Protein AF-A0A8X8W1M3-F1 (afdb_monomer_lite)

Radius of gyration: 36.14 Å; chains: 1; bounding box: 108×89×106 Å

Sequence (841 aa):
MSRHEAVANAAARGVAAVLMYTEGGFREGVERGTVMRGVGDPLSPGWAGGERLRVDDPRVAGRFPAIPSMPVSEAAAEGILATLDTERMPHDWRESFQSGDRRFWGVGPGPTMLNFTYQGEQVMSTIHNVFAVIKGSEEADRYVLLGNHRDAWTYGAVDPNSGTAALLDIARRFALLMRSGWRPRRTIVLCSWDAEEFGMIGSTEWVEQNLLNLGSKAVAYFNVDCAVQGPGLFVSATPQLDDLLVEITKQVKDPDSENAYVYEQWAAANGGVNKIQRLSRVDSDFAPFLQHAGIASIDLYFGIDFPVYHTAFDSYDWMVNFGDPLFHRHVTVTGIWGLVALRLADDPILPFNYLSYAAELQEYKNALNALVGESISLDPLTAAVEDFTTAAYEADGEIKKVRADESTNGQTLLRRRMLNDRLMLTERGFLDPEGLLGREWFKHLIYGPRGDSERENEFFPGVTDGKRKGGDEQAKIRHEIWRVSRAIERAASALRAMSEARTNAPSAGGSQCTQGRSQYRRSSFRPCDRPRRSWSDREELILISALKELVATGWKSDNGFRGGYAQKIEEWLKNEFPTTDLKATPHIQSKITTWKRNYYSLSKILDRSGVGFNVHNDFKIDCSDDQWDQIVRQDPNARTMRHKAWPLWDDWKMIFGNDRATGGTAEGIGEAVANNTTDEAFTSIGESADYYPSFEDFLGSDQVQPGYTNEVVDDNSAQSGQNVAANTNAPPAPAPKKMTRKRKSCDDDSALLNLLSNLHAETNARLDKLTARIGYEIDLGQARKEIFRHLGNIPELTESQRYDLCDIIGKENSRLEIFTGLPDASKPGYVRRIIEKEGLN

Secondary structure (DSSP, 8-state):
--HHHHHHHHHHTT-S-EEE--SSS-TT---------SSS-TTSTT--SS----TTSHHHHTTS-SS-EEE--HHHHHHHHTT--SSBPPHHHHHH-S---GGG-B----SPPP---------------EEEEE--SSEEEEEEEEEEE---SS--TTTTHHHHHHHHHHHHHHHHHHHTT---SEEEEEEEE-S-TTTSHHHHHHHHHHHHHHHHHEEEEEE-SSSBSSSSEEEEE-GGGHHHHHHHHTTSBPTT-TT-BHHHHHHHHTTSS---B-S---SSTHHIIIIIT---EEEEEE-S--TTTTSTT-SHHHIIIII-TT-HHHHHHHHHHHHHHHHHHH-SS----HHHHHHHHHHHHHHHHHHH-TTS--HHHHHHHHHHHHHHHHHHHHHHHHHH----SHHHHHHHHHHHHHHHHTGGGGB-TT-BTTBTT--BSSS---S-TT----S-HHHHHHTTSTTSHHHHHHHHHHHHHHHHHHHHHHHS---S--------------------PPPP-----PPPPPPPHHHHHHHHHHHHHHHHTT-EETTEEPTTHHHHHHHHHHHH-TT----IIIIIHHHHHHHHHHHHHHHHHHTSTT-EE-TTSS--EE--HHHHHHHHHH-GGGGGTTTS--TTHHHHHHHH-------TT---HHHHHHTTS-------PPP-------HHHHT-----PPP-----------------------------------------HHHHHHHHHHHHHHHHHHHHHHHHHHTTTTTHHHHHHHHHHHHHT-TT--HHHHHHHHHHHHH-HHHHHHHHHS-TTTHHHHHHHHHHHHT--

Structure (mmCIF, N/CA/C/O backbone):
data_AF-A0A8X8W1M3-F1
#
_entry.id   AF-A0A8X8W1M3-F1
#
loop_
_atom_site.group_PDB
_atom_site.id
_atom_site.type_symbol
_atom_site.label_atom_id
_atom_site.label_alt_id
_atom_site.label_comp_id
_atom_site.label_asym_id
_atom_site.label_entity_id
_atom_site.label_seq_id
_atom_site.pdbx_PDB_ins_code
_atom_site.Cartn_x
_atom_site.Cartn_y
_atom_site.Cartn_z
_atom_site.occupancy
_atom_site.B_iso_or_equiv
_atom_site.auth_seq_id
_atom_site.auth_comp_id
_atom_site.auth_asym_id
_atom_site.auth_atom_id
_atom_site.pdbx_PDB_model_num
ATOM 1 N N . MET A 1 1 ? 12.207 6.141 -14.988 1.00 69.56 1 MET A N 1
ATOM 2 C CA . MET A 1 1 ? 11.402 5.558 -16.085 1.00 69.56 1 MET A CA 1
ATOM 3 C C . MET A 1 1 ? 11.162 4.091 -15.783 1.00 69.56 1 MET A C 1
ATOM 5 O O . MET A 1 1 ? 12.096 3.433 -15.351 1.00 69.56 1 MET A O 1
ATOM 9 N N . SER A 1 2 ? 9.941 3.590 -15.971 1.00 83.62 2 SER A N 1
ATOM 10 C CA . SER A 1 2 ? 9.633 2.158 -15.816 1.00 83.62 2 SER A CA 1
ATOM 11 C C . SER A 1 2 ? 10.180 1.320 -16.982 1.00 83.62 2 SER A C 1
ATOM 13 O O . SER A 1 2 ? 10.398 1.840 -18.081 1.00 83.62 2 SER A O 1
ATOM 15 N N . ARG A 1 3 ? 10.342 0.002 -16.781 1.00 89.62 3 ARG A N 1
ATOM 16 C CA . ARG A 1 3 ? 10.747 -0.934 -17.850 1.00 89.62 3 ARG A CA 1
ATOM 17 C C . ARG A 1 3 ? 9.790 -0.877 -19.045 1.00 89.62 3 ARG A C 1
ATOM 19 O O . ARG A 1 3 ? 10.232 -0.799 -20.188 1.00 89.62 3 ARG A O 1
ATOM 26 N N . HIS A 1 4 ? 8.480 -0.844 -18.783 1.00 91.06 4 HIS A N 1
ATOM 27 C CA . HIS A 1 4 ? 7.466 -0.691 -19.828 1.00 91.06 4 HIS A CA 1
ATOM 28 C C . HIS A 1 4 ? 7.680 0.587 -20.648 1.00 91.06 4 HIS A C 1
ATOM 30 O O . HIS A 1 4 ? 7.717 0.531 -21.876 1.00 91.06 4 HIS A O 1
ATOM 36 N N . GLU A 1 5 ? 7.832 1.739 -19.986 1.00 88.88 5 GLU A N 1
ATOM 37 C CA . GLU A 1 5 ? 8.029 3.026 -20.663 1.00 88.88 5 GLU A CA 1
ATOM 38 C C . GLU A 1 5 ? 9.304 3.038 -21.507 1.00 88.88 5 GLU A C 1
ATOM 40 O O . GLU A 1 5 ? 9.275 3.556 -22.621 1.00 88.88 5 GLU A O 1
ATOM 45 N N . ALA A 1 6 ? 10.397 2.436 -21.028 1.00 91.19 6 ALA A N 1
ATOM 46 C CA . ALA A 1 6 ? 11.639 2.336 -21.792 1.00 91.19 6 ALA A CA 1
ATOM 47 C C . ALA A 1 6 ? 11.421 1.600 -23.124 1.00 91.19 6 ALA A C 1
ATOM 49 O O . ALA A 1 6 ? 11.784 2.108 -24.190 1.00 91.19 6 ALA A O 1
ATOM 50 N N . VAL A 1 7 ? 10.751 0.444 -23.085 1.00 94.69 7 VAL A N 1
ATOM 51 C CA . VAL A 1 7 ? 10.473 -0.354 -24.288 1.00 94.69 7 VAL A CA 1
ATOM 52 C C . VAL A 1 7 ? 9.428 0.322 -25.183 1.00 94.69 7 VAL A C 1
ATOM 54 O O . VAL A 1 7 ? 9.599 0.376 -26.401 1.00 94.69 7 VAL A O 1
ATOM 57 N N . ALA A 1 8 ? 8.373 0.902 -24.606 1.00 92.00 8 ALA A N 1
ATOM 58 C CA . ALA A 1 8 ? 7.334 1.609 -25.352 1.00 92.00 8 ALA A CA 1
ATOM 59 C C . ALA A 1 8 ? 7.879 2.861 -26.068 1.00 92.00 8 ALA A C 1
ATOM 61 O O . ALA A 1 8 ? 7.560 3.098 -27.236 1.00 92.00 8 ALA A O 1
ATOM 62 N N . ASN A 1 9 ? 8.750 3.631 -25.408 1.00 92.31 9 ASN A N 1
ATOM 63 C CA . ASN A 1 9 ? 9.407 4.801 -25.993 1.00 92.31 9 ASN A CA 1
ATOM 64 C C . ASN A 1 9 ? 10.356 4.412 -27.135 1.00 92.31 9 ASN A C 1
ATOM 66 O O . ASN A 1 9 ? 10.417 5.114 -28.147 1.00 92.31 9 ASN A O 1
ATOM 70 N N . ALA A 1 10 ? 11.073 3.292 -27.002 1.00 94.19 10 ALA A N 1
ATOM 71 C CA . ALA A 1 10 ? 11.910 2.752 -28.070 1.00 94.19 10 ALA A CA 1
ATOM 72 C C . ALA A 1 10 ? 11.067 2.296 -29.276 1.00 94.19 10 ALA A C 1
ATOM 74 O O . ALA A 1 10 ? 11.370 2.661 -30.415 1.00 94.19 10 ALA A O 1
ATOM 75 N N . ALA A 1 11 ? 9.963 1.583 -29.032 1.00 94.06 11 ALA A N 1
ATOM 76 C CA . ALA A 1 11 ? 9.031 1.151 -30.075 1.00 94.06 11 ALA A CA 1
ATOM 77 C C . ALA A 1 11 ? 8.466 2.336 -30.870 1.00 94.06 11 ALA A C 1
ATOM 79 O O . ALA A 1 11 ? 8.456 2.314 -32.101 1.00 94.06 11 ALA A O 1
ATOM 80 N N . ALA A 1 12 ? 8.076 3.415 -30.183 1.00 93.44 12 ALA A N 1
ATOM 81 C CA . ALA A 1 12 ? 7.576 4.637 -30.814 1.00 93.44 12 ALA A CA 1
ATOM 82 C C . ALA A 1 12 ? 8.606 5.322 -31.737 1.00 93.44 12 ALA A C 1
ATOM 84 O O . ALA A 1 12 ? 8.226 6.092 -32.619 1.00 93.44 12 ALA A O 1
ATOM 85 N N . ARG A 1 13 ? 9.904 5.037 -31.560 1.00 94.88 13 ARG A N 1
ATOM 86 C CA . ARG A 1 13 ? 11.011 5.549 -32.387 1.00 94.88 13 ARG A CA 1
ATOM 87 C C . ARG A 1 13 ? 11.445 4.580 -33.495 1.00 94.88 13 ARG A C 1
ATOM 89 O O . ARG A 1 13 ? 12.430 4.851 -34.175 1.00 94.88 13 ARG A O 1
ATOM 96 N N . GLY A 1 14 ? 10.726 3.473 -33.693 1.00 94.69 14 GLY A N 1
ATOM 97 C CA . GLY A 1 14 ? 11.023 2.488 -34.737 1.00 94.69 14 GLY A CA 1
ATOM 98 C C . GLY A 1 14 ? 12.178 1.538 -34.404 1.00 94.69 14 GLY A C 1
ATOM 99 O O . GLY A 1 14 ? 12.757 0.947 -35.315 1.00 94.69 14 GLY A O 1
ATOM 100 N N . VAL A 1 15 ? 12.531 1.391 -33.122 1.00 93.94 15 VAL A N 1
ATOM 101 C CA . VAL A 1 15 ? 13.513 0.395 -32.664 1.00 93.94 15 VAL A CA 1
ATOM 102 C C . VAL A 1 15 ? 12.940 -1.016 -32.835 1.00 93.94 15 VAL A C 1
ATOM 104 O O . VAL A 1 15 ? 11.762 -1.239 -32.575 1.00 93.94 15 VAL A O 1
ATOM 107 N N . ALA A 1 16 ? 13.770 -1.972 -33.261 1.00 92.31 16 ALA A N 1
ATOM 108 C CA . ALA A 1 16 ? 13.337 -3.349 -33.519 1.00 92.31 16 ALA A CA 1
ATOM 109 C C . ALA A 1 16 ? 13.281 -4.237 -32.259 1.00 92.31 16 ALA A C 1
ATOM 111 O O . ALA A 1 16 ? 12.421 -5.108 -32.165 1.00 92.31 16 ALA A O 1
ATOM 112 N N . ALA A 1 17 ? 14.200 -4.038 -31.312 1.00 93.62 17 ALA A N 1
ATOM 113 C CA . ALA A 1 17 ? 14.279 -4.764 -30.045 1.00 93.62 17 ALA A CA 1
ATOM 114 C C . ALA A 1 17 ? 15.058 -3.936 -29.013 1.00 93.62 17 ALA A C 1
ATOM 116 O O . ALA A 1 17 ? 15.888 -3.106 -29.392 1.00 93.62 17 ALA A O 1
ATOM 117 N N . VAL A 1 18 ? 14.820 -4.178 -27.724 1.00 94.62 18 VAL A N 1
ATOM 118 C CA . VAL A 1 18 ? 15.500 -3.473 -26.623 1.00 94.62 18 VAL A CA 1
ATOM 119 C C . VAL A 1 18 ? 16.300 -4.452 -25.768 1.00 94.62 18 VAL A C 1
ATOM 121 O O . VAL A 1 18 ? 15.773 -5.468 -25.324 1.00 94.62 18 VAL A O 1
ATOM 124 N N . LEU A 1 19 ? 17.564 -4.126 -25.502 1.00 94.44 19 LEU A N 1
ATOM 125 C CA . LEU A 1 19 ? 18.366 -4.789 -24.475 1.00 94.44 19 LEU A CA 1
ATOM 126 C C . LEU A 1 19 ? 18.451 -3.875 -23.254 1.00 94.44 19 LEU A C 1
ATOM 128 O O . LEU A 1 19 ? 18.695 -2.680 -23.406 1.00 94.44 19 LEU A O 1
ATOM 132 N N . MET A 1 20 ? 18.228 -4.431 -22.067 1.00 93.94 20 MET A N 1
ATOM 133 C CA . MET A 1 20 ? 18.304 -3.707 -20.794 1.00 93.94 20 MET A CA 1
ATOM 134 C C . MET A 1 20 ? 19.403 -4.325 -19.934 1.00 93.94 20 MET A C 1
ATOM 136 O O . MET A 1 20 ? 19.537 -5.543 -19.908 1.00 93.94 20 MET A O 1
ATOM 140 N N . TYR A 1 21 ? 20.190 -3.506 -19.251 1.00 92.75 21 TYR A N 1
ATOM 141 C CA . TYR A 1 21 ? 21.205 -3.959 -18.303 1.00 92.75 21 TYR A CA 1
ATOM 142 C C . TYR A 1 21 ? 21.296 -2.959 -17.150 1.00 92.75 21 TYR A C 1
ATOM 144 O O . TYR A 1 21 ? 20.850 -1.817 -17.288 1.00 92.75 21 TYR A O 1
ATOM 152 N N . THR A 1 22 ? 21.885 -3.398 -16.044 1.00 89.44 22 THR A N 1
ATOM 153 C CA . THR A 1 22 ? 22.030 -2.608 -14.817 1.00 89.44 22 THR A CA 1
ATOM 154 C C . THR A 1 22 ? 23.514 -2.343 -14.570 1.00 89.44 22 THR A C 1
ATOM 156 O O . THR A 1 22 ? 24.322 -3.269 -14.626 1.00 89.44 22 THR A O 1
ATOM 159 N N . GLU A 1 23 ? 23.879 -1.080 -14.342 1.00 83.75 23 GLU A N 1
ATOM 160 C CA . GLU A 1 23 ? 25.265 -0.644 -14.108 1.00 83.75 23 GLU A CA 1
ATOM 161 C C . GLU A 1 23 ? 25.675 -0.759 -12.640 1.00 83.75 23 GLU A C 1
ATOM 163 O O . GLU A 1 23 ? 24.882 -0.458 -11.744 1.00 83.75 23 GLU A O 1
ATOM 168 N N . GLY A 1 24 ? 26.934 -1.141 -12.402 1.00 70.38 24 GLY A N 1
ATOM 169 C CA . GLY A 1 24 ? 27.560 -1.112 -11.071 1.00 70.38 24 GLY A CA 1
ATOM 170 C C . GLY A 1 24 ? 27.035 -2.141 -10.074 1.00 70.38 24 GLY A C 1
ATOM 171 O O . GLY A 1 24 ? 27.363 -2.071 -8.888 1.00 70.38 24 GLY A O 1
ATOM 172 N N . GLY A 1 25 ? 26.229 -3.092 -10.545 1.00 68.00 25 GLY A N 1
ATOM 173 C CA . GLY A 1 25 ? 25.746 -4.224 -9.766 1.00 68.00 25 GLY A CA 1
ATOM 174 C C . GLY A 1 25 ? 26.674 -5.436 -9.844 1.00 68.00 25 GLY A C 1
ATOM 175 O O . GLY A 1 25 ? 27.881 -5.354 -10.083 1.00 68.00 25 GLY A O 1
ATOM 176 N N . PHE A 1 26 ? 26.087 -6.615 -9.648 1.00 77.94 26 PHE A N 1
ATOM 177 C CA . PHE A 1 26 ? 26.767 -7.870 -9.948 1.00 77.94 26 PHE A CA 1
ATOM 178 C C . PHE A 1 26 ? 26.938 -8.007 -11.463 1.00 77.94 26 PHE A C 1
ATOM 180 O O . PHE A 1 26 ? 25.970 -8.251 -12.172 1.00 77.94 26 PHE A O 1
ATOM 187 N N . ARG A 1 27 ? 28.181 -7.906 -11.948 1.00 85.75 27 ARG A N 1
ATOM 188 C CA . ARG A 1 27 ? 28.528 -7.855 -13.382 1.00 85.75 27 ARG A CA 1
ATOM 189 C C . ARG A 1 27 ? 27.954 -8.992 -14.245 1.00 85.75 27 ARG A C 1
ATOM 191 O O . ARG A 1 27 ? 27.684 -8.810 -15.429 1.00 85.75 27 ARG A O 1
ATOM 198 N N . GLU A 1 28 ? 27.773 -10.172 -13.656 1.00 90.75 28 GLU A N 1
ATOM 199 C CA . GLU A 1 28 ? 27.185 -11.359 -14.305 1.00 90.75 28 GLU A CA 1
ATOM 200 C C . GLU A 1 28 ? 25.672 -11.508 -14.042 1.00 90.75 28 GLU A C 1
ATOM 202 O O . GLU A 1 28 ? 25.017 -12.397 -14.584 1.00 90.75 28 GLU A O 1
ATOM 207 N N . GLY A 1 29 ? 25.108 -10.662 -13.182 1.00 92.06 29 GLY A N 1
ATOM 208 C CA . GLY A 1 29 ? 23.701 -10.650 -12.812 1.00 92.06 29 GLY A CA 1
ATOM 209 C C . GLY A 1 29 ? 22.824 -10.141 -13.948 1.00 92.06 29 GLY A C 1
ATOM 210 O O . GLY A 1 29 ? 23.198 -9.234 -14.684 1.00 92.06 29 GLY A O 1
ATOM 211 N N . VAL A 1 30 ? 21.644 -10.743 -14.084 1.00 95.25 30 VAL A N 1
ATOM 212 C CA . VAL A 1 30 ? 20.621 -10.336 -15.051 1.00 95.25 30 VAL A CA 1
ATOM 213 C C . VAL A 1 30 ? 19.352 -10.028 -14.278 1.00 95.25 30 VAL A C 1
ATOM 215 O O . VAL A 1 30 ? 18.734 -10.947 -13.734 1.00 95.25 30 VAL A O 1
ATOM 218 N N . GLU A 1 31 ? 18.998 -8.749 -14.223 1.00 94.62 31 GLU A N 1
ATOM 219 C CA . GLU A 1 31 ? 17.814 -8.245 -13.530 1.00 94.62 31 GLU A CA 1
ATOM 220 C C . GLU A 1 31 ? 16.553 -8.587 -14.336 1.00 94.62 31 GLU A C 1
ATOM 222 O O . GLU A 1 31 ? 16.350 -8.107 -15.455 1.00 94.62 31 GLU A O 1
ATOM 227 N N . ARG A 1 32 ? 15.707 -9.462 -13.786 1.00 95.25 32 ARG A N 1
ATOM 228 C CA . ARG A 1 32 ? 14.395 -9.790 -14.362 1.00 95.25 32 ARG A CA 1
ATOM 229 C C . ARG A 1 32 ? 13.363 -8.721 -13.999 1.00 95.25 32 ARG A C 1
ATOM 231 O O . ARG A 1 32 ? 13.641 -7.777 -13.264 1.00 95.25 32 ARG A O 1
ATOM 238 N N . GLY A 1 33 ? 12.179 -8.823 -14.583 1.00 93.56 33 GLY A N 1
ATOM 239 C CA . GLY A 1 33 ? 11.074 -7.922 -14.284 1.00 93.56 33 GLY A CA 1
ATOM 240 C C . GLY A 1 33 ? 10.071 -7.853 -15.421 1.00 93.56 33 GLY A C 1
ATOM 241 O O . GLY A 1 33 ? 10.423 -7.982 -16.600 1.00 93.56 33 GLY A O 1
ATOM 242 N N . THR A 1 34 ? 8.813 -7.626 -15.064 1.00 92.94 34 THR A N 1
ATOM 243 C CA . THR A 1 34 ? 7.740 -7.465 -16.039 1.00 92.94 34 THR A CA 1
ATOM 244 C C . THR A 1 34 ? 7.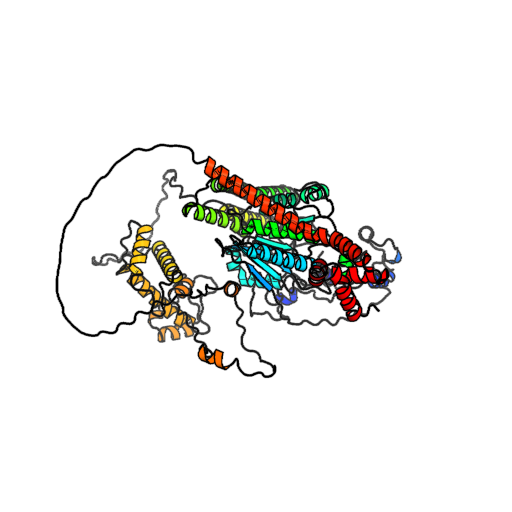881 -6.155 -16.827 1.00 92.94 34 THR A C 1
ATOM 246 O O . THR A 1 34 ? 8.338 -5.124 -16.328 1.00 92.94 34 THR A O 1
ATOM 249 N N . VAL A 1 35 ? 7.477 -6.194 -18.099 1.00 93.25 35 VAL A N 1
ATOM 250 C CA . VAL A 1 35 ? 7.310 -5.009 -18.964 1.00 93.25 35 VAL A CA 1
ATOM 251 C C . VAL A 1 35 ? 5.832 -4.695 -19.205 1.00 93.25 35 VAL A C 1
ATOM 253 O O . VAL A 1 35 ? 5.496 -3.895 -20.082 1.00 93.25 35 VAL A O 1
ATOM 256 N N . MET A 1 36 ? 4.935 -5.338 -18.455 1.00 92.50 36 MET A N 1
ATOM 257 C CA . MET A 1 36 ? 3.509 -5.047 -18.488 1.00 92.50 36 MET A CA 1
ATOM 258 C C . MET A 1 36 ? 3.235 -3.658 -17.898 1.00 92.50 36 MET A C 1
ATOM 260 O O . MET A 1 36 ? 3.844 -3.242 -16.917 1.00 92.50 36 MET A O 1
ATOM 264 N N . ARG A 1 37 ? 2.286 -2.933 -18.492 1.00 90.19 37 ARG A N 1
ATOM 265 C CA . ARG A 1 37 ? 1.733 -1.699 -17.931 1.00 90.19 37 ARG A CA 1
ATOM 266 C C . ARG A 1 37 ? 0.534 -1.994 -17.034 1.00 90.19 37 ARG A C 1
ATOM 268 O O . ARG A 1 37 ? -0.385 -2.705 -17.447 1.00 90.19 37 ARG A O 1
ATOM 275 N N . GLY A 1 38 ? 0.481 -1.336 -15.878 1.00 88.88 38 GLY A N 1
ATOM 276 C CA . GLY A 1 38 ? -0.611 -1.460 -14.904 1.00 88.88 38 GLY A CA 1
ATOM 277 C C . GLY A 1 38 ? -0.443 -2.671 -13.983 1.00 88.88 38 GLY A C 1
ATOM 278 O O . GLY A 1 38 ? 0.610 -3.294 -13.993 1.00 88.88 38 GLY A O 1
ATOM 279 N N . VAL A 1 39 ? -1.498 -3.014 -13.243 1.00 93.25 39 VAL A N 1
ATOM 280 C CA . VAL A 1 39 ? -1.520 -4.087 -12.227 1.00 93.25 39 VAL A CA 1
ATOM 281 C C . VAL A 1 39 ? -2.629 -5.114 -12.492 1.00 93.25 39 VAL A C 1
ATOM 283 O O . VAL A 1 39 ? -3.461 -4.885 -13.377 1.00 93.25 39 VAL A O 1
ATOM 286 N N . GLY A 1 40 ? -2.640 -6.231 -11.769 1.00 94.75 40 GLY A N 1
ATOM 287 C CA . GLY A 1 40 ? -3.653 -7.283 -11.892 1.00 94.75 40 GLY A CA 1
ATOM 288 C C . GLY A 1 40 ? -3.502 -8.159 -13.131 1.00 94.75 40 GLY A C 1
ATOM 289 O O . GLY A 1 40 ? -2.647 -7.900 -13.988 1.00 94.75 40 GLY A O 1
ATOM 290 N N . ASP A 1 41 ? -4.357 -9.182 -13.241 1.00 94.94 41 ASP A N 1
ATOM 291 C CA . ASP A 1 41 ? -4.351 -10.086 -14.391 1.00 94.94 41 ASP A CA 1
ATOM 292 C C . ASP A 1 41 ? -4.603 -9.268 -15.678 1.00 94.94 41 ASP A C 1
ATOM 294 O O . ASP A 1 41 ? -5.570 -8.497 -15.776 1.00 94.94 41 ASP A O 1
ATOM 298 N N . PRO A 1 42 ? -3.731 -9.372 -16.700 1.00 93.50 42 PRO A N 1
ATOM 299 C CA . PRO A 1 42 ? -3.946 -8.702 -17.976 1.00 93.50 42 PRO A CA 1
ATOM 300 C C . PRO A 1 42 ? -5.283 -9.060 -18.631 1.00 93.50 42 PRO A C 1
ATOM 302 O O . PRO A 1 42 ? -5.802 -8.233 -19.380 1.00 93.50 42 PRO A O 1
ATOM 305 N N . LEU A 1 43 ? -5.834 -10.247 -18.366 1.00 93.81 43 LEU A N 1
ATOM 306 C CA . LEU A 1 43 ? -7.060 -10.755 -18.975 1.00 93.81 43 LEU A CA 1
ATOM 307 C C . LEU A 1 43 ? -8.337 -10.380 -18.219 1.00 93.81 43 LEU A C 1
ATOM 309 O O . LEU A 1 43 ? -9.414 -10.521 -18.797 1.00 93.81 43 LEU A O 1
ATOM 313 N N . SER A 1 44 ? -8.259 -9.863 -16.998 1.00 92.94 44 SER A N 1
ATOM 314 C CA . SER A 1 44 ? -9.429 -9.419 -16.227 1.00 92.94 44 SER A CA 1
ATOM 315 C C . SER A 1 44 ? -9.225 -8.015 -15.636 1.00 92.94 44 SER A C 1
ATOM 317 O O . SER A 1 44 ? -9.260 -7.811 -14.432 1.00 92.94 44 SER A O 1
ATOM 319 N N . PRO A 1 45 ? -8.997 -6.988 -16.480 1.00 89.56 45 PRO A N 1
ATOM 320 C CA . PRO A 1 45 ? -8.629 -5.661 -15.999 1.00 89.56 45 PRO A CA 1
ATOM 321 C C . PRO A 1 45 ? -9.789 -4.957 -15.272 1.00 89.56 45 PRO A C 1
ATOM 323 O O . PRO A 1 45 ? -10.635 -4.324 -15.914 1.00 89.56 45 PRO A O 1
ATOM 326 N N . GLY A 1 46 ? -9.774 -4.972 -13.937 1.00 86.56 46 GLY A N 1
ATOM 327 C CA . GLY A 1 46 ? -10.741 -4.267 -13.093 1.00 86.56 46 GLY A CA 1
ATOM 328 C C . GLY A 1 46 ? -11.886 -5.131 -12.566 1.00 86.56 46 GLY A C 1
ATOM 329 O O . GLY A 1 46 ? -12.862 -4.571 -12.058 1.00 86.56 46 GLY A O 1
ATOM 330 N N . TRP A 1 47 ? -11.819 -6.452 -12.719 1.00 88.69 47 TRP A N 1
ATOM 331 C CA . TRP A 1 47 ? -12.761 -7.384 -12.112 1.00 88.69 47 TRP A CA 1
ATOM 332 C C . TRP A 1 47 ? -12.077 -8.718 -11.848 1.00 88.69 47 TRP A C 1
ATOM 334 O O . TRP A 1 47 ? -11.300 -9.193 -12.660 1.00 88.69 47 TRP A O 1
ATOM 344 N N . ALA A 1 48 ? -12.485 -9.387 -10.777 1.00 83.12 48 ALA A N 1
ATOM 345 C CA . ALA A 1 48 ? -12.033 -10.739 -10.501 1.00 83.12 48 ALA A CA 1
ATOM 346 C C . ALA A 1 48 ? -13.088 -11.779 -10.887 1.00 83.12 48 ALA A C 1
ATOM 348 O O . ALA A 1 48 ? -14.296 -11.527 -10.842 1.00 83.12 48 ALA A O 1
ATOM 349 N N . GLY A 1 49 ? -12.615 -12.994 -11.157 1.00 64.06 49 GLY A N 1
ATOM 350 C CA . GLY A 1 49 ? -13.445 -14.190 -11.262 1.00 64.06 49 GLY A CA 1
ATOM 351 C C . GLY A 1 49 ? -13.889 -14.526 -12.684 1.00 64.06 49 GLY A C 1
ATOM 352 O O . GLY A 1 49 ? -14.690 -13.819 -13.281 1.00 64.06 49 GLY A O 1
ATOM 353 N N . GLY A 1 50 ? -13.423 -15.683 -13.168 1.00 69.06 50 GLY A N 1
ATOM 354 C CA . GLY A 1 50 ? -13.956 -16.472 -14.289 1.00 69.06 50 GLY A CA 1
ATOM 355 C C . GLY A 1 50 ? -13.936 -15.837 -15.685 1.00 69.06 50 GLY A C 1
ATOM 356 O O . GLY A 1 50 ? -13.415 -16.439 -16.625 1.00 69.06 50 GLY A O 1
ATOM 357 N N . GLU A 1 51 ? -14.528 -14.655 -15.850 1.00 84.00 51 GLU A N 1
ATOM 358 C CA . GLU A 1 51 ? -14.595 -13.943 -17.120 1.00 84.00 51 GLU A CA 1
ATOM 359 C C . GLU A 1 51 ? -13.226 -13.365 -17.478 1.00 84.00 51 GLU A C 1
ATOM 361 O O . GLU A 1 51 ? -12.657 -12.554 -16.751 1.00 84.00 51 GLU A O 1
ATOM 366 N N . ARG A 1 52 ? -12.713 -13.780 -18.637 1.00 90.44 52 ARG A N 1
ATOM 367 C CA . ARG A 1 52 ? -11.413 -13.365 -19.155 1.00 90.44 52 ARG A CA 1
ATOM 368 C C . ARG A 1 52 ? -11.556 -12.823 -20.562 1.00 90.44 52 ARG A C 1
ATOM 370 O O . ARG A 1 52 ? -12.240 -13.398 -21.412 1.00 90.44 52 ARG A O 1
ATOM 377 N N . LEU A 1 53 ? -10.853 -11.734 -20.818 1.00 92.69 53 LEU A N 1
ATOM 378 C CA . LEU A 1 53 ? -10.627 -11.224 -22.154 1.00 92.69 53 LEU A CA 1
ATOM 379 C C . LEU A 1 53 ? -9.721 -12.169 -22.933 1.00 92.69 53 LEU A C 1
ATOM 381 O O . LEU A 1 53 ? -8.957 -12.966 -22.387 1.00 92.69 53 LEU A O 1
ATOM 385 N N . ARG A 1 54 ? -9.799 -12.057 -24.255 1.00 91.19 54 ARG A N 1
ATOM 386 C CA . ARG A 1 54 ? -8.859 -12.739 -25.134 1.00 91.19 54 ARG A CA 1
ATOM 387 C C . ARG A 1 54 ? -7.543 -11.971 -25.166 1.00 91.19 54 ARG A C 1
ATOM 389 O O . ARG A 1 54 ? -7.539 -10.747 -25.087 1.00 91.19 54 ARG A O 1
ATOM 396 N N . VAL A 1 55 ? -6.445 -12.687 -25.383 1.00 87.38 55 VAL A N 1
ATOM 397 C CA . VAL A 1 55 ? -5.098 -12.106 -25.517 1.00 87.38 55 VAL A CA 1
ATOM 398 C C . VAL A 1 55 ? -5.032 -11.030 -26.614 1.00 87.38 55 VAL A C 1
ATOM 400 O O . VAL A 1 55 ? -4.301 -10.054 -26.480 1.00 87.38 55 VAL A O 1
ATOM 403 N N . ASP A 1 56 ? -5.817 -11.183 -27.686 1.00 89.38 56 ASP A N 1
ATOM 404 C CA . ASP A 1 56 ? -5.893 -10.245 -28.809 1.00 89.38 56 ASP A CA 1
ATOM 405 C C . ASP A 1 56 ? -6.849 -9.057 -28.585 1.00 89.38 56 ASP A C 1
ATOM 407 O O . ASP A 1 56 ? -6.944 -8.181 -29.448 1.00 89.38 56 ASP A O 1
ATOM 411 N N . ASP A 1 57 ? -7.540 -8.981 -27.440 1.00 94.12 57 ASP A N 1
ATOM 412 C CA . ASP A 1 57 ? -8.354 -7.813 -27.091 1.00 94.12 57 ASP A CA 1
ATOM 413 C C . ASP A 1 57 ? -7.447 -6.568 -26.984 1.00 94.12 57 ASP A C 1
ATOM 415 O O . ASP A 1 57 ? -6.414 -6.613 -26.307 1.00 94.12 57 ASP A O 1
ATOM 419 N N . PRO A 1 58 ? -7.806 -5.428 -27.610 1.00 91.56 58 PRO A N 1
ATOM 420 C CA . PRO A 1 58 ? -6.990 -4.214 -27.578 1.00 91.56 58 PRO A CA 1
ATOM 421 C C . PRO A 1 58 ? -6.645 -3.717 -26.167 1.00 91.56 58 PRO A C 1
ATOM 423 O O . PRO A 1 58 ? -5.595 -3.099 -25.981 1.00 91.56 58 PRO A O 1
ATOM 426 N N . ARG A 1 59 ? -7.505 -3.985 -25.173 1.00 89.06 59 ARG A N 1
ATOM 427 C CA . ARG A 1 59 ? -7.255 -3.640 -23.766 1.00 89.06 59 ARG A CA 1
ATOM 428 C C . ARG A 1 59 ? -6.135 -4.477 -23.165 1.00 89.06 59 ARG A C 1
ATOM 430 O O . ARG A 1 59 ? -5.381 -3.940 -22.366 1.00 89.06 59 ARG A O 1
ATOM 437 N N . VAL A 1 60 ? -6.014 -5.741 -23.570 1.00 92.56 60 VAL A N 1
ATOM 438 C CA . VAL A 1 60 ? -4.951 -6.663 -23.147 1.00 92.56 60 VAL A CA 1
ATOM 439 C C . VAL A 1 60 ? -3.668 -6.352 -23.910 1.00 92.56 60 VAL A C 1
ATOM 441 O O . VAL A 1 60 ? -2.644 -6.034 -23.308 1.00 92.56 60 VAL A O 1
ATOM 444 N N . ALA A 1 61 ? -3.737 -6.353 -25.245 1.00 90.38 61 ALA A N 1
ATOM 445 C CA . ALA A 1 61 ? -2.589 -6.114 -26.115 1.00 90.38 61 ALA A CA 1
ATOM 446 C C . ALA A 1 61 ? -1.916 -4.761 -25.829 1.00 90.38 61 ALA A C 1
ATOM 448 O O . ALA A 1 61 ? -0.693 -4.661 -25.824 1.00 90.38 61 ALA A O 1
ATOM 449 N N . GLY A 1 62 ? -2.703 -3.726 -25.511 1.00 89.88 62 GLY A N 1
ATOM 450 C CA . GLY A 1 62 ? -2.197 -2.398 -25.169 1.00 89.88 62 GLY A CA 1
ATOM 451 C C . GLY A 1 62 ? -1.425 -2.308 -23.845 1.00 89.88 62 GLY A C 1
ATOM 452 O O . GLY A 1 62 ? -0.834 -1.257 -23.584 1.00 89.88 62 GLY A O 1
ATOM 453 N N . ARG A 1 63 ? -1.429 -3.355 -23.003 1.00 91.19 63 ARG A N 1
ATOM 454 C CA . ARG A 1 63 ? -0.634 -3.418 -21.760 1.00 91.19 63 ARG A CA 1
ATOM 455 C C . ARG A 1 63 ? 0.803 -3.868 -22.001 1.00 91.19 63 ARG A C 1
ATOM 457 O O . ARG A 1 63 ? 1.657 -3.598 -21.160 1.00 91.19 63 ARG A O 1
ATOM 464 N N . PHE A 1 64 ? 1.086 -4.511 -23.129 1.00 92.06 64 PHE A N 1
ATOM 465 C CA . PHE A 1 64 ? 2.408 -5.044 -23.447 1.00 92.06 64 PHE A CA 1
ATOM 466 C C . PHE A 1 64 ? 3.099 -4.191 -24.523 1.00 92.06 64 PHE A C 1
ATOM 468 O O . PHE A 1 64 ? 2.427 -3.638 -25.397 1.00 92.06 64 PHE A O 1
ATOM 475 N N . PRO A 1 65 ? 4.435 -4.044 -24.487 1.00 91.31 65 PRO A N 1
ATOM 476 C CA . PRO A 1 65 ? 5.158 -3.367 -25.555 1.00 91.31 65 PRO A CA 1
ATOM 477 C C . PRO A 1 65 ? 5.023 -4.105 -26.895 1.00 91.31 65 PRO A C 1
ATOM 479 O O . PRO A 1 65 ? 4.976 -5.330 -26.946 1.00 91.31 65 PRO A O 1
ATOM 482 N N . ALA A 1 66 ? 5.013 -3.353 -27.999 1.00 91.06 66 ALA A N 1
ATOM 483 C CA . ALA A 1 66 ? 4.861 -3.908 -29.349 1.00 91.06 66 ALA A CA 1
ATOM 484 C C . ALA A 1 66 ? 6.141 -4.555 -29.917 1.00 91.06 66 ALA A C 1
ATOM 486 O O . ALA A 1 66 ? 6.099 -5.160 -30.987 1.00 91.06 66 ALA A O 1
ATOM 487 N N . ILE A 1 67 ? 7.277 -4.394 -29.233 1.00 93.56 67 ILE A N 1
ATOM 488 C CA . ILE A 1 67 ? 8.583 -4.929 -29.634 1.00 93.56 67 ILE A CA 1
ATOM 489 C C . ILE A 1 67 ? 9.156 -5.793 -28.508 1.00 93.56 67 ILE A C 1
ATOM 491 O O . ILE A 1 67 ? 8.868 -5.526 -27.338 1.00 93.56 67 ILE A O 1
ATOM 495 N N . PRO A 1 68 ? 9.979 -6.805 -28.828 1.00 93.31 68 PRO A N 1
ATOM 496 C CA . PRO A 1 68 ? 10.609 -7.629 -27.812 1.00 93.31 68 PRO A CA 1
ATOM 497 C C . PRO A 1 68 ? 11.665 -6.847 -27.026 1.00 93.31 68 PRO A C 1
ATOM 499 O O . PRO A 1 68 ? 12.349 -5.958 -27.545 1.00 93.31 68 PRO A O 1
ATOM 502 N N . SER A 1 69 ? 11.839 -7.248 -25.773 1.00 93.75 69 SER A N 1
ATOM 503 C CA . SER A 1 69 ? 12.880 -6.737 -24.893 1.00 93.75 69 SER A CA 1
ATOM 504 C C . SER A 1 69 ? 13.517 -7.867 -24.096 1.00 93.75 69 SER A C 1
ATOM 506 O O . SER A 1 69 ? 12.820 -8.808 -23.717 1.00 93.75 69 SER A O 1
ATOM 508 N N . MET A 1 70 ? 14.814 -7.772 -23.815 1.00 94.00 70 MET A N 1
ATOM 509 C CA . MET A 1 70 ? 15.547 -8.796 -23.069 1.00 94.00 70 MET A CA 1
ATOM 510 C C . MET A 1 70 ? 16.535 -8.154 -22.088 1.00 94.00 70 MET A C 1
ATOM 512 O O . MET A 1 70 ? 17.341 -7.323 -22.516 1.00 94.00 70 MET A O 1
ATOM 516 N N . PRO A 1 71 ? 16.508 -8.524 -20.795 1.00 94.56 71 PRO A N 1
ATOM 517 C CA . PRO A 1 71 ? 17.567 -8.137 -19.879 1.00 94.56 71 PRO A CA 1
ATOM 518 C C . PRO A 1 71 ? 18.845 -8.936 -20.178 1.00 94.56 71 PRO A C 1
ATOM 520 O O . PRO A 1 71 ? 18.788 -10.118 -20.522 1.00 94.56 71 PRO A O 1
ATOM 523 N N . VAL A 1 72 ? 20.003 -8.295 -20.054 1.00 94.75 72 VAL A N 1
ATOM 524 C CA . VAL A 1 72 ? 21.332 -8.895 -20.231 1.00 94.75 72 VAL A CA 1
ATOM 525 C C . VAL A 1 72 ? 22.237 -8.509 -19.067 1.00 94.75 72 VAL A C 1
ATOM 527 O O . VAL A 1 72 ? 21.965 -7.540 -18.361 1.00 94.75 72 VAL A O 1
ATOM 530 N N . SER A 1 73 ? 23.311 -9.271 -18.858 1.00 94.38 73 SER A N 1
ATOM 531 C CA . SER A 1 73 ? 24.290 -8.935 -17.826 1.00 94.38 73 SER A CA 1
ATOM 532 C C . SER A 1 73 ? 25.104 -7.710 -18.224 1.00 94.38 73 SER A C 1
ATOM 534 O O . SER A 1 73 ? 25.265 -7.418 -19.414 1.00 94.38 73 SER A O 1
ATOM 536 N N . GLU A 1 74 ? 25.664 -7.015 -17.237 1.00 92.25 74 GLU A N 1
ATOM 537 C CA . GLU A 1 74 ? 26.583 -5.903 -17.484 1.00 92.25 74 GLU A CA 1
ATOM 538 C C . GLU A 1 74 ? 27.777 -6.364 -18.334 1.00 92.25 74 GLU A C 1
ATOM 540 O O . GLU A 1 74 ? 28.122 -5.701 -19.305 1.00 92.25 74 GLU A O 1
ATOM 545 N N . ALA A 1 75 ? 28.339 -7.553 -18.075 1.00 92.06 75 ALA A N 1
ATOM 546 C CA . ALA A 1 75 ? 29.411 -8.122 -18.900 1.00 92.06 75 ALA A CA 1
ATOM 547 C C . ALA A 1 75 ? 29.019 -8.269 -20.384 1.00 92.06 75 ALA A C 1
ATOM 549 O O . ALA A 1 75 ? 29.817 -7.979 -21.282 1.00 92.06 75 ALA A O 1
ATOM 550 N N . ALA A 1 76 ? 27.789 -8.717 -20.659 1.00 92.81 76 ALA A N 1
ATOM 551 C CA . ALA A 1 76 ? 27.282 -8.822 -22.023 1.00 92.81 76 ALA A CA 1
ATOM 552 C C . ALA A 1 76 ? 27.059 -7.433 -22.643 1.00 92.81 76 ALA A C 1
ATOM 554 O O . ALA A 1 76 ? 27.424 -7.215 -23.801 1.00 92.81 76 ALA A O 1
ATOM 555 N N . ALA A 1 77 ? 26.514 -6.489 -21.872 1.00 92.19 77 ALA A N 1
ATOM 556 C CA . ALA A 1 77 ? 26.316 -5.110 -22.300 1.00 92.19 77 ALA A CA 1
ATOM 557 C C . ALA A 1 77 ? 27.645 -4.415 -22.624 1.00 92.19 77 ALA A C 1
ATOM 559 O O . ALA A 1 77 ? 27.766 -3.830 -23.694 1.00 92.19 77 ALA A O 1
ATOM 560 N N . GLU A 1 78 ? 28.674 -4.552 -21.785 1.00 90.44 78 GLU A N 1
ATOM 561 C CA . GLU A 1 78 ? 30.027 -4.040 -22.035 1.00 90.44 78 GLU A CA 1
ATOM 562 C C . GLU A 1 78 ? 30.598 -4.571 -23.354 1.00 90.44 78 GLU A C 1
ATOM 564 O O . GLU A 1 78 ? 31.186 -3.813 -24.128 1.00 90.44 78 GLU A O 1
ATOM 569 N N . GLY A 1 79 ? 30.399 -5.862 -23.641 1.00 90.00 79 GLY A N 1
ATOM 570 C CA . GLY A 1 79 ? 30.809 -6.472 -24.905 1.00 90.00 79 GLY A CA 1
ATOM 571 C C . GLY A 1 79 ? 30.137 -5.832 -26.123 1.00 90.00 79 GLY A C 1
ATOM 572 O O . GLY A 1 79 ? 30.776 -5.686 -27.163 1.00 90.00 79 GLY A O 1
ATOM 573 N N . ILE A 1 80 ? 28.878 -5.409 -25.990 1.00 90.31 80 ILE A N 1
ATOM 574 C CA . ILE A 1 80 ? 28.124 -4.712 -27.040 1.00 90.31 80 ILE A CA 1
ATOM 575 C C . ILE A 1 80 ? 28.569 -3.248 -27.136 1.00 90.31 80 ILE A C 1
ATOM 577 O O . ILE A 1 80 ? 28.942 -2.789 -28.217 1.00 90.31 80 ILE A O 1
ATOM 581 N N . LEU A 1 81 ? 28.573 -2.527 -26.013 1.00 89.88 81 LEU A N 1
ATOM 582 C CA . LEU A 1 81 ? 28.909 -1.105 -25.919 1.00 89.88 81 LEU A CA 1
ATOM 583 C C . LEU A 1 81 ? 30.338 -0.819 -26.386 1.00 89.88 81 LEU A C 1
ATOM 585 O O . LEU A 1 81 ? 30.562 0.181 -27.059 1.00 89.88 81 LEU A O 1
ATOM 589 N N . ALA A 1 82 ? 31.289 -1.721 -26.116 1.00 89.00 82 ALA A N 1
ATOM 590 C CA . ALA A 1 82 ? 32.671 -1.612 -26.594 1.00 89.00 82 ALA A CA 1
ATOM 591 C C . ALA A 1 82 ? 32.801 -1.630 -28.122 1.00 89.00 82 ALA A C 1
ATOM 593 O O . ALA A 1 82 ? 33.857 -1.285 -28.653 1.00 89.00 82 ALA A O 1
ATOM 594 N N . THR A 1 83 ? 31.760 -2.074 -28.829 1.00 88.44 83 THR A N 1
ATOM 595 C CA . THR A 1 83 ? 31.732 -2.072 -30.291 1.00 88.44 83 THR A CA 1
ATOM 596 C C . THR A 1 83 ? 31.048 -0.845 -30.876 1.00 88.44 83 THR A C 1
ATOM 598 O O . THR A 1 83 ? 31.063 -0.696 -32.087 1.00 88.44 83 THR A O 1
ATOM 601 N N . LEU A 1 84 ? 30.465 0.042 -30.067 1.00 87.62 84 LEU A N 1
ATOM 602 C CA . LEU A 1 84 ? 29.885 1.289 -30.556 1.00 87.62 84 LEU A CA 1
ATOM 603 C C . LEU A 1 84 ? 30.998 2.343 -30.653 1.00 87.62 84 LEU A C 1
ATOM 605 O O . LEU A 1 84 ? 31.608 2.679 -29.641 1.00 87.62 84 LEU A O 1
ATOM 609 N N . ASP A 1 85 ? 31.284 2.883 -31.841 1.00 75.88 85 ASP A N 1
ATOM 610 C CA . ASP A 1 85 ? 32.374 3.868 -32.012 1.00 75.88 85 ASP A CA 1
ATOM 611 C C . ASP A 1 85 ? 32.049 5.069 -32.918 1.00 75.88 85 ASP A C 1
ATOM 613 O O . ASP A 1 85 ? 32.877 5.967 -33.083 1.00 75.88 85 ASP A O 1
ATOM 617 N N . THR A 1 86 ? 30.835 5.136 -33.466 1.00 73.94 86 THR A N 1
ATOM 618 C CA . THR A 1 86 ? 30.487 6.123 -34.498 1.00 73.94 86 THR A CA 1
ATOM 619 C C . THR A 1 86 ? 30.160 7.511 -33.957 1.00 73.94 86 THR A C 1
ATOM 621 O O . THR A 1 86 ? 30.621 8.511 -34.505 1.00 73.94 86 THR A O 1
ATOM 624 N N . GLU A 1 87 ? 29.375 7.595 -32.882 1.00 83.25 87 GLU A N 1
ATOM 625 C CA . GLU A 1 87 ? 29.012 8.852 -32.226 1.00 83.25 87 GLU A CA 1
ATOM 626 C C . GLU A 1 87 ? 29.405 8.828 -30.757 1.00 83.25 87 GLU A C 1
ATOM 628 O O . GLU A 1 87 ? 29.236 7.825 -30.061 1.00 83.25 87 GLU A O 1
ATOM 633 N N . ARG A 1 88 ? 29.919 9.962 -30.273 1.00 84.00 88 ARG A N 1
ATOM 634 C CA . ARG A 1 88 ? 30.318 10.109 -28.877 1.00 84.00 88 ARG A CA 1
ATOM 635 C C . ARG A 1 88 ? 29.097 10.365 -28.006 1.00 84.00 88 ARG A C 1
ATOM 637 O O . ARG A 1 88 ? 28.303 11.255 -28.298 1.00 84.00 88 ARG A O 1
ATOM 644 N N . MET A 1 89 ? 29.042 9.664 -26.881 1.00 88.31 89 MET A N 1
ATOM 645 C CA . MET A 1 89 ? 28.028 9.830 -25.852 1.00 88.31 89 MET A CA 1
ATOM 646 C C . MET A 1 89 ? 27.863 11.309 -25.455 1.00 88.31 89 MET A C 1
ATOM 648 O O . MET A 1 89 ? 28.867 11.979 -25.143 1.00 88.31 89 MET A O 1
ATOM 652 N N . PRO A 1 90 ? 26.619 11.833 -25.462 1.00 89.06 90 PRO A N 1
ATOM 653 C CA . PRO A 1 90 ? 26.308 13.177 -24.993 1.00 89.06 90 PRO A CA 1
ATOM 654 C C . PRO A 1 90 ? 26.875 13.449 -23.599 1.00 89.06 90 PRO A C 1
ATOM 656 O O . PRO A 1 90 ? 27.141 12.532 -22.825 1.00 89.06 90 PRO A O 1
ATOM 659 N N . HIS A 1 91 ? 27.109 14.722 -23.278 1.00 85.62 91 HIS A N 1
ATOM 660 C CA . HIS A 1 91 ? 27.655 15.100 -21.972 1.00 85.62 91 HIS A CA 1
ATOM 661 C C . HIS A 1 91 ? 26.763 14.629 -20.819 1.00 85.62 91 HIS A C 1
ATOM 663 O O . HIS A 1 91 ? 27.252 13.961 -19.918 1.00 85.62 91 HIS A O 1
ATOM 669 N N . ASP A 1 92 ? 25.463 14.880 -20.924 1.00 85.75 92 ASP A N 1
ATOM 670 C CA . ASP A 1 92 ? 24.486 14.590 -19.871 1.00 85.75 92 ASP A CA 1
ATOM 671 C C . ASP A 1 92 ? 24.373 13.081 -19.574 1.00 85.75 92 ASP A C 1
ATOM 673 O O . ASP A 1 92 ? 24.126 12.665 -18.446 1.00 85.75 92 ASP A O 1
ATOM 677 N N . TRP A 1 93 ? 24.619 12.236 -20.580 1.00 86.31 93 TRP A N 1
ATOM 678 C CA . TRP A 1 93 ? 24.668 10.781 -20.407 1.00 86.31 93 TRP A CA 1
ATOM 679 C C . TRP A 1 93 ? 25.980 10.347 -19.747 1.00 86.31 93 TRP A C 1
ATOM 681 O O . TRP A 1 93 ? 25.982 9.475 -18.892 1.00 86.31 93 TRP A O 1
ATOM 691 N N . ARG A 1 94 ? 27.103 10.995 -20.078 1.00 81.88 94 ARG A N 1
ATOM 692 C CA . ARG A 1 94 ? 28.407 10.695 -19.461 1.00 81.88 94 ARG A CA 1
ATOM 693 C C . ARG A 1 94 ? 28.474 11.045 -17.979 1.00 81.88 94 ARG A C 1
ATOM 695 O O . ARG A 1 94 ? 29.269 10.440 -17.275 1.00 81.88 94 ARG A O 1
ATOM 702 N N . GLU A 1 95 ? 27.700 12.027 -17.522 1.00 81.00 95 GLU A N 1
ATOM 703 C CA . GLU A 1 95 ? 27.627 12.362 -16.094 1.00 81.00 95 GLU A CA 1
ATOM 704 C C . GLU A 1 95 ? 26.877 11.303 -15.276 1.00 81.00 95 GLU A C 1
ATOM 706 O O . GLU A 1 95 ? 27.142 11.163 -14.086 1.00 81.00 95 GLU A O 1
ATOM 711 N N . SER A 1 96 ? 25.965 10.559 -15.909 1.00 76.88 96 SER A N 1
ATOM 712 C CA . SER A 1 96 ? 25.147 9.521 -15.269 1.00 76.88 96 SER A CA 1
ATOM 713 C C . SER A 1 96 ? 25.663 8.097 -15.499 1.00 76.88 96 SER A C 1
ATOM 715 O O . SER A 1 96 ? 25.294 7.195 -14.753 1.00 76.88 96 SER A O 1
ATOM 717 N N . PHE A 1 97 ? 26.530 7.897 -16.492 1.00 81.56 97 PHE A N 1
ATOM 718 C CA . PHE A 1 97 ? 27.148 6.613 -16.812 1.00 81.56 97 PHE A CA 1
ATOM 719 C C . PHE A 1 97 ? 28.224 6.255 -15.780 1.00 81.56 97 PHE A C 1
ATOM 721 O O . PHE A 1 97 ? 29.214 6.977 -15.626 1.00 81.56 97 PHE A O 1
ATOM 728 N N . GLN A 1 98 ? 28.055 5.138 -15.071 1.00 78.81 98 GLN A N 1
ATOM 729 C CA . GLN A 1 98 ? 28.905 4.809 -13.921 1.00 78.81 98 GLN A CA 1
ATOM 730 C C . GLN A 1 98 ? 30.341 4.446 -14.325 1.00 78.81 98 GLN A C 1
ATOM 732 O O . GLN A 1 98 ? 31.295 4.702 -13.585 1.00 78.81 98 GLN A O 1
ATOM 737 N N . SER A 1 99 ? 30.522 3.861 -15.513 1.00 75.62 99 SER A N 1
ATOM 738 C CA . SER A 1 99 ? 31.840 3.434 -15.981 1.00 75.62 99 SER A CA 1
ATOM 739 C C . SER A 1 99 ? 32.639 4.586 -16.602 1.00 75.62 99 SER A C 1
ATOM 741 O O . SER A 1 99 ? 32.323 5.131 -17.660 1.00 75.62 99 SER A O 1
ATOM 743 N N . GLY A 1 100 ? 33.775 4.919 -15.983 1.00 74.56 100 GLY A N 1
ATOM 744 C CA . GLY A 1 100 ? 34.734 5.891 -16.522 1.00 74.56 100 GLY A CA 1
ATOM 745 C C . GLY A 1 100 ? 35.505 5.406 -17.760 1.00 74.56 100 GLY A C 1
ATOM 746 O O . GLY A 1 100 ? 36.349 6.141 -18.284 1.00 74.56 100 GLY A O 1
ATOM 747 N N . ASP A 1 101 ? 35.262 4.176 -18.224 1.00 82.31 101 ASP A N 1
ATOM 748 C CA . ASP A 1 101 ? 35.962 3.605 -19.368 1.00 82.31 101 ASP A CA 1
ATOM 749 C C . ASP A 1 101 ? 35.439 4.179 -20.689 1.00 82.31 101 ASP A C 1
ATOM 751 O O . ASP A 1 101 ? 34.310 3.955 -21.126 1.00 82.31 101 ASP A O 1
ATOM 755 N N . ARG A 1 102 ? 36.333 4.890 -21.378 1.00 82.31 102 ARG A N 1
ATOM 756 C CA . ARG A 1 102 ? 36.057 5.562 -22.650 1.00 82.31 102 ARG A CA 1
ATOM 757 C C . ARG A 1 102 ? 35.667 4.607 -23.776 1.00 82.31 102 ARG A C 1
ATOM 759 O O . ARG A 1 102 ? 35.139 5.082 -24.778 1.00 82.31 102 ARG A O 1
ATOM 766 N N . ARG A 1 103 ? 35.946 3.307 -23.641 1.00 84.25 103 ARG A N 1
ATOM 767 C CA . ARG A 1 103 ? 35.564 2.281 -24.622 1.00 84.25 103 ARG A CA 1
ATOM 768 C C . ARG A 1 103 ? 34.052 2.112 -24.745 1.00 84.25 103 ARG A C 1
ATOM 770 O O . ARG A 1 103 ? 33.602 1.695 -25.798 1.00 84.25 103 ARG A O 1
ATOM 777 N N . PHE A 1 104 ? 33.283 2.470 -23.718 1.00 85.81 104 PHE A N 1
ATOM 778 C CA . PHE A 1 104 ? 31.822 2.330 -23.712 1.00 85.81 104 PHE A CA 1
ATOM 779 C C . PHE A 1 104 ? 31.090 3.633 -24.061 1.00 85.81 104 PHE A C 1
ATOM 781 O O . PHE A 1 104 ? 29.870 3.709 -23.990 1.00 85.81 104 PHE A O 1
ATOM 788 N N . TRP A 1 105 ? 31.821 4.690 -24.430 1.00 86.19 105 TRP A N 1
ATOM 789 C CA . TRP A 1 105 ? 31.244 6.014 -24.689 1.00 86.19 105 TRP A CA 1
ATOM 790 C C . TRP A 1 105 ? 30.724 6.187 -26.121 1.00 86.19 105 TRP A C 1
ATOM 792 O O . TRP A 1 105 ? 30.516 7.322 -26.557 1.00 86.19 105 TRP A O 1
ATOM 802 N N . GLY A 1 106 ? 30.562 5.103 -26.875 1.00 86.69 106 GLY A N 1
ATOM 803 C CA . GLY A 1 106 ? 29.909 5.136 -28.177 1.00 86.69 106 GLY A CA 1
ATOM 804 C C . GLY A 1 106 ? 28.398 4.971 -28.059 1.00 86.69 106 GLY A C 1
ATOM 805 O O . GLY A 1 106 ? 27.920 4.202 -27.234 1.00 86.69 106 GLY A O 1
ATOM 806 N N . VAL A 1 107 ? 27.640 5.677 -28.898 1.00 87.12 107 VAL A N 1
ATOM 807 C CA . VAL A 1 107 ? 26.164 5.566 -28.967 1.00 87.12 107 VAL A CA 1
ATOM 808 C C . VAL A 1 107 ? 25.711 4.705 -30.151 1.00 87.12 107 VAL A C 1
ATOM 810 O O . VAL A 1 107 ? 24.619 4.141 -30.138 1.00 87.12 107 VAL A O 1
ATOM 813 N N . GLY A 1 108 ? 26.561 4.561 -31.169 1.00 85.44 108 GLY A N 1
ATOM 814 C CA . GLY A 1 108 ? 26.216 3.913 -32.432 1.00 85.44 108 GLY A CA 1
ATOM 815 C C . GLY A 1 108 ? 25.650 4.893 -33.473 1.00 85.44 108 GLY A C 1
ATOM 816 O O . GLY A 1 108 ? 25.739 6.110 -33.288 1.00 85.44 108 GLY A O 1
ATOM 817 N N . PRO A 1 109 ? 25.136 4.388 -34.610 1.00 83.62 109 PRO A N 1
ATOM 818 C CA . PRO A 1 109 ? 24.982 2.968 -34.936 1.00 83.62 109 PRO A CA 1
ATOM 819 C C . PRO A 1 109 ? 26.299 2.273 -35.331 1.00 83.62 109 PRO A C 1
ATOM 821 O O . PRO A 1 109 ? 27.080 2.822 -36.095 1.00 83.62 109 PRO A O 1
ATOM 824 N N . GLY A 1 110 ? 26.471 1.004 -34.945 1.00 70.88 110 GLY A N 1
ATOM 825 C CA . GLY A 1 110 ? 27.465 0.102 -35.551 1.00 70.88 110 GLY A CA 1
ATOM 826 C C . GLY A 1 110 ? 28.903 0.189 -35.003 1.00 70.88 110 GLY A C 1
ATOM 827 O O . GLY A 1 110 ? 29.149 0.966 -34.080 1.00 70.88 110 GLY A O 1
ATOM 828 N N . PRO A 1 111 ? 29.827 -0.642 -35.555 1.00 77.00 111 PRO A N 1
ATOM 829 C CA . PRO A 1 111 ? 29.674 -1.459 -36.769 1.00 77.00 111 PRO A CA 1
ATOM 830 C C . PRO A 1 111 ? 29.162 -2.894 -36.538 1.00 77.00 111 PRO A C 1
ATOM 832 O O . PRO A 1 111 ? 28.873 -3.599 -37.505 1.00 77.00 111 PRO A O 1
ATOM 835 N N . THR A 1 112 ? 29.041 -3.349 -35.290 1.00 80.06 112 THR A N 1
ATOM 836 C CA . THR A 1 112 ? 28.586 -4.715 -34.981 1.00 80.06 112 THR A CA 1
ATOM 837 C C . THR A 1 112 ? 27.080 -4.865 -35.178 1.00 80.06 112 THR A C 1
ATOM 839 O O . THR A 1 112 ? 26.290 -4.075 -34.666 1.00 80.06 112 THR A O 1
ATOM 842 N N . MET A 1 113 ? 26.675 -5.922 -35.885 1.00 84.44 113 MET A N 1
ATOM 843 C CA . MET A 1 113 ? 25.274 -6.323 -36.010 1.00 84.44 113 MET A CA 1
ATOM 844 C C . MET A 1 113 ? 24.930 -7.351 -34.934 1.00 84.44 113 MET A C 1
ATOM 846 O O . MET A 1 113 ? 25.565 -8.402 -34.850 1.00 84.44 113 MET A O 1
ATOM 850 N N . LEU A 1 114 ? 23.897 -7.069 -34.143 1.00 87.88 114 LEU A N 1
ATOM 851 C CA . LEU A 1 114 ? 23.357 -8.020 -33.176 1.00 87.88 114 LEU A CA 1
ATOM 852 C C . LEU A 1 114 ? 22.304 -8.897 -33.850 1.00 87.88 114 LEU A C 1
ATOM 854 O O . LEU A 1 114 ? 21.320 -8.396 -34.392 1.00 87.88 114 LEU A O 1
ATOM 858 N N . ASN A 1 115 ? 22.503 -10.212 -33.796 1.00 89.31 115 ASN A N 1
ATOM 859 C CA . ASN A 1 115 ? 21.455 -11.163 -34.138 1.00 89.31 115 ASN A CA 1
ATOM 860 C C . ASN A 1 115 ? 20.619 -11.441 -32.884 1.00 89.31 115 ASN A C 1
ATOM 862 O O . ASN A 1 115 ? 21.106 -12.063 -31.943 1.00 89.31 115 ASN A O 1
ATOM 866 N N . PHE A 1 116 ? 19.378 -10.962 -32.870 1.00 90.25 116 PHE A N 1
ATOM 867 C CA . PHE A 1 116 ? 18.466 -11.110 -31.742 1.00 90.25 116 PHE A CA 1
ATOM 868 C C . PHE A 1 116 ? 17.436 -12.197 -32.045 1.00 90.25 116 PHE A C 1
ATOM 870 O O . PHE A 1 116 ? 16.665 -12.091 -32.997 1.00 90.25 116 PHE A O 1
ATOM 877 N N . THR A 1 117 ? 17.417 -13.247 -31.228 1.00 90.25 117 THR A N 1
ATOM 878 C CA . THR A 1 117 ? 16.399 -14.301 -31.280 1.00 90.25 117 THR A CA 1
ATOM 879 C C . THR A 1 117 ? 15.711 -14.360 -29.927 1.00 90.25 117 THR A C 1
ATOM 881 O O . THR A 1 117 ? 16.371 -14.545 -28.909 1.00 90.25 117 THR A O 1
ATOM 884 N N . TYR A 1 118 ? 14.390 -14.202 -29.922 1.00 87.44 118 TYR A N 1
ATOM 885 C CA . TYR A 1 118 ? 13.564 -14.270 -28.724 1.00 87.44 118 TYR A CA 1
ATOM 886 C C . TYR A 1 118 ? 12.410 -15.231 -28.963 1.00 87.44 118 TYR A C 1
ATOM 888 O O . TYR A 1 118 ? 11.684 -15.108 -29.950 1.00 87.44 118 TYR A O 1
ATOM 896 N N . GLN A 1 119 ? 12.254 -16.179 -28.048 1.00 87.44 119 GLN A N 1
ATOM 897 C CA . GLN A 1 119 ? 11.150 -17.122 -28.027 1.00 87.44 119 GLN A CA 1
ATOM 898 C C . GLN A 1 119 ? 10.501 -17.039 -26.648 1.00 87.44 119 GLN A C 1
ATOM 900 O O . GLN A 1 119 ? 10.924 -17.707 -25.711 1.00 87.44 119 GLN A O 1
ATOM 905 N N . GLY A 1 120 ? 9.516 -16.153 -26.527 1.00 82.62 120 GLY A N 1
ATOM 906 C CA . GLY A 1 120 ? 8.650 -16.072 -25.356 1.00 82.62 120 GLY A CA 1
ATOM 907 C C . GLY A 1 120 ? 7.424 -16.962 -25.522 1.00 82.62 120 GLY A C 1
ATOM 908 O O . GLY A 1 120 ? 6.951 -17.174 -26.639 1.00 82.62 120 GLY A O 1
ATOM 909 N N . GLU A 1 121 ? 6.895 -17.444 -24.405 1.00 85.94 121 GLU A N 1
ATOM 910 C CA . GLU A 1 121 ? 5.622 -18.153 -24.343 1.00 85.94 121 GLU A CA 1
ATOM 911 C C . GLU A 1 121 ? 4.703 -17.433 -23.353 1.00 85.94 121 GLU A C 1
ATOM 913 O O . GLU A 1 121 ? 5.135 -17.038 -22.271 1.00 85.94 121 GLU A O 1
ATOM 918 N N . GLN A 1 122 ? 3.443 -17.232 -23.738 1.00 85.38 122 GLN A N 1
ATOM 919 C CA . GLN A 1 122 ? 2.402 -16.749 -22.835 1.00 85.38 122 GLN A CA 1
ATOM 920 C C . GLN A 1 122 ? 1.632 -17.957 -22.323 1.00 85.38 122 GLN A C 1
ATOM 922 O O . GLN A 1 122 ? 1.035 -18.690 -23.112 1.00 85.38 122 GLN A O 1
ATOM 927 N N . VAL A 1 123 ? 1.654 -18.158 -21.010 1.00 88.69 123 VAL A N 1
ATOM 928 C CA . VAL A 1 123 ? 1.058 -19.327 -20.366 1.00 88.69 123 VAL A CA 1
ATOM 929 C C . VAL A 1 123 ? 0.006 -18.863 -19.373 1.00 88.69 123 VAL A C 1
ATOM 931 O O . VAL A 1 123 ? 0.236 -17.938 -18.597 1.00 88.69 123 VAL A O 1
ATOM 934 N N . MET A 1 124 ? -1.151 -19.520 -19.402 1.00 89.44 124 MET A N 1
ATOM 935 C CA . MET A 1 124 ? -2.136 -19.407 -18.333 1.00 89.44 124 MET A CA 1
ATOM 936 C C . MET A 1 124 ? -1.708 -20.305 -17.180 1.00 89.44 124 MET A C 1
ATOM 938 O O . MET A 1 124 ? -1.613 -21.520 -17.354 1.00 89.44 124 MET A O 1
ATOM 942 N N . SER A 1 125 ? -1.495 -19.709 -16.012 1.00 91.38 125 SER A N 1
ATOM 943 C CA . SER A 1 125 ? -1.064 -20.416 -14.807 1.00 91.38 125 SER A CA 1
ATOM 944 C C . SER A 1 125 ? -2.045 -20.180 -13.666 1.00 91.38 125 SER A C 1
ATOM 946 O O . SER A 1 125 ? -2.625 -19.104 -13.536 1.00 91.38 125 SER A O 1
ATOM 948 N N . THR A 1 126 ? -2.234 -21.199 -12.832 1.00 93.44 126 THR A N 1
ATOM 949 C CA . THR A 1 126 ? -2.956 -21.060 -11.565 1.00 93.44 126 THR A CA 1
ATOM 950 C C . THR A 1 126 ? -2.022 -20.458 -10.520 1.00 93.44 126 THR A C 1
ATOM 952 O O . THR A 1 126 ? -0.896 -20.926 -10.371 1.00 93.44 126 THR A O 1
ATOM 955 N N . ILE A 1 127 ? -2.508 -19.452 -9.795 1.00 95.19 127 ILE A N 1
ATOM 956 C CA . ILE A 1 127 ? -1.811 -18.812 -8.673 1.00 95.19 127 ILE A CA 1
ATOM 957 C C . ILE A 1 127 ? -2.539 -19.127 -7.362 1.00 95.19 127 ILE A C 1
ATOM 959 O O . ILE A 1 127 ? -3.740 -19.416 -7.364 1.00 95.19 127 ILE A O 1
ATOM 963 N N . HIS A 1 128 ? -1.830 -19.066 -6.237 1.00 96.38 128 HIS A N 1
ATOM 964 C CA . HIS A 1 128 ? -2.350 -19.437 -4.924 1.00 96.38 128 HIS A CA 1
ATOM 965 C C . HIS A 1 128 ? -2.038 -18.385 -3.857 1.00 96.38 128 HIS A C 1
ATOM 967 O O . HIS A 1 128 ? -0.975 -18.396 -3.238 1.00 96.38 128 HIS A O 1
ATOM 973 N N . ASN A 1 129 ? -3.012 -17.537 -3.538 1.00 97.38 129 ASN A N 1
ATOM 974 C CA . ASN A 1 129 ? -2.941 -16.720 -2.327 1.00 97.38 129 ASN A CA 1
ATOM 975 C C . ASN A 1 129 ? -3.231 -17.581 -1.087 1.00 97.38 129 ASN A C 1
ATOM 977 O O . ASN A 1 129 ? -4.155 -18.399 -1.095 1.00 97.38 129 ASN A O 1
ATOM 981 N N . VAL A 1 130 ? -2.472 -17.382 -0.007 1.00 97.75 130 VAL A N 1
ATOM 982 C CA . VAL A 1 130 ? -2.653 -18.105 1.263 1.00 97.75 130 VAL A CA 1
ATOM 983 C C . VAL A 1 130 ? -3.039 -17.125 2.363 1.00 97.75 130 VAL A C 1
ATOM 985 O O . VAL A 1 130 ? -2.393 -16.095 2.541 1.00 97.75 130 VAL A O 1
ATOM 988 N N . PHE A 1 131 ? -4.072 -17.471 3.134 1.00 97.25 131 PHE A N 1
ATOM 989 C CA . PHE A 1 131 ? -4.584 -16.635 4.217 1.00 97.25 131 PHE A CA 1
ATOM 990 C C . PHE A 1 131 ? -4.585 -17.378 5.549 1.00 97.25 131 PHE A C 1
ATOM 992 O O . PHE A 1 131 ? -5.018 -18.528 5.629 1.00 97.25 131 PHE A O 1
ATOM 999 N N . ALA A 1 132 ? -4.177 -16.692 6.615 1.00 96.38 132 ALA A N 1
ATOM 1000 C CA . ALA A 1 132 ? -4.406 -17.130 7.987 1.00 96.38 132 ALA A CA 1
ATOM 1001 C C . ALA A 1 132 ? -5.214 -16.071 8.739 1.00 96.38 132 ALA A C 1
ATOM 1003 O O . ALA A 1 132 ? -4.867 -14.892 8.739 1.00 96.38 132 ALA A O 1
ATOM 1004 N N . VAL A 1 133 ? -6.294 -16.495 9.394 1.00 97.38 133 VAL A N 1
ATOM 1005 C CA . VAL A 1 133 ? -7.234 -15.589 10.060 1.00 97.38 133 VAL A CA 1
ATOM 1006 C C . VAL A 1 133 ? -7.232 -15.835 11.562 1.00 97.38 133 VAL A C 1
ATOM 1008 O O 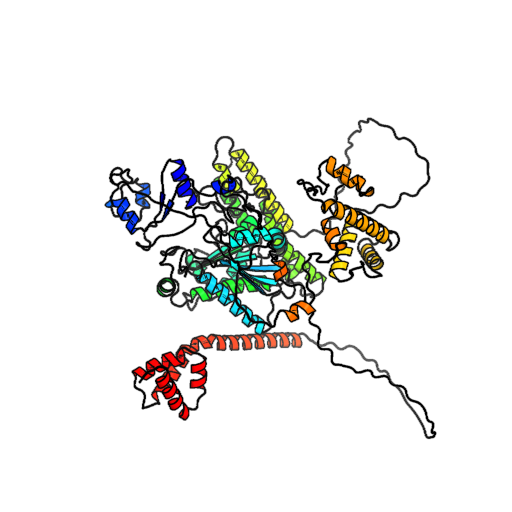. VAL A 1 133 ? -7.510 -16.939 12.029 1.00 97.38 133 VAL A O 1
ATOM 1011 N N . ILE A 1 134 ? -6.996 -14.773 12.328 1.00 97.50 134 ILE A N 1
ATOM 1012 C CA . ILE A 1 134 ? -7.190 -14.747 13.777 1.00 97.50 134 ILE A CA 1
ATOM 1013 C C . ILE A 1 134 ? -8.455 -13.936 14.052 1.00 97.50 134 ILE A C 1
ATOM 1015 O O . ILE A 1 134 ? -8.435 -12.706 14.025 1.00 97.50 134 ILE A O 1
ATOM 1019 N N . LYS A 1 135 ? -9.573 -14.632 14.287 1.00 97.06 135 LYS A N 1
ATOM 1020 C CA . LYS A 1 135 ? -10.893 -14.014 14.492 1.00 97.06 135 LYS A CA 1
ATOM 1021 C C . LYS A 1 135 ? -10.895 -13.111 15.732 1.00 97.06 135 LYS A C 1
ATOM 1023 O O . LYS A 1 135 ? -10.512 -13.542 16.822 1.00 97.06 135 LYS A O 1
ATOM 1028 N N . GLY A 1 136 ? -11.365 -11.878 15.551 1.00 97.00 136 GLY A N 1
ATOM 1029 C CA . GLY A 1 136 ? -11.549 -10.899 16.618 1.00 97.00 136 GLY A CA 1
ATOM 1030 C C . GLY A 1 136 ? -12.633 -11.320 17.609 1.00 97.00 136 GLY A C 1
ATOM 1031 O O . GLY A 1 136 ? -13.573 -12.036 17.263 1.00 97.00 136 GLY A O 1
ATOM 1032 N N . SER A 1 137 ? -12.502 -10.878 18.854 1.00 96.19 137 SER A N 1
ATOM 1033 C CA . SER A 1 137 ? -13.409 -11.233 19.952 1.00 96.19 137 SER A CA 1
ATOM 1034 C C . SER A 1 137 ? -14.590 -10.274 20.124 1.00 96.19 137 SER A C 1
ATOM 1036 O O . SER A 1 137 ? -15.634 -10.697 20.614 1.00 96.19 137 SER A O 1
ATOM 1038 N N . GLU A 1 138 ? -14.458 -9.014 19.698 1.00 93.69 138 GLU A N 1
ATOM 1039 C CA . GLU A 1 138 ? -15.507 -7.993 19.846 1.00 93.69 138 GLU A CA 1
ATOM 1040 C C . GLU A 1 138 ? -15.941 -7.397 18.504 1.00 93.69 138 GLU A C 1
ATOM 1042 O O . GLU A 1 138 ? -17.129 -7.247 18.234 1.00 93.69 138 GLU A O 1
ATOM 1047 N N . GLU A 1 139 ? -14.979 -7.069 17.644 1.00 96.06 139 GLU A N 1
ATOM 1048 C CA . GLU A 1 139 ? -15.184 -6.451 16.334 1.00 96.06 139 GLU A CA 1
ATOM 1049 C C . GLU A 1 139 ? -14.671 -7.409 15.250 1.00 96.06 139 GLU A C 1
ATOM 1051 O O . GLU A 1 139 ? -13.801 -7.072 14.450 1.00 96.06 139 GLU A O 1
ATOM 1056 N N . ALA A 1 140 ? -15.189 -8.644 15.247 1.00 96.19 140 ALA A N 1
ATOM 1057 C CA . ALA A 1 140 ? -14.758 -9.708 14.332 1.00 96.19 140 ALA A CA 1
ATOM 1058 C C . ALA A 1 140 ? -14.927 -9.348 12.841 1.00 96.19 140 ALA A C 1
ATOM 1060 O O . ALA A 1 140 ? -14.293 -9.954 11.979 1.00 96.19 140 ALA A O 1
ATOM 1061 N N . ASP A 1 141 ? -15.768 -8.360 12.541 1.00 95.94 141 ASP A N 1
ATOM 1062 C CA . ASP A 1 141 ? -16.036 -7.812 11.214 1.00 95.94 141 ASP A CA 1
ATOM 1063 C C . ASP A 1 141 ? -15.139 -6.613 10.848 1.00 95.94 141 ASP A C 1
ATOM 1065 O O . ASP A 1 141 ? -15.421 -5.902 9.885 1.00 95.94 141 ASP A O 1
ATOM 1069 N N . ARG A 1 142 ? -14.091 -6.335 11.627 1.00 98.19 142 ARG A N 1
ATOM 1070 C CA . ARG A 1 142 ? -13.055 -5.345 11.311 1.00 98.19 142 ARG A CA 1
ATOM 1071 C C . ARG A 1 142 ? -11.734 -6.065 11.072 1.00 98.19 142 ARG A C 1
ATOM 1073 O O . ARG A 1 142 ? -11.343 -6.891 11.893 1.00 98.19 142 ARG A O 1
ATOM 1080 N N . TYR A 1 143 ? -11.071 -5.770 9.955 1.00 98.31 143 TYR A N 1
ATOM 1081 C CA . TYR A 1 143 ? -9.893 -6.504 9.486 1.00 98.31 143 TYR A CA 1
ATOM 1082 C C . TYR A 1 143 ? -8.636 -5.643 9.539 1.00 98.31 143 TYR A C 1
ATOM 1084 O O . TYR A 1 143 ? -8.590 -4.574 8.935 1.00 98.31 143 TYR A O 1
ATOM 1092 N N . VAL A 1 144 ? -7.616 -6.134 10.233 1.00 98.69 144 VAL A N 1
ATOM 1093 C CA . VAL A 1 144 ? -6.242 -5.633 10.155 1.00 98.69 144 VAL A CA 1
ATOM 1094 C C . VAL A 1 144 ? -5.455 -6.629 9.315 1.00 98.69 144 VAL A C 1
ATOM 1096 O O . VAL A 1 144 ? -5.324 -7.790 9.707 1.00 98.69 144 VAL A O 1
ATOM 1099 N N . LEU A 1 145 ? -4.996 -6.202 8.141 1.00 98.75 145 LEU A N 1
ATOM 1100 C CA . LEU A 1 145 ? -4.353 -7.084 7.172 1.00 98.75 145 LEU A CA 1
ATOM 1101 C C . LEU A 1 145 ? -2.839 -6.878 7.184 1.00 98.75 145 LEU A C 1
ATOM 1103 O O . LEU A 1 145 ? -2.370 -5.744 7.172 1.00 98.75 145 LEU A O 1
ATOM 1107 N N . LEU A 1 146 ? -2.087 -7.973 7.207 1.00 98.75 146 LEU A N 1
ATOM 1108 C CA . LEU A 1 146 ? -0.636 -7.993 7.043 1.00 98.75 146 LEU A CA 1
ATOM 1109 C C . LEU A 1 146 ? -0.340 -8.815 5.796 1.00 98.75 146 LEU A C 1
ATOM 1111 O O . LEU A 1 146 ? -0.794 -9.956 5.724 1.00 98.75 146 LEU A O 1
ATOM 1115 N N . GLY A 1 147 ? 0.375 -8.247 4.832 1.00 98.50 147 GLY A N 1
ATOM 1116 C CA . GLY A 1 147 ? 0.637 -8.881 3.548 1.00 98.50 147 GLY A CA 1
ATOM 1117 C C . GLY A 1 147 ? 2.099 -8.837 3.124 1.00 98.50 147 GLY A C 1
ATOM 1118 O O . GLY A 1 147 ? 2.850 -7.944 3.512 1.00 98.50 147 GLY A O 1
ATOM 1119 N N . ASN A 1 148 ? 2.465 -9.850 2.350 1.00 98.69 148 ASN A N 1
ATOM 1120 C CA . ASN A 1 148 ? 3.755 -10.046 1.700 1.00 98.69 148 ASN A CA 1
ATOM 1121 C C . ASN A 1 148 ? 3.523 -10.991 0.509 1.00 98.69 148 ASN A C 1
ATOM 1123 O O . ASN A 1 148 ? 2.792 -11.977 0.672 1.00 98.69 148 ASN A O 1
ATOM 1127 N N . HIS A 1 149 ? 4.101 -10.727 -0.661 1.00 98.56 149 HIS A N 1
ATOM 1128 C CA . HIS A 1 149 ? 4.101 -11.727 -1.729 1.00 98.56 149 HIS A CA 1
ATOM 1129 C C . HIS A 1 149 ? 5.128 -12.826 -1.479 1.00 98.56 149 HIS A C 1
ATOM 1131 O O . HIS A 1 149 ? 5.990 -12.723 -0.614 1.00 98.56 149 HIS A O 1
ATOM 1137 N N . ARG A 1 150 ? 4.974 -13.941 -2.186 1.00 97.75 150 ARG A N 1
ATOM 1138 C CA . ARG A 1 150 ? 5.749 -15.167 -1.966 1.00 97.75 150 ARG A CA 1
ATOM 1139 C C . ARG A 1 150 ? 6.461 -15.644 -3.222 1.00 97.75 150 ARG A C 1
ATOM 1141 O O . ARG A 1 150 ? 7.437 -16.384 -3.119 1.00 97.75 150 ARG A O 1
ATOM 1148 N N . ASP A 1 151 ? 5.938 -15.310 -4.396 1.00 97.94 151 ASP A N 1
ATOM 1149 C CA . ASP A 1 151 ? 6.618 -15.593 -5.650 1.00 97.94 151 ASP A CA 1
ATOM 1150 C C . ASP A 1 151 ? 7.856 -14.716 -5.798 1.00 97.94 151 ASP A C 1
ATOM 1152 O O . ASP A 1 151 ? 7.854 -13.566 -5.385 1.00 97.94 151 ASP A O 1
ATOM 1156 N N . ALA A 1 152 ? 8.899 -15.284 -6.395 1.00 97.31 152 ALA A N 1
ATOM 1157 C CA . ALA A 1 152 ? 10.144 -14.601 -6.705 1.00 97.31 152 ALA A CA 1
ATOM 1158 C C . ALA A 1 152 ? 10.558 -14.941 -8.135 1.00 97.31 152 ALA A C 1
ATOM 1160 O O . ALA A 1 152 ? 10.308 -16.054 -8.615 1.00 97.31 152 ALA A O 1
ATOM 1161 N N . TRP A 1 153 ? 11.310 -14.056 -8.791 1.00 96.19 153 TRP A N 1
ATOM 1162 C CA . TRP A 1 153 ? 11.915 -14.384 -10.089 1.00 96.19 153 TRP A CA 1
ATOM 1163 C C . TRP A 1 153 ? 12.877 -15.580 -10.065 1.00 96.19 153 TRP A C 1
ATOM 1165 O O . TRP A 1 153 ? 13.024 -16.272 -11.079 1.00 96.19 153 TRP A O 1
ATOM 1175 N N . THR A 1 154 ? 13.611 -15.775 -8.962 1.00 95.00 154 THR A N 1
ATOM 1176 C CA . THR A 1 154 ? 14.584 -16.871 -8.807 1.00 95.00 154 THR A CA 1
ATOM 1177 C C . THR A 1 154 ? 14.510 -17.512 -7.415 1.00 95.00 154 THR A C 1
ATOM 1179 O O . THR A 1 154 ? 13.555 -18.231 -7.147 1.00 95.00 154 THR A O 1
ATOM 1182 N N . TYR A 1 155 ? 15.501 -17.300 -6.540 1.00 95.75 155 TYR A N 1
ATOM 1183 C CA . TYR A 1 155 ? 15.448 -17.742 -5.144 1.00 95.75 155 TYR A CA 1
ATOM 1184 C C . TYR A 1 155 ? 14.810 -16.689 -4.244 1.00 95.75 155 TYR A C 1
ATOM 1186 O O . TYR A 1 155 ? 14.070 -17.062 -3.341 1.00 95.75 155 TYR A O 1
ATOM 1194 N N . GLY A 1 156 ? 15.096 -15.405 -4.486 1.00 96.81 156 GLY A N 1
ATOM 1195 C CA . GLY A 1 156 ? 14.380 -14.300 -3.856 1.00 96.81 156 GLY A CA 1
ATOM 1196 C C . GLY A 1 156 ? 14.561 -14.224 -2.347 1.00 96.81 156 GLY A C 1
ATOM 1197 O O . GLY A 1 156 ? 13.583 -14.246 -1.605 1.00 96.81 156 GLY A O 1
ATOM 1198 N N . ALA A 1 157 ? 15.801 -14.286 -1.858 1.00 97.62 157 ALA A N 1
ATOM 1199 C CA . ALA A 1 157 ? 16.065 -14.310 -0.420 1.00 97.62 157 ALA A CA 1
ATOM 1200 C C . ALA A 1 157 ? 15.759 -12.967 0.248 1.00 97.62 157 ALA A C 1
ATOM 1202 O O . ALA A 1 157 ? 15.310 -12.945 1.393 1.00 97.62 157 ALA A O 1
ATOM 1203 N N . VAL A 1 158 ? 16.010 -11.871 -0.464 1.00 97.44 158 VAL A N 1
ATOM 1204 C CA . VAL A 1 158 ? 15.531 -10.534 -0.131 1.00 97.44 158 VAL A CA 1
ATOM 1205 C C . VAL A 1 158 ? 14.096 -10.403 -0.628 1.00 97.44 158 VAL A C 1
ATOM 1207 O O . VAL A 1 158 ? 13.188 -10.315 0.201 1.00 97.44 158 VAL A O 1
ATOM 1210 N N . ASP A 1 159 ? 13.906 -10.487 -1.944 1.00 97.25 159 ASP A N 1
ATOM 1211 C CA . ASP A 1 159 ? 12.631 -10.270 -2.620 1.00 97.25 159 ASP A CA 1
ATOM 1212 C C . ASP A 1 159 ? 11.973 -11.602 -3.027 1.00 97.25 159 ASP A C 1
ATOM 1214 O O . ASP A 1 159 ? 12.444 -12.243 -3.973 1.00 97.25 159 ASP A O 1
ATOM 1218 N N . PRO A 1 160 ? 10.932 -12.084 -2.319 1.00 97.38 160 PRO A N 1
ATOM 1219 C CA . PRO A 1 160 ? 10.294 -11.503 -1.129 1.00 97.38 160 PRO A CA 1
ATOM 1220 C C . PRO A 1 160 ? 10.504 -12.318 0.146 1.00 97.38 160 PRO A C 1
ATOM 1222 O O . PRO A 1 160 ? 9.880 -12.050 1.181 1.00 97.38 160 PRO A O 1
ATOM 1225 N N . ASN A 1 161 ? 11.335 -13.369 0.110 1.00 98.12 161 ASN A N 1
ATOM 1226 C CA . ASN A 1 161 ? 11.353 -14.351 1.196 1.00 98.12 161 ASN A CA 1
ATOM 1227 C C . ASN A 1 161 ? 11.840 -13.767 2.531 1.00 98.12 161 ASN A C 1
ATOM 1229 O O . ASN A 1 161 ? 11.569 -14.361 3.579 1.00 98.12 161 ASN A O 1
ATOM 1233 N N . SER A 1 162 ? 12.495 -12.601 2.534 1.00 98.31 162 SER A N 1
ATOM 1234 C CA . SER A 1 162 ? 12.801 -11.865 3.765 1.00 98.31 162 SER A CA 1
ATOM 1235 C C . SER A 1 162 ? 11.523 -11.399 4.480 1.00 98.31 162 SER A C 1
ATOM 1237 O O . SER A 1 162 ? 11.382 -11.604 5.692 1.00 98.31 162 SER A O 1
ATOM 1239 N N . GLY A 1 163 ? 10.549 -10.851 3.745 1.00 98.25 163 GLY A N 1
ATOM 1240 C CA . GLY A 1 163 ? 9.219 -10.522 4.261 1.00 98.25 163 GLY A CA 1
ATOM 1241 C C . GLY A 1 163 ? 8.389 -11.757 4.567 1.00 98.25 163 GLY A C 1
ATOM 1242 O O . GLY A 1 163 ? 7.735 -11.800 5.612 1.00 98.25 163 GLY A O 1
ATOM 1243 N N . THR A 1 164 ? 8.491 -12.816 3.757 1.00 98.56 164 THR A N 1
ATOM 1244 C CA . THR A 1 164 ? 7.792 -14.081 4.043 1.00 98.56 164 THR A CA 1
ATOM 1245 C C . THR A 1 164 ? 8.269 -14.673 5.370 1.00 98.56 164 THR A C 1
ATOM 1247 O O . THR A 1 164 ? 7.456 -15.105 6.194 1.00 98.56 164 THR A O 1
ATOM 1250 N N . ALA A 1 165 ? 9.579 -14.644 5.634 1.00 98.31 165 ALA A N 1
ATOM 1251 C CA . ALA A 1 165 ? 10.152 -15.079 6.903 1.00 98.31 165 ALA A CA 1
ATOM 1252 C C . ALA A 1 165 ? 9.641 -14.234 8.085 1.00 98.31 165 ALA A C 1
ATOM 1254 O O . ALA A 1 165 ? 9.261 -14.794 9.118 1.00 98.31 165 ALA A O 1
ATOM 1255 N N . ALA A 1 166 ? 9.567 -12.908 7.924 1.00 98.44 166 ALA A N 1
ATOM 1256 C CA . ALA A 1 166 ? 9.009 -12.007 8.931 1.00 98.44 166 ALA A CA 1
ATOM 1257 C C . ALA A 1 166 ? 7.514 -12.284 9.197 1.00 98.44 166 ALA A C 1
ATOM 1259 O O . ALA A 1 166 ? 7.100 -12.388 10.355 1.00 98.44 166 ALA A O 1
ATOM 1260 N N . LEU A 1 167 ? 6.707 -12.490 8.149 1.00 98.56 167 LEU A N 1
ATOM 1261 C CA . LEU A 1 167 ? 5.275 -12.791 8.257 1.00 98.56 167 LEU A CA 1
ATOM 1262 C C . LEU A 1 167 ? 5.036 -14.107 9.014 1.00 98.56 167 LEU A C 1
ATOM 1264 O O . LEU A 1 167 ? 4.167 -14.184 9.890 1.00 98.56 167 LEU A O 1
ATOM 1268 N N . LEU A 1 168 ? 5.835 -15.137 8.721 1.00 98.44 168 LEU A N 1
ATOM 1269 C CA . LEU A 1 168 ? 5.784 -16.421 9.424 1.00 98.44 168 LEU A CA 1
ATOM 1270 C C . LEU A 1 168 ? 6.200 -16.290 10.898 1.00 98.44 168 LEU A C 1
ATOM 1272 O O . LEU A 1 168 ? 5.582 -16.923 11.763 1.00 98.44 168 LEU A O 1
ATOM 1276 N N . ASP A 1 169 ? 7.193 -15.454 11.222 1.00 97.81 169 ASP A N 1
ATOM 1277 C CA . ASP A 1 169 ? 7.564 -15.201 12.618 1.00 97.81 169 ASP A CA 1
ATOM 1278 C C . ASP A 1 169 ? 6.467 -14.427 13.373 1.00 97.81 169 ASP A C 1
ATOM 1280 O O . ASP A 1 169 ? 6.169 -14.764 14.523 1.00 97.81 169 ASP A O 1
ATOM 1284 N N . ILE A 1 170 ? 5.774 -13.477 12.730 1.00 98.00 170 ILE A N 1
ATOM 1285 C CA . ILE A 1 170 ? 4.572 -12.837 13.298 1.00 98.00 170 ILE A CA 1
ATOM 1286 C C . ILE A 1 170 ? 3.491 -13.879 13.580 1.00 98.00 170 ILE A C 1
ATOM 1288 O O . ILE A 1 170 ? 2.974 -13.931 14.700 1.00 98.00 170 ILE A O 1
ATOM 1292 N N . ALA A 1 171 ? 3.178 -14.746 12.610 1.00 97.50 171 ALA A N 1
ATOM 1293 C CA . ALA A 1 171 ? 2.184 -15.805 12.779 1.00 97.50 171 ALA A CA 1
ATOM 1294 C C . ALA A 1 171 ? 2.510 -16.686 13.997 1.00 97.50 171 ALA A C 1
ATOM 1296 O O . ALA A 1 171 ? 1.650 -16.958 14.844 1.00 97.50 171 ALA A O 1
ATOM 1297 N N . ARG A 1 172 ? 3.783 -17.075 14.138 1.00 97.31 172 ARG A N 1
ATOM 1298 C CA . ARG A 1 172 ? 4.286 -17.847 15.279 1.00 97.31 172 ARG A CA 1
ATOM 1299 C C . ARG A 1 172 ? 4.145 -17.081 16.599 1.00 97.31 172 ARG A C 1
ATOM 1301 O O . ARG A 1 172 ? 3.681 -17.659 17.585 1.00 97.31 172 ARG A O 1
ATOM 1308 N N . ARG A 1 173 ? 4.519 -15.797 16.647 1.00 96.25 173 ARG A N 1
ATOM 1309 C CA . ARG A 1 173 ? 4.419 -14.948 17.851 1.00 96.25 173 ARG A CA 1
ATOM 1310 C C . ARG A 1 173 ? 2.971 -14.740 18.283 1.00 96.25 173 ARG A C 1
ATOM 1312 O O . ARG A 1 173 ? 2.662 -14.908 19.463 1.00 96.25 173 ARG A O 1
ATOM 1319 N N . PHE A 1 174 ? 2.067 -14.462 17.349 1.00 96.88 174 PHE A N 1
ATOM 1320 C CA . PHE A 1 174 ? 0.640 -14.329 17.641 1.00 96.88 174 PHE A CA 1
ATOM 1321 C C . PHE A 1 174 ? 0.038 -15.648 18.129 1.00 96.88 174 PHE A C 1
ATOM 1323 O O . PHE A 1 174 ? -0.706 -15.647 19.109 1.00 96.88 174 PHE A O 1
ATOM 1330 N N . ALA A 1 175 ? 0.440 -16.791 17.566 1.00 94.50 175 ALA A N 1
ATOM 1331 C CA . ALA A 1 175 ? 0.026 -18.095 18.084 1.00 94.50 175 ALA A CA 1
ATOM 1332 C C . ALA A 1 175 ? 0.471 -18.324 19.545 1.00 94.50 175 ALA A C 1
ATOM 1334 O O . ALA A 1 175 ? -0.276 -18.902 20.339 1.00 94.50 175 ALA A O 1
ATOM 1335 N N . LEU A 1 176 ? 1.662 -17.856 19.938 1.00 96.31 176 LEU A N 1
ATOM 1336 C CA . LEU A 1 176 ? 2.129 -17.919 21.331 1.00 96.31 176 LEU A CA 1
ATOM 1337 C C . LEU A 1 176 ? 1.321 -17.003 22.263 1.00 96.31 176 LEU A C 1
ATOM 1339 O O . LEU A 1 176 ? 0.982 -17.417 23.378 1.00 96.31 176 LEU A O 1
ATOM 1343 N N . LEU A 1 177 ? 0.968 -15.796 21.811 1.00 95.69 177 LEU A N 1
ATOM 1344 C CA . LEU A 1 177 ? 0.072 -14.901 22.551 1.00 95.69 177 LEU A CA 1
ATOM 1345 C C . LEU A 1 177 ? -1.302 -15.552 22.749 1.00 95.69 177 LEU A C 1
ATOM 1347 O O . LEU A 1 177 ? -1.809 -15.598 23.871 1.00 95.69 177 LEU A O 1
ATOM 1351 N N . MET A 1 178 ? -1.860 -16.156 21.698 1.00 95.94 178 MET A N 1
ATOM 1352 C CA . MET A 1 178 ? -3.145 -16.858 21.763 1.00 95.94 178 MET A CA 1
ATOM 1353 C C . MET A 1 178 ? -3.128 -18.027 22.751 1.00 95.94 178 MET A C 1
ATOM 1355 O O . MET A 1 178 ? -4.056 -18.183 23.544 1.00 95.94 178 MET A O 1
ATOM 1359 N N . ARG A 1 179 ? -2.048 -18.820 22.775 1.00 94.75 179 ARG A N 1
ATOM 1360 C CA . ARG A 1 179 ? -1.852 -19.891 23.776 1.00 94.75 179 ARG A CA 1
ATOM 1361 C C . ARG A 1 179 ? -1.752 -19.361 25.207 1.00 94.75 179 ARG A C 1
ATOM 1363 O O . ARG 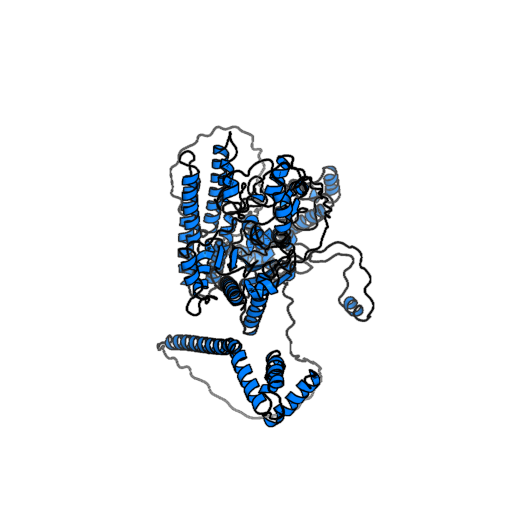A 1 179 ? -2.025 -20.102 26.145 1.00 94.75 179 ARG A O 1
ATOM 1370 N N . SER A 1 180 ? -1.389 -18.091 25.370 1.00 95.44 180 SER A N 1
ATOM 1371 C CA . SER A 1 180 ? -1.335 -17.399 26.662 1.00 95.44 180 SER A CA 1
ATOM 1372 C C . SER A 1 180 ? -2.673 -16.750 27.053 1.00 95.44 180 SER A C 1
ATOM 1374 O O . SER A 1 180 ? -2.756 -16.113 28.101 1.00 95.44 180 SER A O 1
ATOM 1376 N N . GLY A 1 181 ? -3.723 -16.924 26.240 1.00 94.75 181 GLY A N 1
ATOM 1377 C CA . GLY A 1 181 ? -5.077 -16.428 26.495 1.00 94.75 181 GLY A CA 1
ATOM 1378 C C . GLY A 1 181 ? -5.426 -15.112 25.797 1.00 94.75 181 GLY A C 1
ATOM 1379 O O . GLY A 1 181 ? -6.547 -14.635 25.958 1.00 94.75 181 GLY A O 1
ATOM 1380 N N . TRP A 1 182 ? -4.512 -14.530 25.016 1.00 97.00 182 TRP A N 1
ATOM 1381 C CA . TRP A 1 182 ? -4.807 -13.332 24.231 1.00 97.00 182 TRP A CA 1
ATOM 1382 C C . TRP A 1 182 ? -5.751 -13.650 23.065 1.00 97.00 182 TRP A C 1
ATOM 1384 O O . TRP A 1 182 ? -5.624 -14.675 22.393 1.00 97.00 182 TRP A O 1
ATOM 1394 N N . ARG A 1 183 ? -6.701 -12.753 22.812 1.00 95.69 183 ARG A N 1
ATOM 1395 C CA . ARG A 1 183 ? -7.534 -12.750 21.609 1.00 95.69 183 ARG A CA 1
ATOM 1396 C C . ARG A 1 183 ? -7.685 -11.309 21.152 1.00 95.69 183 ARG A C 1
ATOM 1398 O O . ARG A 1 183 ? -8.031 -10.484 21.999 1.00 95.69 183 ARG A O 1
ATOM 1405 N N . PRO A 1 184 ? -7.477 -11.010 19.862 1.00 97.75 184 PRO A N 1
ATOM 1406 C CA . PRO A 1 184 ? -7.544 -9.634 19.422 1.00 97.75 184 PRO A CA 1
ATOM 1407 C C . PRO A 1 184 ? -8.976 -9.097 19.484 1.00 97.75 184 PRO A C 1
ATOM 1409 O O . PRO A 1 184 ? -9.947 -9.865 19.430 1.00 97.75 184 PRO A O 1
ATOM 1412 N N . ARG A 1 185 ? -9.140 -7.776 19.600 1.00 97.75 185 ARG A N 1
ATOM 1413 C CA . ARG A 1 185 ? -10.472 -7.141 19.535 1.00 97.75 185 ARG A CA 1
ATOM 1414 C C . ARG A 1 185 ? -11.040 -7.251 18.117 1.00 97.75 185 ARG A C 1
ATOM 1416 O O . ARG A 1 185 ? -12.194 -7.656 17.953 1.00 97.75 185 ARG A O 1
ATOM 1423 N N . ARG A 1 186 ? -10.224 -6.918 17.116 1.00 98.44 186 ARG A N 1
ATOM 1424 C CA . ARG A 1 186 ? -10.512 -6.991 15.674 1.00 98.44 186 ARG A CA 1
ATOM 1425 C C . ARG A 1 186 ? -9.891 -8.241 15.063 1.00 98.44 186 ARG A C 1
ATOM 1427 O O . ARG A 1 186 ? -9.004 -8.851 15.646 1.00 98.44 186 ARG A O 1
ATOM 1434 N N . THR A 1 187 ? -10.366 -8.651 13.898 1.00 98.69 187 THR A N 1
ATOM 1435 C CA . THR A 1 187 ? -9.800 -9.803 13.193 1.00 98.69 187 THR A CA 1
ATOM 1436 C C . THR A 1 187 ? -8.476 -9.415 12.533 1.00 98.69 187 THR A C 1
ATOM 1438 O O . THR A 1 187 ? -8.394 -8.389 11.858 1.00 98.69 187 THR A O 1
ATOM 1441 N N . ILE A 1 188 ? -7.451 -10.249 12.701 1.00 98.81 188 ILE A N 1
ATOM 1442 C CA . ILE A 1 188 ? -6.171 -10.122 11.993 1.00 98.81 188 ILE A CA 1
ATOM 1443 C C . ILE A 1 188 ? -6.162 -11.115 10.833 1.00 98.81 188 ILE A C 1
ATOM 1445 O O . ILE A 1 188 ? -6.524 -12.280 11.017 1.00 98.81 188 ILE A O 1
ATOM 1449 N N . VAL A 1 189 ? -5.737 -10.663 9.656 1.00 98.56 189 VAL A N 1
ATOM 1450 C CA . VAL A 1 189 ? -5.593 -11.494 8.457 1.00 98.56 189 VAL A CA 1
ATOM 1451 C C . VAL A 1 189 ? -4.146 -11.418 7.984 1.00 98.56 189 VAL A C 1
ATOM 1453 O O . VAL A 1 189 ? -3.658 -10.343 7.652 1.00 98.56 189 VAL A O 1
ATOM 1456 N N . LEU A 1 190 ? -3.462 -12.556 7.966 1.00 98.69 190 LEU A N 1
ATOM 1457 C CA . LEU A 1 190 ? -2.131 -12.696 7.382 1.00 98.69 190 LEU A CA 1
ATOM 1458 C C . LEU A 1 190 ? -2.300 -13.172 5.941 1.00 98.69 190 LEU A C 1
ATOM 1460 O O . LEU A 1 190 ? -2.983 -14.172 5.715 1.00 98.69 190 LEU A O 1
ATOM 1464 N N . CYS A 1 191 ? -1.707 -12.456 4.996 1.00 98.56 191 CYS A N 1
ATOM 1465 C CA . CYS A 1 191 ? -1.880 -12.652 3.564 1.00 98.56 191 CYS A CA 1
ATOM 1466 C C . CYS A 1 191 ? -0.522 -12.959 2.932 1.00 98.56 191 CYS A C 1
ATOM 1468 O O . CYS A 1 191 ? 0.420 -12.188 3.085 1.00 98.56 191 CYS A O 1
ATOM 1470 N N . SER A 1 192 ? -0.427 -14.082 2.229 1.00 98.62 192 SER A N 1
ATOM 1471 C CA . SER A 1 192 ? 0.729 -14.435 1.410 1.00 98.62 192 SER A CA 1
ATOM 1472 C C . SER A 1 192 ? 0.298 -14.435 -0.052 1.00 98.62 192 SER A C 1
ATOM 1474 O O . SER A 1 192 ? -0.399 -15.360 -0.491 1.00 98.62 192 SER A O 1
ATOM 1476 N N . TRP A 1 193 ? 0.657 -13.365 -0.758 1.00 98.69 193 TRP A N 1
ATOM 1477 C CA . TRP A 1 193 ? 0.273 -13.119 -2.146 1.00 98.69 193 TRP A CA 1
ATOM 1478 C C . TRP A 1 193 ? 1.135 -13.924 -3.115 1.00 98.69 193 TRP A C 1
ATOM 1480 O O . TRP A 1 193 ? 2.236 -14.355 -2.779 1.00 98.69 193 TRP A O 1
ATOM 1490 N N . ASP A 1 194 ? 0.595 -14.182 -4.295 1.00 98.31 194 ASP A N 1
ATOM 1491 C CA . ASP A 1 194 ? 1.266 -14.901 -5.375 1.00 98.31 194 ASP A CA 1
ATOM 1492 C C . ASP A 1 194 ? 1.164 -14.092 -6.674 1.00 98.31 194 ASP A C 1
ATOM 1494 O O . ASP A 1 194 ? 0.233 -13.299 -6.846 1.00 98.31 194 ASP A O 1
ATOM 1498 N N . ALA A 1 195 ? 2.085 -14.327 -7.601 1.00 97.19 195 ALA A N 1
ATOM 1499 C CA . ALA A 1 195 ? 2.235 -13.581 -8.850 1.00 97.19 195 ALA A CA 1
ATOM 1500 C C . ALA A 1 195 ? 2.309 -12.044 -8.690 1.00 97.19 195 ALA A C 1
ATOM 1502 O O . ALA A 1 195 ? 1.754 -11.306 -9.517 1.00 97.19 195 ALA A O 1
ATOM 1503 N N . GLU A 1 196 ? 2.981 -11.547 -7.651 1.00 98.00 196 GLU A N 1
ATOM 1504 C CA . GLU A 1 196 ? 3.293 -10.119 -7.519 1.00 98.00 196 GLU A CA 1
ATOM 1505 C C . GLU A 1 196 ? 4.263 -9.668 -8.611 1.00 98.00 196 GLU A C 1
ATOM 1507 O O . GLU A 1 196 ? 3.990 -8.691 -9.309 1.00 98.00 196 GLU A O 1
ATOM 1512 N N . GLU A 1 197 ? 5.281 -10.478 -8.895 1.00 96.06 197 GLU A N 1
ATOM 1513 C CA . GLU A 1 197 ? 6.380 -10.153 -9.815 1.00 96.06 197 GLU A CA 1
ATOM 1514 C C . GLU A 1 197 ? 5.908 -9.936 -11.266 1.00 96.06 197 GLU A C 1
ATOM 1516 O O . GLU A 1 197 ? 6.568 -9.337 -12.129 1.00 96.06 197 GLU A O 1
ATOM 1521 N N . PHE A 1 198 ? 4.709 -10.444 -11.550 1.00 94.25 198 PHE A N 1
ATOM 1522 C CA . PHE A 1 198 ? 4.016 -10.353 -12.828 1.00 94.25 198 PHE A CA 1
ATOM 1523 C C . PHE A 1 198 ? 3.030 -9.176 -12.901 1.00 94.25 198 PHE A C 1
ATOM 1525 O O . PHE A 1 198 ? 2.395 -8.988 -13.940 1.00 94.25 198 PHE A O 1
ATOM 1532 N N . GLY A 1 199 ? 2.950 -8.350 -11.854 1.00 93.38 199 GLY A N 1
ATOM 1533 C CA . GLY A 1 199 ? 2.153 -7.127 -11.774 1.00 93.38 199 GLY A CA 1
ATOM 1534 C C . GLY A 1 199 ? 1.120 -7.121 -10.646 1.00 93.38 199 GLY A C 1
ATOM 1535 O O . GLY A 1 199 ? -0.022 -6.739 -10.903 1.00 93.38 199 GLY A O 1
ATOM 1536 N N . MET A 1 200 ? 1.488 -7.527 -9.426 1.00 96.50 200 MET A N 1
ATOM 1537 C CA . MET A 1 200 ? 0.604 -7.591 -8.248 1.00 96.50 200 MET A CA 1
ATOM 1538 C C . MET A 1 200 ? -0.671 -8.401 -8.521 1.00 96.50 200 MET A C 1
ATOM 1540 O O . MET A 1 200 ? -1.762 -7.995 -8.118 1.00 96.50 200 MET A O 1
ATOM 1544 N N . ILE A 1 201 ? -0.580 -9.508 -9.274 1.00 96.62 201 ILE A N 1
ATOM 1545 C CA . ILE A 1 201 ? -1.769 -10.221 -9.766 1.00 96.62 201 ILE A CA 1
ATOM 1546 C C . ILE A 1 201 ? -2.575 -10.778 -8.590 1.00 96.62 201 ILE A C 1
ATOM 1548 O O . ILE A 1 201 ? -3.768 -10.502 -8.485 1.00 96.62 201 ILE A O 1
ATOM 1552 N N . GLY A 1 202 ? -1.940 -11.509 -7.671 1.00 97.31 202 GLY A N 1
ATOM 1553 C CA . GLY A 1 202 ? -2.641 -12.152 -6.562 1.00 97.31 202 GLY A CA 1
ATOM 1554 C C . GLY A 1 202 ? -3.368 -11.173 -5.646 1.00 97.31 202 GLY A C 1
ATOM 1555 O O . GLY A 1 202 ? -4.546 -11.387 -5.347 1.00 97.31 202 GLY A O 1
ATOM 1556 N N . SER A 1 203 ? -2.703 -10.106 -5.206 1.00 98.12 203 SER A N 1
ATOM 1557 C CA . SER A 1 203 ? -3.312 -9.092 -4.338 1.00 98.12 203 SER A CA 1
ATOM 1558 C C . SER A 1 203 ? -4.383 -8.278 -5.063 1.00 98.12 203 SER A C 1
ATOM 1560 O O . SER A 1 203 ? -5.453 -8.041 -4.498 1.00 98.12 203 SER A O 1
ATOM 1562 N N . THR A 1 204 ? -4.149 -7.906 -6.326 1.00 97.81 204 THR A N 1
ATOM 1563 C CA . THR A 1 204 ? -5.109 -7.144 -7.136 1.00 97.81 204 THR A CA 1
ATOM 1564 C C . THR A 1 204 ? -6.397 -7.922 -7.360 1.00 97.81 204 THR A C 1
ATOM 1566 O O . THR A 1 204 ? -7.463 -7.424 -7.002 1.00 97.81 204 THR A O 1
ATOM 1569 N N . GLU A 1 205 ? -6.311 -9.156 -7.863 1.00 96.31 205 GLU A N 1
ATOM 1570 C CA . GLU A 1 205 ? -7.490 -9.996 -8.109 1.00 96.31 205 GLU A CA 1
ATOM 1571 C C . GLU A 1 205 ? -8.279 -10.222 -6.812 1.00 96.31 205 GLU A C 1
ATOM 1573 O O . GLU A 1 205 ? -9.510 -10.167 -6.784 1.00 96.31 205 GLU A O 1
ATOM 1578 N N . TRP A 1 206 ? -7.583 -10.414 -5.688 1.00 96.25 206 TRP A N 1
ATOM 1579 C CA . TRP A 1 206 ? -8.255 -10.593 -4.407 1.00 96.25 206 TRP A CA 1
ATOM 1580 C C . TRP A 1 206 ? -8.971 -9.324 -3.930 1.00 96.25 206 TRP A C 1
ATOM 1582 O O . TRP A 1 206 ? -10.093 -9.408 -3.416 1.00 96.25 206 TRP A O 1
ATOM 1592 N N . VAL A 1 207 ? -8.360 -8.148 -4.099 1.00 96.88 207 VAL A N 1
ATOM 1593 C CA . VAL A 1 207 ? -8.997 -6.869 -3.762 1.00 96.88 207 VAL A CA 1
ATOM 1594 C C . VAL A 1 207 ? -10.202 -6.607 -4.659 1.00 96.88 207 VAL A C 1
ATOM 1596 O O . VAL A 1 207 ? -11.256 -6.231 -4.146 1.00 96.88 207 VAL A O 1
ATOM 1599 N N . GLU A 1 208 ? -10.089 -6.846 -5.964 1.00 94.81 208 GLU A N 1
ATOM 1600 C CA . GLU A 1 208 ? -11.193 -6.689 -6.915 1.00 94.81 208 GLU A CA 1
ATOM 1601 C C . GLU A 1 208 ? -12.370 -7.611 -6.570 1.00 94.81 208 GLU A C 1
ATOM 1603 O O . GLU A 1 208 ? -13.517 -7.159 -6.524 1.00 94.81 208 GLU A O 1
ATOM 1608 N N . GLN A 1 209 ? -12.096 -8.873 -6.219 1.00 93.31 209 GLN A N 1
ATOM 1609 C CA . GLN A 1 209 ? -13.122 -9.832 -5.797 1.00 93.31 209 GLN A CA 1
ATOM 1610 C C . GLN A 1 209 ? -13.841 -9.396 -4.512 1.00 93.31 209 GLN A C 1
ATOM 1612 O O . GLN A 1 209 ? -15.037 -9.642 -4.344 1.00 93.31 209 GLN A O 1
ATOM 1617 N N . ASN A 1 210 ? -13.117 -8.766 -3.582 1.00 92.62 210 ASN A N 1
ATOM 1618 C CA . ASN A 1 210 ? -13.604 -8.476 -2.233 1.00 92.62 210 ASN A CA 1
ATOM 1619 C C . ASN A 1 210 ? -13.885 -6.987 -1.987 1.00 92.62 210 ASN A C 1
ATOM 1621 O O . ASN A 1 210 ? -14.108 -6.594 -0.840 1.00 92.62 210 ASN A O 1
ATOM 1625 N N . LEU A 1 211 ? -13.925 -6.155 -3.032 1.00 90.00 211 LEU A N 1
ATOM 1626 C CA . LEU A 1 211 ? -13.942 -4.693 -2.921 1.00 90.00 211 LEU A CA 1
ATOM 1627 C C . LEU A 1 211 ? -15.062 -4.160 -2.011 1.00 90.00 211 LEU A C 1
ATOM 1629 O O . LEU A 1 211 ? -14.821 -3.308 -1.155 1.00 90.00 211 LEU A O 1
ATOM 1633 N N . LEU A 1 212 ? -16.278 -4.704 -2.134 1.00 84.25 212 LEU A N 1
ATOM 1634 C CA . LEU A 1 212 ? -17.428 -4.316 -1.302 1.00 84.25 212 LEU A CA 1
ATOM 1635 C C . LEU A 1 212 ? -17.222 -4.658 0.185 1.00 84.25 212 LEU A C 1
ATOM 1637 O O . LEU A 1 212 ? -17.546 -3.861 1.073 1.00 84.25 212 LEU A O 1
ATOM 1641 N N . ASN A 1 213 ? -16.650 -5.829 0.463 1.00 86.94 213 ASN A N 1
ATOM 1642 C CA . ASN A 1 213 ? -16.389 -6.292 1.823 1.00 86.94 213 ASN A CA 1
ATOM 1643 C C . ASN A 1 213 ? -15.233 -5.511 2.451 1.00 86.94 213 ASN A C 1
ATOM 1645 O O . ASN A 1 213 ? -15.353 -5.011 3.569 1.00 86.94 213 ASN A O 1
ATOM 1649 N N . LEU A 1 214 ? -14.136 -5.331 1.717 1.00 90.38 214 LEU A N 1
ATOM 1650 C CA . LEU A 1 214 ? -12.975 -4.573 2.178 1.00 90.38 214 LEU A CA 1
ATOM 1651 C C . LEU A 1 214 ? -13.301 -3.094 2.396 1.00 90.38 214 LEU A C 1
ATOM 1653 O O . LEU A 1 214 ? -12.859 -2.504 3.385 1.00 90.38 214 LEU A O 1
ATOM 1657 N N . GLY A 1 215 ? -14.135 -2.508 1.535 1.00 85.50 215 GLY A N 1
ATOM 1658 C CA . GLY A 1 215 ? -14.584 -1.124 1.664 1.00 85.50 215 GLY A CA 1
ATOM 1659 C C . GLY A 1 215 ? -15.286 -0.828 2.993 1.00 85.50 215 GLY A C 1
ATOM 1660 O O . GLY A 1 215 ? -15.160 0.278 3.510 1.00 85.50 215 GLY A O 1
ATOM 1661 N N . SER A 1 216 ? -15.974 -1.815 3.580 1.00 88.50 216 SER A N 1
ATOM 1662 C CA . SER A 1 216 ? -16.738 -1.652 4.827 1.00 88.50 216 SER A CA 1
ATOM 1663 C C . SER A 1 216 ? -16.087 -2.266 6.072 1.00 88.50 216 SER A C 1
ATOM 1665 O O . SER A 1 216 ? -16.507 -1.943 7.186 1.00 88.50 216 SER A O 1
ATOM 1667 N N . LYS A 1 217 ? -15.080 -3.137 5.910 1.00 95.38 217 LYS A N 1
ATOM 1668 C CA . LYS A 1 217 ? -14.503 -3.938 7.005 1.00 95.38 217 LYS A CA 1
ATOM 1669 C C . LYS A 1 217 ? -12.999 -3.743 7.213 1.00 95.38 217 LYS A C 1
ATOM 1671 O O . LYS A 1 217 ? -12.529 -3.942 8.332 1.00 95.38 217 LYS A O 1
ATOM 1676 N N . ALA A 1 218 ? -12.233 -3.378 6.183 1.00 97.81 218 ALA A N 1
ATOM 1677 C CA . ALA A 1 218 ? -10.778 -3.268 6.294 1.00 97.81 218 ALA A CA 1
ATOM 1678 C C . ALA A 1 218 ? -10.357 -1.976 7.012 1.00 97.81 218 ALA A C 1
ATOM 1680 O O . ALA A 1 218 ? -10.605 -0.868 6.529 1.00 97.81 218 ALA A O 1
ATOM 1681 N N . VAL A 1 219 ? -9.691 -2.140 8.154 1.00 98.50 219 VAL A N 1
ATOM 1682 C CA . VAL A 1 219 ? -9.140 -1.056 8.972 1.00 98.50 219 VAL A CA 1
ATOM 1683 C C . VAL A 1 219 ? -7.889 -0.486 8.317 1.00 98.50 219 VAL A C 1
ATOM 1685 O O . VAL A 1 219 ? -7.829 0.715 8.070 1.00 98.50 219 VAL A O 1
ATOM 1688 N N . ALA A 1 220 ? -6.911 -1.350 8.042 1.00 98.56 220 ALA A N 1
ATOM 1689 C CA . ALA A 1 220 ? -5.652 -0.999 7.398 1.00 98.56 220 ALA A CA 1
ATOM 1690 C C . ALA A 1 220 ? -4.987 -2.237 6.772 1.00 98.56 220 ALA A C 1
ATOM 1692 O O . ALA A 1 220 ? -5.280 -3.367 7.182 1.00 98.56 220 ALA A O 1
ATOM 1693 N N . TYR A 1 221 ? -4.087 -2.002 5.818 1.00 98.75 221 TYR A N 1
ATOM 1694 C CA . TYR A 1 221 ? -3.217 -3.003 5.202 1.00 98.75 221 TYR A CA 1
ATOM 1695 C C . TYR A 1 221 ? -1.743 -2.674 5.471 1.00 98.75 221 TYR A C 1
ATOM 1697 O O . TYR A 1 221 ? -1.308 -1.537 5.315 1.00 98.75 221 TYR A O 1
ATOM 1705 N N . PHE A 1 222 ? -0.966 -3.666 5.889 1.00 97.69 222 PHE A N 1
ATOM 1706 C CA . PHE A 1 222 ? 0.447 -3.505 6.208 1.00 97.69 222 PHE A CA 1
ATOM 1707 C C . PHE A 1 222 ? 1.292 -4.400 5.326 1.00 97.69 222 PHE A C 1
ATOM 1709 O O . PHE A 1 222 ? 1.252 -5.621 5.475 1.00 97.69 222 PHE A O 1
ATOM 1716 N N . ASN A 1 223 ? 2.062 -3.770 4.455 1.00 98.38 223 ASN A N 1
ATOM 1717 C CA . ASN A 1 223 ? 2.954 -4.415 3.522 1.00 98.38 223 ASN A CA 1
ATOM 1718 C C . ASN A 1 223 ? 4.361 -4.512 4.111 1.00 98.38 223 ASN A C 1
ATOM 1720 O O . ASN A 1 223 ? 4.913 -3.516 4.584 1.00 98.38 223 ASN A O 1
ATOM 1724 N N . VAL A 1 224 ? 4.925 -5.713 4.081 1.00 98.06 224 VAL A N 1
ATOM 1725 C CA . VAL A 1 224 ? 6.368 -5.925 4.210 1.00 98.06 224 VAL A CA 1
ATOM 1726 C C . VAL A 1 224 ? 6.748 -6.916 3.128 1.00 98.06 224 VAL A C 1
ATOM 1728 O O . VAL A 1 224 ? 6.622 -8.125 3.295 1.00 98.06 224 VAL A O 1
ATOM 1731 N N . ASP A 1 225 ? 7.159 -6.370 1.999 1.00 95.88 225 ASP A N 1
ATOM 1732 C CA . ASP A 1 225 ? 7.645 -7.102 0.840 1.00 95.88 225 ASP A CA 1
ATOM 1733 C C . ASP A 1 225 ? 9.065 -7.624 1.121 1.00 95.88 225 ASP A C 1
ATOM 1735 O O . ASP A 1 225 ? 9.260 -8.717 1.654 1.00 95.88 225 ASP A O 1
ATOM 1739 N N . CYS A 1 226 ? 10.057 -6.766 0.931 1.00 95.88 226 CYS A N 1
ATOM 1740 C CA . CYS A 1 226 ? 11.435 -7.034 1.282 1.00 95.88 226 CYS A CA 1
ATOM 1741 C C . CYS A 1 226 ? 11.707 -6.553 2.709 1.00 95.88 226 CYS A C 1
ATOM 1743 O O . CYS A 1 226 ? 12.033 -5.390 2.908 1.00 95.88 226 CYS A O 1
ATOM 1745 N N . ALA A 1 227 ? 11.634 -7.420 3.721 1.00 96.88 227 ALA A N 1
ATOM 1746 C CA . ALA A 1 227 ? 11.901 -7.040 5.112 1.00 96.88 227 ALA A CA 1
ATOM 1747 C C . ALA A 1 227 ? 13.276 -6.373 5.310 1.00 96.88 227 ALA A C 1
ATOM 1749 O O . ALA A 1 227 ? 13.381 -5.382 6.043 1.00 96.88 227 ALA A O 1
ATOM 1750 N N . VAL A 1 228 ? 14.330 -6.914 4.683 1.00 96.69 228 VAL A N 1
ATOM 1751 C CA . VAL A 1 228 ? 15.697 -6.388 4.807 1.00 96.69 228 VAL A CA 1
ATOM 1752 C C . VAL A 1 228 ? 16.478 -6.513 3.504 1.00 96.69 228 VAL A C 1
ATOM 1754 O O . VAL A 1 228 ? 16.759 -7.604 3.025 1.00 96.69 228 VAL A O 1
ATOM 1757 N N . GLN A 1 229 ? 16.913 -5.367 3.003 1.00 93.50 229 GLN A N 1
ATOM 1758 C CA . GLN A 1 229 ? 17.757 -5.167 1.826 1.00 93.50 229 GLN A CA 1
ATOM 1759 C C . GLN A 1 229 ? 19.124 -4.565 2.217 1.00 93.50 229 GLN A C 1
ATOM 1761 O O . GLN A 1 229 ? 20.080 -4.601 1.447 1.00 93.50 229 GLN A O 1
ATOM 1766 N N . GLY A 1 230 ? 19.234 -4.009 3.430 1.00 90.88 230 GLY A N 1
ATOM 1767 C CA . GLY A 1 230 ? 20.439 -3.361 3.949 1.00 90.88 230 GLY A CA 1
ATOM 1768 C C . GLY A 1 230 ? 20.179 -2.601 5.259 1.00 90.88 230 GLY A C 1
ATOM 1769 O O . GLY A 1 230 ? 19.171 -2.842 5.917 1.00 90.88 230 GLY A O 1
ATOM 1770 N N . PRO A 1 231 ? 21.080 -1.699 5.686 1.00 89.00 231 PRO A N 1
ATOM 1771 C CA . PRO A 1 231 ? 20.892 -0.886 6.889 1.00 89.00 231 PRO A CA 1
ATOM 1772 C C . PRO A 1 231 ? 19.967 0.323 6.660 1.00 89.00 231 PRO A C 1
ATOM 1774 O O . PRO A 1 231 ? 19.853 0.839 5.550 1.00 89.00 231 PRO A O 1
ATOM 1777 N N . GLY A 1 232 ? 19.385 0.830 7.752 1.00 88.81 232 GLY A N 1
ATOM 1778 C CA . GLY A 1 232 ? 18.527 2.023 7.767 1.00 88.81 232 GLY A CA 1
ATOM 1779 C C . GLY A 1 232 ? 17.047 1.722 7.517 1.00 88.81 232 GLY A C 1
ATOM 1780 O O . GLY A 1 232 ? 16.704 1.013 6.580 1.00 88.81 232 GLY A O 1
ATOM 1781 N N . LEU A 1 233 ? 16.168 2.262 8.366 1.00 91.62 233 LEU A N 1
ATOM 1782 C CA . LEU A 1 233 ? 14.723 2.053 8.261 1.00 91.62 233 LEU A CA 1
ATOM 1783 C C . LEU A 1 233 ? 14.091 2.961 7.197 1.00 91.62 233 LEU A C 1
ATOM 1785 O O . LEU A 1 233 ? 14.222 4.189 7.266 1.00 91.62 233 LEU A O 1
ATOM 1789 N N . PHE A 1 234 ? 13.308 2.359 6.307 1.00 91.19 234 PHE A N 1
ATOM 1790 C CA . PHE A 1 234 ? 12.441 3.035 5.351 1.00 91.19 234 PHE A CA 1
ATOM 1791 C C . PHE A 1 234 ? 10.977 2.726 5.651 1.00 91.19 234 PHE A C 1
ATOM 1793 O O . PHE A 1 234 ? 10.602 1.590 5.939 1.00 91.19 234 PHE A O 1
ATOM 1800 N N . VAL A 1 235 ? 10.157 3.777 5.633 1.00 91.69 235 VAL A N 1
ATOM 1801 C CA . VAL A 1 235 ? 8.727 3.690 5.928 1.00 91.69 235 VAL A CA 1
ATOM 1802 C C . VAL A 1 235 ? 7.966 4.598 4.979 1.00 91.69 235 VAL A C 1
ATOM 1804 O O . VAL A 1 235 ? 8.264 5.796 4.896 1.00 91.69 235 VAL A O 1
ATOM 1807 N N . SER A 1 236 ? 6.948 4.036 4.340 1.00 93.12 236 SER A N 1
ATOM 1808 C CA . SER A 1 236 ? 5.948 4.767 3.573 1.00 93.12 236 SER A CA 1
ATOM 1809 C C . SER A 1 236 ? 4.567 4.496 4.159 1.00 93.12 236 SER A C 1
ATOM 1811 O O . SER A 1 236 ? 4.233 3.350 4.444 1.00 93.12 236 SER A O 1
ATOM 1813 N N . ALA A 1 237 ? 3.744 5.521 4.368 1.00 96.12 237 ALA A N 1
ATOM 1814 C CA . ALA A 1 237 ? 2.417 5.332 4.953 1.00 96.12 237 ALA A CA 1
ATOM 1815 C C . ALA A 1 237 ? 1.423 6.428 4.570 1.00 96.12 237 ALA A C 1
ATOM 1817 O O . ALA A 1 237 ? 1.795 7.550 4.207 1.00 96.12 237 ALA A O 1
ATOM 1818 N N . THR A 1 238 ? 0.136 6.113 4.717 1.00 97.00 238 THR A N 1
ATOM 1819 C CA . THR A 1 238 ? -0.923 7.127 4.736 1.00 97.00 238 THR A CA 1
ATOM 1820 C C . THR A 1 238 ? -0.835 7.959 6.037 1.00 97.00 238 THR A C 1
ATOM 1822 O O . THR A 1 238 ? -0.700 7.364 7.113 1.00 97.00 238 THR A O 1
ATOM 1825 N N . PRO A 1 239 ? -0.933 9.306 5.988 1.00 96.88 239 PRO A N 1
ATOM 1826 C CA . PRO A 1 239 ? -0.566 10.206 7.095 1.00 96.88 239 PRO A CA 1
ATOM 1827 C C . PRO A 1 239 ? -1.214 9.943 8.459 1.00 96.88 239 PRO A C 1
ATOM 1829 O O . PRO A 1 239 ? -0.636 10.225 9.505 1.00 96.88 239 PRO A O 1
ATOM 1832 N N . GLN A 1 240 ? -2.428 9.401 8.482 1.00 97.69 240 GLN A N 1
ATOM 1833 C CA . GLN A 1 240 ? -3.140 9.069 9.714 1.00 97.69 240 GLN A CA 1
ATOM 1834 C C . GLN A 1 240 ? -2.451 7.984 10.553 1.00 97.69 240 GLN A C 1
ATOM 1836 O O . GLN A 1 240 ? -2.805 7.828 11.721 1.00 97.69 240 GLN A O 1
ATOM 1841 N N . LEU A 1 241 ? -1.494 7.245 9.983 1.00 97.62 241 LEU A N 1
ATOM 1842 C CA . LEU A 1 241 ? -0.709 6.205 10.654 1.00 97.62 241 LEU A CA 1
ATOM 1843 C C . LEU A 1 241 ? 0.659 6.700 11.146 1.00 97.62 241 LEU A C 1
ATOM 1845 O O . LEU A 1 241 ? 1.334 5.966 11.870 1.00 97.62 241 LEU A O 1
ATOM 1849 N N . ASP A 1 242 ? 1.055 7.928 10.798 1.00 95.31 242 ASP A N 1
ATOM 1850 C CA . ASP A 1 242 ? 2.385 8.467 11.096 1.00 95.31 242 ASP A CA 1
ATOM 1851 C C . ASP A 1 242 ? 2.693 8.415 12.598 1.00 95.31 242 ASP A C 1
ATOM 1853 O O . ASP A 1 242 ? 3.691 7.835 13.022 1.00 95.31 242 ASP A O 1
ATOM 1857 N N . ASP A 1 243 ? 1.796 8.946 13.431 1.00 94.94 243 ASP A N 1
ATOM 1858 C CA . ASP A 1 243 ? 1.992 9.003 14.883 1.00 94.94 243 ASP A CA 1
ATOM 1859 C C . ASP A 1 243 ? 2.137 7.612 15.512 1.00 94.94 243 ASP A C 1
ATOM 1861 O O . ASP A 1 243 ? 2.955 7.426 16.416 1.00 94.94 243 ASP A O 1
ATOM 1865 N N . LEU A 1 244 ? 1.372 6.631 15.021 1.00 96.44 244 LEU A N 1
ATOM 1866 C CA . LEU A 1 244 ? 1.436 5.250 15.495 1.00 96.44 244 LEU A CA 1
ATOM 1867 C C . LEU A 1 244 ? 2.805 4.630 15.188 1.00 96.44 244 LEU A C 1
ATOM 1869 O O . LEU A 1 244 ? 3.418 4.015 16.062 1.00 96.44 244 LEU A O 1
ATOM 1873 N N . LEU A 1 245 ? 3.306 4.821 13.966 1.00 95.69 245 LEU A N 1
ATOM 1874 C CA . LEU A 1 245 ? 4.638 4.371 13.560 1.00 95.69 245 LEU A CA 1
ATOM 1875 C C . LEU A 1 245 ? 5.732 5.020 14.413 1.00 95.69 245 LEU A C 1
ATOM 1877 O O . LEU A 1 245 ? 6.644 4.348 14.905 1.00 95.69 245 LEU A O 1
ATOM 1881 N N . VAL A 1 246 ? 5.619 6.324 14.652 1.00 94.44 246 VAL A N 1
ATOM 1882 C CA . VAL A 1 246 ? 6.550 7.066 15.504 1.00 94.44 246 VAL A CA 1
ATOM 1883 C C . VAL A 1 246 ? 6.503 6.586 16.959 1.00 94.44 246 VAL A C 1
ATOM 1885 O O . VAL A 1 246 ? 7.542 6.489 17.610 1.00 94.44 246 VAL A O 1
ATOM 1888 N N . GLU A 1 247 ? 5.325 6.272 17.498 1.00 95.62 247 GLU A N 1
ATOM 1889 C CA . GLU A 1 247 ? 5.174 5.723 18.852 1.00 95.62 247 GLU A CA 1
ATOM 1890 C C . GLU A 1 247 ? 5.811 4.331 18.974 1.00 95.62 247 GLU A C 1
ATOM 1892 O O . GLU A 1 247 ? 6.450 4.026 19.983 1.00 95.62 247 GLU A O 1
ATOM 1897 N N . ILE A 1 248 ? 5.666 3.487 17.953 1.00 96.50 248 ILE A N 1
ATOM 1898 C CA . ILE A 1 248 ? 6.171 2.108 17.972 1.00 96.50 248 ILE A CA 1
ATOM 1899 C C . ILE A 1 248 ? 7.682 2.058 17.779 1.00 96.50 248 ILE A C 1
ATOM 1901 O O . ILE A 1 248 ? 8.368 1.327 18.491 1.00 96.50 248 ILE A O 1
ATOM 1905 N N . THR A 1 249 ? 8.240 2.880 16.893 1.00 94.94 249 THR A N 1
ATOM 1906 C CA . THR A 1 249 ? 9.700 2.956 16.696 1.00 94.94 249 THR A CA 1
ATOM 1907 C C . THR A 1 249 ? 10.447 3.425 17.951 1.00 94.94 249 THR A C 1
ATOM 1909 O O . THR A 1 249 ? 11.628 3.124 18.105 1.00 94.94 249 THR A O 1
ATOM 1912 N N . LYS A 1 250 ? 9.769 4.093 18.896 1.00 95.19 250 LYS A N 1
ATOM 1913 C CA . LYS A 1 250 ? 10.309 4.435 20.230 1.00 95.19 250 LYS A CA 1
ATOM 1914 C C . LYS A 1 250 ? 10.331 3.261 21.214 1.00 95.19 250 LYS A C 1
ATOM 1916 O O . LYS A 1 250 ? 10.921 3.381 22.281 1.00 95.19 250 LYS A O 1
ATOM 1921 N N . GLN A 1 251 ? 9.662 2.157 20.893 1.00 95.50 251 GLN A N 1
ATOM 1922 C CA . GLN A 1 251 ? 9.546 0.968 21.746 1.00 95.50 251 GLN A CA 1
ATOM 1923 C C . GLN A 1 251 ? 10.417 -0.192 21.252 1.00 95.50 251 GLN A C 1
ATOM 1925 O O . GLN A 1 251 ? 10.709 -1.109 22.019 1.00 95.50 251 GLN A O 1
ATOM 1930 N N . VAL A 1 252 ? 10.853 -0.156 19.991 1.00 95.25 252 VAL A N 1
ATOM 1931 C CA . VAL A 1 252 ? 11.667 -1.208 19.374 1.00 95.25 252 VAL A CA 1
ATOM 1932 C C . VAL A 1 252 ? 13.141 -0.816 19.396 1.00 95.25 252 VAL A C 1
ATOM 1934 O O . VAL A 1 252 ? 13.503 0.298 19.017 1.00 95.25 252 VAL A O 1
ATOM 1937 N N . LYS A 1 253 ? 13.993 -1.734 19.862 1.00 94.88 253 LYS A N 1
ATOM 1938 C CA . LYS A 1 253 ? 15.446 -1.547 19.887 1.00 94.88 253 LYS A CA 1
ATOM 1939 C C . LYS A 1 253 ? 16.018 -1.482 18.480 1.00 94.88 253 LYS A C 1
ATOM 1941 O O . LYS A 1 253 ? 15.589 -2.221 17.595 1.00 94.88 253 LYS A O 1
ATOM 1946 N N . ASP A 1 254 ? 16.975 -0.583 18.295 1.00 94.25 254 ASP A N 1
ATOM 1947 C CA . ASP A 1 254 ? 17.669 -0.472 17.025 1.00 94.25 254 ASP A CA 1
ATOM 1948 C C . ASP A 1 254 ? 18.574 -1.701 16.803 1.00 94.25 254 ASP A C 1
ATOM 1950 O O . ASP A 1 254 ? 19.278 -2.107 17.732 1.00 94.25 254 ASP A O 1
ATOM 1954 N N . PRO A 1 255 ? 18.552 -2.325 15.611 1.00 93.81 255 PRO A N 1
ATOM 1955 C CA . PRO A 1 255 ? 19.327 -3.535 15.345 1.00 93.81 255 PRO A CA 1
ATOM 1956 C C . PRO A 1 255 ? 20.827 -3.254 15.198 1.00 93.81 255 PRO A C 1
ATOM 1958 O O . PRO A 1 255 ? 21.632 -4.166 15.371 1.00 93.81 255 PRO A O 1
ATOM 1961 N N . ASP A 1 256 ? 21.199 -2.006 14.901 1.00 89.81 256 ASP A N 1
ATOM 1962 C CA . ASP A 1 256 ? 22.570 -1.564 14.655 1.00 89.81 256 ASP A CA 1
ATOM 1963 C C . ASP A 1 256 ? 23.148 -0.781 15.854 1.00 89.81 256 ASP A C 1
ATOM 1965 O O . ASP A 1 256 ? 24.309 -0.358 15.837 1.00 89.81 256 ASP A O 1
ATOM 1969 N N . SER A 1 257 ? 22.366 -0.601 16.930 1.00 90.31 257 SER A N 1
ATOM 1970 C CA . SER A 1 257 ? 22.765 0.156 18.117 1.00 90.31 257 SER A CA 1
ATOM 1971 C C . SER A 1 257 ? 22.156 -0.382 19.421 1.00 90.31 257 SER A C 1
ATOM 1973 O O . SER A 1 257 ? 20.992 -0.147 19.736 1.00 90.31 257 SER A O 1
ATOM 1975 N N . GLU A 1 258 ? 22.982 -1.014 20.265 1.00 84.62 258 GLU A N 1
ATOM 1976 C CA . GLU A 1 258 ? 22.550 -1.648 21.530 1.00 84.62 258 GLU A CA 1
ATOM 1977 C C . GLU A 1 258 ? 21.832 -0.694 22.509 1.00 84.62 258 GLU A C 1
ATOM 1979 O O . GLU A 1 258 ? 20.937 -1.092 23.262 1.00 84.62 258 GLU A O 1
ATOM 1984 N N . ASN A 1 259 ? 22.219 0.584 22.508 1.00 89.06 259 ASN A N 1
ATOM 1985 C CA . ASN A 1 259 ? 21.730 1.582 23.462 1.00 89.06 259 ASN A CA 1
ATOM 1986 C C . ASN A 1 259 ? 20.690 2.540 22.873 1.00 89.06 259 ASN A C 1
ATOM 1988 O O . ASN A 1 259 ? 20.311 3.487 23.559 1.00 89.06 259 ASN A O 1
ATOM 1992 N N . ALA A 1 260 ? 20.215 2.286 21.651 1.00 92.50 260 ALA A N 1
ATOM 1993 C CA . ALA A 1 260 ? 19.229 3.125 20.984 1.00 92.50 260 ALA A CA 1
ATOM 1994 C C . ALA A 1 260 ? 17.944 2.359 20.645 1.00 92.50 260 ALA A C 1
ATOM 1996 O O . ALA A 1 260 ? 17.890 1.126 20.601 1.00 92.50 260 ALA A O 1
ATOM 1997 N N . TYR A 1 261 ? 16.884 3.120 20.431 1.00 93.75 261 TYR A N 1
ATOM 1998 C CA . TYR A 1 261 ? 15.656 2.682 19.793 1.00 93.75 261 TYR A CA 1
ATOM 1999 C C . TYR A 1 261 ? 15.675 3.093 18.326 1.00 93.75 261 TYR A C 1
ATOM 2001 O O . TYR A 1 261 ? 16.327 4.068 17.945 1.00 93.75 261 TYR A O 1
ATOM 2009 N N . VAL A 1 262 ? 14.906 2.378 17.510 1.00 93.81 262 VAL A N 1
ATOM 2010 C CA . VAL A 1 262 ? 14.813 2.624 16.066 1.00 93.81 262 VAL A CA 1
ATOM 2011 C C . VAL A 1 262 ? 14.480 4.089 15.773 1.00 93.81 262 VAL A C 1
ATOM 2013 O O . VAL A 1 262 ? 15.062 4.687 14.874 1.00 93.81 262 VAL A O 1
ATOM 2016 N N . TYR A 1 263 ? 13.601 4.702 16.573 1.00 92.50 263 TYR A N 1
ATOM 2017 C CA . TYR A 1 263 ? 13.239 6.116 16.446 1.00 92.50 263 TYR A CA 1
ATOM 2018 C C . TYR A 1 263 ? 14.454 7.055 16.441 1.00 92.50 263 TYR A C 1
ATOM 2020 O O . TYR A 1 263 ? 14.492 7.997 15.657 1.00 92.50 263 TYR A O 1
ATOM 2028 N N . GLU A 1 264 ? 15.444 6.826 17.306 1.00 90.19 264 GLU A N 1
ATOM 2029 C CA . GLU A 1 264 ? 16.585 7.734 17.476 1.00 90.19 264 GLU A CA 1
ATOM 2030 C C . GLU A 1 264 ? 17.519 7.685 16.263 1.00 90.19 264 GLU A C 1
ATOM 2032 O O . GLU A 1 264 ? 17.916 8.734 15.752 1.00 90.19 264 GLU A O 1
ATOM 2037 N N . GLN A 1 265 ? 17.811 6.481 15.762 1.00 88.19 265 GLN A N 1
ATOM 2038 C CA . GLN A 1 265 ? 18.622 6.296 14.555 1.00 88.19 265 GLN A CA 1
ATOM 2039 C C . GLN A 1 265 ? 17.887 6.776 13.305 1.00 88.19 265 GLN A C 1
ATOM 2041 O O . GLN A 1 265 ? 18.453 7.490 12.477 1.00 88.19 265 GLN A O 1
ATOM 2046 N N . TRP A 1 266 ? 16.598 6.456 13.200 1.00 87.25 266 TRP A N 1
ATOM 2047 C CA . TRP A 1 266 ? 15.761 6.874 12.082 1.00 87.25 266 TRP A CA 1
ATOM 2048 C C . TRP A 1 266 ? 15.623 8.402 12.004 1.00 87.25 266 TRP A C 1
ATOM 2050 O O . TRP A 1 266 ? 15.775 8.986 10.929 1.00 87.25 266 TRP A O 1
ATOM 2060 N N . ALA A 1 267 ? 15.440 9.073 13.148 1.00 84.62 267 ALA A N 1
ATOM 2061 C CA . ALA A 1 267 ? 15.427 10.532 13.235 1.00 84.62 267 ALA A CA 1
ATOM 2062 C C . ALA A 1 267 ? 16.746 11.157 12.767 1.00 84.62 267 ALA A C 1
ATOM 2064 O O . ALA A 1 267 ? 16.735 12.177 12.076 1.00 84.62 267 ALA A O 1
ATOM 2065 N N . ALA A 1 268 ? 17.876 10.563 13.157 1.00 80.69 268 ALA A N 1
ATOM 2066 C CA . ALA A 1 268 ? 19.199 11.057 12.800 1.00 80.69 268 ALA A CA 1
ATOM 2067 C C . ALA A 1 268 ? 19.494 10.881 11.302 1.00 80.69 268 ALA A C 1
ATOM 2069 O O . ALA A 1 268 ? 20.003 11.807 10.672 1.00 80.69 268 ALA A O 1
ATOM 2070 N N . ALA A 1 269 ? 19.133 9.730 10.726 1.00 73.88 269 ALA A N 1
ATOM 2071 C CA . ALA A 1 269 ? 19.397 9.400 9.327 1.00 73.88 269 ALA A CA 1
ATOM 2072 C C . ALA A 1 269 ? 18.576 10.247 8.336 1.00 73.88 269 ALA A C 1
ATOM 2074 O O . ALA A 1 269 ? 19.104 10.672 7.311 1.00 73.88 269 ALA A O 1
ATOM 2075 N N . ASN A 1 270 ? 17.314 10.559 8.657 1.00 62.91 270 ASN A N 1
ATOM 2076 C CA . ASN A 1 270 ? 16.393 11.239 7.732 1.00 62.91 270 ASN A CA 1
ATOM 2077 C C . ASN A 1 270 ? 16.309 12.767 7.903 1.00 62.91 270 ASN A C 1
ATOM 2079 O O . ASN A 1 270 ? 15.475 13.432 7.279 1.00 62.91 270 ASN A O 1
ATOM 2083 N N . GLY A 1 271 ? 17.176 13.360 8.732 1.00 58.31 271 GLY A N 1
ATOM 2084 C CA . GLY A 1 271 ? 17.096 14.785 9.074 1.00 58.31 271 GLY A CA 1
ATOM 2085 C C . GLY A 1 271 ? 15.832 15.134 9.875 1.00 58.31 271 GLY A C 1
ATOM 2086 O O . GLY A 1 271 ? 15.339 16.259 9.784 1.00 58.31 271 GLY A O 1
ATOM 2087 N N . GLY A 1 272 ? 15.305 14.164 10.630 1.00 56.94 272 GLY A N 1
ATOM 2088 C CA . GLY A 1 272 ? 14.070 14.222 11.412 1.00 56.94 272 GLY A CA 1
ATOM 2089 C C . GLY A 1 272 ? 13.092 13.086 11.077 1.00 56.94 272 GLY A C 1
ATOM 2090 O O . GLY A 1 272 ? 13.105 12.539 9.982 1.00 56.94 272 GLY A O 1
ATOM 2091 N N . VAL A 1 273 ? 12.202 12.758 12.021 1.00 58.22 273 VAL A N 1
ATOM 2092 C CA . VAL A 1 273 ? 11.147 11.725 11.864 1.00 58.22 273 VAL A CA 1
ATOM 2093 C C . VAL A 1 273 ? 9.962 12.204 11.010 1.00 58.22 273 VAL A C 1
ATOM 2095 O O . VAL A 1 273 ? 9.135 11.416 10.570 1.00 58.22 273 VAL A O 1
ATOM 2098 N N . ASN A 1 274 ? 9.915 13.500 10.695 1.00 55.59 274 ASN A N 1
ATOM 2099 C CA . ASN A 1 274 ? 8.847 14.145 9.925 1.00 55.59 274 ASN A CA 1
ATOM 2100 C C . ASN A 1 274 ? 8.902 13.856 8.406 1.00 55.59 274 ASN A C 1
ATOM 2102 O O . ASN A 1 274 ? 8.450 14.680 7.620 1.00 55.59 274 ASN A O 1
ATOM 2106 N N . LYS A 1 275 ? 9.502 12.742 7.969 1.00 65.81 275 LYS A N 1
ATOM 2107 C CA . LYS A 1 275 ? 9.651 12.387 6.545 1.00 65.81 275 LYS A CA 1
ATOM 2108 C C . LYS A 1 275 ? 9.303 10.924 6.271 1.00 65.81 275 LYS A C 1
ATOM 2110 O O . LYS A 1 275 ? 10.050 10.216 5.600 1.00 65.81 275 LYS A O 1
ATOM 2115 N N . ILE A 1 276 ? 8.179 10.465 6.817 1.00 88.56 276 ILE A N 1
ATOM 2116 C CA . ILE A 1 276 ? 7.545 9.234 6.334 1.00 88.56 276 ILE A CA 1
ATOM 2117 C C . ILE A 1 276 ? 7.171 9.462 4.866 1.00 88.56 276 ILE A C 1
ATOM 2119 O O . ILE A 1 276 ? 6.560 10.479 4.534 1.00 88.56 276 ILE A O 1
ATOM 2123 N N . GLN A 1 277 ? 7.590 8.555 3.984 1.00 89.94 277 GLN A N 1
ATOM 2124 C CA . GLN A 1 277 ? 7.282 8.648 2.558 1.00 89.94 277 GLN A CA 1
ATOM 2125 C C . GLN A 1 277 ? 5.804 8.326 2.300 1.00 89.94 277 GLN A C 1
ATOM 2127 O O . GLN A 1 277 ? 5.085 7.819 3.166 1.00 89.94 277 GLN A O 1
ATOM 2132 N N . ARG A 1 278 ? 5.315 8.653 1.105 1.00 92.19 278 ARG A N 1
ATOM 2133 C CA . ARG A 1 278 ? 3.892 8.549 0.769 1.00 92.19 278 ARG A CA 1
ATOM 2134 C C . ARG A 1 278 ? 3.685 7.496 -0.308 1.00 92.19 278 ARG A C 1
ATOM 2136 O O . ARG A 1 278 ? 4.479 7.360 -1.233 1.00 92.19 278 ARG A O 1
ATOM 2143 N N . LEU A 1 279 ? 2.602 6.735 -0.177 1.00 91.69 279 LEU A N 1
ATOM 2144 C CA . LEU A 1 279 ? 2.331 5.518 -0.955 1.00 91.69 279 LEU A CA 1
ATOM 2145 C C . LEU A 1 279 ? 1.732 5.812 -2.344 1.00 91.69 279 LEU A C 1
ATOM 2147 O O . LEU A 1 279 ? 0.684 5.290 -2.731 1.00 91.69 279 LEU A O 1
ATOM 2151 N N . SER A 1 280 ? 2.402 6.672 -3.107 1.00 87.62 280 SER A N 1
ATOM 2152 C CA . SER A 1 280 ? 2.009 7.016 -4.483 1.00 87.62 280 SER A CA 1
ATOM 2153 C C . SER A 1 280 ? 2.661 6.136 -5.545 1.00 87.62 280 SER A C 1
ATOM 2155 O O . SER A 1 280 ? 2.318 6.240 -6.724 1.00 87.62 280 SER A O 1
ATOM 2157 N N . ARG A 1 281 ? 3.609 5.287 -5.141 1.00 87.38 281 ARG A N 1
ATOM 2158 C CA . ARG A 1 281 ? 4.260 4.305 -6.010 1.00 87.38 281 ARG A CA 1
ATOM 2159 C C . ARG A 1 281 ? 3.353 3.101 -6.257 1.00 87.38 281 ARG A C 1
ATOM 2161 O O . ARG A 1 281 ? 2.306 2.960 -5.629 1.00 87.38 281 ARG A O 1
ATOM 2168 N N . VAL A 1 282 ? 3.723 2.302 -7.249 1.00 87.38 282 VAL A N 1
ATOM 2169 C CA . VAL A 1 282 ? 3.003 1.093 -7.674 1.00 87.38 282 VAL A CA 1
ATOM 2170 C C . VAL A 1 282 ? 4.045 -0.002 -7.855 1.00 87.38 282 VAL A C 1
ATOM 2172 O O . VAL A 1 282 ? 4.344 -0.412 -8.974 1.00 87.38 282 VAL A O 1
ATOM 2175 N N . ASP A 1 283 ? 4.691 -0.329 -6.745 1.00 87.94 283 ASP A N 1
ATOM 2176 C CA . ASP A 1 283 ? 5.887 -1.165 -6.650 1.00 87.94 283 ASP A CA 1
ATOM 2177 C C . ASP A 1 283 ? 5.734 -2.331 -5.664 1.00 87.94 283 ASP A C 1
ATOM 2179 O O . ASP A 1 283 ? 6.694 -3.063 -5.498 1.00 87.94 283 ASP A O 1
ATOM 2183 N N . SER A 1 284 ? 4.566 -2.505 -5.029 1.00 94.81 284 SER A N 1
ATOM 2184 C CA . SER A 1 284 ? 4.246 -3.691 -4.223 1.00 94.81 284 SER A CA 1
ATOM 2185 C C . SER A 1 284 ? 2.734 -3.790 -3.935 1.00 94.81 284 SER A C 1
ATOM 2187 O O . SER A 1 284 ? 1.936 -2.907 -4.286 1.00 94.81 284 SER A O 1
ATOM 2189 N N . ASP A 1 285 ? 2.322 -4.845 -3.229 1.00 98.06 285 ASP A N 1
ATOM 2190 C CA . ASP A 1 285 ? 0.931 -5.249 -2.994 1.00 98.06 285 ASP A CA 1
ATOM 2191 C C . ASP A 1 285 ? 0.064 -4.230 -2.236 1.00 98.06 285 ASP A C 1
ATOM 2193 O O . ASP A 1 285 ? -1.154 -4.389 -2.192 1.00 98.06 285 ASP A O 1
ATOM 2197 N N . PHE A 1 286 ? 0.616 -3.159 -1.654 1.00 97.38 286 PHE A N 1
ATOM 2198 C CA . PHE A 1 286 ? -0.202 -2.098 -1.043 1.00 97.38 286 PHE A CA 1
ATOM 2199 C C . PHE A 1 286 ? -1.018 -1.300 -2.072 1.00 97.38 286 PHE A C 1
ATOM 2201 O O . PHE A 1 286 ? -2.027 -0.681 -1.714 1.00 97.38 286 PHE A O 1
ATOM 2208 N N . ALA A 1 287 ? -0.598 -1.285 -3.343 1.00 96.38 287 ALA A N 1
ATOM 2209 C CA . ALA A 1 287 ? -1.217 -0.480 -4.390 1.00 96.38 287 ALA A CA 1
ATOM 2210 C C . ALA A 1 287 ? -2.724 -0.767 -4.576 1.00 96.38 287 ALA A C 1
ATOM 2212 O O . ALA A 1 287 ? -3.505 0.189 -4.506 1.00 96.38 287 ALA A O 1
ATOM 2213 N N . PRO A 1 288 ? -3.197 -2.022 -4.739 1.00 97.25 288 PRO A N 1
ATOM 2214 C CA . PRO A 1 288 ? -4.634 -2.309 -4.801 1.00 97.25 288 PRO A CA 1
ATOM 2215 C C . PRO A 1 288 ? -5.394 -1.935 -3.527 1.00 97.25 288 PRO A C 1
ATOM 2217 O O . PRO A 1 288 ? -6.514 -1.422 -3.607 1.00 97.25 288 PRO A O 1
ATOM 2220 N N . PHE A 1 289 ? -4.790 -2.091 -2.350 1.00 98.25 289 PHE A N 1
ATOM 2221 C CA . PHE A 1 289 ? -5.440 -1.733 -1.089 1.00 98.25 289 PHE A CA 1
ATOM 2222 C C . PHE A 1 289 ? -5.680 -0.229 -0.980 1.00 98.25 289 PHE A C 1
ATOM 2224 O O . PHE A 1 289 ? -6.808 0.195 -0.727 1.00 98.25 289 PHE A O 1
ATOM 2231 N N . LEU A 1 290 ? -4.655 0.589 -1.212 1.00 97.62 290 LEU A N 1
ATOM 2232 C CA . LEU A 1 290 ? -4.769 2.039 -1.086 1.00 97.62 290 LEU A CA 1
ATOM 2233 C C . LEU A 1 290 ? -5.409 2.682 -2.318 1.00 97.62 290 LEU A C 1
ATOM 2235 O O . LEU A 1 290 ? -6.389 3.418 -2.214 1.00 97.62 290 LEU A O 1
ATOM 2239 N N . GLN A 1 291 ? -4.855 2.426 -3.498 1.00 96.25 291 GLN A N 1
ATOM 2240 C CA . GLN A 1 291 ? -5.133 3.228 -4.687 1.00 96.25 291 GLN A CA 1
ATOM 2241 C C . GLN A 1 291 ? -6.414 2.800 -5.406 1.00 96.25 291 GLN A C 1
ATOM 2243 O O . GLN A 1 291 ? -6.995 3.610 -6.133 1.00 96.25 291 GLN A O 1
ATOM 2248 N N . HIS A 1 292 ? -6.878 1.567 -5.184 1.00 96.31 292 HIS A N 1
ATOM 2249 C CA . HIS A 1 292 ? -8.144 1.063 -5.717 1.00 96.31 292 HIS A CA 1
ATOM 2250 C C . HIS A 1 292 ? -9.229 0.977 -4.634 1.00 96.31 292 HIS A C 1
ATOM 2252 O O . HIS A 1 292 ? -10.321 1.515 -4.819 1.00 96.31 292 HIS A O 1
ATOM 2258 N N . ALA A 1 293 ? -8.922 0.366 -3.483 1.00 96.88 293 ALA A N 1
ATOM 2259 C CA . ALA A 1 293 ? -9.894 0.149 -2.408 1.00 96.88 293 ALA A CA 1
ATOM 2260 C C . ALA A 1 293 ? -9.928 1.241 -1.322 1.00 96.88 293 ALA A C 1
ATOM 2262 O O . ALA A 1 293 ? -10.850 1.230 -0.505 1.00 96.88 293 ALA A O 1
ATOM 2263 N N . GLY A 1 294 ? -8.986 2.193 -1.302 1.00 97.19 294 GLY A N 1
ATOM 2264 C CA . GLY A 1 294 ? -8.946 3.316 -0.352 1.00 97.19 294 GLY A CA 1
ATOM 2265 C C . GLY A 1 294 ? -8.614 2.924 1.086 1.00 97.19 294 GLY A C 1
ATOM 2266 O O . GLY A 1 294 ? -9.071 3.585 2.015 1.00 97.19 294 GLY A O 1
ATOM 2267 N N . ILE A 1 295 ? -7.910 1.813 1.293 1.00 98.56 295 ILE A N 1
ATOM 2268 C CA . ILE A 1 295 ? -7.537 1.266 2.601 1.00 98.56 295 ILE A CA 1
ATOM 2269 C C . ILE A 1 295 ? -6.253 1.939 3.092 1.00 98.56 295 ILE A C 1
ATOM 2271 O O . ILE A 1 295 ? -5.244 1.941 2.389 1.00 98.56 295 ILE A O 1
ATOM 2275 N N . ALA A 1 296 ? -6.288 2.474 4.318 1.00 98.25 296 ALA A N 1
ATOM 2276 C CA . ALA A 1 296 ? -5.116 3.042 4.983 1.00 98.25 296 ALA A CA 1
ATOM 2277 C C . ALA A 1 296 ? -3.978 2.014 4.992 1.00 98.25 296 ALA A C 1
ATOM 2279 O O . ALA A 1 296 ? -4.208 0.859 5.357 1.00 98.25 296 ALA A O 1
ATOM 2280 N N . SER A 1 297 ? -2.782 2.410 4.563 1.00 98.31 297 SER A N 1
ATOM 2281 C CA . SER A 1 297 ? -1.717 1.451 4.259 1.00 98.31 297 SER A CA 1
ATOM 2282 C C . SER A 1 297 ? -0.351 1.886 4.783 1.00 98.31 297 SER A C 1
ATOM 2284 O O . SER A 1 297 ? -0.096 3.082 4.948 1.00 98.31 297 SER A O 1
ATOM 2286 N N . ILE A 1 298 ? 0.518 0.906 5.039 1.00 97.50 298 ILE A N 1
ATOM 2287 C CA . ILE A 1 298 ? 1.946 1.086 5.353 1.00 97.50 298 ILE A CA 1
ATOM 2288 C C . ILE A 1 298 ? 2.753 0.140 4.475 1.00 97.50 298 ILE A C 1
ATOM 2290 O O . ILE A 1 298 ? 2.319 -0.985 4.244 1.00 97.50 298 ILE A O 1
ATOM 2294 N N . ASP A 1 299 ? 3.930 0.591 4.071 1.00 96.62 299 ASP A N 1
ATOM 2295 C CA . ASP A 1 299 ? 5.014 -0.216 3.533 1.00 96.62 299 ASP A CA 1
ATOM 2296 C C . ASP A 1 299 ? 6.297 0.056 4.340 1.00 96.62 299 ASP A C 1
ATOM 2298 O O . ASP A 1 299 ? 6.593 1.208 4.684 1.00 96.62 299 ASP A O 1
ATOM 2302 N N . LEU A 1 300 ? 6.997 -1.004 4.749 1.00 94.12 300 LEU A N 1
ATOM 2303 C CA . LEU A 1 300 ? 8.048 -0.944 5.771 1.00 94.12 300 LEU A CA 1
ATOM 2304 C C . LEU A 1 300 ? 9.179 -1.928 5.472 1.00 94.12 300 LEU A C 1
ATOM 2306 O O . LEU A 1 300 ? 8.934 -3.127 5.355 1.00 94.12 300 LEU A O 1
ATOM 2310 N N . TYR A 1 301 ? 10.422 -1.444 5.478 1.00 94.31 301 TYR A N 1
ATOM 2311 C CA . TYR A 1 301 ? 11.598 -2.282 5.251 1.00 94.31 301 TYR A CA 1
ATOM 2312 C C . TYR A 1 301 ? 12.910 -1.633 5.724 1.00 94.31 301 TYR A C 1
ATOM 2314 O O . TYR A 1 301 ? 12.956 -0.456 6.087 1.00 94.31 301 TYR A O 1
ATOM 2322 N N . PHE A 1 302 ? 13.993 -2.415 5.758 1.00 94.12 302 PHE A N 1
ATOM 2323 C CA . PHE A 1 302 ? 15.356 -1.941 6.031 1.00 94.12 302 PHE A CA 1
ATOM 2324 C C . PHE A 1 302 ? 16.223 -1.941 4.760 1.00 94.12 302 PHE A C 1
ATOM 2326 O O . PHE A 1 302 ? 16.254 -2.940 4.051 1.00 94.12 302 PHE A O 1
ATOM 2333 N N . GLY A 1 303 ? 16.983 -0.870 4.507 1.00 88.94 303 GLY A N 1
ATOM 2334 C CA . GLY A 1 303 ? 17.753 -0.650 3.268 1.00 88.94 303 GLY A CA 1
ATOM 2335 C C . GLY A 1 303 ? 16.884 -0.113 2.126 1.00 88.94 303 GLY A C 1
ATOM 2336 O O . GLY A 1 303 ? 15.678 -0.244 2.200 1.00 88.94 303 GLY A O 1
ATOM 2337 N N . ILE A 1 304 ? 17.459 0.539 1.106 1.00 73.75 304 ILE A N 1
ATOM 2338 C CA . ILE A 1 304 ? 16.676 1.139 -0.002 1.00 73.75 304 ILE A CA 1
ATOM 2339 C C . ILE A 1 304 ? 16.877 0.452 -1.350 1.00 73.75 304 ILE A C 1
ATOM 2341 O O . ILE A 1 304 ? 15.912 0.302 -2.083 1.00 73.75 304 ILE A O 1
ATOM 2345 N N . ASP A 1 305 ? 18.106 0.028 -1.643 1.00 78.81 305 ASP A N 1
ATOM 2346 C CA . ASP A 1 305 ? 18.495 -0.611 -2.896 1.00 78.81 305 ASP A CA 1
ATOM 2347 C C . ASP A 1 305 ? 19.514 -1.709 -2.588 1.00 78.81 305 ASP A C 1
ATOM 2349 O O . ASP A 1 305 ? 20.391 -1.531 -1.730 1.00 78.81 305 ASP A O 1
ATOM 2353 N N . PHE A 1 306 ? 19.442 -2.827 -3.314 1.00 89.69 306 PHE A N 1
ATOM 2354 C CA . PHE A 1 306 ? 20.402 -3.920 -3.192 1.00 89.69 306 PHE A CA 1
ATOM 2355 C C . PHE A 1 306 ? 20.861 -4.440 -4.566 1.00 89.69 306 PHE A C 1
ATOM 2357 O O . PHE A 1 306 ? 20.067 -4.584 -5.493 1.00 89.69 306 PHE A O 1
ATOM 2364 N N . PRO A 1 307 ? 22.159 -4.756 -4.730 1.00 89.38 307 PRO A N 1
ATOM 2365 C CA . PRO A 1 307 ? 22.787 -4.947 -6.043 1.00 89.38 307 PRO A CA 1
ATOM 2366 C C . PRO A 1 307 ? 22.456 -6.276 -6.741 1.00 89.38 307 PRO A C 1
ATOM 2368 O O . PRO A 1 307 ? 22.944 -6.514 -7.847 1.00 89.38 307 PRO A O 1
ATOM 2371 N N . VAL A 1 308 ? 21.704 -7.168 -6.089 1.00 93.06 308 VAL A N 1
ATOM 2372 C CA . VAL A 1 308 ? 21.334 -8.492 -6.623 1.00 93.06 308 VAL A CA 1
ATOM 2373 C C . VAL A 1 308 ? 19.846 -8.623 -6.952 1.00 93.06 308 VAL A C 1
ATOM 2375 O O . VAL A 1 308 ? 19.420 -9.719 -7.319 1.00 93.06 308 VAL A O 1
ATOM 2378 N N . TYR A 1 309 ? 19.087 -7.526 -6.872 1.00 93.75 309 TYR A N 1
ATOM 2379 C CA . TYR A 1 309 ? 17.650 -7.455 -7.149 1.00 93.75 309 TYR A CA 1
ATOM 2380 C C . TYR A 1 309 ? 17.249 -8.188 -8.437 1.00 93.75 309 TYR A C 1
ATOM 2382 O O . TYR A 1 309 ? 17.859 -8.001 -9.493 1.00 93.75 309 TYR A O 1
ATOM 2390 N N . HIS A 1 310 ? 16.258 -9.081 -8.338 1.00 95.25 310 HIS A N 1
ATOM 2391 C CA . HIS A 1 310 ? 15.729 -9.904 -9.439 1.00 95.25 310 HIS A CA 1
ATOM 2392 C C . HIS A 1 310 ? 16.770 -10.726 -10.230 1.00 95.25 310 HIS A C 1
ATOM 2394 O O . HIS A 1 310 ? 16.500 -11.224 -11.336 1.00 95.25 310 HIS A O 1
ATOM 2400 N N . THR A 1 311 ? 17.977 -10.894 -9.687 1.00 95.56 311 THR A N 1
ATOM 2401 C CA . THR A 1 311 ? 19.019 -11.744 -10.262 1.00 95.56 311 THR A CA 1
ATOM 2402 C C . THR A 1 311 ? 19.053 -13.094 -9.552 1.00 95.56 311 THR A C 1
ATOM 2404 O O . THR A 1 311 ? 18.558 -13.244 -8.442 1.00 95.56 311 THR A O 1
ATOM 2407 N N . ALA A 1 312 ? 19.728 -14.079 -10.148 1.00 95.19 312 ALA A N 1
ATOM 2408 C CA . ALA A 1 312 ? 19.981 -15.363 -9.486 1.00 95.19 312 ALA A CA 1
ATOM 2409 C C . ALA A 1 312 ? 20.931 -15.260 -8.270 1.00 95.19 312 ALA A C 1
ATOM 2411 O O . ALA A 1 312 ? 21.153 -16.261 -7.591 1.00 95.19 312 ALA A O 1
ATOM 2412 N N . PHE A 1 313 ? 21.518 -14.082 -8.021 1.00 95.06 313 PHE A N 1
ATOM 2413 C CA . PHE A 1 313 ? 22.361 -13.819 -6.856 1.00 95.06 313 PHE A CA 1
ATOM 2414 C C . PHE A 1 313 ? 21.566 -13.331 -5.645 1.00 95.06 313 PHE A C 1
ATOM 2416 O O . PHE A 1 313 ? 22.123 -13.343 -4.545 1.00 95.06 313 PHE A O 1
ATOM 2423 N N . ASP A 1 314 ? 20.288 -12.961 -5.815 1.00 96.12 314 ASP A N 1
ATOM 2424 C CA . ASP A 1 314 ? 19.379 -12.800 -4.684 1.00 96.12 314 ASP A CA 1
ATOM 2425 C C . ASP A 1 314 ? 19.136 -14.181 -4.071 1.00 96.12 314 ASP A C 1
ATOM 2427 O O . ASP A 1 314 ? 18.320 -14.975 -4.536 1.00 96.12 314 ASP A O 1
ATOM 2431 N N . SER A 1 315 ? 19.960 -14.501 -3.082 1.00 95.81 315 SER A N 1
ATOM 2432 C CA . SER A 1 315 ? 20.160 -15.843 -2.563 1.00 95.81 315 SER A CA 1
ATOM 2433 C C . SER A 1 315 ? 20.382 -15.788 -1.061 1.00 95.81 315 SER A C 1
ATOM 2435 O O . SER A 1 315 ? 20.816 -14.773 -0.510 1.00 95.81 315 SER A O 1
ATOM 2437 N N . TYR A 1 316 ? 20.114 -16.906 -0.387 1.00 96.31 316 TYR A N 1
ATOM 2438 C CA . TYR A 1 316 ? 20.319 -17.001 1.056 1.00 96.31 316 TYR A CA 1
ATOM 2439 C C . TYR A 1 316 ? 21.768 -16.680 1.444 1.00 96.31 316 TYR A C 1
ATOM 2441 O O . TYR A 1 316 ? 22.001 -15.975 2.422 1.00 96.31 316 TYR A O 1
ATOM 2449 N N . ASP A 1 317 ? 22.734 -17.115 0.630 1.00 96.62 317 ASP A N 1
ATOM 2450 C CA . ASP A 1 317 ? 24.147 -16.798 0.826 1.00 96.62 317 ASP A CA 1
ATOM 2451 C C . ASP A 1 317 ? 24.398 -15.287 0.774 1.00 96.62 317 ASP A C 1
ATOM 2453 O O . ASP A 1 317 ? 25.148 -14.762 1.595 1.00 96.62 317 ASP A O 1
ATOM 2457 N N . TRP A 1 318 ? 23.755 -14.555 -0.139 1.00 95.00 318 TRP A N 1
ATOM 2458 C CA . TRP A 1 318 ? 23.862 -13.097 -0.151 1.00 95.00 318 TRP A CA 1
ATOM 2459 C C . TRP A 1 318 ? 23.273 -12.482 1.126 1.00 95.00 318 TRP A C 1
ATOM 2461 O O . TRP A 1 318 ? 23.909 -11.629 1.749 1.00 95.00 318 TRP A O 1
ATOM 2471 N N . MET A 1 319 ? 22.110 -12.969 1.568 1.00 96.06 319 MET A N 1
ATOM 2472 C CA . MET A 1 319 ? 21.452 -12.484 2.781 1.00 96.06 319 MET A CA 1
ATOM 2473 C C . MET A 1 319 ? 22.339 -12.643 4.023 1.00 96.06 319 MET A C 1
ATOM 2475 O O . MET A 1 319 ? 22.559 -11.676 4.750 1.00 96.06 319 MET A O 1
ATOM 2479 N N . VAL A 1 320 ? 22.897 -13.835 4.253 1.00 96.44 320 VAL A N 1
ATOM 2480 C CA . VAL A 1 320 ? 23.691 -14.114 5.465 1.00 96.44 320 VAL A CA 1
ATOM 2481 C C . VAL A 1 320 ? 25.090 -13.504 5.446 1.00 96.44 320 VAL A C 1
ATOM 2483 O O . VAL A 1 320 ? 25.724 -13.408 6.493 1.00 96.44 320 VAL A O 1
ATOM 2486 N N . ASN A 1 321 ? 25.597 -13.102 4.281 1.00 94.62 321 ASN A N 1
ATOM 2487 C CA . ASN A 1 321 ? 26.917 -12.480 4.176 1.00 94.62 321 ASN A CA 1
ATOM 2488 C C . ASN A 1 321 ? 26.852 -10.950 4.082 1.00 94.62 321 ASN A C 1
ATOM 2490 O O . ASN A 1 321 ? 27.771 -10.282 4.555 1.00 94.62 321 ASN A O 1
ATOM 2494 N N . PHE A 1 322 ? 25.791 -10.392 3.492 1.00 92.75 322 PHE A N 1
ATOM 2495 C CA . PHE A 1 322 ? 25.718 -8.966 3.156 1.00 92.75 322 PHE A CA 1
ATOM 2496 C C . PHE A 1 322 ? 24.424 -8.285 3.612 1.00 92.75 322 PHE A C 1
ATOM 2498 O O . PHE A 1 322 ? 24.500 -7.168 4.121 1.00 92.75 322 PHE A O 1
ATOM 2505 N N . GLY A 1 323 ? 23.264 -8.932 3.461 1.00 92.25 323 GLY A N 1
ATOM 2506 C CA . GLY A 1 323 ? 21.966 -8.332 3.797 1.00 92.25 323 GLY A CA 1
ATOM 2507 C C . GLY A 1 323 ? 21.758 -8.152 5.304 1.00 92.25 323 GLY A C 1
ATOM 2508 O O . GLY A 1 323 ? 21.680 -7.031 5.816 1.00 92.25 323 GLY A O 1
ATOM 2509 N N . ASP A 1 324 ? 21.703 -9.265 6.037 1.00 95.69 324 ASP A N 1
ATOM 2510 C CA . ASP A 1 324 ? 21.513 -9.281 7.491 1.00 95.69 324 ASP A CA 1
ATOM 2511 C C . ASP A 1 324 ? 22.183 -10.504 8.147 1.00 95.69 324 ASP A C 1
ATOM 2513 O O . ASP A 1 324 ? 21.501 -11.454 8.539 1.00 95.69 324 ASP A O 1
ATOM 2517 N N . PRO A 1 325 ? 23.522 -10.505 8.305 1.00 94.25 325 PRO A N 1
ATOM 2518 C CA . PRO A 1 325 ? 24.270 -11.681 8.763 1.00 94.25 325 PRO A CA 1
ATOM 2519 C C . PRO A 1 325 ? 23.819 -12.294 10.094 1.00 94.25 325 PRO A C 1
ATOM 2521 O O . PRO A 1 325 ? 24.022 -13.484 10.329 1.00 94.25 325 PRO A O 1
ATOM 2524 N N . LEU A 1 326 ? 23.220 -11.489 10.976 1.00 94.00 326 LEU A N 1
ATOM 2525 C CA . LEU A 1 326 ? 22.734 -11.920 12.291 1.00 94.00 326 LEU A CA 1
ATOM 2526 C C . LEU A 1 326 ? 21.204 -11.895 12.409 1.00 94.00 326 LEU A C 1
ATOM 2528 O O . LEU A 1 326 ? 20.674 -12.169 13.486 1.00 94.00 326 LEU A O 1
ATOM 2532 N N . PHE A 1 327 ? 20.492 -11.566 11.328 1.00 96.06 327 PHE A N 1
ATOM 2533 C CA . PHE A 1 327 ? 19.032 -11.440 11.290 1.00 96.06 327 PHE A CA 1
ATOM 2534 C C . PHE A 1 327 ? 18.448 -10.436 12.306 1.00 96.06 327 PHE A C 1
ATOM 2536 O O . PHE A 1 327 ? 17.260 -10.480 12.631 1.00 96.06 327 PHE A O 1
ATOM 2543 N N . HIS A 1 328 ? 19.260 -9.520 12.843 1.00 95.75 328 HIS A N 1
ATOM 2544 C CA . HIS A 1 328 ? 18.799 -8.560 13.848 1.00 95.75 328 HIS A CA 1
ATOM 2545 C C . HIS A 1 328 ? 17.831 -7.545 13.241 1.00 95.75 328 HIS A C 1
ATOM 2547 O O . HIS A 1 328 ? 16.831 -7.204 13.875 1.00 95.75 328 HIS A O 1
ATOM 2553 N N . ARG A 1 329 ? 18.058 -7.124 11.990 1.00 96.19 329 ARG A N 1
ATOM 2554 C CA . ARG A 1 329 ? 17.145 -6.209 11.290 1.00 96.19 329 ARG A CA 1
ATOM 2555 C C . ARG A 1 329 ? 15.823 -6.899 10.965 1.00 96.19 329 ARG A C 1
ATOM 2557 O O . ARG A 1 329 ? 14.776 -6.291 11.177 1.00 96.19 329 ARG A O 1
ATOM 2564 N N . HIS A 1 330 ? 15.850 -8.181 10.581 1.00 97.81 330 HIS A N 1
ATOM 2565 C CA . HIS A 1 330 ? 14.637 -8.992 10.397 1.00 97.81 330 HIS A CA 1
ATOM 2566 C C . HIS A 1 330 ? 13.804 -9.056 11.680 1.00 97.81 330 HIS A C 1
ATOM 2568 O O . HIS A 1 330 ? 12.586 -8.867 11.650 1.00 97.81 330 HIS A O 1
ATOM 2574 N N . VAL A 1 331 ? 14.445 -9.286 12.829 1.00 96.81 331 VAL A N 1
ATOM 2575 C CA . VAL A 1 331 ? 13.754 -9.300 14.127 1.00 96.81 331 VAL A CA 1
ATOM 2576 C C . VAL A 1 331 ? 13.160 -7.927 14.446 1.00 96.81 331 VAL A C 1
ATOM 2578 O O . VAL A 1 331 ? 12.010 -7.850 14.887 1.00 96.81 331 VAL A O 1
ATOM 2581 N N . THR A 1 332 ? 13.896 -6.844 14.193 1.00 97.12 332 THR A N 1
ATOM 2582 C CA . THR A 1 332 ? 13.416 -5.475 14.417 1.00 97.12 332 THR A CA 1
ATOM 2583 C C . THR A 1 332 ? 12.208 -5.138 13.546 1.00 97.12 332 THR A C 1
ATOM 2585 O O . THR A 1 332 ? 11.196 -4.688 14.087 1.00 97.12 332 THR A O 1
ATOM 2588 N N . VAL A 1 333 ? 12.263 -5.369 12.229 1.00 97.00 333 VAL A N 1
ATOM 2589 C CA . VAL A 1 333 ? 11.137 -5.061 11.326 1.00 97.00 333 VAL A CA 1
ATOM 2590 C C . VAL A 1 333 ? 9.912 -5.916 11.645 1.00 97.00 333 VAL A C 1
ATOM 2592 O O . VAL A 1 333 ? 8.809 -5.383 11.730 1.00 97.00 333 VAL A O 1
ATOM 2595 N N . THR A 1 334 ? 10.107 -7.199 11.975 1.00 97.31 334 THR A N 1
ATOM 2596 C CA . THR A 1 334 ? 9.053 -8.092 12.491 1.00 97.31 334 THR A CA 1
ATOM 2597 C C . THR A 1 334 ? 8.421 -7.526 13.767 1.00 97.31 334 THR A C 1
ATOM 2599 O O . THR A 1 334 ? 7.201 -7.565 13.939 1.00 97.31 334 THR A O 1
ATOM 2602 N N . GLY A 1 335 ? 9.240 -6.976 14.669 1.00 96.69 335 GLY A N 1
ATOM 2603 C CA . GLY A 1 335 ? 8.789 -6.328 15.898 1.00 96.69 335 GLY A CA 1
ATOM 2604 C C . GLY A 1 335 ? 7.928 -5.094 15.634 1.00 96.69 335 GLY A C 1
ATOM 2605 O O . GLY A 1 335 ? 6.848 -4.980 16.211 1.00 96.69 335 GLY A O 1
ATOM 2606 N N . ILE A 1 336 ? 8.364 -4.202 14.739 1.00 97.88 336 ILE A N 1
ATOM 2607 C CA . ILE A 1 336 ? 7.590 -3.015 14.344 1.00 97.88 336 ILE A CA 1
ATOM 2608 C C . ILE A 1 336 ? 6.273 -3.451 13.690 1.00 97.88 336 ILE A C 1
ATOM 2610 O O . ILE A 1 336 ? 5.206 -3.060 14.158 1.00 97.88 336 ILE A O 1
ATOM 2614 N N . TRP A 1 337 ? 6.335 -4.310 12.670 1.00 98.06 337 TRP A N 1
ATOM 2615 C CA . TRP A 1 337 ? 5.172 -4.773 11.909 1.00 98.06 337 TRP A CA 1
ATOM 2616 C C . TRP A 1 337 ? 4.125 -5.453 12.803 1.00 98.06 337 TRP A C 1
ATOM 2618 O O . TRP A 1 337 ? 2.943 -5.099 12.774 1.00 98.06 337 TRP A O 1
ATOM 2628 N N . GLY A 1 338 ? 4.567 -6.357 13.683 1.00 97.38 338 GLY A N 1
ATOM 2629 C CA . GLY A 1 338 ? 3.702 -7.030 14.648 1.00 97.38 338 GLY A CA 1
ATOM 2630 C C . GLY A 1 338 ? 3.089 -6.080 15.682 1.00 97.38 338 GLY A C 1
ATOM 2631 O O . GLY A 1 338 ? 1.907 -6.208 15.995 1.00 97.38 338 GLY A O 1
ATOM 2632 N N . LEU A 1 339 ? 3.845 -5.106 16.203 1.00 98.06 339 LEU A N 1
ATOM 2633 C CA . LEU A 1 339 ? 3.331 -4.136 17.180 1.00 98.06 339 LEU A CA 1
ATOM 2634 C C . LEU A 1 339 ? 2.308 -3.176 16.568 1.00 98.06 339 LEU A C 1
ATOM 2636 O O . LEU A 1 339 ? 1.301 -2.881 17.213 1.00 98.06 339 LEU A O 1
ATOM 2640 N N . VAL A 1 340 ? 2.525 -2.723 15.328 1.00 98.06 340 VAL A N 1
ATOM 2641 C CA . VAL A 1 340 ? 1.554 -1.882 14.608 1.00 98.06 340 VAL A CA 1
ATOM 2642 C C . VAL A 1 340 ? 0.243 -2.652 14.444 1.00 98.06 340 VAL A C 1
ATOM 2644 O O . VAL A 1 340 ? -0.829 -2.137 14.778 1.00 98.06 340 VAL A O 1
ATOM 2647 N N . ALA A 1 341 ? 0.332 -3.912 14.010 1.00 97.81 341 ALA A N 1
ATOM 2648 C CA . ALA A 1 341 ? -0.821 -4.790 13.884 1.00 97.81 341 ALA A CA 1
ATOM 2649 C C . ALA A 1 341 ? -1.551 -5.003 15.214 1.00 97.81 341 ALA A C 1
ATOM 2651 O O . ALA A 1 341 ? -2.773 -4.886 15.247 1.00 97.81 341 ALA A O 1
ATOM 2652 N N . LEU A 1 342 ? -0.828 -5.252 16.311 1.00 97.62 342 LEU A N 1
ATOM 2653 C CA . LEU A 1 342 ? -1.426 -5.409 17.640 1.00 97.62 342 LEU A CA 1
ATOM 2654 C C . LEU A 1 342 ? -2.170 -4.148 18.086 1.00 97.62 342 LEU A C 1
ATOM 2656 O O . LEU A 1 342 ? -3.305 -4.250 18.540 1.00 97.62 342 LEU A O 1
ATOM 2660 N N . ARG A 1 343 ? -1.584 -2.958 17.910 1.00 98.06 343 ARG A N 1
ATOM 2661 C CA . ARG A 1 343 ? -2.242 -1.694 18.282 1.00 98.06 343 ARG A CA 1
ATOM 2662 C C . ARG A 1 343 ? -3.521 -1.463 17.490 1.00 98.06 343 ARG A C 1
ATOM 2664 O O . ARG A 1 343 ? -4.556 -1.173 18.084 1.00 98.06 343 ARG A O 1
ATOM 2671 N N . LEU A 1 344 ? -3.506 -1.662 16.172 1.00 98.19 344 LEU A N 1
ATOM 2672 C CA . LEU A 1 344 ? -4.738 -1.554 15.384 1.00 98.19 344 LEU A CA 1
ATOM 2673 C C . LEU A 1 344 ? -5.748 -2.661 15.691 1.00 98.19 344 LEU A C 1
ATOM 2675 O O . LEU A 1 344 ? -6.953 -2.424 15.591 1.00 98.19 344 LEU A O 1
ATOM 2679 N N . ALA A 1 345 ? -5.291 -3.860 16.046 1.00 98.12 345 ALA A N 1
ATOM 2680 C CA . ALA A 1 345 ? -6.171 -4.979 16.337 1.00 98.12 345 ALA A CA 1
ATOM 2681 C C . ALA A 1 345 ? -6.838 -4.862 17.711 1.00 98.12 345 ALA A C 1
ATOM 2683 O O . ALA A 1 345 ? -7.991 -5.271 17.826 1.00 98.12 345 ALA A O 1
ATOM 2684 N N . ASP A 1 346 ? -6.168 -4.272 18.707 1.00 97.69 346 ASP A N 1
ATOM 2685 C CA . ASP A 1 346 ? -6.603 -4.294 20.110 1.00 97.69 346 ASP A CA 1
ATOM 2686 C C . ASP A 1 346 ? -7.086 -2.950 20.649 1.00 97.69 346 ASP A C 1
ATOM 2688 O O . ASP A 1 346 ? -7.995 -2.935 21.487 1.00 97.69 346 ASP A O 1
ATOM 2692 N N . ASP A 1 347 ? -6.539 -1.822 20.181 1.00 97.06 347 ASP A N 1
ATOM 2693 C CA . ASP A 1 347 ? -6.874 -0.521 20.760 1.00 97.06 347 ASP A CA 1
ATOM 2694 C C . ASP A 1 347 ? -8.389 -0.251 20.612 1.00 97.06 347 ASP A C 1
ATOM 2696 O O . ASP A 1 347 ? -8.941 -0.327 19.502 1.00 97.06 347 ASP A O 1
ATOM 2700 N N . PRO A 1 348 ? -9.111 0.092 21.702 1.00 94.50 348 PRO A N 1
ATOM 2701 C CA . PRO A 1 348 ? -10.560 0.298 21.647 1.00 94.50 348 PRO A CA 1
ATOM 2702 C C . PRO A 1 348 ? -10.983 1.393 20.664 1.00 94.50 348 PRO A C 1
ATOM 2704 O O . PRO A 1 348 ? -12.050 1.306 20.055 1.00 94.50 348 PRO A O 1
ATOM 2707 N N . ILE A 1 349 ? -10.140 2.414 20.501 1.00 96.44 349 ILE A N 1
ATOM 2708 C CA . ILE A 1 349 ? -10.284 3.470 19.500 1.00 96.44 349 ILE A CA 1
ATOM 2709 C C . ILE A 1 349 ? -9.095 3.364 18.559 1.00 96.44 349 ILE A C 1
ATOM 2711 O O . ILE A 1 349 ? -7.962 3.340 19.037 1.00 96.44 349 ILE A O 1
ATOM 2715 N N . LEU A 1 350 ? -9.352 3.337 17.252 1.00 98.00 350 LEU A N 1
ATOM 2716 C CA . LEU A 1 350 ? -8.298 3.282 16.245 1.00 98.00 350 LEU A CA 1
ATOM 2717 C C . LEU A 1 350 ? -7.307 4.443 16.454 1.00 98.00 350 LEU A C 1
ATOM 2719 O O . LEU A 1 350 ? -7.743 5.598 16.517 1.00 98.00 350 LEU A O 1
ATOM 2723 N N . PRO A 1 351 ? -5.994 4.176 16.568 1.00 96.88 351 PRO A N 1
ATOM 2724 C CA . PRO A 1 351 ? -4.968 5.199 16.771 1.00 96.88 351 PRO A CA 1
ATOM 2725 C C . PRO A 1 351 ? -4.646 5.959 15.469 1.00 96.88 351 PRO A C 1
ATOM 2727 O O . PRO A 1 351 ? -3.488 6.122 15.106 1.00 96.88 351 PRO A O 1
ATOM 2730 N N . PHE A 1 352 ? -5.678 6.415 14.753 1.00 98.12 352 PHE A N 1
ATOM 2731 C CA . PHE A 1 352 ? -5.548 7.242 13.554 1.00 98.12 352 PHE A CA 1
ATOM 2732 C C . PHE A 1 352 ? -5.514 8.723 13.926 1.00 98.12 352 PHE A C 1
ATOM 2734 O O . PHE A 1 352 ? -6.391 9.197 14.653 1.00 98.12 352 PHE A O 1
ATOM 2741 N N . ASN A 1 353 ? -4.545 9.466 13.385 1.00 96.88 353 ASN A N 1
ATOM 2742 C CA . ASN A 1 353 ? -4.447 10.912 13.562 1.00 96.88 353 ASN A CA 1
ATOM 2743 C C . ASN A 1 353 ? -4.682 11.677 12.249 1.00 96.88 353 ASN A C 1
ATOM 2745 O O . ASN A 1 353 ? -3.767 11.931 11.470 1.00 96.88 353 ASN A O 1
ATOM 2749 N N . TYR A 1 354 ? -5.914 12.136 12.033 1.00 97.94 354 TYR A N 1
ATOM 2750 C CA . TYR A 1 354 ? -6.245 12.940 10.852 1.00 97.94 354 TYR A CA 1
ATOM 2751 C C . TYR A 1 354 ? -5.719 14.383 10.891 1.00 97.94 354 TYR A C 1
ATOM 2753 O O . TYR A 1 354 ? -5.774 15.062 9.866 1.00 97.94 354 TYR A O 1
ATOM 2761 N N . LEU A 1 355 ? -5.162 14.858 12.013 1.00 97.81 355 LEU A N 1
ATOM 2762 C CA . LEU A 1 355 ? -4.438 16.134 12.030 1.00 97.81 355 LEU A CA 1
ATOM 2763 C C . LEU A 1 355 ? -3.146 16.043 11.208 1.00 97.81 355 LEU A C 1
ATOM 2765 O O . LEU A 1 355 ? -2.820 16.997 10.504 1.00 97.81 355 LEU A O 1
ATOM 2769 N N . SER A 1 356 ? -2.461 14.894 11.235 1.00 95.44 356 SER A N 1
ATOM 2770 C CA . SER A 1 356 ? -1.284 14.634 10.393 1.00 95.44 356 SER A CA 1
ATOM 2771 C C . SER A 1 356 ? -1.664 14.653 8.909 1.00 95.44 356 SER A C 1
ATOM 2773 O O . SER A 1 356 ? -1.000 15.295 8.101 1.00 95.44 356 SER A O 1
ATOM 2775 N N . TYR A 1 357 ? -2.818 14.075 8.559 1.00 97.25 357 TYR A N 1
ATOM 2776 C CA . TYR A 1 357 ? -3.355 14.136 7.195 1.00 97.25 357 TYR A CA 1
ATOM 2777 C C . TYR A 1 357 ? -3.717 15.568 6.768 1.00 97.25 357 TYR A C 1
ATOM 2779 O O . TYR A 1 357 ? -3.414 15.986 5.652 1.00 97.25 357 TYR A O 1
ATOM 2787 N N . ALA A 1 358 ? -4.333 16.354 7.655 1.00 97.81 358 ALA A N 1
ATOM 2788 C CA . ALA A 1 358 ? -4.649 17.754 7.379 1.00 97.81 358 ALA A CA 1
ATOM 2789 C C . ALA A 1 358 ? -3.382 18.596 7.129 1.00 97.81 358 ALA A C 1
ATOM 2791 O O . ALA A 1 358 ? -3.367 19.421 6.214 1.00 97.81 358 ALA A O 1
ATOM 2792 N N . ALA A 1 359 ? -2.315 18.359 7.901 1.00 96.06 359 ALA A N 1
ATOM 2793 C CA . ALA A 1 359 ? -1.017 18.996 7.691 1.00 96.06 359 ALA A CA 1
ATOM 2794 C C . ALA A 1 359 ? -0.413 18.620 6.327 1.00 96.06 359 ALA A C 1
ATOM 2796 O O . ALA A 1 359 ? -0.019 19.510 5.576 1.00 96.06 359 ALA A O 1
ATOM 2797 N N . GLU A 1 360 ? -0.442 17.337 5.959 1.00 95.06 360 GLU A N 1
ATOM 2798 C CA . GLU A 1 360 ? 0.050 16.856 4.661 1.00 95.06 360 GLU A CA 1
ATOM 2799 C C . GLU A 1 360 ? -0.707 17.500 3.482 1.00 95.06 360 GLU A C 1
ATOM 2801 O O . GLU A 1 360 ? -0.106 18.029 2.548 1.00 95.06 360 GLU A O 1
ATOM 2806 N N . LEU A 1 361 ? -2.045 17.549 3.539 1.00 96.69 361 LEU A N 1
ATOM 2807 C CA . LEU A 1 361 ? -2.857 18.208 2.506 1.00 96.69 361 LEU A CA 1
ATOM 2808 C C . LEU A 1 361 ? -2.545 19.705 2.389 1.00 96.69 361 LEU A C 1
ATOM 2810 O O . LEU A 1 361 ? -2.574 20.274 1.293 1.00 96.69 361 LEU A O 1
ATOM 2814 N N . GLN A 1 362 ? -2.241 20.353 3.512 1.00 96.19 362 GLN A N 1
ATOM 2815 C CA . GLN A 1 362 ? -1.839 21.751 3.553 1.00 96.19 362 GLN A CA 1
ATOM 2816 C C . GLN A 1 362 ? -0.450 21.959 2.920 1.00 96.19 362 GLN A C 1
ATOM 2818 O O . GLN A 1 362 ? -0.253 22.956 2.216 1.00 96.19 362 GLN A O 1
ATOM 2823 N N . GLU A 1 363 ? 0.484 21.023 3.092 1.00 93.44 363 GLU A N 1
ATOM 2824 C CA . GLU A 1 363 ? 1.774 21.022 2.392 1.00 93.44 363 GLU A CA 1
ATOM 2825 C C . GLU A 1 363 ? 1.603 20.811 0.884 1.00 93.44 363 GLU A C 1
ATOM 2827 O O . GLU A 1 363 ? 2.118 21.609 0.097 1.00 93.44 363 GLU A O 1
ATOM 2832 N N . TYR A 1 364 ? 0.797 19.834 0.462 1.00 93.31 364 TYR A N 1
ATOM 2833 C CA . TYR A 1 364 ? 0.515 19.595 -0.958 1.00 93.31 364 TYR A CA 1
ATOM 2834 C C . TYR A 1 364 ? -0.163 20.779 -1.627 1.00 93.31 364 TYR A C 1
ATOM 2836 O O . TYR A 1 364 ? 0.181 21.133 -2.754 1.00 93.31 364 TYR A O 1
ATOM 2844 N N . LYS A 1 365 ? -1.096 21.442 -0.939 1.00 93.00 365 LYS A N 1
ATOM 2845 C CA . LYS A 1 365 ? -1.711 22.681 -1.427 1.00 93.00 365 LYS A CA 1
ATOM 2846 C C . LYS A 1 365 ? -0.656 23.762 -1.670 1.00 93.00 365 LYS A C 1
ATOM 2848 O O . LYS A 1 365 ? -0.674 24.414 -2.714 1.00 93.00 365 LYS A O 1
ATOM 2853 N N . ASN A 1 366 ? 0.268 23.946 -0.727 1.00 91.44 366 ASN A N 1
ATOM 2854 C CA . ASN A 1 366 ? 1.332 24.944 -0.837 1.00 91.44 366 ASN A CA 1
ATOM 2855 C C . ASN A 1 366 ? 2.307 24.607 -1.977 1.00 91.44 366 ASN A C 1
ATOM 2857 O O . ASN A 1 366 ? 2.651 25.483 -2.772 1.00 91.44 366 ASN A O 1
ATOM 2861 N N . ALA A 1 367 ? 2.698 23.337 -2.100 1.00 89.06 367 ALA A N 1
ATOM 2862 C CA . ALA A 1 367 ? 3.552 22.853 -3.179 1.00 89.06 367 ALA A CA 1
ATOM 2863 C C . ALA A 1 367 ? 2.864 22.972 -4.553 1.00 89.06 367 ALA A C 1
ATOM 2865 O O . ALA A 1 367 ? 3.484 23.398 -5.529 1.00 89.06 367 ALA A O 1
ATOM 2866 N N . LEU A 1 368 ? 1.559 22.692 -4.633 1.00 87.88 368 LEU A N 1
ATOM 2867 C CA . LEU A 1 368 ? 0.773 22.874 -5.851 1.00 87.88 368 LEU A CA 1
ATOM 2868 C C . LEU A 1 368 ? 0.671 24.351 -6.250 1.00 87.88 368 LEU A C 1
ATOM 2870 O O . LEU A 1 368 ? 0.804 24.671 -7.432 1.00 87.88 368 LEU A O 1
ATOM 2874 N N . ASN A 1 369 ? 0.487 25.255 -5.284 1.00 86.94 369 ASN A N 1
ATOM 2875 C CA . ASN A 1 369 ? 0.478 26.696 -5.535 1.00 86.94 369 ASN A CA 1
ATOM 2876 C C . ASN A 1 369 ? 1.801 27.165 -6.163 1.00 86.94 369 ASN A C 1
ATOM 2878 O O . ASN A 1 369 ? 1.796 27.904 -7.148 1.00 86.94 369 ASN A O 1
ATOM 2882 N N . ALA A 1 370 ? 2.932 26.662 -5.656 1.00 84.25 370 ALA A N 1
ATOM 2883 C CA . ALA A 1 370 ? 4.248 26.927 -6.235 1.00 84.25 370 ALA A CA 1
ATOM 2884 C C . ALA A 1 370 ? 4.398 26.355 -7.661 1.00 84.25 370 ALA A C 1
ATOM 2886 O O . ALA A 1 370 ? 5.067 26.956 -8.501 1.00 84.25 370 ALA A O 1
ATOM 2887 N N . LEU A 1 371 ? 3.758 25.219 -7.960 1.00 79.50 371 LEU A N 1
ATOM 2888 C CA . LEU A 1 371 ? 3.846 24.556 -9.264 1.00 79.50 371 LEU A CA 1
ATOM 2889 C C . LEU A 1 371 ? 2.984 25.216 -10.353 1.00 79.50 371 LEU A C 1
ATOM 2891 O O . LEU A 1 371 ? 3.389 25.245 -11.522 1.00 79.50 371 LEU A O 1
ATOM 2895 N N . VAL A 1 372 ? 1.778 25.668 -10.008 1.00 77.69 372 VAL A N 1
ATOM 2896 C CA . VAL A 1 372 ? 0.770 26.151 -10.969 1.00 77.69 372 VAL A CA 1
ATOM 2897 C C . VAL A 1 372 ? 0.819 27.679 -11.146 1.00 77.69 372 VAL A C 1
ATOM 2899 O O . VAL A 1 372 ? 0.470 28.185 -12.217 1.00 77.69 372 VAL A O 1
ATOM 2902 N N . GLY A 1 373 ? 1.335 28.410 -10.152 1.00 71.81 373 GLY A N 1
ATOM 2903 C CA . GLY A 1 373 ? 1.430 29.872 -10.165 1.00 71.81 373 GLY A CA 1
ATOM 2904 C C . GLY A 1 373 ? 0.066 30.574 -10.077 1.00 71.81 373 GLY A C 1
ATOM 2905 O O . GLY A 1 373 ? -0.979 29.938 -9.988 1.00 71.81 373 GLY A O 1
ATOM 2906 N N . GLU A 1 374 ? 0.058 31.909 -10.151 1.00 73.75 374 GLU A N 1
ATOM 2907 C CA . GLU A 1 374 ? -1.137 32.743 -9.885 1.00 73.75 374 GLU A CA 1
ATOM 2908 C C . GLU A 1 374 ? -2.249 32.656 -10.953 1.00 73.75 374 GLU A C 1
ATOM 2910 O O . GLU A 1 374 ? -3.326 33.226 -10.791 1.00 73.75 374 GLU A O 1
ATOM 2915 N N . SER A 1 375 ? -2.012 31.959 -12.068 1.00 76.44 375 SER A N 1
ATOM 2916 C CA . SER A 1 375 ? -2.949 31.923 -13.204 1.00 76.44 375 SER A CA 1
ATOM 2917 C C . SER A 1 375 ? -4.158 30.996 -13.012 1.00 76.44 375 SER A C 1
ATOM 2919 O O . SER A 1 375 ? -5.132 31.096 -13.762 1.00 76.44 375 SER A O 1
ATOM 2921 N N . ILE A 1 376 ? -4.117 30.096 -12.024 1.00 84.19 376 ILE A N 1
ATOM 2922 C CA . ILE A 1 376 ? -5.193 29.147 -11.719 1.00 84.19 376 ILE A CA 1
ATOM 2923 C C . ILE A 1 376 ? -5.572 29.298 -10.246 1.00 84.19 376 ILE A C 1
ATOM 2925 O O . ILE A 1 376 ? -4.733 29.132 -9.368 1.00 84.19 376 ILE A O 1
ATOM 2929 N N . SER A 1 377 ? -6.847 29.595 -9.976 1.00 88.31 377 SER A N 1
ATOM 2930 C CA . SER A 1 377 ? -7.355 29.677 -8.602 1.00 88.31 377 SER A CA 1
ATOM 2931 C C . SER A 1 377 ? -7.351 28.296 -7.937 1.00 88.31 377 SER A C 1
ATOM 2933 O O . SER A 1 377 ? -7.866 27.321 -8.492 1.00 88.31 377 SER A O 1
ATOM 2935 N N . LEU A 1 378 ? -6.796 28.248 -6.725 1.00 91.88 378 LEU A N 1
ATOM 2936 C CA . LEU A 1 378 ? -6.842 27.106 -5.811 1.00 91.88 378 LEU A CA 1
ATOM 2937 C C . LEU A 1 378 ? -7.886 27.305 -4.702 1.00 91.88 378 LEU A C 1
ATOM 2939 O O . LEU A 1 378 ? -7.848 26.592 -3.700 1.00 91.88 378 LEU A O 1
ATOM 2943 N N . ASP A 1 379 ? -8.817 28.254 -4.848 1.00 93.88 379 ASP A N 1
ATOM 2944 C CA . ASP A 1 379 ? -9.818 28.559 -3.814 1.00 93.88 379 ASP A CA 1
ATOM 2945 C C . ASP A 1 379 ? -10.679 27.336 -3.450 1.00 93.88 379 ASP A C 1
ATOM 2947 O O . ASP A 1 379 ? -10.835 27.075 -2.255 1.00 93.88 379 ASP A O 1
ATOM 2951 N N . PRO A 1 380 ? -11.168 26.516 -4.412 1.00 95.88 380 PRO A N 1
ATOM 2952 C CA . PRO A 1 380 ? -11.926 25.311 -4.074 1.00 95.88 380 PRO A CA 1
ATOM 2953 C C . PRO A 1 380 ? -11.097 24.302 -3.273 1.00 95.88 380 PRO A C 1
ATOM 2955 O O . PRO A 1 380 ? -11.607 23.642 -2.374 1.00 95.88 380 PRO A O 1
ATOM 2958 N N . LEU A 1 381 ? -9.804 24.163 -3.585 1.00 96.38 381 LEU A N 1
ATOM 2959 C CA . LEU A 1 381 ? -8.904 23.267 -2.855 1.00 96.38 381 LEU A CA 1
ATOM 2960 C C . LEU A 1 381 ? -8.594 23.816 -1.464 1.00 96.38 381 LEU A C 1
ATOM 2962 O O . LEU A 1 381 ? -8.588 23.066 -0.497 1.00 96.38 381 LEU A O 1
ATOM 2966 N N . THR A 1 382 ? -8.386 25.125 -1.357 1.00 96.69 382 THR A N 1
ATOM 2967 C CA . THR A 1 382 ? -8.137 25.808 -0.085 1.00 96.69 382 THR A CA 1
ATOM 2968 C C . THR A 1 382 ? -9.310 25.634 0.867 1.00 96.69 382 THR A C 1
ATOM 2970 O O . THR A 1 382 ? -9.100 25.176 1.986 1.00 96.69 382 THR A O 1
ATOM 2973 N N . ALA A 1 383 ? -10.533 25.896 0.400 1.00 97.81 383 ALA A N 1
ATOM 2974 C CA . ALA A 1 383 ? -11.741 25.709 1.196 1.00 97.81 383 ALA A CA 1
ATOM 2975 C C . ALA A 1 383 ? -11.925 24.245 1.631 1.00 97.81 383 ALA A C 1
ATOM 2977 O O . ALA A 1 383 ? -12.207 23.988 2.798 1.00 97.81 383 ALA A O 1
ATOM 2978 N N . ALA A 1 384 ? -11.707 23.283 0.726 1.00 98.38 384 ALA A N 1
ATOM 2979 C CA . ALA A 1 384 ? -11.818 21.861 1.048 1.00 98.38 384 ALA A CA 1
ATOM 2980 C C . ALA A 1 384 ? -10.784 21.410 2.099 1.00 98.38 384 ALA A C 1
ATOM 2982 O O . ALA A 1 384 ? -11.123 20.682 3.030 1.00 98.38 384 ALA A O 1
ATOM 2983 N N . VAL A 1 385 ? -9.529 21.864 1.991 1.00 98.38 385 VAL A N 1
ATOM 2984 C CA . VAL A 1 385 ? -8.469 21.550 2.967 1.00 98.38 385 VAL A CA 1
ATOM 2985 C C . VAL A 1 385 ? -8.756 22.187 4.331 1.00 98.38 385 VAL A C 1
ATOM 2987 O O . VAL A 1 385 ? -8.554 21.541 5.359 1.00 98.38 385 VAL A O 1
ATOM 2990 N N . GLU A 1 386 ? -9.266 23.419 4.373 1.00 98.19 386 GLU A N 1
ATOM 2991 C CA . GLU A 1 386 ? -9.695 24.075 5.619 1.00 98.19 386 GLU A CA 1
ATOM 2992 C C . GLU A 1 386 ? -10.884 23.350 6.274 1.00 98.19 386 GLU A C 1
ATOM 2994 O O . GLU A 1 386 ? -10.911 23.161 7.497 1.00 98.19 386 GLU A O 1
ATOM 2999 N N . ASP A 1 387 ? -11.839 22.887 5.465 1.00 98.12 387 ASP A N 1
ATOM 3000 C CA . ASP A 1 387 ? -12.982 22.096 5.920 1.00 98.12 387 ASP A CA 1
ATOM 3001 C C . ASP A 1 387 ? -12.537 20.759 6.532 1.00 98.12 387 ASP A C 1
ATOM 3003 O O . ASP A 1 387 ? -12.939 20.416 7.648 1.00 98.12 387 ASP A O 1
ATOM 3007 N N . PHE A 1 388 ? -11.631 20.051 5.850 1.00 98.62 388 PHE A N 1
ATOM 3008 C CA . PHE A 1 388 ? -11.026 18.813 6.339 1.00 98.62 388 PHE A CA 1
ATOM 3009 C C . PHE A 1 388 ? -10.230 19.029 7.628 1.00 98.62 388 PHE A C 1
ATOM 3011 O O . PHE A 1 388 ? -10.381 18.271 8.584 1.00 98.62 388 PHE A O 1
ATOM 3018 N N . THR A 1 389 ? -9.438 20.101 7.695 1.00 98.56 389 THR A N 1
ATOM 3019 C CA . THR A 1 389 ? -8.677 20.473 8.898 1.00 98.56 389 THR A CA 1
ATOM 3020 C C . THR A 1 389 ? -9.611 20.688 10.089 1.00 98.56 389 THR A C 1
ATOM 3022 O O . THR A 1 389 ? -9.362 20.190 11.187 1.00 98.56 389 THR A O 1
ATOM 3025 N N . THR A 1 390 ? -10.733 21.377 9.872 1.00 98.38 390 THR A N 1
ATOM 3026 C CA . THR A 1 390 ? -11.752 21.589 10.907 1.00 98.38 390 THR A CA 1
ATOM 3027 C C . THR A 1 390 ? -12.368 20.262 11.359 1.00 98.38 390 THR A C 1
ATOM 3029 O O . THR A 1 390 ? -12.446 20.004 12.560 1.00 98.38 390 THR A O 1
ATOM 3032 N N . ALA A 1 391 ? -12.751 19.393 10.417 1.00 98.31 391 ALA A N 1
ATOM 3033 C CA . ALA A 1 391 ? -13.289 18.067 10.722 1.00 98.31 391 ALA A CA 1
ATOM 3034 C C . ALA A 1 391 ? -12.294 17.197 11.516 1.00 98.31 391 ALA A C 1
ATOM 3036 O O . ALA A 1 391 ? -12.695 16.491 12.444 1.00 98.31 391 ALA A O 1
ATOM 3037 N N . ALA A 1 392 ? -10.996 17.289 11.211 1.00 98.31 392 ALA A N 1
ATOM 3038 C CA . ALA A 1 392 ? -9.944 16.580 11.932 1.00 98.31 392 ALA A CA 1
ATOM 3039 C C . ALA A 1 392 ? -9.807 17.051 13.391 1.00 98.31 392 ALA A C 1
ATOM 3041 O O . ALA A 1 392 ? -9.733 16.216 14.294 1.00 98.31 392 ALA A O 1
ATOM 3042 N N . TYR A 1 393 ? -9.862 18.363 13.653 1.00 98.19 393 TYR A N 1
ATOM 3043 C CA . TYR A 1 393 ? -9.879 18.894 15.025 1.00 98.19 393 TYR A CA 1
ATOM 3044 C C . TYR A 1 393 ? -11.128 18.475 15.812 1.00 98.19 393 TYR A C 1
ATOM 3046 O O . TYR A 1 393 ? -11.039 18.169 17.004 1.00 98.19 393 TYR A O 1
ATOM 3054 N N . GLU A 1 394 ? -12.295 18.448 15.166 1.00 97.31 394 GLU A N 1
ATOM 3055 C CA . GLU A 1 394 ? -13.536 17.975 15.787 1.00 97.31 394 GLU A CA 1
ATOM 3056 C C . GLU A 1 394 ? -13.443 16.490 16.171 1.00 97.31 394 GLU A C 1
ATOM 3058 O O . GLU A 1 394 ? -13.801 16.124 17.296 1.00 97.31 394 GLU A O 1
ATOM 3063 N N . ALA A 1 395 ? -12.921 15.651 15.270 1.00 97.00 395 ALA A N 1
ATOM 3064 C CA . ALA A 1 395 ? -12.718 14.226 15.510 1.00 97.00 395 ALA A CA 1
ATOM 3065 C C . ALA A 1 395 ? -11.696 13.963 16.628 1.00 97.00 395 ALA A C 1
ATOM 3067 O O . ALA A 1 395 ? -11.979 13.172 17.525 1.00 97.00 395 ALA A O 1
ATOM 3068 N N . ASP A 1 396 ? -10.561 14.668 16.652 1.00 96.62 396 ASP A N 1
ATOM 3069 C CA . ASP A 1 396 ? -9.574 14.575 17.740 1.00 96.62 396 ASP A CA 1
ATOM 3070 C C . ASP A 1 396 ? -10.174 14.985 19.100 1.00 96.62 396 ASP A C 1
ATOM 3072 O O . ASP A 1 396 ? -10.006 14.302 20.118 1.00 96.62 396 ASP A O 1
ATOM 3076 N N . GLY A 1 397 ? -10.966 16.060 19.123 1.00 95.75 397 GLY A N 1
ATOM 3077 C CA . GLY A 1 397 ? -11.705 16.475 20.313 1.00 95.75 397 GLY A CA 1
ATOM 3078 C C . GLY A 1 397 ? -12.713 15.424 20.794 1.00 95.75 397 GLY A C 1
ATOM 3079 O O . GLY A 1 397 ? -12.913 15.262 22.001 1.00 95.75 397 GLY A O 1
ATOM 3080 N N . GLU A 1 398 ? -13.349 14.694 19.876 1.00 94.56 398 GLU A N 1
ATOM 3081 C CA . GLU A 1 398 ? -14.236 13.578 20.203 1.00 94.56 398 GLU A CA 1
ATOM 3082 C C . GLU A 1 398 ? -13.470 12.354 20.715 1.00 94.56 398 GLU A C 1
ATOM 3084 O O . GLU A 1 398 ? -13.862 11.805 21.745 1.00 94.56 398 GLU A O 1
ATOM 3089 N N . ILE A 1 399 ? -12.355 11.977 20.078 1.00 94.38 399 ILE A N 1
ATOM 3090 C CA . ILE A 1 399 ? -11.468 10.897 20.536 1.00 94.38 399 ILE A CA 1
ATOM 3091 C C . ILE A 1 399 ? -11.084 11.129 21.999 1.00 94.38 399 ILE A C 1
ATOM 3093 O O . ILE A 1 399 ? -11.257 10.239 22.830 1.00 94.38 399 ILE A O 1
ATOM 3097 N N . LYS A 1 400 ? -10.640 12.342 22.350 1.00 94.19 400 LYS A N 1
ATOM 3098 C CA . LYS A 1 400 ? -10.266 12.702 23.730 1.00 94.19 400 LYS A CA 1
ATOM 3099 C C . LYS A 1 400 ? -11.420 12.524 24.720 1.00 94.19 400 LYS A C 1
ATOM 3101 O O . LYS A 1 400 ? -11.209 12.009 25.815 1.00 94.19 400 LYS A O 1
ATOM 3106 N N . LYS A 1 401 ? -12.644 12.899 24.336 1.00 91.56 401 LYS A N 1
ATOM 3107 C CA . LYS A 1 401 ? -13.842 12.728 25.178 1.00 91.56 401 LYS A CA 1
ATOM 3108 C C . LYS A 1 401 ? -14.211 11.259 25.359 1.00 91.56 401 LYS A C 1
ATOM 3110 O O . LYS A 1 401 ? -14.500 10.850 26.474 1.00 91.56 401 LYS A O 1
ATOM 3115 N N . VAL A 1 402 ? -14.189 10.473 24.282 1.00 89.62 402 VAL A N 1
ATOM 3116 C CA . VAL A 1 402 ? -14.533 9.043 24.324 1.00 89.62 402 VAL A CA 1
ATOM 3117 C C . VAL A 1 402 ? -13.467 8.235 25.074 1.00 89.62 402 VAL A C 1
ATOM 3119 O O . VAL A 1 402 ? -13.815 7.273 25.752 1.00 89.62 402 VAL A O 1
ATOM 3122 N N . ARG A 1 403 ? -12.190 8.643 25.018 1.00 88.50 403 ARG A N 1
ATOM 3123 C CA . ARG A 1 403 ? -11.113 8.067 25.846 1.00 88.50 403 ARG A CA 1
ATOM 3124 C C . ARG A 1 403 ? -11.299 8.350 27.337 1.00 88.50 403 ARG A C 1
ATOM 3126 O O . ARG A 1 403 ? -10.996 7.482 28.142 1.00 88.50 403 ARG A O 1
ATOM 3133 N N . ALA A 1 404 ? -11.785 9.539 27.694 1.00 86.12 404 ALA A N 1
ATOM 3134 C CA . ALA A 1 404 ? -12.046 9.914 29.086 1.00 86.12 404 ALA A CA 1
ATOM 3135 C C . ALA A 1 404 ? -13.323 9.273 29.666 1.00 86.12 404 ALA A C 1
ATOM 3137 O O . ALA A 1 404 ? -13.521 9.285 30.878 1.00 86.12 404 ALA A O 1
ATOM 3138 N N . ASP A 1 405 ? -14.204 8.741 28.815 1.00 80.69 405 ASP A N 1
ATOM 3139 C CA . ASP A 1 405 ? -15.419 8.047 29.232 1.00 80.69 405 ASP A CA 1
ATOM 3140 C C . ASP A 1 405 ? -15.119 6.570 29.535 1.00 80.69 405 ASP A C 1
ATOM 3142 O O . ASP A 1 405 ? -15.055 5.716 28.642 1.00 80.69 405 ASP A O 1
ATOM 3146 N N . GLU A 1 406 ? -14.929 6.276 30.822 1.00 69.69 406 GLU A N 1
ATOM 3147 C CA . GLU A 1 406 ? -14.658 4.931 31.345 1.00 69.69 406 GLU A CA 1
ATOM 3148 C C . GLU A 1 406 ? -15.913 4.042 31.432 1.00 69.69 406 GLU A C 1
ATOM 3150 O O . GLU A 1 406 ? -15.829 2.881 31.838 1.00 69.69 406 GLU A O 1
ATOM 3155 N N . SER A 1 407 ? -17.096 4.546 31.060 1.00 74.50 407 SER A N 1
ATOM 3156 C CA . SER A 1 407 ? -18.319 3.752 31.150 1.00 74.50 407 SER A CA 1
ATOM 3157 C C . SER A 1 407 ? -18.320 2.578 30.160 1.00 74.50 407 SER A C 1
ATOM 3159 O O . SER A 1 407 ? -17.997 2.704 28.980 1.00 74.50 407 SER A O 1
ATOM 3161 N N . THR A 1 408 ? -18.730 1.404 30.636 1.00 71.25 408 THR A N 1
ATOM 3162 C CA . THR A 1 408 ? -18.810 0.160 29.847 1.00 71.25 408 THR A CA 1
ATOM 3163 C C . THR A 1 408 ? -20.235 -0.153 29.385 1.00 71.25 408 THR A C 1
ATOM 3165 O O . THR A 1 408 ? -20.561 -1.288 29.044 1.00 71.25 408 THR A O 1
ATOM 3168 N N . ASN A 1 409 ? -21.121 0.848 29.387 1.00 80.81 409 ASN A N 1
ATOM 3169 C CA . ASN A 1 409 ? -22.500 0.663 28.952 1.00 80.81 409 ASN A CA 1
ATOM 3170 C C . ASN A 1 409 ? -22.581 0.501 27.416 1.00 80.81 409 ASN A C 1
ATOM 3172 O O . ASN A 1 409 ? -21.689 0.912 26.670 1.00 80.81 409 ASN A O 1
ATOM 3176 N N . GLY A 1 410 ? -23.680 -0.084 26.929 1.00 80.56 410 GLY A N 1
ATOM 3177 C CA . GLY A 1 410 ? -23.862 -0.337 25.494 1.00 80.56 410 GLY A CA 1
ATOM 3178 C C . GLY A 1 410 ? -23.850 0.926 24.620 1.00 80.56 410 GLY A C 1
ATOM 3179 O O . GLY A 1 410 ? -23.462 0.853 23.457 1.00 80.56 410 GLY A O 1
ATOM 3180 N N . GLN A 1 411 ? -24.216 2.092 25.166 1.00 82.94 411 GLN A N 1
ATOM 3181 C CA . GLN A 1 411 ? -24.201 3.359 24.424 1.00 82.94 411 GLN A CA 1
ATOM 3182 C C . GLN A 1 411 ? -22.770 3.836 24.159 1.00 82.94 411 GLN A C 1
ATOM 3184 O O . GLN A 1 411 ? -22.465 4.275 23.051 1.00 82.94 411 GLN A O 1
ATOM 3189 N N . THR A 1 412 ? -21.875 3.700 25.136 1.00 83.94 412 THR A N 1
ATOM 3190 C CA . THR A 1 412 ? -20.458 4.057 24.998 1.00 83.94 412 THR A CA 1
ATOM 3191 C C . THR A 1 412 ? -19.747 3.128 24.020 1.00 83.94 412 THR A C 1
ATOM 3193 O O . THR A 1 412 ? -18.967 3.596 23.190 1.00 83.94 412 THR A O 1
ATOM 3196 N N . LEU A 1 413 ? -20.070 1.829 24.038 1.00 86.50 413 LEU A N 1
ATOM 3197 C CA . LEU A 1 413 ? -19.568 0.866 23.050 1.00 86.50 413 LEU A CA 1
ATOM 3198 C C . LEU A 1 413 ? -20.020 1.217 21.627 1.00 86.50 413 LEU A C 1
ATOM 3200 O O . LEU A 1 413 ? -19.193 1.263 20.716 1.00 86.50 413 LEU A O 1
ATOM 3204 N N . LEU A 1 414 ? -21.304 1.541 21.440 1.00 89.25 414 LEU A N 1
ATOM 3205 C CA . LEU A 1 414 ? -21.828 1.965 20.140 1.00 89.25 414 LEU A CA 1
ATOM 3206 C C . LEU A 1 414 ? -21.166 3.264 19.664 1.00 89.25 414 LEU A C 1
ATOM 3208 O O . LEU A 1 414 ? -20.769 3.367 18.507 1.00 89.25 414 LEU A O 1
ATOM 3212 N N . ARG A 1 415 ? -20.980 4.238 20.561 1.00 90.69 415 ARG A N 1
ATOM 3213 C CA . ARG A 1 415 ? -20.307 5.502 20.241 1.00 90.69 415 ARG A CA 1
ATOM 3214 C C . ARG A 1 415 ? -18.855 5.290 19.813 1.00 90.69 415 ARG A C 1
ATOM 3216 O O . ARG A 1 415 ? -18.424 5.893 18.833 1.00 90.69 415 ARG A O 1
ATOM 3223 N N . ARG A 1 416 ? -18.115 4.414 20.505 1.00 92.44 416 ARG A N 1
ATOM 3224 C CA . ARG A 1 416 ? -16.750 4.010 20.116 1.00 92.44 416 ARG A CA 1
ATOM 3225 C C . ARG A 1 416 ? -16.740 3.375 18.730 1.00 92.44 416 ARG A C 1
ATOM 3227 O O . ARG A 1 416 ? -15.919 3.753 17.902 1.00 92.44 416 ARG A O 1
ATOM 3234 N N . ARG A 1 417 ? -17.682 2.470 18.455 1.00 94.38 417 ARG A N 1
ATOM 3235 C CA . ARG A 1 417 ? -17.805 1.829 17.143 1.00 94.38 417 ARG A CA 1
ATOM 3236 C C . ARG A 1 417 ? -18.100 2.838 16.030 1.00 94.38 417 ARG A C 1
ATOM 3238 O O . ARG A 1 417 ? -17.404 2.832 15.024 1.00 94.38 417 ARG A O 1
ATOM 3245 N N . MET A 1 418 ? -19.054 3.749 16.234 1.00 95.44 418 MET A N 1
ATOM 3246 C CA . MET A 1 418 ? -19.377 4.809 15.268 1.00 95.44 418 MET A CA 1
ATOM 3247 C C . MET A 1 418 ? -18.190 5.743 15.000 1.00 95.44 418 MET A C 1
ATOM 3249 O O . MET A 1 418 ? -17.981 6.164 13.863 1.00 95.44 418 MET A O 1
ATOM 3253 N N . LEU A 1 419 ? -17.410 6.071 16.034 1.00 96.12 419 LEU A N 1
ATOM 3254 C CA . LEU A 1 419 ? -16.181 6.848 15.884 1.00 96.12 419 LEU A CA 1
ATOM 3255 C C . LEU A 1 419 ? -15.132 6.077 15.070 1.00 96.12 419 LEU A C 1
ATOM 3257 O O . LEU A 1 419 ? -14.593 6.627 14.116 1.00 96.12 419 LEU A O 1
ATOM 3261 N N . ASN A 1 420 ? -14.885 4.806 15.396 1.00 97.62 420 ASN A N 1
ATOM 3262 C CA . ASN A 1 420 ? -13.951 3.956 14.650 1.00 97.62 420 ASN A CA 1
ATOM 3263 C C . ASN A 1 420 ? -14.356 3.806 13.181 1.00 97.62 420 ASN A C 1
ATOM 3265 O O . ASN A 1 420 ? -13.497 3.876 12.309 1.00 97.62 420 ASN A O 1
ATOM 3269 N N . ASP A 1 421 ? -15.649 3.658 12.897 1.00 97.38 421 ASP A N 1
ATOM 3270 C CA . ASP A 1 421 ? -16.146 3.556 11.526 1.00 97.38 421 ASP A CA 1
ATOM 3271 C C . ASP A 1 421 ? -15.877 4.846 10.737 1.00 97.38 421 ASP A C 1
ATOM 3273 O O . ASP A 1 421 ? -15.403 4.779 9.607 1.00 97.38 421 ASP A O 1
ATOM 3277 N N . ARG A 1 422 ? -16.071 6.026 11.340 1.00 97.38 422 ARG A N 1
ATOM 3278 C CA . ARG A 1 422 ? -15.705 7.313 10.718 1.00 97.38 422 ARG A CA 1
ATOM 3279 C C . ARG A 1 422 ? -14.203 7.435 10.480 1.00 97.38 422 ARG A C 1
ATOM 3281 O O . ARG A 1 422 ? -13.792 7.849 9.398 1.00 97.38 422 ARG A O 1
ATOM 3288 N N . LEU A 1 423 ? -13.384 7.042 11.458 1.00 97.94 423 LEU A N 1
ATOM 3289 C CA . LEU A 1 423 ? -11.926 7.056 11.318 1.00 97.94 423 LEU A CA 1
ATOM 3290 C C . LEU A 1 423 ? -11.466 6.124 10.190 1.00 97.94 423 LEU A C 1
ATOM 3292 O O . LEU A 1 423 ? -10.626 6.508 9.387 1.00 97.94 423 LEU A O 1
ATOM 3296 N N . MET A 1 424 ? -12.042 4.930 10.089 1.00 97.19 424 MET A N 1
ATOM 3297 C CA . MET A 1 424 ? -11.721 3.952 9.049 1.00 97.19 424 MET A CA 1
ATOM 3298 C C . MET A 1 424 ? -12.179 4.393 7.651 1.00 97.19 424 MET A C 1
ATOM 3300 O O . MET A 1 424 ? -11.440 4.239 6.681 1.00 97.19 424 MET A O 1
ATOM 3304 N N . LEU A 1 425 ? -13.396 4.929 7.535 1.00 96.50 425 LEU A N 1
ATOM 3305 C CA . LEU A 1 425 ? -14.019 5.235 6.244 1.00 96.50 425 LEU A CA 1
ATOM 3306 C C . LEU A 1 425 ? -13.555 6.560 5.631 1.00 96.50 425 LEU A C 1
ATOM 3308 O O . LEU A 1 425 ? -13.744 6.757 4.434 1.00 96.50 425 LEU A O 1
ATOM 3312 N N . THR A 1 426 ? -12.945 7.458 6.410 1.00 98.06 426 THR A N 1
ATOM 3313 C CA . THR A 1 426 ? -12.447 8.751 5.903 1.00 98.06 426 THR A CA 1
ATOM 3314 C C . THR A 1 426 ? -11.499 8.582 4.707 1.00 98.06 426 THR A C 1
ATOM 3316 O O . THR A 1 426 ? -11.677 9.284 3.714 1.00 98.06 426 THR A O 1
ATOM 3319 N N . GLU A 1 427 ? -10.586 7.601 4.733 1.00 97.94 427 GLU A N 1
ATOM 3320 C CA . GLU A 1 427 ? -9.667 7.319 3.612 1.00 97.94 427 GLU A CA 1
ATOM 3321 C C . GLU A 1 427 ? -10.416 6.962 2.311 1.00 97.94 427 GLU A C 1
ATOM 3323 O O . GLU A 1 427 ? -10.057 7.403 1.221 1.00 97.94 427 GLU A O 1
ATOM 3328 N N . ARG A 1 428 ? -11.550 6.252 2.418 1.00 96.69 428 ARG A N 1
ATOM 3329 C CA . ARG A 1 428 ? -12.405 5.904 1.265 1.00 96.69 428 ARG A CA 1
ATOM 3330 C C . ARG A 1 428 ? -13.012 7.139 0.597 1.00 96.69 428 ARG A C 1
ATOM 3332 O O . ARG A 1 428 ? -13.380 7.086 -0.574 1.00 96.69 428 ARG A O 1
ATOM 3339 N N . GLY A 1 429 ? -13.115 8.257 1.320 1.00 96.62 429 GLY A N 1
ATOM 3340 C CA . GLY A 1 429 ? -13.624 9.526 0.799 1.00 96.62 429 GLY A CA 1
ATOM 3341 C C . GLY A 1 429 ? -12.772 10.109 -0.333 1.00 96.62 429 GLY A C 1
ATOM 3342 O O . GLY A 1 429 ? -13.310 10.821 -1.187 1.00 96.62 429 GLY A O 1
ATOM 3343 N N . PHE A 1 430 ? -11.483 9.751 -0.382 1.00 98.00 430 PHE A N 1
ATOM 3344 C CA . PHE A 1 430 ? -10.533 10.206 -1.400 1.00 98.00 430 PHE A CA 1
ATOM 3345 C C . PHE A 1 430 ? -10.649 9.481 -2.746 1.00 98.00 430 PHE A C 1
ATOM 3347 O O . PHE A 1 430 ? -10.004 9.889 -3.716 1.00 98.00 430 PHE A O 1
ATOM 3354 N N . LEU A 1 431 ? -11.471 8.431 -2.823 1.00 96.81 431 LEU A N 1
ATOM 3355 C CA . LEU A 1 431 ? -11.703 7.692 -4.056 1.00 96.81 431 LEU A CA 1
ATOM 3356 C C . LEU A 1 431 ? -12.662 8.437 -4.989 1.00 96.81 431 LEU A C 1
ATOM 3358 O O . LEU A 1 431 ? -13.616 9.098 -4.557 1.00 96.81 431 LEU A O 1
ATOM 3362 N N . ASP A 1 432 ? -12.433 8.286 -6.287 1.00 96.56 432 ASP A N 1
ATOM 3363 C CA . ASP A 1 432 ? -13.307 8.746 -7.356 1.00 96.56 432 ASP A CA 1
ATOM 3364 C C . ASP A 1 432 ? -13.586 7.584 -8.326 1.00 96.56 432 ASP A C 1
ATOM 3366 O O . ASP A 1 432 ? -12.635 7.001 -8.850 1.00 96.56 432 ASP A O 1
ATOM 3370 N N . PRO A 1 433 ? -14.860 7.219 -8.578 1.00 93.44 433 PRO A N 1
ATOM 3371 C CA . PRO A 1 433 ? -15.204 6.066 -9.412 1.00 93.44 433 PRO A CA 1
ATOM 3372 C C . PRO A 1 433 ? -14.675 6.132 -10.847 1.00 93.44 433 PRO A C 1
ATOM 3374 O O . PRO A 1 433 ? -14.463 5.081 -11.452 1.00 93.44 433 PRO A O 1
ATOM 3377 N N . GLU A 1 434 ? -14.442 7.325 -11.401 1.00 94.00 434 GLU A N 1
ATOM 3378 C CA . GLU A 1 434 ? -13.877 7.474 -12.750 1.00 94.00 434 GLU A CA 1
ATOM 3379 C C . GLU A 1 434 ? -12.366 7.194 -12.770 1.00 94.00 434 GLU A C 1
ATOM 3381 O O . GLU A 1 434 ? -11.824 6.792 -13.796 1.00 94.00 434 GLU A O 1
ATOM 3386 N N . GLY A 1 435 ? -11.694 7.331 -11.624 1.00 93.44 435 GLY A N 1
ATOM 3387 C CA . GLY A 1 435 ? -10.254 7.144 -11.486 1.00 93.44 435 GLY A CA 1
ATOM 3388 C C . GLY A 1 435 ? -9.412 8.200 -12.198 1.00 93.44 435 GLY A C 1
ATOM 3389 O O . GLY A 1 435 ? -9.892 9.268 -12.596 1.00 93.44 435 GLY A O 1
ATOM 3390 N N . LEU A 1 436 ? -8.116 7.931 -12.317 1.00 91.06 436 LEU A N 1
ATOM 3391 C CA . LEU A 1 436 ? -7.174 8.822 -12.988 1.00 91.06 436 LEU A CA 1
ATOM 3392 C C . LEU A 1 436 ? -7.304 8.706 -14.514 1.00 91.06 436 LEU A C 1
ATOM 3394 O O . LEU A 1 436 ? -7.497 7.624 -15.063 1.00 91.06 436 LEU A O 1
ATOM 3398 N N . LEU A 1 437 ? -7.168 9.827 -15.225 1.00 87.25 437 LEU A N 1
ATOM 3399 C CA . LEU A 1 437 ? -7.330 9.859 -16.681 1.00 87.25 437 LEU A CA 1
ATOM 3400 C C . LEU A 1 437 ? -6.263 9.004 -17.392 1.00 87.25 437 LEU A C 1
ATOM 3402 O O . LEU A 1 437 ? -5.067 9.272 -17.268 1.00 87.25 437 LEU A O 1
ATOM 3406 N N . GLY A 1 438 ? -6.691 8.012 -18.184 1.00 84.56 438 GLY A N 1
ATOM 3407 C CA . GLY A 1 438 ? -5.807 7.051 -18.858 1.00 84.56 438 GLY A CA 1
ATOM 3408 C C . GLY A 1 438 ? -5.194 6.003 -17.924 1.00 84.56 438 GLY A C 1
ATOM 3409 O O . GLY A 1 438 ? -4.298 5.263 -18.336 1.00 84.56 438 GLY A O 1
ATOM 3410 N N . ARG A 1 439 ? -5.629 5.995 -16.661 1.00 89.31 439 ARG A N 1
ATOM 3411 C CA . ARG A 1 439 ? -5.220 5.104 -15.573 1.00 89.31 439 ARG A CA 1
ATOM 3412 C C . ARG A 1 439 ? -6.436 4.841 -14.679 1.00 89.31 439 ARG A C 1
ATOM 3414 O O . ARG A 1 439 ? -6.367 4.957 -13.459 1.00 89.31 439 ARG A O 1
ATOM 3421 N N . GLU A 1 440 ? -7.562 4.508 -15.306 1.00 92.00 440 GLU A N 1
ATOM 3422 C CA . GLU A 1 440 ? -8.893 4.498 -14.692 1.00 92.00 440 GLU A CA 1
ATOM 3423 C C . GLU A 1 440 ? -9.004 3.488 -13.547 1.00 92.00 440 GLU A C 1
ATOM 3425 O O . GLU A 1 440 ? -9.855 3.647 -12.677 1.00 92.00 440 GLU A O 1
ATOM 3430 N N . TRP A 1 441 ? -8.154 2.459 -13.520 1.00 93.81 441 TRP A N 1
ATOM 3431 C CA . TRP A 1 441 ? -8.091 1.494 -12.424 1.00 93.81 441 TRP A CA 1
ATOM 3432 C C . TRP A 1 441 ? -7.686 2.144 -11.091 1.00 93.81 441 TRP A C 1
ATOM 3434 O O . TRP A 1 441 ? -8.193 1.756 -10.044 1.00 93.81 441 TRP A O 1
ATOM 3444 N N . PHE A 1 442 ? -6.845 3.179 -11.113 1.00 95.12 442 PHE A N 1
ATOM 3445 C CA . PHE A 1 442 ? -6.411 3.894 -9.914 1.00 95.12 442 PHE A CA 1
ATOM 3446 C C . PHE A 1 442 ? -7.462 4.942 -9.538 1.00 95.12 442 PHE A C 1
ATOM 3448 O O . PHE A 1 442 ? -7.687 5.905 -10.274 1.00 95.12 442 PHE A O 1
ATOM 3455 N N . LYS A 1 443 ? -8.137 4.740 -8.406 1.00 96.25 443 LYS A N 1
ATOM 3456 C CA . LYS A 1 443 ? -9.303 5.520 -7.961 1.00 96.25 443 LYS A CA 1
ATOM 3457 C C . LYS A 1 443 ? -8.958 6.625 -6.972 1.00 96.25 443 LYS A C 1
ATOM 3459 O O . LYS A 1 443 ? -9.734 7.563 -6.810 1.00 96.25 443 LYS A O 1
ATOM 3464 N N . HIS A 1 444 ? -7.821 6.525 -6.301 1.00 97.06 444 HIS A N 1
ATOM 3465 C CA . HIS A 1 444 ? -7.431 7.451 -5.251 1.00 97.06 444 HIS A CA 1
ATOM 3466 C C . HIS A 1 444 ? -6.885 8.773 -5.826 1.00 97.06 444 HIS A C 1
ATOM 3468 O O . HIS A 1 444 ? -5.964 8.784 -6.639 1.00 97.06 444 HIS A O 1
ATOM 3474 N N . LEU A 1 445 ? -7.469 9.913 -5.428 1.00 96.38 445 LEU A N 1
ATOM 3475 C CA . LEU A 1 445 ? -7.139 11.215 -6.034 1.00 96.38 445 LEU A CA 1
ATOM 3476 C C . LEU A 1 445 ? -5.964 11.957 -5.375 1.00 96.38 445 LEU A C 1
ATOM 3478 O O . LEU A 1 445 ? -5.457 12.920 -5.952 1.00 96.38 445 LEU A O 1
ATOM 3482 N N . ILE A 1 446 ? -5.533 11.540 -4.179 1.00 95.75 446 ILE A N 1
ATOM 3483 C CA . ILE A 1 446 ? -4.368 12.132 -3.491 1.00 95.75 446 ILE A CA 1
ATOM 3484 C C . ILE A 1 446 ? -3.089 11.386 -3.889 1.00 95.75 446 ILE A C 1
ATOM 3486 O O . ILE A 1 446 ? -2.178 11.995 -4.444 1.00 95.75 446 ILE A O 1
ATOM 3490 N N . TYR A 1 447 ? -3.074 10.071 -3.653 1.00 93.31 447 TYR A N 1
ATOM 3491 C CA . TYR A 1 447 ? -2.000 9.129 -3.984 1.00 93.31 447 TYR A CA 1
ATOM 3492 C C . TYR A 1 447 ? -2.326 8.266 -5.203 1.00 93.31 447 TYR A C 1
ATOM 3494 O O . TYR A 1 447 ? -3.450 7.789 -5.331 1.00 93.31 447 TYR A O 1
ATOM 3502 N N . GLY A 1 448 ? -1.345 8.040 -6.072 1.00 87.38 448 GLY A N 1
ATOM 3503 C CA . GLY A 1 448 ? -1.474 7.169 -7.240 1.00 87.38 448 GLY A CA 1
ATOM 3504 C C . GLY A 1 448 ? -0.355 7.388 -8.262 1.00 87.38 448 GLY A C 1
ATOM 3505 O O . GLY A 1 448 ? 0.389 8.371 -8.157 1.00 87.38 448 GLY A O 1
ATOM 3506 N N . PRO A 1 449 ? -0.247 6.514 -9.279 1.00 83.81 449 PRO A N 1
ATOM 3507 C CA . PRO A 1 449 ? 0.839 6.561 -10.244 1.00 83.81 449 PRO A CA 1
ATOM 3508 C C . PRO A 1 449 ? 0.808 7.834 -11.082 1.00 83.81 449 PRO A C 1
ATOM 3510 O O . PRO A 1 449 ? -0.246 8.315 -11.524 1.00 83.81 449 PRO A O 1
ATOM 3513 N N . ARG A 1 450 ? 2.011 8.327 -11.369 1.00 74.38 450 ARG A N 1
ATOM 3514 C CA . ARG A 1 450 ? 2.269 9.460 -12.262 1.00 74.38 450 ARG A CA 1
ATOM 3515 C C . ARG A 1 450 ? 1.973 9.094 -13.720 1.00 74.38 450 ARG A C 1
ATOM 3517 O O . ARG A 1 450 ? 2.047 7.928 -14.102 1.00 74.38 450 ARG A O 1
ATOM 3524 N N . GLY A 1 451 ? 1.670 10.092 -14.551 1.00 61.38 451 GLY A N 1
ATOM 3525 C CA . GLY A 1 451 ? 1.574 9.917 -16.004 1.00 61.38 451 GLY A CA 1
ATOM 3526 C C . GLY A 1 451 ? 2.889 10.099 -16.764 1.00 61.38 451 GLY A C 1
ATOM 3527 O O . GLY A 1 451 ? 2.927 9.830 -17.966 1.00 61.38 451 GLY A O 1
ATOM 3528 N N . ASP A 1 452 ? 3.942 10.597 -16.108 1.00 54.81 452 ASP A N 1
ATOM 3529 C CA . ASP A 1 452 ? 5.296 10.734 -16.657 1.00 54.81 452 ASP A CA 1
ATOM 3530 C C . ASP A 1 452 ? 6.352 10.504 -15.567 1.00 54.81 452 ASP A C 1
ATOM 3532 O O . ASP A 1 452 ? 6.179 10.937 -14.425 1.00 54.81 452 ASP A O 1
ATOM 3536 N N . SER A 1 453 ? 7.458 9.857 -15.928 1.00 50.62 453 SER A N 1
ATOM 3537 C CA . SER A 1 453 ? 8.531 9.466 -15.006 1.00 50.62 453 SER A CA 1
ATOM 3538 C C . SER A 1 453 ? 9.579 10.563 -14.745 1.00 50.62 453 SER A C 1
ATOM 3540 O O . SER A 1 453 ? 10.470 10.362 -13.925 1.00 50.62 453 SER A O 1
ATOM 3542 N N . GLU A 1 454 ? 9.471 11.723 -15.406 1.00 38.72 454 GLU A N 1
ATOM 3543 C CA . GLU A 1 454 ? 10.488 12.793 -15.405 1.00 38.72 454 GLU A CA 1
ATOM 3544 C C . GLU A 1 454 ? 10.357 13.851 -14.279 1.00 38.72 454 GLU A C 1
ATOM 3546 O O . GLU A 1 454 ? 11.191 14.752 -14.197 1.00 38.72 454 GLU A O 1
ATOM 3551 N N . ARG A 1 455 ? 9.333 13.809 -13.407 1.00 46.69 455 ARG A N 1
ATOM 3552 C CA . ARG A 1 455 ? 9.149 14.799 -12.312 1.00 46.69 455 ARG A CA 1
ATOM 3553 C C . ARG A 1 455 ? 8.831 14.166 -10.957 1.00 46.69 455 ARG A C 1
ATOM 3555 O O . ARG A 1 455 ? 8.139 13.158 -10.899 1.00 46.69 455 ARG A O 1
ATOM 3562 N N . GLU A 1 456 ? 9.275 14.828 -9.884 1.00 51.38 456 GLU A N 1
ATOM 3563 C CA . GLU A 1 456 ? 9.347 14.339 -8.490 1.00 51.38 456 GLU A CA 1
ATOM 3564 C C . GLU A 1 456 ? 8.050 14.422 -7.653 1.00 51.38 456 GLU A C 1
ATOM 3566 O O . GLU A 1 456 ? 8.053 14.014 -6.496 1.00 51.38 456 GLU A O 1
ATOM 3571 N N . ASN A 1 457 ? 6.923 14.921 -8.175 1.00 59.75 457 ASN A N 1
ATOM 3572 C CA . ASN A 1 457 ? 5.749 15.172 -7.321 1.00 59.75 457 ASN A CA 1
ATOM 3573 C C . ASN A 1 457 ? 4.930 13.893 -7.061 1.00 59.75 457 ASN A C 1
ATOM 3575 O O . ASN A 1 457 ? 4.431 13.262 -7.992 1.00 59.75 457 ASN A O 1
ATOM 3579 N N . GLU A 1 458 ? 4.775 13.515 -5.791 1.00 72.75 458 GLU A N 1
ATOM 3580 C CA . GLU A 1 458 ? 4.077 12.299 -5.329 1.00 72.75 458 GLU A CA 1
ATOM 3581 C C . GLU A 1 458 ? 2.599 12.526 -4.967 1.00 72.75 458 GLU A C 1
ATOM 3583 O O . GLU A 1 458 ? 1.987 11.667 -4.349 1.00 72.75 458 GLU A O 1
ATOM 3588 N N . PHE A 1 459 ? 1.990 13.656 -5.326 1.00 87.50 459 PHE A N 1
ATOM 3589 C CA . PHE A 1 459 ? 0.630 13.994 -4.891 1.00 87.50 459 PHE A CA 1
ATOM 3590 C C . PHE A 1 459 ? -0.223 14.593 -6.014 1.00 87.50 459 PHE A C 1
ATOM 3592 O O . PHE A 1 459 ? 0.296 15.161 -6.979 1.00 87.50 459 PHE A O 1
ATOM 3599 N N . PHE A 1 460 ? -1.547 14.473 -5.872 1.00 90.94 460 PHE A N 1
ATOM 3600 C CA . PHE A 1 460 ? -2.559 14.944 -6.829 1.00 90.94 460 PHE A CA 1
ATOM 3601 C C . PHE A 1 460 ? -2.224 14.573 -8.290 1.00 90.94 460 PHE A C 1
ATOM 3603 O O . PHE A 1 460 ? -2.117 15.466 -9.142 1.00 90.94 460 PHE A O 1
ATOM 3610 N N . PRO A 1 461 ? -2.048 13.275 -8.612 1.00 88.88 461 PRO A N 1
ATOM 3611 C CA . PRO A 1 461 ? -1.535 12.825 -9.910 1.00 88.88 461 PRO A CA 1
ATOM 3612 C C . PRO A 1 461 ? -2.351 13.337 -11.110 1.00 88.88 461 PRO A C 1
ATOM 3614 O O . PRO A 1 461 ? -1.781 13.691 -12.138 1.00 88.88 461 PRO A O 1
ATOM 3617 N N . GLY A 1 462 ? -3.679 13.464 -10.983 1.00 87.25 462 GLY A N 1
ATOM 3618 C CA . GLY A 1 462 ? -4.520 14.034 -12.046 1.00 87.25 462 GLY A CA 1
ATOM 3619 C C . GLY A 1 462 ? -4.200 15.505 -12.350 1.00 87.25 462 GLY A C 1
ATOM 3620 O O . GLY A 1 462 ? -4.121 15.912 -13.512 1.00 87.25 462 GLY A O 1
ATOM 3621 N N . VAL A 1 463 ? -3.941 16.305 -11.310 1.00 85.81 463 VAL A N 1
ATOM 3622 C CA . VAL A 1 463 ? -3.618 17.734 -11.441 1.00 85.81 463 VAL A CA 1
ATOM 3623 C C . VAL A 1 463 ? -2.218 17.923 -12.027 1.00 85.81 463 VAL A C 1
ATOM 3625 O O . VAL A 1 463 ? -2.024 18.762 -12.910 1.00 85.81 463 VAL A O 1
ATOM 3628 N N . THR A 1 464 ? -1.243 17.140 -11.559 1.00 78.81 464 THR A N 1
ATOM 3629 C CA . THR A 1 464 ? 0.151 17.231 -12.016 1.00 78.81 464 THR A CA 1
ATOM 3630 C C . THR A 1 464 ? 0.314 16.777 -13.470 1.00 78.81 464 THR A C 1
ATOM 3632 O O . THR A 1 464 ? 1.064 17.411 -14.218 1.00 78.81 464 THR A O 1
ATOM 3635 N N . ASP A 1 465 ? -0.463 15.785 -13.914 1.00 76.06 465 ASP A N 1
ATOM 3636 C CA . ASP A 1 465 ? -0.529 15.337 -15.311 1.00 76.06 465 ASP A CA 1
ATOM 3637 C C . ASP A 1 465 ? -1.173 16.367 -16.256 1.00 76.06 465 ASP A C 1
ATOM 3639 O O . ASP A 1 465 ? -0.793 16.482 -17.428 1.00 76.06 465 ASP A O 1
ATOM 3643 N N . GLY A 1 466 ? -2.155 17.134 -15.764 1.00 63.53 466 GLY A N 1
ATOM 3644 C CA . GLY A 1 466 ? -2.910 18.117 -16.546 1.00 63.53 466 GLY A CA 1
ATOM 3645 C C . GLY A 1 466 ? -2.043 19.201 -17.198 1.00 63.53 466 GLY A C 1
ATOM 3646 O O . GLY A 1 466 ? -2.386 19.676 -18.280 1.00 63.53 466 GLY A O 1
ATOM 3647 N N . LYS A 1 467 ? -0.881 19.517 -16.608 1.00 60.50 467 LYS A N 1
ATOM 3648 C CA . LYS A 1 467 ? 0.107 20.512 -17.082 1.00 60.50 467 LYS A CA 1
ATOM 3649 C C . LYS A 1 467 ? 0.876 20.099 -18.357 1.00 60.50 467 LYS A C 1
ATOM 3651 O O . LYS A 1 467 ? 1.825 20.753 -18.775 1.00 60.50 467 LYS A O 1
ATOM 3656 N N . ARG A 1 468 ? 0.546 18.952 -18.957 1.00 57.22 468 ARG A N 1
ATOM 3657 C CA . ARG A 1 468 ? 1.365 18.326 -20.013 1.00 57.22 468 ARG A CA 1
ATOM 3658 C C . ARG A 1 468 ? 0.828 18.500 -21.439 1.00 57.22 468 ARG A C 1
ATOM 3660 O O . ARG A 1 468 ? 1.598 18.374 -22.387 1.00 57.22 468 ARG A O 1
ATOM 3667 N N . LYS A 1 469 ? -0.473 18.746 -21.642 1.00 50.94 469 LYS A N 1
ATOM 3668 C CA . LYS A 1 469 ? -1.100 18.714 -22.985 1.00 50.94 469 LYS A CA 1
ATOM 3669 C C . LYS A 1 469 ? -1.564 20.109 -23.419 1.00 50.94 469 LYS A C 1
ATOM 3671 O O . LYS A 1 469 ? -2.619 20.567 -22.987 1.00 50.94 469 LYS A O 1
ATOM 3676 N N . GLY A 1 470 ? -0.789 20.753 -24.297 1.00 44.59 470 GLY A N 1
ATOM 3677 C CA . GLY A 1 470 ? -1.057 22.105 -24.802 1.00 44.59 470 GLY A CA 1
ATOM 3678 C C . GLY A 1 470 ? -2.437 22.300 -25.456 1.00 44.59 470 GLY A C 1
ATOM 3679 O O . GLY A 1 470 ? -3.066 21.357 -25.936 1.00 44.59 470 GLY A O 1
ATOM 3680 N N . GLY A 1 471 ? -2.890 23.561 -25.470 1.00 46.12 471 GLY A N 1
ATOM 3681 C CA . GLY A 1 471 ? -4.097 24.066 -26.145 1.00 46.12 471 GLY A CA 1
ATOM 3682 C C . GLY A 1 471 ? -5.353 24.220 -25.271 1.00 46.12 471 GLY A C 1
ATOM 3683 O O . GLY A 1 471 ? -6.138 25.128 -25.522 1.00 46.12 471 GLY A O 1
ATOM 3684 N N . ASP A 1 472 ? -5.516 23.399 -24.225 1.00 59.16 472 ASP A N 1
ATOM 3685 C CA . ASP A 1 472 ? -6.685 23.402 -23.310 1.00 59.16 472 ASP A CA 1
ATOM 3686 C C . ASP A 1 472 ? -6.291 23.031 -21.855 1.00 59.16 472 ASP A C 1
ATOM 3688 O O . ASP A 1 472 ? -7.027 22.414 -21.083 1.00 59.16 472 ASP A O 1
ATOM 3692 N N . GLU A 1 473 ? -5.047 23.353 -21.497 1.00 71.12 473 GLU A N 1
ATOM 3693 C CA . GLU A 1 473 ? -4.335 22.865 -20.307 1.00 71.12 473 GLU A CA 1
ATOM 3694 C C . GLU A 1 473 ? -4.949 23.379 -18.994 1.00 71.12 473 GLU A C 1
ATOM 3696 O O . GLU A 1 473 ? -5.193 22.622 -18.055 1.00 71.12 473 GLU A O 1
ATOM 3701 N N . GLN A 1 474 ? -5.304 24.665 -18.947 1.00 78.06 474 GLN A N 1
ATOM 3702 C CA . GLN A 1 474 ? -5.852 25.276 -17.737 1.00 78.06 474 GLN A CA 1
ATOM 3703 C C . GLN A 1 474 ? -7.255 24.760 -17.391 1.00 78.06 474 GLN A C 1
ATOM 3705 O O . GLN A 1 474 ? -7.606 24.698 -16.215 1.00 78.06 474 GLN A O 1
ATOM 3710 N N . ALA A 1 475 ? -8.080 24.408 -18.385 1.00 83.75 475 ALA A N 1
ATOM 3711 C CA . ALA A 1 475 ? -9.420 23.878 -18.135 1.00 83.75 475 ALA A CA 1
ATOM 3712 C C . ALA A 1 475 ? -9.358 22.483 -17.503 1.00 83.75 475 ALA A C 1
ATOM 3714 O O . ALA A 1 475 ? -10.082 22.222 -16.542 1.00 83.75 475 ALA A O 1
ATOM 3715 N N . LYS A 1 476 ? -8.442 21.632 -17.980 1.00 84.62 476 LYS A N 1
ATOM 3716 C CA . LYS A 1 476 ? -8.184 20.299 -17.418 1.00 84.62 476 LYS A CA 1
ATOM 3717 C C . LYS A 1 476 ? -7.624 20.381 -16.004 1.00 84.62 476 LYS A C 1
ATOM 3719 O O . LYS A 1 476 ? -8.153 19.728 -15.114 1.00 84.62 476 LYS A O 1
ATOM 3724 N N . ILE A 1 477 ? -6.639 21.250 -15.768 1.00 86.25 477 ILE A N 1
ATOM 3725 C CA . ILE A 1 477 ? -6.094 21.470 -14.420 1.00 86.25 477 ILE A CA 1
ATOM 3726 C C . ILE A 1 477 ? -7.192 21.960 -13.464 1.00 86.25 477 ILE A C 1
ATOM 3728 O O . ILE A 1 477 ? -7.334 21.420 -12.371 1.00 86.25 477 ILE A O 1
ATOM 3732 N N . ARG A 1 478 ? -8.022 22.931 -13.880 1.00 89.31 478 ARG A N 1
ATOM 3733 C CA . ARG A 1 478 ? -9.170 23.390 -13.075 1.00 89.31 478 ARG A CA 1
ATOM 3734 C C . ARG A 1 478 ? -10.145 22.256 -12.772 1.00 89.31 478 ARG A C 1
ATOM 3736 O O . ARG A 1 478 ? -10.625 22.164 -11.648 1.00 89.31 478 ARG A O 1
ATOM 3743 N N . HIS A 1 479 ? -10.455 21.417 -13.757 1.00 91.38 479 HIS A N 1
ATOM 3744 C CA . HIS A 1 479 ? -11.344 20.276 -13.566 1.00 91.38 479 HIS A CA 1
ATOM 3745 C C . HIS A 1 479 ? -10.795 19.299 -12.519 1.00 91.38 479 HIS A C 1
ATOM 3747 O O . HIS A 1 479 ? -11.518 18.941 -11.591 1.00 91.38 479 HIS A O 1
ATOM 3753 N N . GLU A 1 480 ? -9.515 18.942 -12.616 1.00 92.19 480 GLU A N 1
ATOM 3754 C CA . GLU A 1 480 ? -8.856 18.041 -11.667 1.00 92.19 480 GLU A CA 1
ATOM 3755 C C . GLU A 1 480 ? -8.764 18.646 -10.258 1.00 92.19 480 GLU A C 1
ATOM 3757 O O . GLU A 1 480 ? -9.052 17.954 -9.284 1.00 92.19 480 GLU A O 1
ATOM 3762 N N . ILE A 1 481 ? -8.498 19.954 -10.128 1.00 93.94 481 ILE A N 1
ATOM 3763 C CA . ILE A 1 481 ? -8.568 20.660 -8.835 1.00 93.94 481 ILE A CA 1
ATOM 3764 C C . ILE A 1 481 ? -9.955 20.483 -8.207 1.00 93.94 481 ILE A C 1
ATOM 3766 O O . ILE A 1 481 ? -10.057 20.104 -7.047 1.00 93.94 481 ILE A O 1
ATOM 3770 N N . TRP A 1 482 ? -11.029 20.684 -8.976 1.00 95.25 482 TRP A N 1
ATOM 3771 C CA . TRP A 1 482 ? -12.394 20.484 -8.483 1.00 95.25 482 TRP A CA 1
ATOM 3772 C C . TRP A 1 482 ? -12.694 19.031 -8.094 1.00 95.25 482 TRP A C 1
ATOM 3774 O O . TRP A 1 482 ? -13.454 18.807 -7.149 1.00 95.25 482 TRP A O 1
ATOM 3784 N N . ARG A 1 483 ? -12.145 18.041 -8.809 1.00 96.19 483 ARG A N 1
ATOM 3785 C CA . ARG A 1 483 ? -12.298 16.620 -8.450 1.00 96.19 483 ARG A CA 1
ATOM 3786 C C . ARG A 1 483 ? -11.638 16.325 -7.106 1.00 96.19 483 ARG A C 1
ATOM 3788 O O . ARG A 1 483 ? -12.300 15.779 -6.224 1.00 96.19 483 ARG A O 1
ATOM 3795 N N . VAL A 1 484 ? -10.391 16.766 -6.930 1.00 96.88 484 VAL A N 1
ATOM 3796 C CA . VAL A 1 484 ? -9.639 16.630 -5.674 1.00 96.88 484 VAL A CA 1
ATOM 3797 C C . VAL A 1 484 ? -10.353 17.351 -4.527 1.00 96.88 484 VAL A C 1
ATOM 3799 O O . VAL A 1 484 ? -10.565 16.746 -3.479 1.00 96.88 484 VAL A O 1
ATOM 3802 N N . SER A 1 485 ? -10.805 18.595 -4.724 1.00 97.94 485 SER A N 1
ATOM 3803 C CA . SER A 1 485 ? -11.565 19.350 -3.715 1.00 97.94 485 SER A CA 1
ATOM 3804 C C . SER A 1 485 ? -12.795 18.585 -3.232 1.00 97.94 485 SER A C 1
ATOM 3806 O O . SER A 1 485 ? -12.969 18.398 -2.031 1.00 97.94 485 SER A O 1
ATOM 3808 N N . ARG A 1 486 ? -13.614 18.066 -4.157 1.00 97.69 486 ARG A N 1
ATOM 3809 C CA . ARG A 1 486 ? -14.806 17.282 -3.797 1.00 97.69 486 ARG A CA 1
ATOM 3810 C C . ARG A 1 486 ? -14.457 15.990 -3.063 1.00 97.69 486 ARG A C 1
ATOM 3812 O O . ARG A 1 486 ? -15.235 15.551 -2.224 1.00 97.69 486 ARG A O 1
ATOM 3819 N N . ALA A 1 487 ? -13.334 15.353 -3.387 1.00 98.00 487 ALA A N 1
ATOM 3820 C CA . ALA A 1 487 ? -12.877 14.161 -2.677 1.00 98.00 487 ALA A CA 1
ATOM 3821 C C . ALA A 1 487 ? -12.455 14.483 -1.236 1.00 98.00 487 ALA A C 1
ATOM 3823 O O . ALA A 1 487 ? -12.862 13.790 -0.305 1.00 98.00 487 ALA A O 1
ATOM 3824 N N . ILE A 1 488 ? -11.738 15.590 -1.031 1.00 98.56 488 ILE A N 1
ATOM 3825 C CA . ILE A 1 488 ? -11.370 16.073 0.306 1.00 98.56 488 ILE A CA 1
ATOM 3826 C C . ILE A 1 488 ? -12.621 16.451 1.119 1.00 98.56 488 ILE A C 1
ATOM 3828 O O . ILE A 1 488 ? -12.724 16.074 2.283 1.00 98.56 488 ILE A O 1
ATOM 3832 N N . GLU A 1 489 ? -13.616 17.106 0.514 1.00 98.06 489 GLU A N 1
ATOM 3833 C CA . GLU A 1 489 ? -14.902 17.418 1.166 1.00 98.06 489 GLU A CA 1
ATOM 3834 C C . GLU A 1 489 ? -15.691 16.155 1.558 1.00 98.06 489 GLU A C 1
ATOM 3836 O O . GLU A 1 489 ? -16.303 16.101 2.631 1.00 98.06 489 GLU A O 1
ATOM 3841 N N . ARG A 1 490 ? -15.678 15.111 0.713 1.00 97.62 490 ARG A N 1
ATOM 3842 C CA . ARG A 1 490 ? -16.275 13.805 1.044 1.00 97.62 490 A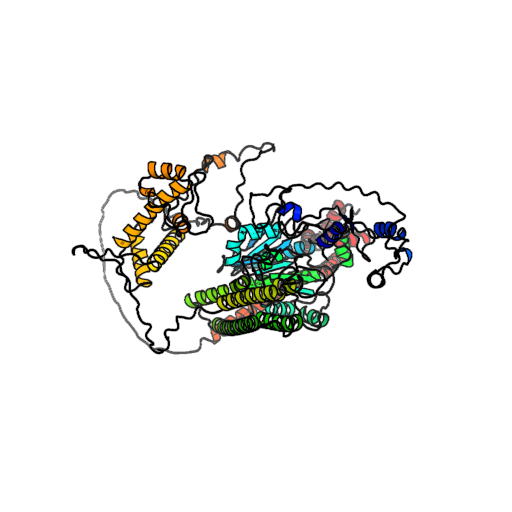RG A CA 1
ATOM 3843 C C . ARG A 1 490 ? -15.577 13.169 2.241 1.00 97.62 490 ARG A C 1
ATOM 3845 O O . ARG A 1 490 ? -16.261 12.721 3.160 1.00 97.62 490 ARG A O 1
ATOM 3852 N N . ALA A 1 491 ? -14.245 13.165 2.250 1.00 98.12 491 ALA A N 1
ATOM 3853 C CA . ALA A 1 491 ? -13.457 12.654 3.367 1.00 98.12 491 ALA A CA 1
ATOM 3854 C C . ALA A 1 491 ? -13.730 13.452 4.658 1.00 98.12 491 ALA A C 1
ATOM 3856 O O . ALA A 1 491 ? -14.009 12.862 5.700 1.00 98.12 491 ALA A O 1
ATOM 3857 N N . ALA A 1 492 ? -13.782 14.787 4.583 1.00 98.19 492 ALA A N 1
ATOM 3858 C CA . ALA A 1 492 ? -14.136 15.653 5.711 1.00 98.19 492 ALA A CA 1
ATOM 3859 C C . ALA A 1 492 ? -15.543 15.346 6.252 1.00 98.19 492 ALA A C 1
ATOM 3861 O O . ALA A 1 492 ? -15.761 15.272 7.462 1.00 98.19 492 ALA A O 1
ATOM 3862 N N . SER A 1 493 ? -16.503 15.119 5.353 1.00 96.81 493 SER A N 1
ATOM 3863 C CA . SER A 1 493 ? -17.877 14.760 5.712 1.00 96.81 493 SER A CA 1
ATOM 3864 C C . SER A 1 493 ? -17.965 13.391 6.389 1.00 96.81 493 SER A C 1
ATOM 3866 O O . SER A 1 493 ? -18.704 13.252 7.361 1.00 96.81 493 SER A O 1
ATOM 3868 N N . ALA A 1 494 ? -17.198 12.401 5.921 1.00 95.81 494 ALA A N 1
ATOM 3869 C CA . ALA A 1 494 ? -17.100 11.084 6.553 1.00 95.81 494 ALA A CA 1
ATOM 3870 C C . ALA A 1 494 ? -16.467 11.162 7.952 1.00 95.81 494 ALA A C 1
ATOM 3872 O O . ALA A 1 494 ? -16.875 10.437 8.859 1.00 95.81 494 ALA A O 1
ATOM 3873 N N . LEU A 1 495 ? -15.513 12.074 8.147 1.00 96.06 495 LEU A N 1
ATOM 3874 C CA . LEU A 1 495 ? -14.840 12.255 9.426 1.00 96.06 495 LEU A CA 1
ATOM 3875 C C . LEU A 1 495 ? -15.723 12.941 10.475 1.00 96.06 495 LEU A C 1
ATOM 3877 O O . LEU A 1 495 ? -15.518 12.720 11.667 1.00 96.06 495 LEU A O 1
ATOM 3881 N N . ARG A 1 496 ? -16.725 13.736 10.081 1.00 93.88 496 ARG A N 1
ATOM 3882 C CA . ARG A 1 496 ? -17.618 14.461 11.004 1.00 93.88 496 ARG A CA 1
ATOM 3883 C C . ARG A 1 496 ? -18.649 13.573 11.685 1.00 93.88 496 ARG A C 1
ATOM 3885 O O . ARG A 1 496 ? -19.140 12.590 11.137 1.00 93.88 496 ARG A O 1
ATOM 3892 N N . ALA A 1 497 ? -19.034 13.965 12.897 1.00 79.81 497 ALA A N 1
ATOM 3893 C CA . ALA A 1 497 ? -20.172 13.354 13.567 1.00 79.81 497 ALA A CA 1
ATOM 3894 C C . ALA A 1 497 ? -21.450 13.739 12.818 1.00 79.81 497 ALA A C 1
ATOM 3896 O O . ALA A 1 497 ? -21.643 14.910 12.483 1.00 79.81 497 ALA A O 1
ATOM 3897 N N . MET A 1 498 ? -22.357 12.783 12.605 1.00 63.41 498 MET A N 1
ATOM 3898 C CA . MET A 1 498 ? -23.720 13.135 12.220 1.00 63.41 498 MET A CA 1
ATOM 3899 C C . MET A 1 498 ? -24.313 13.949 13.367 1.00 63.41 498 MET A C 1
ATOM 3901 O O . MET A 1 498 ? -24.607 13.404 14.429 1.00 63.41 498 MET A O 1
ATOM 3905 N N . SER A 1 499 ? -24.424 15.266 13.192 1.00 44.06 499 SER A N 1
ATOM 3906 C CA . SER A 1 499 ? -25.052 16.104 14.205 1.00 44.06 499 SER A CA 1
ATOM 3907 C C . SER A 1 499 ? -26.475 15.598 14.426 1.00 44.06 499 SER A C 1
ATOM 3909 O O . SER A 1 499 ? -27.229 15.486 13.453 1.00 44.06 499 SER A O 1
ATOM 3911 N N . GLU A 1 500 ? -26.868 15.368 15.680 1.00 34.84 500 GLU A N 1
ATOM 3912 C CA . GLU A 1 500 ? -28.279 15.455 16.052 1.00 34.84 500 GLU A CA 1
ATOM 3913 C C . GLU A 1 500 ? -28.819 16.736 15.419 1.00 34.84 500 GLU A C 1
ATOM 3915 O O . GLU A 1 500 ? -28.226 17.807 15.583 1.00 34.84 500 GLU A O 1
ATOM 3920 N N . ALA A 1 501 ? -29.845 16.588 14.582 1.00 28.66 501 ALA A N 1
ATOM 3921 C CA . ALA A 1 501 ? -30.359 17.637 13.720 1.00 28.66 501 ALA A CA 1
ATOM 3922 C C . ALA A 1 501 ? -30.350 18.990 14.443 1.00 28.66 501 ALA A C 1
ATOM 3924 O O . ALA A 1 501 ? -31.015 19.155 15.465 1.00 28.66 501 ALA A O 1
ATOM 3925 N N . ARG A 1 502 ? -29.605 19.966 13.904 1.00 32.25 502 ARG A N 1
ATOM 3926 C CA . ARG A 1 502 ? -29.725 21.372 14.297 1.00 32.25 502 ARG A CA 1
ATOM 3927 C C . ARG A 1 502 ? -31.165 21.815 14.024 1.00 32.25 502 ARG A C 1
ATOM 3929 O O . ARG A 1 502 ? -31.474 22.362 12.970 1.00 32.25 502 ARG A O 1
ATOM 3936 N N . THR A 1 503 ? -32.063 21.601 14.980 1.00 32.22 503 THR A N 1
ATOM 3937 C CA . THR A 1 503 ? -33.363 22.261 15.061 1.00 32.22 503 THR A CA 1
ATOM 3938 C C . THR A 1 503 ? -33.115 23.704 15.466 1.00 32.22 503 THR A C 1
ATOM 3940 O O . THR A 1 503 ? -33.308 24.057 16.618 1.00 32.22 503 THR A O 1
ATOM 3943 N N . ASN A 1 504 ? -32.589 24.510 14.548 1.00 31.25 504 ASN A N 1
ATOM 3944 C CA . ASN A 1 504 ? -32.571 25.969 14.626 1.00 31.25 504 ASN A CA 1
ATOM 3945 C C . ASN A 1 504 ? -32.284 26.512 13.222 1.00 31.25 504 ASN A C 1
ATOM 3947 O O . ASN A 1 504 ? -31.181 26.958 12.913 1.00 31.25 504 ASN A O 1
ATOM 3951 N N . ALA A 1 505 ? -33.295 26.444 12.356 1.00 25.36 505 ALA A N 1
ATOM 3952 C CA . ALA A 1 505 ? -33.335 27.283 11.169 1.00 25.36 505 ALA A CA 1
ATOM 3953 C C . ALA A 1 505 ? -33.733 28.708 11.605 1.00 25.36 505 ALA A C 1
ATOM 3955 O O . ALA A 1 505 ? -34.784 28.868 12.233 1.00 25.36 505 ALA A O 1
ATOM 3956 N N . PRO A 1 506 ? -32.935 29.747 11.306 1.00 29.22 506 PRO A N 1
ATOM 3957 C CA . PRO A 1 506 ? -33.338 31.123 11.543 1.00 29.22 506 PRO A CA 1
ATOM 3958 C C . PRO A 1 506 ? -34.430 31.521 10.544 1.00 29.22 506 PRO A C 1
ATOM 3960 O O . PRO A 1 506 ? -34.320 31.309 9.337 1.00 29.22 506 PRO A O 1
ATOM 3963 N N . SER A 1 507 ? -35.502 32.113 11.062 1.00 32.19 507 SER A N 1
ATOM 3964 C CA . SER A 1 507 ? -36.576 32.719 10.282 1.00 32.19 507 SER A CA 1
ATOM 3965 C C . SER A 1 507 ? -36.043 33.906 9.476 1.00 32.19 507 SER A C 1
ATOM 3967 O O . SER A 1 507 ? -35.758 34.960 10.048 1.00 32.19 507 SER A O 1
ATOM 3969 N N . ALA A 1 508 ? -35.955 33.764 8.155 1.00 30.61 508 ALA A N 1
ATOM 3970 C CA . ALA A 1 508 ? -35.658 34.867 7.250 1.00 30.61 508 ALA A CA 1
ATOM 3971 C C . ALA A 1 508 ? -36.765 35.018 6.196 1.00 30.61 508 ALA A C 1
ATOM 3973 O O . ALA A 1 508 ? -36.911 34.195 5.300 1.00 30.61 508 ALA A O 1
ATOM 3974 N N . GLY A 1 509 ? -37.545 36.090 6.368 1.00 26.59 509 GLY A N 1
ATOM 3975 C CA . GLY A 1 509 ? -37.965 37.025 5.319 1.00 26.59 509 GLY A CA 1
ATOM 3976 C C . GLY A 1 509 ? -38.678 36.473 4.088 1.00 26.59 509 GLY A C 1
ATOM 3977 O O . GLY A 1 509 ? -38.051 36.007 3.143 1.00 26.59 509 GLY A O 1
ATOM 3978 N N . GLY A 1 510 ? -39.997 36.665 4.044 1.00 28.61 510 GLY A N 1
ATOM 3979 C CA . GLY A 1 510 ? -40.783 36.493 2.829 1.00 28.61 510 GLY A CA 1
ATOM 3980 C C . GLY A 1 510 ? -40.387 37.472 1.719 1.00 28.61 510 GLY A C 1
ATOM 3981 O O . GLY A 1 510 ? -40.176 38.658 1.957 1.00 28.61 510 GLY A O 1
ATOM 3982 N N . SER A 1 511 ? -40.375 36.971 0.488 1.00 26.62 511 SER A N 1
ATOM 3983 C CA . SER A 1 511 ? -40.507 37.771 -0.725 1.00 26.62 511 SER A CA 1
ATOM 3984 C C . SER A 1 511 ? -41.291 36.959 -1.752 1.00 26.62 511 SER A C 1
ATOM 3986 O O . SER A 1 511 ? -40.996 35.795 -2.019 1.00 26.62 511 SER A O 1
ATOM 3988 N N . GLN A 1 512 ? -42.372 37.566 -2.228 1.00 25.23 512 GLN A N 1
ATOM 3989 C CA . GLN A 1 512 ? -43.394 36.992 -3.091 1.00 25.23 512 GLN A CA 1
ATOM 3990 C C . GLN A 1 512 ? -42.845 36.738 -4.499 1.00 25.23 512 GLN A C 1
ATOM 3992 O O . GLN A 1 512 ? -42.343 37.656 -5.140 1.00 25.23 512 GLN A O 1
ATOM 3997 N N . CYS A 1 513 ? -43.035 35.522 -5.015 1.00 22.94 513 CYS A N 1
ATOM 3998 C CA . CYS A 1 513 ? -42.925 35.241 -6.444 1.00 22.94 513 CYS A CA 1
ATOM 3999 C C . CYS A 1 513 ? -44.330 34.991 -7.011 1.00 22.94 513 CYS A C 1
ATOM 4001 O O . CYS A 1 513 ? -45.117 34.209 -6.473 1.00 22.94 513 CYS A O 1
ATOM 4003 N N . THR A 1 514 ? -44.662 35.741 -8.055 1.00 26.48 514 THR A N 1
ATOM 4004 C CA . THR A 1 514 ? -45.970 35.838 -8.700 1.00 26.48 514 THR A CA 1
ATOM 4005 C C . THR A 1 514 ? -46.283 34.607 -9.554 1.00 26.48 514 THR A C 1
ATOM 4007 O O . THR A 1 514 ? -45.457 34.104 -10.309 1.00 26.48 514 THR A O 1
ATOM 4010 N N . GLN A 1 515 ? -47.521 34.123 -9.434 1.00 27.55 515 GLN A N 1
ATOM 4011 C CA . GLN A 1 515 ? -48.071 33.005 -10.200 1.00 27.55 515 GLN A CA 1
ATOM 4012 C C . GLN A 1 515 ? -48.535 33.439 -11.599 1.00 27.55 515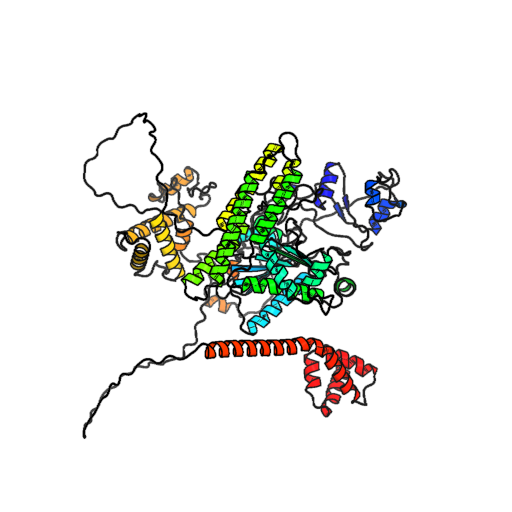 GLN A C 1
ATOM 4014 O O . GLN A 1 515 ? -49.326 34.372 -11.730 1.00 27.55 515 GLN A O 1
ATOM 4019 N N . GLY A 1 516 ? -48.151 32.666 -12.619 1.00 24.70 516 GLY A N 1
ATOM 4020 C CA . GLY A 1 516 ? -48.779 32.617 -13.943 1.00 24.70 516 GLY A CA 1
ATOM 4021 C C . GLY A 1 516 ? -49.322 31.210 -14.227 1.00 24.70 516 GLY A C 1
ATOM 4022 O O . GLY A 1 516 ? -48.565 30.256 -14.357 1.00 24.70 516 GLY A O 1
ATOM 4023 N N . ARG A 1 517 ? -50.653 31.089 -14.265 1.00 26.12 517 ARG A N 1
ATOM 4024 C CA . ARG A 1 517 ? -51.480 29.881 -14.487 1.00 26.12 517 ARG A CA 1
ATOM 4025 C C . ARG A 1 517 ? -51.448 29.371 -15.938 1.00 26.12 517 ARG A C 1
ATOM 4027 O O . ARG A 1 517 ? -51.529 30.192 -16.840 1.00 26.12 517 ARG A O 1
ATOM 4034 N N . SER A 1 518 ? -51.623 28.054 -16.134 1.00 24.45 518 SER A N 1
ATOM 4035 C CA . SER A 1 518 ? -52.623 27.470 -17.067 1.00 24.45 518 SER A CA 1
ATOM 4036 C C . SER A 1 518 ? -52.723 25.940 -16.882 1.00 24.45 518 SER A C 1
ATOM 4038 O O . SER A 1 518 ? -51.761 25.227 -17.124 1.00 24.45 518 SER A O 1
ATOM 4040 N N . GLN A 1 519 ? -53.731 25.452 -16.144 1.00 29.27 519 GLN A N 1
ATOM 4041 C CA . GLN A 1 519 ? -54.938 24.740 -16.626 1.00 29.27 519 GLN A CA 1
ATOM 4042 C C . GLN A 1 519 ? -54.705 23.312 -17.153 1.00 29.27 519 GLN A C 1
ATOM 4044 O O . GLN A 1 519 ? -54.152 23.145 -18.222 1.00 29.27 519 GLN A O 1
ATOM 4049 N N . TYR A 1 520 ? -55.268 22.306 -16.468 1.00 25.08 520 TYR A N 1
ATOM 4050 C CA . TYR A 1 520 ? -56.317 21.438 -17.029 1.00 25.08 520 TYR A CA 1
ATOM 4051 C C . TYR A 1 520 ? -57.133 20.762 -15.906 1.00 25.08 520 TYR A C 1
ATOM 4053 O O . TYR A 1 520 ? -56.715 20.659 -14.756 1.00 25.08 520 TYR A O 1
ATOM 4061 N N . ARG A 1 521 ? -58.380 20.445 -16.258 1.00 26.95 521 ARG A N 1
ATOM 4062 C CA . ARG A 1 521 ? -59.586 20.267 -15.432 1.00 26.95 521 ARG A CA 1
ATOM 4063 C C . ARG A 1 521 ? -59.552 19.124 -14.404 1.00 26.95 521 ARG A C 1
ATOM 4065 O O . ARG A 1 521 ? -59.200 17.996 -14.722 1.00 26.95 521 ARG A O 1
ATOM 4072 N N . ARG A 1 522 ? -60.125 19.400 -13.223 1.00 27.25 522 ARG A N 1
ATOM 4073 C CA . ARG A 1 522 ? -60.677 18.402 -12.289 1.00 27.25 522 ARG A CA 1
ATOM 4074 C C . ARG A 1 522 ? -62.005 17.862 -12.831 1.00 27.25 522 ARG A C 1
ATOM 4076 O O . ARG A 1 522 ? -62.901 18.654 -13.117 1.00 27.25 522 ARG A O 1
ATOM 4083 N N . SER A 1 523 ? -62.144 16.539 -12.905 1.00 27.48 523 SER A N 1
ATOM 4084 C CA . SER A 1 523 ? -63.451 15.874 -12.934 1.00 27.48 523 SER A CA 1
ATOM 4085 C C . SER A 1 523 ? -63.781 15.353 -11.533 1.00 27.48 523 SER A C 1
ATOM 4087 O O . SER A 1 523 ? -62.900 14.947 -10.775 1.00 27.48 523 SER A O 1
ATOM 4089 N N . SER A 1 524 ? -65.050 15.465 -11.159 1.00 30.44 524 SER A N 1
ATOM 4090 C CA . SER A 1 524 ? -65.595 15.138 -9.845 1.00 30.44 524 SER A CA 1
ATOM 4091 C C . SER A 1 524 ? -65.927 13.651 -9.714 1.00 30.44 524 SER A C 1
ATOM 4093 O O . SER A 1 524 ? -66.687 13.132 -10.532 1.00 30.44 524 SER A O 1
ATOM 4095 N N . PHE A 1 525 ? -65.489 13.017 -8.624 1.00 28.83 525 PHE A N 1
ATOM 4096 C CA . PHE A 1 525 ? -66.053 11.759 -8.126 1.00 28.83 525 PHE A CA 1
ATOM 4097 C C . PHE A 1 525 ? -66.542 11.906 -6.677 1.00 28.83 525 PHE A C 1
ATOM 4099 O O . PHE A 1 525 ? -66.029 12.709 -5.901 1.00 28.83 525 PHE A O 1
ATOM 4106 N N . ARG A 1 526 ? -67.617 11.163 -6.390 1.00 30.19 526 ARG A N 1
ATOM 4107 C CA . ARG A 1 526 ? -68.497 11.196 -5.210 1.00 30.19 526 ARG A CA 1
ATOM 4108 C C . ARG A 1 526 ? -67.809 10.752 -3.899 1.00 30.19 526 ARG A C 1
ATOM 4110 O O . ARG A 1 526 ? -66.792 10.067 -3.960 1.00 30.19 526 ARG A O 1
ATOM 4117 N N . PRO A 1 527 ? -68.379 11.085 -2.722 1.00 40.66 527 PRO A N 1
ATOM 4118 C CA . PRO A 1 527 ? -67.791 10.773 -1.423 1.00 40.66 527 PRO A CA 1
ATOM 4119 C C . PRO A 1 527 ? -68.241 9.401 -0.898 1.00 40.66 527 PRO A C 1
ATOM 4121 O O . PRO A 1 527 ? -69.367 9.261 -0.431 1.00 40.66 527 PRO A O 1
ATOM 4124 N N . CYS A 1 528 ? -67.349 8.410 -0.939 1.00 32.09 528 CYS A N 1
ATOM 4125 C CA . CYS A 1 528 ? -67.365 7.224 -0.072 1.00 32.09 528 CYS A CA 1
ATOM 4126 C C . CYS A 1 528 ? -66.095 6.392 -0.303 1.00 32.09 528 CYS A C 1
ATOM 4128 O O . CYS A 1 528 ? -66.019 5.623 -1.251 1.00 32.09 528 CYS A O 1
ATOM 4130 N N . ASP A 1 529 ? -65.073 6.636 0.516 1.00 33.66 529 ASP A N 1
ATOM 4131 C CA . ASP A 1 529 ? -64.245 5.627 1.193 1.00 33.66 529 ASP A CA 1
ATOM 4132 C C . ASP A 1 529 ? -63.055 6.347 1.835 1.00 33.66 529 ASP A C 1
ATOM 4134 O O . ASP A 1 529 ? -62.406 7.195 1.220 1.00 33.66 529 ASP A O 1
ATOM 4138 N N . ARG A 1 530 ? -62.795 6.065 3.115 1.00 41.91 530 ARG A N 1
ATOM 4139 C CA . ARG A 1 530 ? -61.629 6.605 3.834 1.00 41.91 530 ARG A CA 1
ATOM 4140 C C . ARG A 1 530 ? -60.363 6.291 3.017 1.00 41.91 530 ARG A C 1
ATOM 4142 O O . ARG A 1 530 ? -60.247 5.153 2.555 1.00 41.91 530 ARG A O 1
ATOM 4149 N N . PRO A 1 531 ? -59.412 7.227 2.839 1.00 48.62 531 PRO A N 1
ATOM 4150 C CA . PRO A 1 531 ? -58.190 6.917 2.109 1.00 48.62 531 PRO A CA 1
ATOM 4151 C C . PRO A 1 531 ? -57.475 5.769 2.826 1.00 48.62 531 PRO A C 1
ATOM 4153 O O . PRO A 1 531 ? -57.169 5.862 4.016 1.00 48.62 531 PRO A O 1
ATOM 4156 N N . ARG A 1 532 ? -57.265 4.652 2.119 1.00 60.62 532 ARG A N 1
ATOM 4157 C CA . ARG A 1 532 ? -56.440 3.545 2.613 1.00 60.62 532 ARG A CA 1
ATOM 4158 C C . ARG A 1 532 ? -55.064 4.121 2.944 1.00 60.62 532 ARG A C 1
ATOM 4160 O O . ARG A 1 532 ? -54.418 4.686 2.066 1.00 60.62 532 ARG A O 1
ATOM 4167 N N . ARG A 1 533 ? -54.642 3.998 4.202 1.00 70.94 533 ARG A N 1
ATOM 4168 C CA . ARG A 1 533 ? -53.321 4.433 4.670 1.00 70.94 533 ARG A CA 1
ATOM 4169 C C . ARG A 1 533 ? -52.228 3.784 3.814 1.00 70.94 533 ARG A C 1
ATOM 4171 O O . ARG A 1 533 ? -52.213 2.561 3.666 1.00 70.94 533 ARG A O 1
ATOM 4178 N N . SER A 1 534 ? -51.323 4.589 3.270 1.00 74.19 534 SER A N 1
ATOM 4179 C CA . SER A 1 534 ? -50.106 4.130 2.598 1.00 74.19 534 SER A CA 1
ATOM 4180 C C . SER A 1 534 ? -48.961 3.994 3.604 1.00 74.19 534 SER A C 1
ATOM 4182 O O . SER A 1 534 ? -48.931 4.694 4.615 1.00 74.19 534 SER A O 1
ATOM 4184 N N . TRP A 1 535 ? -48.037 3.076 3.339 1.00 84.44 535 TRP A N 1
ATOM 4185 C CA . TRP A 1 535 ? -46.757 3.018 4.046 1.00 84.44 535 TRP A CA 1
ATOM 4186 C C . TRP A 1 535 ? -45.852 4.131 3.510 1.00 84.44 535 TRP A C 1
ATOM 4188 O O . TRP A 1 535 ? -45.889 4.411 2.312 1.00 84.44 535 TRP A O 1
ATOM 4198 N N . SER A 1 536 ? -45.091 4.782 4.383 1.00 85.12 536 SER A N 1
ATOM 4199 C CA . SER A 1 536 ? -44.026 5.709 3.984 1.00 85.12 536 SER A CA 1
ATOM 4200 C C . SER A 1 536 ? -42.718 4.962 3.718 1.00 85.12 536 SER A C 1
ATOM 4202 O O . SER A 1 536 ? -42.480 3.913 4.314 1.00 85.12 536 SER A O 1
ATOM 4204 N N . ASP A 1 537 ? -41.840 5.527 2.886 1.00 80.06 537 ASP A N 1
ATOM 4205 C CA . ASP A 1 537 ? -40.547 4.911 2.546 1.00 80.06 537 ASP A CA 1
ATOM 4206 C C . ASP A 1 537 ? -39.718 4.587 3.799 1.00 80.06 537 ASP A C 1
ATOM 4208 O O . ASP A 1 537 ? -39.104 3.528 3.903 1.00 80.06 537 ASP A O 1
ATOM 4212 N N . ARG A 1 538 ? -39.778 5.457 4.814 1.00 81.81 538 ARG A N 1
ATOM 4213 C CA . ARG A 1 538 ? -39.093 5.249 6.095 1.00 81.81 538 ARG A CA 1
ATOM 4214 C C . ARG A 1 538 ? -39.695 4.096 6.909 1.00 81.81 538 ARG A C 1
ATOM 4216 O O . ARG A 1 538 ? -38.946 3.326 7.499 1.00 81.81 538 ARG A O 1
ATOM 4223 N N . GLU A 1 539 ? -41.021 3.947 6.932 1.00 86.94 539 GLU A N 1
ATOM 4224 C CA . GLU A 1 539 ? -41.676 2.796 7.580 1.00 86.94 539 GLU A CA 1
ATOM 4225 C C . GLU A 1 539 ? -41.346 1.480 6.855 1.00 86.94 539 GLU A C 1
ATOM 4227 O O . GLU A 1 539 ? -41.198 0.445 7.504 1.00 86.94 539 GLU A O 1
ATOM 4232 N N . GLU A 1 540 ? -41.208 1.506 5.524 1.00 89.44 540 GLU A N 1
ATOM 4233 C CA . GLU A 1 540 ? -40.803 0.337 4.733 1.00 89.44 540 GLU A CA 1
ATOM 4234 C C . GLU A 1 540 ? -39.349 -0.067 5.006 1.00 89.44 540 GLU A C 1
ATOM 4236 O O . GLU A 1 540 ? -39.083 -1.251 5.207 1.00 89.44 540 GLU A O 1
ATOM 4241 N N . LEU A 1 541 ? -38.426 0.894 5.099 1.00 85.88 541 LEU A N 1
ATOM 4242 C CA . LEU A 1 541 ? -37.022 0.628 5.435 1.00 85.88 541 LEU A CA 1
ATOM 4243 C C . LEU A 1 541 ? -36.863 0.007 6.827 1.00 85.88 541 LEU A C 1
ATOM 4245 O O . LEU A 1 541 ? -36.140 -0.976 6.987 1.00 85.88 541 LEU A O 1
ATOM 4249 N N . ILE A 1 542 ? -37.578 0.530 7.828 1.00 87.19 542 ILE A N 1
ATOM 4250 C CA . ILE A 1 542 ? -37.553 -0.039 9.182 1.00 87.19 542 ILE A CA 1
ATOM 4251 C C . ILE A 1 542 ? -38.182 -1.435 9.202 1.00 87.19 542 ILE A C 1
ATOM 4253 O O . ILE A 1 542 ? -37.649 -2.329 9.853 1.00 87.19 542 ILE A O 1
ATOM 4257 N N . LEU A 1 543 ? -39.260 -1.668 8.445 1.00 90.88 543 LEU A N 1
ATOM 4258 C CA . LEU A 1 543 ? -39.845 -3.003 8.309 1.00 90.88 543 LEU A CA 1
ATOM 4259 C C . LEU A 1 543 ? -38.856 -4.011 7.694 1.00 90.88 543 LEU A C 1
ATOM 4261 O O . LEU A 1 543 ? -38.811 -5.159 8.131 1.00 90.88 543 LEU A O 1
ATOM 4265 N N . ILE A 1 544 ? -38.062 -3.599 6.702 1.00 91.38 544 ILE A N 1
ATOM 4266 C CA . ILE A 1 544 ? -37.026 -4.444 6.084 1.00 91.38 544 ILE A CA 1
ATOM 4267 C C . ILE A 1 544 ? -35.917 -4.740 7.076 1.00 91.38 544 ILE A C 1
ATOM 4269 O O . ILE A 1 544 ? -35.630 -5.911 7.305 1.00 91.38 544 ILE A O 1
ATOM 4273 N N . SER A 1 545 ? -35.352 -3.705 7.702 1.00 88.88 545 SER A N 1
ATOM 4274 C CA . SER A 1 545 ? -34.334 -3.864 8.745 1.00 88.88 545 SER A CA 1
ATOM 4275 C C . SER A 1 545 ? -34.813 -4.841 9.817 1.00 88.88 545 SER A C 1
ATOM 4277 O O . SER A 1 545 ? -34.112 -5.789 10.178 1.00 88.88 545 SER A O 1
ATOM 4279 N N . ALA A 1 546 ? -36.082 -4.705 10.210 1.00 90.06 546 ALA A N 1
ATOM 4280 C CA . ALA A 1 546 ? -36.653 -5.550 11.229 1.00 90.06 546 ALA A CA 1
ATOM 4281 C C . ALA A 1 546 ? -36.771 -7.024 10.827 1.00 90.06 546 ALA A C 1
ATOM 4283 O O . ALA A 1 546 ? -36.521 -7.929 11.624 1.00 90.06 546 ALA A O 1
ATOM 4284 N N . LEU A 1 547 ? -37.135 -7.283 9.573 1.00 90.50 547 LEU A N 1
ATOM 4285 C CA . LEU A 1 547 ? -37.184 -8.636 9.034 1.00 90.50 547 LEU A CA 1
ATOM 4286 C C . LEU A 1 547 ? -35.785 -9.243 8.885 1.00 90.50 547 LEU A C 1
ATOM 4288 O O . LEU A 1 547 ? -35.631 -10.434 9.143 1.00 90.50 547 LEU A O 1
ATOM 4292 N N . LYS A 1 548 ? -34.774 -8.446 8.522 1.00 89.69 548 LYS A N 1
ATOM 4293 C CA . LYS A 1 548 ? -33.374 -8.890 8.414 1.00 89.69 548 LYS A CA 1
ATOM 4294 C C . LYS A 1 548 ? -32.816 -9.308 9.772 1.00 89.69 548 LYS A C 1
ATOM 4296 O O . LYS A 1 548 ? -32.221 -10.377 9.873 1.00 89.69 548 LYS A O 1
ATOM 4301 N N . GLU A 1 549 ? -33.085 -8.539 10.825 1.00 87.44 549 GLU A N 1
ATOM 4302 C CA . GLU A 1 549 ? -32.676 -8.905 12.187 1.00 87.44 549 GLU A CA 1
ATOM 4303 C C . GLU A 1 549 ? -33.387 -10.172 12.680 1.00 87.44 549 GLU A C 1
ATOM 4305 O O . GLU A 1 549 ? -32.768 -11.041 13.295 1.00 87.44 549 GLU A O 1
ATOM 4310 N N . LEU A 1 550 ? -34.670 -10.351 12.350 1.00 87.31 550 LEU A N 1
ATOM 4311 C CA . LEU A 1 550 ? -35.378 -11.599 12.647 1.00 87.31 550 LEU A CA 1
ATOM 4312 C C . LEU A 1 550 ? -34.760 -12.804 11.915 1.00 87.31 550 LEU A C 1
ATOM 4314 O O . LEU A 1 550 ? -34.671 -13.887 12.490 1.00 87.31 550 LEU A O 1
ATOM 4318 N N . VAL A 1 551 ? -34.304 -12.639 10.671 1.00 85.75 551 VAL A N 1
ATOM 4319 C CA . VAL A 1 551 ? -33.566 -13.700 9.964 1.00 85.75 551 VAL A CA 1
ATOM 4320 C C . VAL A 1 551 ? -32.238 -13.995 10.667 1.00 85.75 551 VAL A C 1
ATOM 4322 O O . VAL A 1 551 ? -31.991 -15.151 11.004 1.00 85.75 551 VAL A O 1
ATOM 4325 N N . ALA A 1 552 ? -31.444 -12.967 10.978 1.00 81.75 552 ALA A N 1
ATOM 4326 C CA . ALA A 1 552 ? -30.144 -13.110 11.643 1.00 81.75 552 ALA A CA 1
ATOM 4327 C C . ALA A 1 552 ? -30.240 -13.762 13.035 1.00 81.75 552 ALA A C 1
ATOM 4329 O O . ALA A 1 552 ? -29.355 -14.502 13.450 1.00 81.75 552 ALA A O 1
ATOM 4330 N N . THR A 1 553 ? -31.342 -13.532 13.749 1.00 79.62 553 THR A N 1
ATOM 4331 C CA . THR A 1 553 ? -31.588 -14.087 15.090 1.00 79.62 553 THR A CA 1
ATOM 4332 C C . THR A 1 553 ? -32.283 -15.459 15.076 1.00 79.62 553 THR A C 1
ATOM 4334 O O . THR A 1 553 ? -32.733 -15.934 16.120 1.00 79.62 553 THR A O 1
ATOM 4337 N N . GLY A 1 554 ? -32.410 -16.112 13.912 1.00 80.88 554 GLY A N 1
ATOM 4338 C CA . GLY A 1 554 ? -32.961 -17.471 13.793 1.00 80.88 554 GLY A CA 1
ATOM 4339 C C . GLY A 1 554 ? -34.490 -17.567 13.924 1.00 80.88 554 GLY A C 1
ATOM 4340 O O . GLY A 1 554 ? -35.043 -18.636 14.225 1.00 80.88 554 GLY A O 1
ATOM 4341 N N . TRP A 1 555 ? -35.212 -16.461 13.704 1.00 83.94 555 TRP A N 1
ATOM 4342 C CA . TRP A 1 555 ? -36.682 -16.423 13.726 1.00 83.94 555 TRP A CA 1
ATOM 4343 C C . TRP A 1 555 ? -37.337 -16.884 12.417 1.00 83.94 555 TRP A C 1
ATOM 4345 O O . TRP A 1 555 ? -38.568 -16.937 12.345 1.00 83.94 555 TRP A O 1
ATOM 4355 N N . LYS A 1 556 ? -36.548 -17.252 11.404 1.00 82.19 556 LYS A N 1
ATOM 4356 C CA . LYS A 1 556 ? -36.998 -17.867 10.149 1.00 82.19 556 LYS A CA 1
ATOM 4357 C C . LYS A 1 556 ? -36.756 -19.381 10.192 1.00 82.19 556 LYS A C 1
ATOM 4359 O O . LYS A 1 556 ? -35.721 -19.829 10.668 1.00 82.19 556 LYS A O 1
ATOM 4364 N N . SER A 1 557 ? -37.727 -20.158 9.726 1.00 73.38 557 SER A N 1
ATOM 4365 C CA . SER A 1 557 ? -37.604 -21.593 9.451 1.00 73.38 557 SER A CA 1
ATOM 4366 C C . SER A 1 557 ? -37.990 -21.883 7.999 1.00 73.38 557 SER A C 1
ATOM 4368 O O . SER A 1 557 ? -38.476 -20.990 7.297 1.00 73.38 557 SER A O 1
ATOM 4370 N N . ASP A 1 558 ? -37.841 -23.136 7.565 1.00 60.66 558 ASP A N 1
ATOM 4371 C CA . ASP A 1 558 ? -38.153 -23.608 6.204 1.00 60.66 558 ASP A CA 1
ATOM 4372 C C . ASP A 1 558 ? -39.552 -23.203 5.705 1.00 60.66 558 ASP A C 1
ATOM 4374 O O . ASP A 1 558 ? -39.769 -23.028 4.508 1.00 60.66 558 ASP A O 1
ATOM 4378 N N . ASN A 1 559 ? -40.507 -23.008 6.623 1.00 62.62 559 ASN A N 1
ATOM 4379 C CA . ASN A 1 559 ? -41.893 -22.647 6.313 1.00 62.62 559 ASN A CA 1
ATOM 4380 C C . ASN A 1 559 ? -42.227 -21.158 6.561 1.00 62.62 559 ASN A C 1
ATOM 4382 O O . ASN A 1 559 ? -43.391 -20.758 6.463 1.00 62.62 559 ASN A O 1
ATOM 4386 N N . GLY A 1 560 ? -41.228 -20.312 6.839 1.00 75.44 560 GLY A N 1
ATOM 4387 C CA . GLY A 1 560 ? -41.369 -18.869 7.057 1.00 75.44 560 GLY A CA 1
ATOM 4388 C C . GLY A 1 560 ? -41.020 -18.414 8.477 1.00 75.44 560 GLY A C 1
ATOM 4389 O O . GLY A 1 560 ? -40.321 -19.095 9.218 1.00 75.44 560 GLY A O 1
ATOM 4390 N N . PHE A 1 561 ? -41.480 -17.224 8.865 1.00 84.88 561 PHE A N 1
ATOM 4391 C CA . PHE A 1 561 ? -41.205 -16.678 10.198 1.00 84.88 561 PHE A CA 1
ATOM 4392 C C . PHE A 1 561 ? -41.996 -17.403 11.297 1.00 84.88 561 PHE A C 1
ATOM 4394 O O . PHE A 1 561 ? -43.169 -17.740 11.113 1.00 84.88 561 PHE A O 1
ATOM 4401 N N . ARG A 1 562 ? -41.368 -17.593 12.465 1.00 83.31 562 ARG A N 1
ATOM 4402 C CA . ARG A 1 562 ? -41.997 -18.171 13.666 1.00 83.31 562 ARG A CA 1
ATOM 4403 C C . ARG A 1 562 ? -43.213 -17.346 14.112 1.00 83.31 562 ARG A C 1
ATOM 4405 O O . ARG A 1 562 ? -43.241 -16.123 13.975 1.00 83.31 562 ARG A O 1
ATOM 4412 N N . GLY A 1 563 ? -44.217 -18.008 14.692 1.00 83.00 563 GLY A N 1
ATOM 4413 C CA . GLY A 1 563 ? -45.405 -17.342 15.237 1.00 83.00 563 GLY A CA 1
ATOM 4414 C C . GLY A 1 563 ? -45.035 -16.259 16.261 1.00 83.00 563 GLY A C 1
ATOM 4415 O O . GLY A 1 563 ? -44.162 -16.472 17.095 1.00 83.00 563 GLY A O 1
ATOM 4416 N N . GLY A 1 564 ? -45.675 -15.088 16.182 1.00 82.19 564 GLY A N 1
ATOM 4417 C CA . GLY A 1 564 ? -45.370 -13.937 17.048 1.00 82.19 564 GLY A CA 1
ATOM 4418 C C . GLY A 1 564 ? -44.458 -12.869 16.424 1.00 82.19 564 GLY A C 1
ATOM 4419 O O . GLY A 1 564 ? -44.307 -11.787 16.987 1.00 82.19 564 GLY A O 1
ATOM 4420 N N . TYR A 1 565 ? -43.869 -13.129 15.250 1.00 88.88 565 TYR A N 1
ATOM 4421 C CA . TYR A 1 565 ? -42.926 -12.197 14.615 1.00 88.88 565 TYR A CA 1
ATOM 4422 C C . TYR A 1 565 ? -43.549 -10.829 14.276 1.00 88.88 565 TYR A C 1
ATOM 4424 O O . TYR A 1 565 ? -42.912 -9.794 14.446 1.00 88.88 565 TYR A O 1
ATOM 4432 N N . ALA A 1 566 ? -44.814 -10.799 13.845 1.00 87.81 566 ALA A N 1
ATOM 4433 C CA . ALA A 1 566 ? -45.493 -9.556 13.479 1.00 87.81 566 ALA A CA 1
ATOM 4434 C C . ALA A 1 566 ? -45.742 -8.644 14.695 1.00 87.81 566 ALA A C 1
ATOM 4436 O O . ALA A 1 566 ? -45.722 -7.425 14.546 1.00 87.81 566 ALA A O 1
ATOM 4437 N N . GLN A 1 567 ? -45.945 -9.221 15.885 1.00 88.56 567 GLN A N 1
ATOM 4438 C CA . GLN A 1 567 ? -46.073 -8.480 17.143 1.00 88.56 567 GLN A CA 1
ATOM 4439 C C . GLN A 1 567 ? -44.739 -7.856 17.561 1.00 88.56 567 GLN A C 1
ATOM 4441 O O . GLN A 1 567 ? -44.712 -6.690 17.937 1.00 88.56 567 GLN A O 1
ATOM 4446 N N . LYS A 1 568 ? -43.626 -8.585 17.404 1.00 86.81 568 LYS A N 1
ATOM 4447 C CA . LYS A 1 568 ? -42.283 -8.029 17.633 1.00 86.81 568 LYS A CA 1
ATOM 4448 C C . LYS A 1 568 ? -41.984 -6.845 16.719 1.00 86.81 568 LYS A C 1
ATOM 4450 O O . LYS A 1 568 ? -41.493 -5.822 17.176 1.00 86.81 568 LYS A O 1
ATOM 4455 N N . ILE A 1 569 ? -42.324 -6.963 15.435 1.00 90.69 569 ILE A N 1
ATOM 4456 C CA . ILE A 1 569 ? -42.156 -5.864 14.475 1.00 90.69 569 ILE A CA 1
ATOM 4457 C C . ILE A 1 569 ? -43.041 -4.668 14.856 1.00 90.69 569 ILE A C 1
ATOM 4459 O O . ILE A 1 569 ? -42.608 -3.528 14.729 1.00 90.69 569 ILE A O 1
ATOM 4463 N N . GLU A 1 570 ? -44.266 -4.901 15.340 1.00 91.06 570 GLU A N 1
ATOM 4464 C CA . GLU A 1 570 ? -45.146 -3.829 15.824 1.00 91.06 570 GLU A CA 1
ATOM 4465 C C . GLU A 1 570 ? -44.539 -3.076 17.016 1.00 91.06 570 GLU A C 1
ATOM 4467 O O . GLU A 1 570 ? -44.570 -1.847 17.032 1.00 91.06 570 GLU A O 1
ATOM 4472 N N . GLU A 1 571 ? -43.979 -3.780 18.003 1.00 86.69 571 GLU A N 1
ATOM 4473 C CA . GLU A 1 571 ? -43.289 -3.158 19.144 1.00 86.69 571 GLU A CA 1
ATOM 4474 C C . GLU A 1 571 ? -42.093 -2.322 18.688 1.00 86.69 571 GLU A C 1
ATOM 4476 O O . GLU A 1 571 ? -41.898 -1.196 19.143 1.00 86.69 571 GLU A O 1
ATOM 4481 N N . TRP A 1 572 ? -41.339 -2.835 17.723 1.00 85.94 572 TRP A N 1
ATOM 4482 C CA . TRP A 1 572 ? -40.165 -2.153 17.204 1.00 85.94 572 TRP A CA 1
ATOM 4483 C C . TRP A 1 572 ? -40.521 -0.901 16.395 1.00 85.94 572 TRP A C 1
ATOM 4485 O O . TRP A 1 572 ? -39.938 0.162 16.599 1.00 85.94 572 TRP A O 1
ATOM 4495 N N . LEU A 1 573 ? -41.564 -0.987 15.564 1.00 86.12 573 LEU A N 1
ATOM 4496 C CA . LEU A 1 573 ? -42.122 0.165 14.857 1.00 86.12 573 LEU A CA 1
ATOM 4497 C C . LEU A 1 573 ? -42.701 1.209 15.818 1.00 86.12 573 LEU A C 1
ATOM 4499 O O . LEU A 1 573 ? -42.616 2.393 15.517 1.00 86.12 573 LEU A O 1
ATOM 4503 N N . LYS A 1 574 ? -43.269 0.810 16.964 1.00 86.75 574 LYS A N 1
ATOM 4504 C CA . LYS A 1 574 ? -43.736 1.752 17.998 1.00 86.75 574 LYS A CA 1
ATOM 4505 C C . LYS A 1 574 ? -42.590 2.438 18.735 1.00 86.75 574 LYS A C 1
ATOM 4507 O O . LYS A 1 574 ? -42.740 3.600 19.097 1.00 86.75 574 LYS A O 1
ATOM 4512 N N . ASN A 1 575 ? -41.470 1.750 18.948 1.00 84.44 575 ASN A N 1
ATOM 4513 C CA . ASN A 1 575 ? -40.284 2.354 19.556 1.00 84.44 575 ASN A CA 1
ATOM 4514 C C . ASN A 1 575 ? -39.671 3.419 18.635 1.00 84.44 575 ASN A C 1
ATOM 4516 O O . ASN A 1 575 ? -39.338 4.506 19.099 1.00 84.44 575 ASN A O 1
ATOM 4520 N N . GLU A 1 576 ? -39.593 3.136 17.333 1.00 83.06 576 GLU A N 1
ATOM 4521 C CA . GLU A 1 576 ? -39.078 4.078 16.328 1.00 83.06 576 GLU A CA 1
ATOM 4522 C C . GLU A 1 576 ? -40.077 5.192 15.976 1.00 83.06 576 GLU A C 1
ATOM 4524 O O . GLU A 1 576 ? -39.704 6.345 15.754 1.00 83.06 576 GLU A O 1
ATOM 4529 N N . PHE A 1 577 ? -41.371 4.870 15.954 1.00 86.44 577 PHE A N 1
ATOM 4530 C CA . PHE A 1 577 ? -42.453 5.802 15.648 1.00 86.44 577 PHE A CA 1
ATOM 4531 C C . PHE A 1 577 ? -43.532 5.743 16.740 1.00 86.44 577 PHE A C 1
ATOM 4533 O O . PHE A 1 577 ? -44.561 5.088 16.555 1.00 86.44 577 PHE A O 1
ATOM 4540 N N . PRO A 1 578 ? -43.370 6.479 17.858 1.00 80.62 578 PRO A N 1
ATOM 4541 C CA . PRO A 1 578 ? -44.318 6.446 18.980 1.00 80.62 578 PRO A CA 1
ATOM 4542 C C . PRO A 1 578 ? -45.760 6.828 18.617 1.00 80.62 578 PRO A C 1
ATOM 4544 O O . PRO A 1 578 ? -46.701 6.486 19.329 1.00 80.62 578 PRO A O 1
ATOM 4547 N N . THR A 1 579 ? -45.948 7.540 17.504 1.00 80.38 579 THR A N 1
ATOM 4548 C CA . THR A 1 579 ? -47.251 7.970 16.981 1.00 80.38 579 THR A CA 1
ATOM 4549 C C . THR A 1 579 ? -47.829 7.032 15.914 1.00 80.38 579 THR A C 1
ATOM 4551 O O . THR A 1 579 ? -48.856 7.360 15.320 1.00 80.38 579 THR A O 1
ATOM 4554 N N . THR A 1 580 ? -47.199 5.882 15.646 1.00 82.62 580 THR A N 1
ATOM 4555 C CA . THR A 1 580 ? -47.660 4.952 14.609 1.00 82.62 580 THR A CA 1
ATOM 4556 C C . THR A 1 580 ? -48.970 4.261 14.983 1.00 82.62 580 THR A C 1
ATOM 4558 O O . THR A 1 580 ? -49.165 3.765 16.092 1.00 82.62 580 THR A O 1
ATOM 4561 N N . ASP A 1 581 ? -49.880 4.192 14.018 1.00 82.94 581 ASP A N 1
ATOM 4562 C CA . ASP A 1 581 ? -51.126 3.426 14.057 1.00 82.94 581 ASP A CA 1
ATOM 4563 C C . ASP A 1 581 ? -50.991 2.050 13.372 1.00 82.94 581 ASP A C 1
ATOM 4565 O O . ASP A 1 581 ? -51.983 1.329 13.229 1.00 82.94 581 ASP A O 1
ATOM 4569 N N . LEU A 1 582 ? -49.775 1.663 12.954 1.00 87.06 582 LEU A N 1
ATOM 4570 C CA . LEU A 1 582 ? -49.490 0.357 12.358 1.00 87.06 582 LEU A CA 1
ATOM 4571 C C . LEU A 1 582 ? -49.612 -0.762 13.396 1.00 87.06 582 LEU A C 1
ATOM 4573 O O . LEU A 1 582 ? -48.967 -0.744 14.440 1.00 87.06 582 LEU A O 1
ATOM 4577 N N . LYS A 1 583 ? -50.415 -1.776 13.066 1.00 86.94 583 LYS A N 1
ATOM 4578 C CA . LYS A 1 583 ? -50.595 -2.987 13.880 1.00 86.94 583 LYS A CA 1
ATOM 4579 C C . LYS A 1 583 ? -50.053 -4.227 13.178 1.00 86.94 583 LYS A C 1
ATOM 4581 O O . LYS A 1 583 ? -50.106 -4.311 11.945 1.00 86.94 583 LYS A O 1
ATOM 4586 N N . ALA A 1 584 ? -49.643 -5.228 13.958 1.00 86.19 584 ALA A N 1
ATOM 4587 C CA . ALA A 1 584 ? -49.235 -6.556 13.496 1.00 86.19 584 ALA A CA 1
ATOM 4588 C C . ALA A 1 584 ? -50.249 -7.132 12.500 1.00 86.19 584 ALA A C 1
ATOM 4590 O O . ALA A 1 584 ? -49.890 -7.578 11.410 1.00 86.19 584 ALA A O 1
ATOM 4591 N N . THR A 1 585 ? -51.535 -7.031 12.844 1.00 83.19 585 THR A N 1
ATOM 4592 C CA . THR A 1 585 ? -52.667 -7.378 11.977 1.00 83.19 585 THR A CA 1
ATOM 4593 C C . THR A 1 585 ? -53.654 -6.202 11.935 1.00 83.19 585 THR A C 1
ATOM 4595 O O . THR A 1 585 ? -54.010 -5.690 12.997 1.00 83.19 585 THR A O 1
ATOM 4598 N N . PRO A 1 586 ? -54.123 -5.751 10.754 1.00 77.69 586 PRO A N 1
ATOM 4599 C CA . PRO A 1 586 ? -53.850 -6.307 9.423 1.00 77.69 586 PRO A CA 1
ATOM 4600 C C . PRO A 1 586 ? -52.599 -5.742 8.724 1.00 77.69 586 PRO A C 1
ATOM 4602 O O . PRO A 1 586 ? -52.214 -6.263 7.682 1.00 77.69 586 PRO A O 1
ATOM 4605 N N . HIS A 1 587 ? -51.977 -4.677 9.237 1.00 89.19 587 HIS A N 1
ATOM 4606 C CA . HIS A 1 587 ? -51.090 -3.819 8.438 1.00 89.19 587 HIS A CA 1
ATOM 4607 C C . HIS A 1 587 ? -49.765 -4.497 8.071 1.00 89.19 587 HIS A C 1
ATOM 4609 O O . HIS A 1 587 ? -49.449 -4.615 6.885 1.00 89.19 587 HIS A O 1
ATOM 4615 N N . ILE A 1 588 ? -49.008 -4.953 9.073 1.00 88.69 588 ILE A N 1
ATOM 4616 C CA . ILE A 1 588 ? -47.684 -5.566 8.878 1.00 88.69 588 ILE A CA 1
ATOM 4617 C C . ILE A 1 588 ? -47.825 -6.882 8.107 1.00 88.69 588 ILE A C 1
ATOM 4619 O O . ILE A 1 588 ? -47.168 -7.072 7.084 1.00 88.69 588 ILE A O 1
ATOM 4623 N N . GLN A 1 589 ? -48.749 -7.753 8.525 1.00 85.88 589 GLN A N 1
ATOM 4624 C CA . GLN A 1 589 ? -49.023 -9.004 7.814 1.00 85.88 589 GLN A CA 1
ATOM 4625 C C . GLN A 1 589 ? -49.409 -8.766 6.350 1.00 85.88 589 GLN A C 1
ATOM 4627 O O . GLN A 1 589 ? -48.799 -9.355 5.461 1.00 85.88 589 GLN A O 1
ATOM 4632 N N . SER A 1 590 ? -50.346 -7.853 6.068 1.00 87.00 590 SER A N 1
ATOM 4633 C CA . SER A 1 590 ? -50.765 -7.565 4.690 1.00 87.00 590 SER A CA 1
ATOM 4634 C C . SER A 1 590 ? -49.617 -7.038 3.824 1.00 87.00 590 SER A C 1
ATOM 4636 O O . SER A 1 590 ? -49.555 -7.360 2.631 1.00 87.00 590 SER A O 1
ATOM 4638 N N . LYS A 1 591 ? -48.718 -6.223 4.390 1.00 90.38 591 LYS A N 1
ATOM 4639 C CA . LYS A 1 591 ? -47.556 -5.682 3.675 1.00 90.38 591 LYS A CA 1
ATOM 4640 C C . LYS A 1 591 ? -46.564 -6.790 3.325 1.00 90.38 591 LYS A C 1
ATOM 4642 O O . LYS A 1 591 ? -46.196 -6.923 2.159 1.00 90.38 591 LYS A O 1
ATOM 4647 N N . ILE A 1 592 ? -46.239 -7.644 4.292 1.00 89.25 592 ILE A N 1
ATOM 4648 C CA . ILE A 1 592 ? -45.328 -8.781 4.113 1.00 89.25 592 ILE A CA 1
ATOM 4649 C C . ILE A 1 592 ? -45.897 -9.796 3.123 1.00 89.25 592 ILE A C 1
ATOM 4651 O O . ILE A 1 592 ? -45.180 -10.241 2.233 1.00 89.25 592 ILE A O 1
ATOM 4655 N N . THR A 1 593 ? -47.191 -10.123 3.201 1.00 87.62 593 THR A N 1
ATOM 4656 C CA . THR A 1 593 ? -47.842 -11.004 2.219 1.00 87.62 593 THR A CA 1
ATOM 4657 C C . THR A 1 593 ? -47.748 -10.430 0.803 1.00 87.62 593 THR A C 1
ATOM 4659 O O . THR A 1 593 ? -47.503 -11.170 -0.149 1.00 87.62 593 THR A O 1
ATOM 4662 N N . THR A 1 594 ? -47.893 -9.110 0.653 1.00 88.56 594 THR A N 1
ATOM 4663 C CA . THR A 1 594 ? -47.766 -8.437 -0.648 1.00 88.56 594 THR A CA 1
ATOM 4664 C C . THR A 1 594 ? -46.330 -8.488 -1.173 1.00 88.56 594 THR A C 1
ATOM 4666 O O . THR A 1 594 ? -46.129 -8.808 -2.343 1.00 88.56 594 THR A O 1
ATOM 4669 N N . TRP A 1 595 ? -45.336 -8.208 -0.326 1.00 91.25 595 TRP A N 1
ATOM 4670 C CA . TRP A 1 595 ? -43.918 -8.303 -0.688 1.00 91.25 595 TRP A CA 1
ATOM 4671 C C . TRP A 1 595 ? -43.507 -9.725 -1.049 1.00 91.25 595 TRP A C 1
ATOM 4673 O O . TRP A 1 595 ? -42.944 -9.931 -2.117 1.00 91.25 595 TRP A O 1
ATOM 4683 N N . LYS A 1 596 ? -43.891 -10.715 -0.239 1.00 86.94 596 LYS A N 1
ATOM 4684 C CA . LYS A 1 596 ? -43.620 -12.133 -0.495 1.00 86.94 596 LYS A CA 1
ATOM 4685 C C . LYS A 1 596 ? -44.205 -12.593 -1.836 1.00 86.94 596 LYS A C 1
ATOM 4687 O O . LYS A 1 596 ? -43.538 -13.290 -2.592 1.00 86.94 596 LYS A O 1
ATOM 4692 N N . ARG A 1 597 ? -45.425 -12.157 -2.180 1.00 85.19 597 ARG A N 1
ATOM 4693 C CA . ARG A 1 597 ? -46.029 -12.433 -3.496 1.00 85.19 597 ARG A CA 1
ATOM 4694 C C . ARG A 1 597 ? -45.232 -11.802 -4.642 1.00 85.19 597 ARG A C 1
ATOM 4696 O O . ARG A 1 597 ? -44.968 -12.482 -5.627 1.00 85.19 597 ARG A O 1
ATOM 4703 N N . ASN A 1 598 ? -44.848 -10.531 -4.514 1.00 88.25 598 ASN A N 1
ATOM 4704 C CA . ASN A 1 598 ? -44.076 -9.838 -5.549 1.00 88.25 598 ASN A CA 1
ATOM 4705 C C . ASN A 1 598 ? -42.685 -10.460 -5.730 1.00 88.25 598 ASN A C 1
ATOM 4707 O O . ASN A 1 598 ? -42.247 -10.618 -6.863 1.00 88.25 598 ASN A O 1
ATOM 4711 N N . TYR A 1 599 ? -42.030 -10.850 -4.635 1.00 88.44 599 TYR A N 1
ATOM 4712 C CA . TYR A 1 599 ? -40.746 -11.543 -4.650 1.00 88.44 599 TYR A CA 1
ATOM 4713 C C . TYR A 1 599 ? -40.813 -12.851 -5.446 1.00 88.44 599 TYR A C 1
ATOM 4715 O O . TYR A 1 599 ? -40.007 -13.048 -6.347 1.00 88.44 599 TYR A O 1
ATOM 4723 N N . TYR A 1 600 ? -41.804 -13.714 -5.195 1.00 85.50 600 TYR A N 1
ATOM 4724 C CA . TYR A 1 600 ? -41.916 -14.971 -5.945 1.00 85.50 600 TYR A CA 1
ATOM 4725 C C . TYR A 1 600 ? -42.224 -14.766 -7.432 1.00 85.50 600 TYR A C 1
ATOM 4727 O O . TYR A 1 600 ? -41.733 -15.536 -8.255 1.00 85.50 600 TYR A O 1
ATOM 4735 N N . SER A 1 601 ? -43.014 -13.749 -7.793 1.00 83.75 601 SER A N 1
ATOM 4736 C CA . SER A 1 601 ? -43.214 -13.398 -9.205 1.00 83.75 601 SER A CA 1
ATOM 4737 C C . SER A 1 601 ? -41.926 -12.855 -9.835 1.00 83.75 601 SER A C 1
ATOM 4739 O O . SER A 1 601 ? -41.592 -13.273 -10.936 1.00 83.75 601 SER A O 1
ATOM 4741 N N . LEU A 1 602 ? -41.162 -12.000 -9.142 1.00 86.25 602 LEU A N 1
ATOM 4742 C CA . LEU A 1 602 ? -39.862 -11.510 -9.627 1.00 86.25 602 LEU A CA 1
ATOM 4743 C C . LEU A 1 602 ? -38.832 -12.627 -9.783 1.00 86.25 602 LEU A C 1
ATOM 4745 O O . LEU A 1 602 ? -38.190 -12.691 -10.823 1.00 86.25 602 LEU A O 1
ATOM 4749 N N . SER A 1 603 ? -38.721 -13.533 -8.809 1.00 85.25 603 SER A N 1
ATOM 4750 C CA . SER A 1 603 ? -37.821 -14.689 -8.888 1.00 85.25 603 SER A CA 1
ATOM 4751 C C . SER A 1 603 ? -38.097 -15.504 -10.145 1.00 85.25 603 SER A C 1
ATOM 4753 O O . SER A 1 603 ? -37.207 -15.692 -10.957 1.00 85.25 603 SER A O 1
ATOM 4755 N N . LYS A 1 604 ? -39.364 -15.853 -10.403 1.00 84.06 604 LYS A N 1
ATOM 4756 C CA . LYS A 1 604 ? -39.752 -16.595 -11.615 1.00 84.06 604 LYS A CA 1
ATOM 4757 C C . LYS A 1 604 ? -39.486 -15.853 -12.928 1.00 84.06 604 LYS A C 1
ATOM 4759 O O . LYS A 1 604 ? -39.422 -16.489 -13.981 1.00 84.06 604 LYS A O 1
ATOM 4764 N N . ILE A 1 605 ? -39.445 -14.521 -12.899 1.00 84.12 605 ILE A N 1
ATOM 4765 C CA . ILE A 1 605 ? -39.129 -13.699 -14.071 1.00 84.12 605 ILE A CA 1
ATOM 4766 C C . ILE A 1 605 ? -37.620 -13.714 -14.318 1.00 84.12 605 ILE A C 1
ATOM 4768 O O . ILE A 1 605 ? -37.205 -13.930 -15.453 1.00 84.12 605 ILE A O 1
ATOM 4772 N N . LEU A 1 606 ? -36.830 -13.520 -13.261 1.00 83.31 606 LEU A N 1
ATOM 4773 C CA . LEU A 1 606 ? -35.369 -13.429 -13.309 1.00 83.31 606 LEU A CA 1
ATOM 4774 C C . LEU A 1 606 ? -34.680 -14.794 -13.463 1.00 83.31 606 LEU A C 1
ATOM 4776 O O . LEU A 1 606 ? -33.566 -14.849 -13.963 1.00 83.31 606 LEU A O 1
ATOM 4780 N N . ASP A 1 607 ? -35.354 -15.898 -13.131 1.00 81.06 607 ASP A N 1
ATOM 4781 C CA . ASP A 1 607 ? -34.863 -17.261 -13.387 1.00 81.06 607 ASP A CA 1
ATOM 4782 C C . ASP A 1 607 ? -34.841 -17.618 -14.894 1.00 81.06 607 ASP A C 1
ATOM 4784 O O . ASP A 1 607 ? -34.398 -18.701 -15.281 1.00 81.06 607 ASP A O 1
ATOM 4788 N N . ARG A 1 608 ? -35.344 -16.741 -15.777 1.00 79.38 608 ARG A N 1
ATOM 4789 C CA . ARG A 1 608 ? -35.347 -16.963 -17.230 1.00 79.38 608 ARG A CA 1
ATOM 4790 C C . ARG A 1 608 ? -34.069 -16.437 -17.869 1.00 79.38 608 ARG A C 1
ATOM 4792 O O . ARG A 1 608 ? -33.704 -15.279 -17.695 1.00 79.38 608 ARG A O 1
ATOM 4799 N N . SER A 1 609 ? -33.455 -17.258 -18.715 1.00 70.88 609 SER A N 1
ATOM 4800 C CA . SER A 1 609 ? -32.278 -16.866 -19.491 1.00 70.88 609 SER A CA 1
ATOM 4801 C C . SER A 1 609 ? -32.547 -15.617 -20.344 1.00 70.88 609 SER A C 1
ATOM 4803 O O . SER A 1 609 ? -33.511 -15.572 -21.112 1.00 70.88 609 SER A O 1
ATOM 4805 N N . GLY A 1 610 ? -31.673 -14.615 -20.222 1.00 70.31 610 GLY A N 1
ATOM 4806 C CA . GLY A 1 610 ? -31.758 -13.356 -20.970 1.00 70.31 610 GLY A CA 1
ATOM 4807 C C . GLY A 1 610 ? -32.725 -12.317 -20.393 1.00 70.31 610 GLY A C 1
ATOM 4808 O O . GLY A 1 610 ? -33.070 -11.375 -21.101 1.00 70.31 610 GLY A O 1
ATOM 4809 N N . VAL A 1 611 ? -33.176 -12.482 -19.144 1.00 78.88 611 VAL A N 1
ATOM 4810 C CA . VAL A 1 611 ? -33.981 -11.494 -18.411 1.00 78.88 611 VAL A CA 1
ATOM 4811 C C . VAL A 1 611 ? -33.198 -11.046 -17.180 1.00 78.88 611 VAL A C 1
ATOM 4813 O O . VAL A 1 611 ? -32.820 -11.872 -16.355 1.00 78.88 611 VAL A O 1
ATOM 4816 N N . GLY A 1 612 ? -32.958 -9.742 -17.046 1.00 79.44 612 GLY A N 1
ATOM 4817 C CA . GLY A 1 612 ? -32.185 -9.175 -15.938 1.00 79.44 612 GLY A CA 1
ATOM 4818 C C . GLY A 1 612 ? -32.724 -7.824 -15.489 1.00 79.44 612 GLY A C 1
ATOM 4819 O O . GLY A 1 612 ? -33.711 -7.325 -16.028 1.00 79.44 612 GLY A O 1
ATOM 4820 N N . PHE A 1 613 ? -32.089 -7.222 -14.487 1.00 85.06 613 PHE A N 1
ATOM 4821 C CA . PHE A 1 613 ? -32.282 -5.796 -14.228 1.00 85.06 613 PHE A CA 1
ATOM 4822 C C . PHE A 1 613 ? -31.431 -4.975 -15.197 1.00 85.06 613 PHE A C 1
ATOM 4824 O O . PHE A 1 613 ? -30.401 -5.445 -15.677 1.00 85.06 613 PHE A O 1
ATOM 4831 N N . ASN A 1 614 ? -31.874 -3.762 -15.511 1.00 74.69 614 ASN A N 1
ATOM 4832 C CA . ASN A 1 614 ? -31.161 -2.920 -16.460 1.00 74.69 614 ASN A CA 1
ATOM 4833 C C . ASN A 1 614 ? -29.780 -2.456 -15.957 1.00 74.69 614 ASN A C 1
ATOM 4835 O O . ASN A 1 614 ? -29.522 -2.309 -14.764 1.00 74.69 614 ASN A O 1
ATOM 4839 N N . VAL A 1 615 ? -28.905 -2.139 -16.911 1.00 59.75 615 VAL A N 1
ATOM 4840 C CA . VAL A 1 615 ? -27.513 -1.716 -16.664 1.00 59.75 615 VAL A CA 1
ATOM 4841 C C . VAL A 1 615 ? -27.422 -0.330 -15.996 1.00 59.75 615 VAL A C 1
ATOM 4843 O O . VAL A 1 615 ? -26.405 0.026 -15.413 1.00 59.75 615 VAL A O 1
ATOM 4846 N N . HIS A 1 616 ? -28.499 0.464 -16.026 1.00 60.44 616 HIS A N 1
ATOM 4847 C CA . HIS A 1 616 ? -28.548 1.816 -15.449 1.00 60.44 616 HIS A CA 1
ATOM 4848 C C . HIS A 1 616 ? -28.915 1.863 -13.956 1.00 60.44 616 HIS A C 1
ATOM 4850 O O . HIS A 1 616 ? -29.124 2.952 -13.422 1.00 60.44 616 HIS A O 1
ATOM 4856 N N . ASN A 1 617 ? -28.976 0.711 -13.280 1.00 56.16 617 ASN A N 1
ATOM 4857 C CA . ASN A 1 617 ? -29.158 0.608 -11.831 1.00 56.16 617 ASN A CA 1
ATOM 4858 C C . ASN A 1 617 ? -30.478 1.222 -11.307 1.00 56.16 617 ASN A C 1
ATOM 4860 O O . ASN A 1 617 ? -30.561 1.673 -10.165 1.00 56.16 617 ASN A O 1
ATOM 4864 N N . ASP A 1 618 ? -31.535 1.248 -12.133 1.00 74.31 618 ASP A N 1
ATOM 4865 C CA . ASP A 1 618 ? -32.863 1.742 -11.727 1.00 74.31 618 ASP A CA 1
ATOM 4866 C C . ASP A 1 618 ? -33.805 0.613 -11.251 1.00 74.31 618 ASP A C 1
ATOM 4868 O O . ASP A 1 618 ? -34.983 0.853 -10.960 1.00 74.31 618 ASP A O 1
ATOM 4872 N N . PHE A 1 619 ? -33.273 -0.613 -11.158 1.00 76.50 619 PHE A N 1
ATOM 4873 C CA . PHE A 1 619 ? -33.957 -1.836 -10.732 1.00 76.50 619 PHE A CA 1
ATOM 4874 C C . PHE A 1 619 ? -35.228 -2.163 -11.537 1.00 76.50 619 PHE A C 1
ATOM 4876 O O . PHE A 1 619 ? -36.168 -2.763 -11.002 1.00 76.50 619 PHE A O 1
ATOM 4883 N N . LYS A 1 620 ? -35.299 -1.769 -12.815 1.00 85.88 620 LYS A N 1
ATOM 4884 C CA . LYS A 1 620 ? -36.356 -2.205 -13.743 1.00 85.88 620 LYS A CA 1
ATOM 4885 C C . LYS A 1 620 ? -35.931 -3.431 -14.538 1.00 85.88 620 LYS A C 1
ATOM 4887 O O . LYS A 1 620 ? -34.753 -3.625 -14.820 1.00 85.88 620 LYS A O 1
ATOM 4892 N N . ILE A 1 621 ? -36.918 -4.243 -14.908 1.00 85.00 621 ILE A N 1
ATOM 4893 C CA . ILE A 1 621 ? -36.713 -5.478 -15.670 1.00 85.00 621 ILE A CA 1
ATOM 4894 C C . ILE A 1 621 ? -36.383 -5.121 -17.122 1.00 85.00 621 ILE A C 1
ATOM 4896 O O . ILE A 1 621 ? -37.180 -4.453 -17.788 1.00 85.00 621 ILE A O 1
ATOM 4900 N N . ASP A 1 622 ? -35.254 -5.621 -17.611 1.00 82.31 622 ASP A N 1
ATOM 4901 C CA . ASP A 1 622 ? -34.792 -5.491 -18.987 1.00 82.31 622 ASP A CA 1
ATOM 4902 C C . ASP A 1 622 ? -34.904 -6.837 -19.721 1.00 82.31 622 ASP A C 1
ATOM 4904 O O . ASP A 1 622 ? -34.363 -7.857 -19.288 1.00 82.31 622 ASP A O 1
ATOM 4908 N N . CYS A 1 623 ? -35.701 -6.852 -20.792 1.00 81.44 623 CYS A N 1
ATOM 4909 C CA . CYS A 1 623 ? -35.927 -8.001 -21.674 1.00 81.44 623 CYS A CA 1
ATOM 4910 C C . CYS A 1 623 ? -36.621 -7.553 -22.970 1.00 81.44 623 CYS A C 1
ATOM 4912 O O . CYS A 1 623 ? -37.252 -6.486 -23.011 1.00 81.44 623 CYS A O 1
ATOM 4914 N N . SER A 1 624 ? -36.544 -8.376 -24.022 1.00 82.31 624 SER A N 1
ATOM 4915 C CA . SER A 1 624 ? -37.203 -8.084 -25.304 1.00 82.31 624 SER A CA 1
ATOM 4916 C C . SER A 1 624 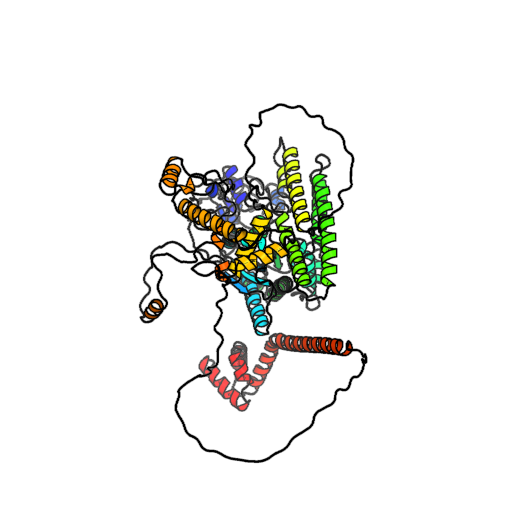? -38.735 -8.131 -25.195 1.00 82.31 624 SER A C 1
ATOM 4918 O O . SER A 1 624 ? -39.294 -8.794 -24.318 1.00 82.31 624 SER A O 1
ATOM 4920 N N . ASP A 1 625 ? -39.436 -7.433 -26.094 1.00 82.69 625 ASP A N 1
ATOM 4921 C CA . ASP A 1 625 ? -40.908 -7.397 -26.103 1.00 82.69 625 ASP A CA 1
ATOM 4922 C C . ASP A 1 625 ? -41.525 -8.794 -26.285 1.00 82.69 625 ASP A C 1
ATOM 4924 O O . ASP A 1 625 ? -42.484 -9.139 -25.593 1.00 82.69 625 ASP A O 1
ATOM 4928 N N . ASP A 1 626 ? -40.907 -9.641 -27.114 1.00 81.50 626 ASP A N 1
ATOM 4929 C CA . ASP A 1 626 ? -41.340 -11.025 -27.333 1.00 81.50 626 ASP A CA 1
ATOM 4930 C C . ASP A 1 626 ? -41.188 -11.889 -26.068 1.00 81.50 626 ASP A C 1
ATOM 4932 O O . ASP A 1 626 ? -42.062 -12.701 -25.746 1.00 81.50 626 ASP A O 1
ATOM 4936 N N . GLN A 1 627 ? -40.098 -11.706 -25.313 1.00 82.06 627 GLN A N 1
ATOM 4937 C CA . GLN A 1 627 ? -39.885 -12.388 -24.031 1.00 82.06 627 GLN A CA 1
ATOM 4938 C C . GLN A 1 627 ? -40.879 -11.904 -22.971 1.00 82.06 627 GLN A C 1
ATOM 4940 O O . GLN A 1 627 ? -41.421 -12.714 -22.212 1.00 82.06 627 GLN A O 1
ATOM 4945 N N . TRP A 1 628 ? -41.164 -10.601 -22.936 1.00 87.12 628 TRP A N 1
ATOM 4946 C CA . TRP A 1 628 ? -42.125 -10.032 -21.999 1.00 87.12 628 TRP A CA 1
ATOM 4947 C C . TRP A 1 628 ? -43.548 -10.549 -22.239 1.00 87.12 628 TRP A C 1
ATOM 4949 O O . TRP A 1 628 ? -44.238 -10.934 -21.292 1.00 87.12 628 TRP A O 1
ATOM 4959 N N . ASP A 1 629 ? -43.973 -10.655 -23.497 1.00 83.00 629 ASP A N 1
ATOM 4960 C CA . ASP A 1 629 ? -45.278 -11.216 -23.846 1.00 83.00 629 ASP A CA 1
ATOM 4961 C C . ASP A 1 629 ? -45.414 -12.686 -23.417 1.00 83.00 629 ASP A C 1
ATOM 4963 O O . ASP A 1 629 ? -46.479 -13.111 -22.953 1.00 83.00 629 ASP A O 1
ATOM 4967 N N . GLN A 1 630 ? -44.335 -13.471 -23.492 1.00 81.62 630 GLN A N 1
ATOM 4968 C CA . GLN A 1 630 ? -44.311 -14.843 -22.973 1.00 81.62 630 GLN A CA 1
ATOM 4969 C C . GLN A 1 630 ? -44.392 -14.898 -21.441 1.00 81.62 630 GLN A C 1
ATOM 4971 O O . GLN A 1 630 ? -45.059 -15.780 -20.894 1.00 81.62 630 GLN A O 1
ATOM 4976 N N . ILE A 1 631 ? -43.743 -13.965 -20.741 1.00 83.19 631 ILE A N 1
ATOM 4977 C CA . ILE A 1 631 ? -43.810 -13.839 -19.278 1.00 83.19 631 ILE A CA 1
ATOM 4978 C C . ILE A 1 631 ? -45.239 -13.509 -18.838 1.00 83.19 631 ILE A C 1
ATOM 4980 O O . ILE A 1 631 ? -45.795 -14.208 -17.992 1.00 83.19 631 ILE A O 1
ATOM 4984 N N . VAL A 1 632 ? -45.873 -12.508 -19.456 1.00 84.25 632 VAL A N 1
ATOM 4985 C CA . VAL A 1 632 ? -47.234 -12.067 -19.103 1.00 84.25 632 VAL A CA 1
ATOM 4986 C C . VAL A 1 632 ? -48.289 -13.132 -19.420 1.00 84.25 632 VAL A C 1
ATOM 4988 O O . VAL A 1 632 ? -49.281 -13.244 -18.698 1.00 84.25 632 VAL A O 1
ATOM 4991 N N . ARG A 1 633 ? -48.080 -13.954 -20.460 1.00 81.69 633 ARG A N 1
ATOM 4992 C CA . ARG A 1 633 ? -48.946 -15.113 -20.751 1.00 81.69 633 ARG A CA 1
ATOM 4993 C C . ARG A 1 633 ? -48.874 -16.201 -19.676 1.00 81.69 633 ARG A C 1
ATOM 4995 O O . ARG A 1 633 ? -49.869 -16.890 -19.471 1.00 81.69 633 ARG A O 1
ATOM 5002 N N . GLN A 1 634 ? -47.729 -16.370 -19.014 1.00 78.00 634 GLN A N 1
ATOM 5003 C CA . GLN A 1 634 ? -47.515 -17.415 -18.004 1.00 78.00 634 GLN A CA 1
ATOM 5004 C C . GLN A 1 634 ? -47.791 -16.941 -16.567 1.00 78.00 634 GLN A C 1
ATOM 5006 O O . GLN A 1 634 ? -48.268 -17.732 -15.756 1.00 78.00 634 GLN A O 1
ATOM 5011 N N . ASP A 1 635 ? -47.546 -15.666 -16.252 1.00 77.44 635 ASP A N 1
ATOM 5012 C CA . ASP A 1 635 ? -47.941 -15.037 -14.986 1.00 77.44 635 ASP A CA 1
ATOM 5013 C C . ASP A 1 635 ? -48.714 -13.732 -15.254 1.00 77.44 635 ASP A C 1
ATOM 5015 O O . ASP A 1 635 ? -48.113 -12.672 -15.457 1.00 77.44 635 ASP A O 1
ATOM 5019 N N . PRO A 1 636 ? -50.059 -13.762 -15.201 1.00 75.12 636 PRO A N 1
ATOM 5020 C CA . PRO A 1 636 ? -50.881 -12.566 -15.372 1.00 75.12 636 PRO A CA 1
ATOM 5021 C C . PRO A 1 636 ? -50.572 -11.442 -14.368 1.00 75.12 636 PRO A C 1
ATOM 5023 O O . PRO A 1 636 ? -50.860 -10.277 -14.655 1.00 75.12 636 PRO A O 1
ATOM 5026 N N . ASN A 1 637 ? -49.974 -11.753 -13.207 1.00 72.19 637 ASN A N 1
ATOM 5027 C CA . ASN A 1 637 ? -49.592 -10.748 -12.209 1.00 72.19 637 ASN A CA 1
ATOM 5028 C C . ASN A 1 637 ? -48.346 -9.948 -12.618 1.00 72.19 637 ASN A C 1
ATOM 5030 O O . ASN A 1 637 ? -48.149 -8.842 -12.114 1.00 72.19 637 ASN A O 1
ATOM 5034 N N . ALA A 1 638 ? -47.543 -10.457 -13.559 1.00 78.44 638 ALA A N 1
ATOM 5035 C CA . ALA A 1 638 ? -46.328 -9.800 -14.031 1.00 78.44 638 ALA A CA 1
ATOM 5036 C C . ALA A 1 638 ? -46.608 -8.566 -14.901 1.00 78.44 638 ALA A C 1
ATOM 5038 O O . ALA A 1 638 ? -45.745 -7.703 -15.028 1.00 78.44 638 ALA A O 1
ATOM 5039 N N . ARG A 1 639 ? -47.823 -8.424 -15.460 1.00 79.38 639 ARG A N 1
ATOM 5040 C CA . ARG A 1 639 ? -48.183 -7.402 -16.466 1.00 79.38 639 ARG A CA 1
ATOM 5041 C C . ARG A 1 639 ? -47.810 -5.965 -16.087 1.00 79.38 639 ARG A C 1
ATOM 5043 O O . ARG A 1 639 ? -47.513 -5.164 -16.966 1.00 79.38 639 ARG A O 1
ATOM 5050 N N . THR A 1 640 ? -47.836 -5.627 -14.800 1.00 80.81 640 THR A N 1
ATOM 5051 C CA . THR A 1 640 ? -47.539 -4.276 -14.293 1.00 80.81 640 THR A CA 1
ATOM 5052 C C . THR A 1 640 ? -46.121 -4.128 -13.730 1.00 80.81 640 THR A C 1
ATOM 5054 O O . THR A 1 640 ? -45.782 -3.062 -13.219 1.00 80.81 640 THR A O 1
ATOM 5057 N N . MET A 1 641 ? -45.289 -5.173 -13.807 1.00 85.31 641 MET A N 1
ATOM 5058 C CA . MET A 1 641 ? -43.997 -5.236 -13.118 1.00 85.31 641 MET A CA 1
ATOM 5059 C C . MET A 1 641 ? -42.810 -4.742 -13.960 1.00 85.31 641 MET A C 1
ATOM 5061 O O . MET A 1 641 ? -41.854 -4.260 -13.357 1.00 85.31 641 MET A O 1
ATOM 5065 N N . ARG A 1 642 ? -42.874 -4.781 -15.306 1.00 81.31 642 ARG A N 1
ATOM 5066 C CA . ARG A 1 642 ? -41.749 -4.417 -16.209 1.00 81.31 642 ARG A CA 1
ATOM 5067 C C . ARG A 1 642 ? -41.184 -3.026 -15.954 1.00 81.31 642 ARG A C 1
ATOM 5069 O O . ARG A 1 642 ? -39.987 -2.849 -15.799 1.00 81.31 642 ARG A O 1
ATOM 5076 N N . HIS A 1 643 ? -42.069 -2.033 -15.908 1.00 82.69 643 HIS A N 1
ATOM 5077 C CA . HIS A 1 643 ? -41.685 -0.620 -15.838 1.00 82.69 643 HIS A CA 1
ATOM 5078 C C . HIS A 1 643 ? -41.565 -0.095 -14.403 1.00 82.69 643 HIS A C 1
ATOM 5080 O O . HIS A 1 643 ? -41.357 1.102 -14.197 1.00 82.69 643 HIS A O 1
ATOM 5086 N N . LYS A 1 644 ? -41.729 -0.971 -13.407 1.00 84.75 644 LYS A N 1
ATOM 5087 C CA . LYS A 1 644 ? -41.619 -0.622 -11.995 1.00 84.75 644 LYS A CA 1
ATOM 5088 C C . LYS A 1 644 ? -40.199 -0.909 -11.507 1.00 84.75 644 LYS A C 1
ATOM 5090 O O . LYS A 1 644 ? -39.638 -1.938 -11.855 1.00 84.75 644 LYS A O 1
ATOM 5095 N N . ALA A 1 645 ? -39.658 -0.005 -10.696 1.00 83.31 645 ALA A N 1
ATOM 5096 C CA . ALA A 1 645 ? -38.387 -0.209 -10.012 1.00 83.31 645 ALA A CA 1
ATOM 5097 C C . ALA A 1 645 ? -38.563 -1.147 -8.806 1.00 83.31 645 ALA A C 1
ATOM 5099 O O . ALA A 1 645 ? -39.530 -1.012 -8.043 1.00 83.31 645 ALA A O 1
ATOM 5100 N N . TRP A 1 646 ? -37.615 -2.063 -8.620 1.00 86.81 646 TRP A N 1
ATOM 5101 C CA . TRP A 1 646 ? -37.595 -3.053 -7.540 1.00 86.81 646 TRP A CA 1
ATOM 5102 C C . TRP A 1 646 ? -36.315 -2.959 -6.691 1.00 86.81 646 TRP A C 1
ATOM 5104 O O . TRP A 1 646 ? -35.585 -3.940 -6.579 1.00 86.81 646 TRP A O 1
ATOM 5114 N N . PRO A 1 647 ? -36.046 -1.805 -6.049 1.00 82.50 647 PRO A N 1
ATOM 5115 C CA . PRO A 1 647 ? -34.792 -1.551 -5.325 1.00 82.50 647 PRO A CA 1
ATOM 5116 C C . PRO A 1 647 ? -34.573 -2.446 -4.097 1.00 82.50 647 PRO A C 1
ATOM 5118 O O . PRO A 1 647 ? -33.478 -2.499 -3.562 1.00 82.50 647 PRO A O 1
ATOM 5121 N N . LEU A 1 648 ? -35.614 -3.149 -3.640 1.00 85.06 648 LEU A N 1
ATOM 5122 C CA . LEU A 1 648 ? -35.575 -4.029 -2.467 1.00 85.06 648 LEU A CA 1
ATOM 5123 C C . LEU A 1 648 ? -35.335 -5.502 -2.830 1.00 85.06 648 LEU A C 1
ATOM 5125 O O . LEU A 1 648 ? -35.581 -6.381 -2.006 1.00 85.06 648 LEU A O 1
ATOM 5129 N N . TRP A 1 649 ? -34.947 -5.795 -4.074 1.00 86.06 649 TRP A N 1
ATOM 5130 C CA . TRP A 1 649 ? -34.802 -7.165 -4.570 1.00 86.06 649 TRP A CA 1
ATOM 5131 C C . TRP A 1 649 ? -33.818 -7.996 -3.736 1.00 86.06 649 TRP A C 1
ATOM 5133 O O . TRP A 1 649 ? -34.182 -9.082 -3.280 1.00 86.06 649 TRP A O 1
ATOM 5143 N N . ASP A 1 650 ? -32.621 -7.471 -3.476 1.00 83.69 650 ASP A N 1
ATOM 5144 C CA . ASP A 1 650 ? -31.581 -8.198 -2.737 1.00 83.69 650 ASP A CA 1
ATOM 5145 C C . ASP A 1 650 ? -31.967 -8.409 -1.267 1.00 83.69 650 ASP A C 1
ATOM 5147 O O . ASP A 1 650 ? -31.815 -9.507 -0.723 1.00 83.69 650 ASP A O 1
ATOM 5151 N N . ASP A 1 651 ? -32.593 -7.405 -0.644 1.00 87.88 651 ASP A N 1
ATOM 5152 C CA . ASP A 1 651 ? -33.157 -7.536 0.701 1.00 87.88 651 ASP A CA 1
ATOM 5153 C C . ASP A 1 651 ? -34.262 -8.601 0.748 1.00 87.88 651 ASP A C 1
ATOM 5155 O O . ASP A 1 651 ? -34.310 -9.422 1.666 1.00 87.88 651 ASP A O 1
ATOM 5159 N N . TRP A 1 652 ? -35.150 -8.637 -0.251 1.00 90.50 652 TRP A N 1
ATOM 5160 C CA . TRP A 1 652 ? -36.194 -9.656 -0.350 1.00 90.50 652 TRP A CA 1
ATOM 5161 C C . TRP A 1 652 ? -35.632 -11.050 -0.603 1.00 90.50 652 TRP A C 1
ATOM 5163 O O . TRP A 1 652 ? -36.186 -12.005 -0.061 1.00 90.50 652 TRP A O 1
ATOM 5173 N N . LYS A 1 653 ? -34.539 -11.189 -1.362 1.00 85.19 653 LYS A N 1
ATOM 5174 C CA . LYS A 1 653 ? -33.850 -12.472 -1.555 1.00 85.19 653 LYS A CA 1
ATOM 5175 C C . LYS A 1 653 ? -33.333 -13.010 -0.224 1.00 85.19 653 LYS A C 1
ATOM 5177 O O . LYS A 1 653 ? -33.584 -14.168 0.094 1.00 85.19 653 LYS A O 1
ATOM 5182 N N . MET A 1 654 ? -32.728 -12.157 0.598 1.00 83.88 654 MET A N 1
ATOM 5183 C CA . MET A 1 654 ? -32.251 -12.542 1.927 1.00 83.88 654 MET A CA 1
ATOM 5184 C C . MET A 1 654 ? -33.406 -12.881 2.891 1.00 83.88 654 MET A C 1
ATOM 5186 O O . MET A 1 654 ? -33.358 -13.855 3.643 1.00 83.88 654 MET A O 1
ATOM 5190 N N . ILE A 1 655 ? -34.495 -12.109 2.850 1.00 87.50 655 ILE A N 1
ATOM 5191 C CA . ILE A 1 655 ? -35.639 -12.286 3.756 1.00 87.50 655 ILE A CA 1
ATOM 5192 C C . ILE A 1 655 ? -36.508 -13.493 3.354 1.00 87.50 655 ILE A C 1
ATOM 5194 O O . ILE A 1 655 ? -36.863 -14.314 4.203 1.00 87.50 655 ILE A O 1
ATOM 5198 N N . PHE A 1 656 ? -36.863 -13.623 2.074 1.00 86.75 656 PHE A N 1
ATOM 5199 C CA . PHE A 1 656 ? -37.867 -14.568 1.564 1.00 86.75 656 PHE A CA 1
ATOM 5200 C C . PHE A 1 656 ? -37.302 -15.732 0.737 1.00 86.75 656 PHE A C 1
ATOM 5202 O O . PHE A 1 656 ? -38.071 -16.646 0.428 1.00 86.75 656 PHE A O 1
ATOM 5209 N N . GLY A 1 657 ? -36.012 -15.723 0.388 1.00 80.69 657 GLY A N 1
ATOM 5210 C CA . GLY A 1 657 ? -35.356 -16.823 -0.327 1.00 80.69 657 GLY A CA 1
ATOM 5211 C C . GLY A 1 657 ? -35.325 -18.122 0.478 1.00 80.69 657 GLY A C 1
ATOM 5212 O O . GLY A 1 657 ? -35.408 -18.097 1.709 1.00 80.69 657 GLY A O 1
ATOM 5213 N N . ASN A 1 658 ? -35.250 -19.255 -0.223 1.00 67.56 658 ASN A N 1
ATOM 5214 C CA . ASN A 1 658 ? -35.142 -20.585 0.381 1.00 67.56 658 ASN A CA 1
ATOM 5215 C C . ASN A 1 658 ? -33.665 -20.993 0.489 1.00 67.56 658 ASN A C 1
ATOM 5217 O O . ASN A 1 658 ? -32.966 -20.966 -0.519 1.00 67.56 658 ASN A O 1
ATOM 5221 N N . ASP A 1 659 ? -33.233 -21.476 1.655 1.00 53.78 659 ASP A N 1
ATOM 5222 C CA . ASP A 1 659 ? -31.868 -21.975 1.906 1.00 53.78 659 ASP A CA 1
ATOM 5223 C C . ASP A 1 659 ? -31.681 -23.439 1.443 1.00 53.78 659 ASP A C 1
ATOM 5225 O O . ASP A 1 659 ? -31.111 -24.268 2.149 1.00 53.78 659 ASP A O 1
ATOM 5229 N N . ARG A 1 660 ? -32.209 -23.812 0.266 1.00 43.22 660 ARG A N 1
ATOM 5230 C CA . ARG A 1 660 ? -32.022 -25.164 -0.296 1.00 43.22 660 ARG A CA 1
ATOM 5231 C C . ARG A 1 660 ? -31.017 -25.153 -1.441 1.00 43.22 660 ARG A C 1
ATOM 5233 O O . ARG A 1 660 ? -31.281 -24.563 -2.484 1.00 43.22 660 ARG A O 1
ATOM 5240 N N . ALA A 1 661 ? -29.935 -25.915 -1.282 1.00 38.50 661 ALA A N 1
ATOM 5241 C CA . ALA A 1 661 ? -29.163 -26.446 -2.397 1.00 38.50 661 ALA A CA 1
ATOM 5242 C C . ALA A 1 661 ? -30.059 -27.408 -3.200 1.00 38.50 661 ALA A C 1
ATOM 5244 O O . ALA A 1 661 ? -30.457 -28.459 -2.705 1.00 38.50 661 ALA A O 1
ATOM 5245 N N . THR A 1 662 ? -30.430 -27.037 -4.425 1.00 34.88 662 THR A N 1
ATOM 5246 C CA . THR A 1 662 ? -31.221 -27.879 -5.345 1.00 34.88 662 THR A CA 1
ATOM 5247 C C . THR A 1 662 ? -30.391 -28.338 -6.546 1.00 34.88 662 THR A C 1
ATOM 5249 O O . THR A 1 662 ? -30.885 -28.367 -7.670 1.00 34.88 662 THR A O 1
ATOM 5252 N N . GLY A 1 663 ? -29.115 -28.662 -6.321 1.00 35.34 663 GLY A N 1
ATOM 5253 C CA . GLY A 1 663 ? -28.256 -29.312 -7.312 1.00 35.34 663 GLY A CA 1
ATOM 5254 C C . GLY A 1 663 ? -28.429 -30.832 -7.273 1.00 35.34 663 GLY A C 1
ATOM 5255 O O . GLY A 1 663 ? -28.588 -31.409 -6.200 1.00 35.34 663 GLY A O 1
ATOM 5256 N N . GLY A 1 664 ? -28.398 -31.489 -8.435 1.00 32.66 664 GLY A N 1
ATOM 5257 C CA . GLY A 1 664 ? -28.599 -32.938 -8.602 1.00 32.66 664 GLY A CA 1
ATOM 5258 C C . GLY A 1 664 ? -27.490 -33.848 -8.050 1.00 32.66 664 GLY A C 1
ATOM 5259 O O . GLY A 1 664 ? -27.393 -34.987 -8.489 1.00 32.66 664 GLY A O 1
ATOM 5260 N N . THR A 1 665 ? -26.662 -33.361 -7.122 1.00 38.16 665 THR A N 1
ATOM 5261 C CA . THR A 1 665 ? -25.495 -34.052 -6.538 1.00 38.16 665 THR A CA 1
ATOM 5262 C C . THR A 1 665 ? -25.445 -33.951 -5.006 1.00 38.16 665 THR A C 1
ATOM 5264 O O . THR A 1 665 ? -24.383 -34.060 -4.404 1.00 38.16 665 THR A O 1
ATOM 5267 N N . ALA A 1 666 ? -26.581 -33.714 -4.344 1.00 34.38 666 ALA A N 1
ATOM 5268 C CA . ALA A 1 666 ? -26.628 -33.679 -2.884 1.00 34.38 666 ALA A CA 1
ATOM 5269 C C . ALA A 1 666 ? -26.597 -35.103 -2.296 1.00 34.38 666 ALA A C 1
ATOM 5271 O O . ALA A 1 666 ? -27.608 -35.805 -2.331 1.00 34.38 666 ALA A O 1
ATOM 5272 N N . GLU A 1 667 ? -25.453 -35.507 -1.740 1.00 38.47 667 GLU A N 1
ATOM 5273 C CA . GLU A 1 667 ? -25.312 -36.739 -0.953 1.00 38.47 667 GLU A CA 1
ATOM 5274 C C . GLU A 1 667 ? -25.677 -36.506 0.520 1.00 38.47 667 GLU A C 1
ATOM 5276 O O . GLU A 1 667 ? -25.375 -35.469 1.120 1.00 38.47 667 GLU A O 1
ATOM 5281 N N . GLY A 1 668 ? -26.349 -37.490 1.121 1.00 36.66 668 GLY A N 1
ATOM 5282 C CA . GLY A 1 668 ? -26.655 -37.492 2.548 1.00 36.66 668 GLY A CA 1
ATOM 5283 C C . GLY A 1 668 ? -25.456 -37.940 3.385 1.00 36.66 668 GLY A C 1
ATOM 5284 O O . GLY A 1 668 ? -24.634 -38.736 2.945 1.00 36.66 668 GLY A O 1
ATOM 5285 N N . ILE A 1 669 ? -25.404 -37.507 4.649 1.00 35.56 669 ILE A N 1
ATOM 5286 C CA . ILE A 1 669 ? -24.347 -37.851 5.627 1.00 35.56 669 ILE A CA 1
ATOM 5287 C C . ILE A 1 669 ? -24.085 -39.370 5.723 1.00 35.56 669 ILE A C 1
ATOM 5289 O O . ILE A 1 669 ? -22.975 -39.785 6.037 1.00 35.56 669 ILE A O 1
ATOM 5293 N N . GLY A 1 670 ? -25.085 -40.208 5.429 1.00 36.62 670 GLY A N 1
ATOM 5294 C CA . GLY A 1 670 ? -24.936 -41.666 5.410 1.00 36.62 670 GLY A CA 1
ATOM 5295 C C . GLY A 1 670 ? -24.110 -42.221 4.241 1.00 36.62 670 GLY A C 1
ATOM 5296 O O . GLY A 1 670 ? -23.475 -43.257 4.408 1.00 36.62 670 GLY A O 1
ATOM 5297 N N . GLU A 1 671 ? -24.078 -41.545 3.090 1.00 43.81 671 GLU A N 1
ATOM 5298 C CA . GLU A 1 671 ? -23.332 -41.984 1.897 1.00 43.81 671 GLU A CA 1
ATOM 5299 C C . GLU A 1 671 ? -21.868 -41.517 1.937 1.00 43.81 671 GLU A C 1
ATOM 5301 O O . GLU A 1 671 ? -20.970 -42.286 1.600 1.00 43.81 671 GLU A O 1
ATOM 5306 N N . ALA A 1 672 ? -21.599 -40.338 2.511 1.00 39.66 672 ALA A N 1
ATOM 5307 C CA . ALA A 1 672 ? -20.238 -39.834 2.729 1.00 39.66 672 ALA A CA 1
ATOM 5308 C C . ALA A 1 672 ? -19.390 -40.727 3.664 1.00 39.66 672 ALA A C 1
ATOM 5310 O O . ALA A 1 672 ? -18.165 -40.759 3.567 1.00 39.66 672 ALA A O 1
ATOM 5311 N N . VAL A 1 673 ? -20.031 -41.480 4.566 1.00 40.62 673 VAL A N 1
ATOM 5312 C CA . VAL A 1 673 ? -19.342 -42.401 5.488 1.00 40.62 673 VAL A CA 1
ATOM 5313 C C . VAL A 1 673 ? -18.980 -43.727 4.806 1.00 40.62 673 VAL A C 1
ATOM 5315 O O . VAL A 1 673 ? -17.986 -44.347 5.180 1.00 40.62 673 VAL A O 1
ATOM 5318 N N . ALA A 1 674 ? -19.730 -44.149 3.784 1.00 37.94 674 ALA A N 1
ATOM 5319 C CA . ALA A 1 674 ? -19.478 -45.401 3.067 1.00 37.94 674 ALA A CA 1
ATOM 5320 C C . ALA A 1 674 ? -18.289 -45.310 2.088 1.00 37.94 674 ALA A C 1
ATOM 5322 O O . ALA A 1 674 ? -17.651 -46.323 1.811 1.00 37.94 674 ALA A O 1
ATOM 5323 N N . ASN A 1 675 ? -17.947 -44.103 1.623 1.00 40.28 675 ASN A N 1
ATOM 5324 C CA . ASN A 1 675 ? -16.871 -43.871 0.649 1.00 40.28 675 ASN A CA 1
ATOM 5325 C C . ASN A 1 675 ? -15.466 -43.706 1.270 1.00 40.28 675 ASN A C 1
ATOM 5327 O O . ASN A 1 675 ? -14.493 -43.568 0.536 1.00 40.28 675 ASN A O 1
ATOM 5331 N N . ASN A 1 676 ? -15.326 -43.764 2.601 1.00 35.53 676 ASN A N 1
ATOM 5332 C CA . ASN A 1 676 ? -14.037 -43.607 3.299 1.00 35.53 676 ASN A CA 1
ATOM 5333 C C . ASN A 1 676 ? -13.303 -44.927 3.603 1.00 35.53 676 ASN A C 1
ATOM 5335 O O . ASN A 1 676 ? -12.327 -44.934 4.353 1.00 35.53 676 ASN A O 1
ATOM 5339 N N . THR A 1 677 ? -13.743 -46.056 3.042 1.00 33.72 677 THR A N 1
ATOM 5340 C CA . THR A 1 677 ? -13.088 -47.355 3.257 1.00 33.72 677 THR A CA 1
ATOM 5341 C C . THR A 1 677 ? -12.865 -48.115 1.958 1.00 33.72 677 THR A C 1
ATOM 5343 O O . THR A 1 677 ? -13.448 -49.175 1.776 1.00 33.72 677 THR A O 1
ATOM 5346 N N . THR A 1 678 ? -12.000 -47.607 1.083 1.00 29.34 678 THR A N 1
ATOM 5347 C CA . THR A 1 678 ? -11.221 -48.424 0.134 1.00 29.34 678 THR A CA 1
ATOM 5348 C C . THR A 1 678 ? -10.043 -47.602 -0.386 1.00 29.34 678 THR A C 1
ATOM 5350 O O . THR A 1 678 ? -10.249 -46.585 -1.042 1.00 29.34 678 THR A O 1
ATOM 5353 N N . ASP A 1 679 ? -8.823 -48.053 -0.095 1.00 37.62 679 ASP A N 1
ATOM 5354 C CA . ASP A 1 679 ? -7.599 -47.611 -0.766 1.00 37.62 679 ASP A CA 1
ATOM 5355 C C . ASP A 1 679 ? -7.665 -47.996 -2.253 1.00 37.62 679 ASP A C 1
ATOM 5357 O O . ASP A 1 679 ? -7.817 -49.181 -2.538 1.00 37.62 679 ASP A O 1
ATOM 5361 N N . GLU A 1 680 ? -7.519 -47.042 -3.185 1.00 27.38 680 GLU A N 1
ATOM 5362 C CA . GLU A 1 680 ? -6.731 -47.228 -4.418 1.00 27.38 680 GLU A CA 1
ATOM 5363 C C . GLU A 1 680 ? -6.511 -45.941 -5.254 1.00 27.38 680 GLU A C 1
ATOM 5365 O O . GLU A 1 680 ? -7.289 -44.992 -5.242 1.00 27.38 680 GLU A O 1
ATOM 5370 N N . ALA A 1 681 ? -5.367 -45.983 -5.946 1.00 25.48 681 ALA A N 1
ATOM 5371 C CA . ALA A 1 681 ? -4.657 -45.091 -6.871 1.00 25.48 681 ALA A CA 1
ATOM 5372 C C . ALA A 1 681 ? -5.321 -43.850 -7.521 1.00 25.48 681 ALA A C 1
ATOM 5374 O O . ALA A 1 681 ? -6.361 -43.894 -8.173 1.00 25.48 681 ALA A O 1
ATOM 5375 N N . PHE A 1 682 ? -4.530 -42.770 -7.507 1.00 29.12 682 PHE A N 1
ATOM 5376 C CA . PHE A 1 682 ? -4.694 -41.515 -8.246 1.00 29.12 682 PHE A CA 1
ATOM 5377 C C . PHE A 1 682 ? -4.737 -41.744 -9.771 1.00 29.12 682 PHE A C 1
ATOM 5379 O O . PHE A 1 682 ? -3.728 -42.103 -10.380 1.00 29.12 682 PHE A O 1
ATOM 5386 N N . THR A 1 683 ? -5.881 -41.474 -10.405 1.00 25.80 683 THR A N 1
ATOM 5387 C CA . THR A 1 683 ? -5.970 -41.153 -11.840 1.00 25.80 683 THR A CA 1
ATOM 5388 C C . THR A 1 683 ? -6.951 -40.002 -12.073 1.00 25.80 683 THR A C 1
ATOM 5390 O O . THR A 1 683 ? -7.879 -39.787 -11.302 1.00 25.80 683 THR A O 1
ATOM 5393 N N . SER A 1 684 ? -6.646 -39.219 -13.109 1.00 30.23 684 SER A N 1
ATOM 5394 C CA . SER A 1 684 ? -7.139 -37.877 -13.440 1.00 30.23 684 SER A CA 1
ATOM 5395 C C . SER A 1 684 ? -8.642 -37.632 -13.272 1.00 30.23 684 SER A C 1
ATOM 5397 O O . SER A 1 684 ? -9.456 -38.384 -13.811 1.00 30.23 684 SER A O 1
ATOM 5399 N N . ILE A 1 685 ? -8.987 -36.488 -12.676 1.00 28.95 685 ILE A N 1
ATOM 5400 C CA . ILE A 1 685 ? -10.334 -35.912 -12.732 1.00 28.95 685 ILE A CA 1
ATOM 5401 C C . ILE A 1 685 ? -10.331 -34.780 -13.762 1.00 28.95 685 ILE A C 1
ATOM 5403 O O . ILE A 1 685 ? -9.517 -33.861 -13.692 1.00 28.95 685 ILE A O 1
ATOM 5407 N N . GLY A 1 686 ? -11.216 -34.923 -14.749 1.00 24.62 686 GLY A N 1
ATOM 5408 C CA . GLY A 1 686 ? -11.501 -33.938 -15.780 1.00 24.62 686 GLY A CA 1
ATOM 5409 C C . GLY A 1 686 ? -12.343 -32.769 -15.272 1.00 24.62 686 GLY A C 1
ATOM 5410 O O . GLY A 1 686 ? -12.994 -32.838 -14.233 1.00 24.62 686 GLY A O 1
ATOM 5411 N N . GLU A 1 687 ? -12.300 -31.704 -16.061 1.00 36.19 687 GLU A N 1
ATOM 5412 C CA . GLU A 1 687 ? -12.934 -30.404 -15.858 1.00 36.19 687 GLU A CA 1
ATOM 5413 C C . GLU A 1 687 ? -14.440 -30.498 -15.544 1.00 36.19 687 GLU A C 1
ATOM 5415 O O . GLU A 1 687 ? -15.235 -30.984 -16.353 1.00 36.19 687 GLU A O 1
ATOM 5420 N N . SER A 1 688 ? -14.852 -29.950 -14.396 1.00 24.34 688 SER A N 1
ATOM 5421 C CA . SER A 1 688 ? -16.239 -29.548 -14.147 1.00 24.34 688 SER A CA 1
ATOM 5422 C C . SER A 1 688 ? -16.308 -28.293 -13.265 1.00 24.34 688 SER A C 1
ATOM 5424 O O . SER A 1 688 ? -15.925 -28.348 -12.101 1.00 24.34 688 SER A O 1
ATOM 5426 N N . ALA A 1 689 ? -16.822 -27.212 -13.865 1.00 27.80 689 ALA A N 1
ATOM 5427 C CA . ALA A 1 689 ? -17.411 -25.980 -13.319 1.00 27.80 689 ALA A CA 1
ATOM 5428 C C . ALA A 1 689 ? -16.969 -25.505 -11.916 1.00 27.80 689 ALA A C 1
ATOM 5430 O O . ALA A 1 689 ? -17.419 -26.012 -10.888 1.00 27.80 689 ALA A O 1
ATOM 5431 N N . ASP A 1 690 ? -16.176 -24.434 -11.920 1.00 32.44 690 ASP A N 1
ATOM 5432 C CA . ASP A 1 690 ? -15.529 -23.817 -10.765 1.00 32.44 690 ASP A CA 1
ATOM 5433 C C . ASP A 1 690 ? -16.510 -23.161 -9.774 1.00 32.44 690 ASP A C 1
ATOM 5435 O O . ASP A 1 690 ? -17.118 -22.123 -10.044 1.00 32.44 690 ASP A O 1
ATOM 5439 N N . TYR A 1 691 ? -16.615 -23.736 -8.575 1.00 32.72 691 TYR A N 1
ATOM 5440 C CA . TYR A 1 691 ? -17.071 -23.030 -7.379 1.00 32.72 691 TYR A CA 1
ATOM 5441 C C . TYR A 1 691 ? -15.843 -22.439 -6.676 1.00 32.72 691 TYR A C 1
ATOM 5443 O O . TYR A 1 691 ? -15.057 -23.177 -6.082 1.00 32.72 691 TYR A O 1
ATOM 5451 N N . TYR A 1 692 ? -15.675 -21.116 -6.735 1.00 37.78 692 TYR A N 1
ATOM 5452 C CA . TYR A 1 692 ? -14.665 -20.406 -5.949 1.00 37.78 692 TYR A CA 1
ATOM 5453 C C . TYR A 1 692 ? -15.295 -19.920 -4.634 1.00 37.78 692 TYR A C 1
ATOM 5455 O O . TYR A 1 692 ? -16.181 -19.063 -4.684 1.00 37.78 692 TYR A O 1
ATOM 5463 N N . PRO A 1 693 ? -14.885 -20.439 -3.461 1.00 38.00 693 PRO A N 1
ATOM 5464 C CA . PRO A 1 693 ? -15.369 -19.935 -2.180 1.00 38.00 693 PRO A CA 1
ATOM 5465 C C . PRO A 1 693 ? -14.966 -18.466 -1.994 1.00 38.00 693 PRO A C 1
ATOM 5467 O O . PRO A 1 693 ? -13.849 -18.062 -2.325 1.00 38.00 693 PRO A O 1
ATOM 5470 N N . SER A 1 694 ? -15.881 -17.660 -1.464 1.00 52.34 694 SER A N 1
ATOM 5471 C CA . SER A 1 694 ? -15.609 -16.272 -1.092 1.00 52.34 694 SER A CA 1
ATOM 5472 C C . SER A 1 694 ? -14.748 -16.218 0.174 1.00 52.34 694 SER A C 1
ATOM 5474 O O . SER A 1 694 ? -14.757 -17.146 0.984 1.00 52.34 694 SER A O 1
ATOM 5476 N N . PHE A 1 695 ? -14.023 -15.118 0.403 1.00 53.91 695 PHE A N 1
ATOM 5477 C CA . PHE A 1 695 ? -13.245 -14.946 1.639 1.00 53.91 695 PHE A CA 1
ATOM 5478 C C . PHE A 1 695 ? -14.115 -15.096 2.903 1.00 53.91 695 PHE A C 1
ATOM 5480 O O . PHE A 1 695 ? -13.644 -15.593 3.924 1.00 53.91 695 PHE A O 1
ATOM 5487 N N . GLU A 1 696 ? -15.401 -14.734 2.832 1.00 55.25 696 GLU A N 1
ATOM 5488 C CA . GLU A 1 696 ? -16.342 -14.889 3.947 1.00 55.25 696 GLU A CA 1
ATOM 5489 C C . GLU A 1 696 ? -16.635 -16.354 4.294 1.00 55.25 696 GLU A C 1
ATOM 5491 O O . GLU A 1 696 ? -16.813 -16.668 5.473 1.00 55.25 696 GLU A O 1
ATOM 5496 N N . ASP A 1 697 ? -16.593 -17.261 3.315 1.00 53.31 697 ASP A N 1
ATOM 5497 C CA . ASP A 1 697 ? -16.764 -18.700 3.545 1.00 53.31 697 ASP A CA 1
ATOM 5498 C C . ASP A 1 697 ? -15.611 -19.272 4.390 1.00 53.31 697 ASP A C 1
ATOM 5500 O O . ASP A 1 697 ? -15.803 -20.208 5.169 1.00 53.31 697 ASP A O 1
ATOM 5504 N N . PHE A 1 698 ? -14.427 -18.653 4.310 1.00 46.12 698 PHE A N 1
ATOM 5505 C CA . PHE A 1 698 ? -13.244 -19.005 5.102 1.00 46.12 698 PHE A CA 1
ATOM 5506 C C . PHE A 1 698 ? -13.327 -18.528 6.563 1.00 46.12 698 PHE A C 1
ATOM 5508 O O . PHE A 1 698 ? -12.652 -19.072 7.438 1.00 46.12 698 PHE A O 1
ATOM 5515 N N . LEU A 1 699 ? -14.161 -17.521 6.853 1.00 47.16 699 LEU A N 1
ATOM 5516 C CA . LEU A 1 699 ? -14.323 -16.945 8.196 1.00 47.16 699 LEU A CA 1
ATOM 5517 C C . LEU A 1 699 ? -15.276 -17.751 9.098 1.00 47.16 699 LEU A C 1
ATOM 5519 O O . LEU A 1 699 ? -15.325 -17.499 10.308 1.00 47.16 699 LEU A O 1
ATOM 5523 N N . GLY A 1 700 ? -15.985 -18.730 8.521 1.00 36.56 700 GLY A N 1
ATOM 5524 C CA . GLY A 1 700 ? -16.875 -19.666 9.202 1.00 36.56 700 GLY A CA 1
ATOM 5525 C C . GLY A 1 700 ? -18.170 -19.033 9.728 1.00 36.56 700 GLY A C 1
ATOM 5526 O O . GLY A 1 700 ? -18.158 -18.072 10.499 1.00 36.56 700 GLY A O 1
ATOM 5527 N N . SER A 1 701 ? -19.309 -19.638 9.379 1.00 32.34 701 SER A N 1
ATOM 5528 C CA . SER A 1 701 ? -20.530 -19.526 10.183 1.00 32.34 701 SER A CA 1
ATOM 5529 C C . SER A 1 701 ? -20.399 -20.442 11.404 1.00 32.34 701 SER A C 1
ATOM 5531 O O . SER A 1 701 ? -19.861 -21.546 11.304 1.00 32.34 701 SER A O 1
ATOM 5533 N N . ASP A 1 702 ? -20.828 -19.970 12.576 1.00 31.09 702 ASP A N 1
ATOM 5534 C CA . ASP A 1 702 ? -20.701 -20.703 13.838 1.00 31.09 702 ASP A CA 1
ATOM 5535 C C . ASP A 1 702 ? -21.359 -22.096 13.746 1.00 31.09 702 ASP A C 1
ATOM 5537 O O . ASP A 1 702 ? -22.578 -22.247 13.836 1.00 31.09 702 ASP A O 1
ATOM 5541 N N . GLN A 1 703 ? -20.538 -23.141 13.626 1.00 25.97 703 GLN A N 1
ATOM 5542 C CA . GLN A 1 703 ? -20.916 -24.497 14.013 1.00 25.97 703 GLN A CA 1
ATOM 5543 C C . GLN A 1 703 ? -20.954 -24.522 15.543 1.00 25.97 703 GLN A C 1
ATOM 5545 O O . GLN A 1 703 ? -19.926 -24.611 16.217 1.00 25.97 703 GLN A O 1
ATOM 5550 N N . VAL A 1 704 ? -22.157 -24.397 16.101 1.00 25.12 704 VAL A N 1
ATOM 5551 C CA . VAL A 1 704 ? -22.417 -24.627 17.523 1.00 25.12 704 VAL A CA 1
ATOM 5552 C C . VAL A 1 704 ? -21.985 -26.056 17.851 1.00 25.12 704 VAL A C 1
ATOM 5554 O O . VAL A 1 704 ? -22.637 -27.016 17.447 1.00 25.12 704 VAL A O 1
ATOM 5557 N N . GLN A 1 705 ? -20.885 -26.210 18.590 1.00 23.30 705 GLN A N 1
ATOM 5558 C CA . GLN A 1 705 ? -20.551 -27.497 19.188 1.00 23.30 705 GLN A CA 1
ATOM 5559 C C . GLN A 1 705 ? -21.623 -27.862 20.229 1.00 23.30 705 GLN A C 1
ATOM 5561 O O . GLN A 1 705 ? -21.910 -27.041 21.107 1.00 23.30 705 GLN A O 1
ATOM 5566 N N . PRO A 1 706 ? -22.214 -29.069 20.186 1.00 27.03 706 PRO A N 1
ATOM 5567 C CA . PRO A 1 706 ? -23.090 -29.528 21.251 1.00 27.03 706 PRO A CA 1
ATOM 5568 C C . PRO A 1 706 ? -22.260 -29.722 22.521 1.00 27.03 706 PRO A C 1
ATOM 5570 O O . PRO A 1 706 ? -21.346 -30.546 22.568 1.00 27.03 706 PRO A O 1
ATOM 5573 N N . GLY A 1 707 ? -22.572 -28.941 23.552 1.00 26.14 707 GLY A N 1
ATOM 5574 C CA . GLY A 1 707 ? -22.029 -29.145 24.885 1.00 26.14 707 GLY A CA 1
ATOM 5575 C C . GLY A 1 707 ? -22.407 -30.525 25.420 1.00 26.14 707 GLY A C 1
ATOM 5576 O O . GLY A 1 707 ? -23.543 -30.972 25.274 1.00 26.14 707 GLY A O 1
ATOM 5577 N N . TYR A 1 708 ? -21.441 -31.172 26.068 1.00 23.56 708 TYR A N 1
ATOM 5578 C CA . TYR A 1 708 ? -21.645 -32.343 26.913 1.00 23.56 708 TYR A CA 1
ATOM 5579 C C . TYR A 1 708 ? -22.766 -32.076 27.930 1.00 23.56 708 TYR A C 1
ATOM 5581 O O . TYR A 1 708 ? -22.577 -31.343 28.902 1.00 23.56 708 TYR A O 1
ATOM 5589 N N . THR A 1 709 ? -23.933 -32.684 27.726 1.00 25.36 709 THR A N 1
ATOM 5590 C CA . THR A 1 709 ? -24.975 -32.801 28.749 1.00 25.36 709 THR A CA 1
ATOM 5591 C C . THR A 1 709 ? -24.825 -34.148 29.440 1.00 25.36 709 THR A C 1
ATOM 5593 O O . THR A 1 709 ? -25.037 -35.186 28.819 1.00 25.36 709 THR A O 1
ATOM 5596 N N . ASN A 1 710 ? -24.461 -34.122 30.724 1.00 26.08 710 ASN A N 1
ATOM 5597 C CA . ASN A 1 710 ? -24.560 -35.287 31.597 1.00 26.08 710 ASN A CA 1
ATOM 5598 C C . ASN A 1 710 ? -26.028 -35.707 31.733 1.00 26.08 710 ASN A C 1
ATOM 5600 O O . ASN A 1 710 ? -26.907 -34.884 31.997 1.00 26.08 710 ASN A O 1
ATOM 5604 N N . GLU A 1 711 ? -26.242 -37.001 31.544 1.00 23.70 711 GLU A N 1
ATOM 5605 C CA . GLU A 1 711 ? -27.509 -37.714 31.597 1.00 23.70 711 GLU A CA 1
ATOM 5606 C C . GLU A 1 711 ? -28.189 -37.570 32.970 1.00 23.70 711 GLU A C 1
ATOM 5608 O O . GLU A 1 711 ? -27.589 -37.832 34.013 1.00 23.70 711 GLU A O 1
ATOM 5613 N N . VAL A 1 712 ? -29.473 -37.205 32.963 1.00 25.77 712 VAL A N 1
ATOM 5614 C CA . VAL A 1 712 ? -30.408 -37.530 34.046 1.00 25.77 712 VAL A CA 1
ATOM 5615 C C . VAL A 1 712 ? -31.434 -38.480 33.444 1.00 25.77 712 VAL A C 1
ATOM 5617 O O . VAL A 1 712 ? -32.207 -38.107 32.564 1.00 25.77 712 VAL A O 1
ATOM 5620 N N . VAL A 1 713 ? -31.363 -39.729 33.891 1.00 26.83 713 VAL A N 1
ATOM 5621 C CA . VAL A 1 713 ? -32.278 -40.819 33.555 1.00 26.83 713 VAL A CA 1
ATOM 5622 C C . VAL A 1 713 ? -33.577 -40.604 34.332 1.00 26.83 713 VAL A C 1
ATOM 5624 O O . VAL A 1 713 ? -33.577 -40.702 35.558 1.00 26.83 713 VAL A O 1
ATOM 5627 N N . ASP A 1 714 ? -34.666 -40.318 33.622 1.00 23.91 714 ASP A N 1
ATOM 5628 C CA . ASP A 1 714 ? -36.034 -40.429 34.135 1.00 23.91 714 ASP A CA 1
ATOM 5629 C C . ASP A 1 714 ? -36.609 -41.756 33.631 1.00 23.91 714 ASP A C 1
ATOM 5631 O O . ASP A 1 714 ? -36.884 -41.906 32.440 1.00 23.91 714 ASP A O 1
ATOM 5635 N N . ASP A 1 715 ? -36.791 -42.716 34.538 1.00 25.98 715 ASP A N 1
ATOM 5636 C CA . ASP A 1 715 ? -37.476 -43.976 34.256 1.00 25.98 715 ASP A CA 1
ATOM 5637 C C . ASP A 1 715 ? -38.727 -44.063 35.140 1.00 25.98 715 ASP A C 1
ATOM 5639 O O . ASP A 1 715 ? -38.672 -44.281 36.352 1.00 25.98 715 ASP A O 1
ATOM 5643 N N . ASN A 1 716 ? -39.883 -43.840 34.516 1.00 25.25 716 ASN A N 1
ATOM 5644 C CA . ASN A 1 716 ? -41.191 -44.047 35.121 1.00 25.25 716 ASN A CA 1
ATOM 5645 C C . ASN A 1 716 ? -41.601 -45.507 34.916 1.00 25.25 716 ASN A C 1
ATOM 5647 O O . ASN A 1 716 ? -41.890 -45.924 33.795 1.00 25.25 716 ASN A O 1
ATOM 5651 N N . SER A 1 717 ? -41.769 -46.258 36.003 1.00 27.22 717 SER A N 1
ATOM 5652 C CA . SER A 1 717 ? -42.664 -47.413 35.990 1.00 27.22 717 SER A CA 1
ATOM 5653 C C . SER A 1 717 ? -43.497 -47.481 37.266 1.00 27.22 717 SER A C 1
ATOM 5655 O O . SER A 1 717 ? -43.018 -47.384 38.394 1.00 27.22 717 SER A O 1
ATOM 5657 N N . ALA A 1 718 ? -44.802 -47.583 37.042 1.00 26.06 718 ALA A N 1
ATOM 5658 C CA . ALA A 1 718 ? -45.827 -47.737 38.050 1.00 26.06 718 ALA A CA 1
ATOM 5659 C C . ALA A 1 718 ? -45.766 -49.129 38.683 1.00 26.06 718 ALA A C 1
ATOM 5661 O O . ALA A 1 718 ? -45.657 -50.118 37.961 1.00 26.06 718 ALA A O 1
ATOM 5662 N N . GLN A 1 719 ? -45.993 -49.221 39.995 1.00 27.48 719 GLN A N 1
ATOM 5663 C CA . GLN A 1 719 ? -46.664 -50.381 40.577 1.00 27.48 719 GLN A CA 1
ATOM 5664 C C . GLN A 1 719 ? -47.292 -50.086 41.942 1.00 27.48 719 GLN A C 1
ATOM 5666 O O . GLN A 1 719 ? -46.939 -49.164 42.669 1.00 27.48 719 GLN A O 1
ATOM 5671 N N . SER A 1 720 ? -48.328 -50.872 42.192 1.00 24.31 720 SER A N 1
ATOM 5672 C CA . SER A 1 720 ? -49.406 -50.746 43.157 1.00 24.31 720 SER A CA 1
ATOM 5673 C C . SER A 1 720 ? -49.028 -50.945 44.625 1.00 24.31 720 SER A C 1
ATOM 5675 O O . SER A 1 720 ? -48.283 -51.861 44.943 1.00 24.31 720 SER A O 1
ATOM 5677 N N . GLY A 1 721 ? -49.743 -50.220 45.494 1.00 23.53 721 GLY A N 1
ATOM 5678 C CA . GLY A 1 721 ? -50.474 -50.766 46.646 1.00 23.53 721 GLY A CA 1
ATOM 5679 C C . GLY A 1 721 ? -49.679 -51.355 47.815 1.00 23.53 721 GLY A C 1
ATOM 5680 O O . GLY A 1 721 ? -49.124 -52.433 47.697 1.00 23.53 721 GLY A O 1
ATOM 5681 N N . GLN A 1 722 ? -49.804 -50.748 48.999 1.00 26.81 722 GLN A N 1
ATOM 5682 C CA . GLN A 1 722 ? -50.481 -51.339 50.169 1.00 26.81 722 GLN A CA 1
ATOM 5683 C C . GLN A 1 722 ? -50.319 -50.457 51.419 1.00 26.81 722 GLN A C 1
ATOM 5685 O O . GLN A 1 722 ? -49.316 -49.783 51.624 1.00 26.81 722 GLN A O 1
ATOM 5690 N N . ASN A 1 723 ? -51.375 -50.477 52.232 1.00 24.45 723 ASN A N 1
ATOM 5691 C CA . ASN A 1 723 ? -51.529 -49.848 53.543 1.00 24.45 723 ASN A CA 1
ATOM 5692 C C . ASN A 1 723 ? -50.456 -50.292 54.555 1.00 24.45 723 ASN A C 1
ATOM 5694 O O . ASN A 1 723 ? -50.029 -51.435 54.475 1.00 24.45 723 ASN A O 1
ATOM 5698 N N . VAL A 1 724 ? -50.156 -49.469 55.572 1.00 27.73 724 VAL A N 1
ATOM 5699 C CA . VAL A 1 724 ? -50.357 -49.746 57.021 1.00 27.73 724 VAL A CA 1
ATOM 5700 C C . VAL A 1 724 ? -50.018 -48.477 57.834 1.00 27.73 724 VAL A C 1
ATOM 5702 O O . VAL A 1 724 ? -49.207 -47.647 57.440 1.00 27.73 724 VAL A O 1
ATOM 5705 N N . ALA A 1 725 ? -50.741 -48.313 58.939 1.00 25.00 725 ALA A N 1
ATOM 5706 C CA . ALA A 1 725 ? -50.914 -47.130 59.768 1.00 25.00 725 ALA A CA 1
ATOM 5707 C C . ALA A 1 725 ? -49.871 -46.909 60.891 1.00 25.00 725 ALA A C 1
ATOM 5709 O O . ALA A 1 725 ? -49.180 -47.835 61.303 1.00 25.00 725 ALA A O 1
ATOM 5710 N N . ALA A 1 726 ? -49.969 -45.701 61.474 1.00 27.77 726 ALA A N 1
ATOM 5711 C CA . ALA A 1 726 ? -50.004 -45.378 62.916 1.00 27.77 726 ALA A CA 1
ATOM 5712 C C . ALA A 1 726 ? -48.802 -44.640 63.562 1.00 27.77 726 ALA A C 1
ATOM 5714 O O . ALA A 1 726 ? -47.728 -45.205 63.707 1.00 27.77 726 ALA A O 1
ATOM 5715 N N . ASN A 1 727 ? -49.129 -43.432 64.079 1.00 26.59 727 ASN A N 1
ATOM 5716 C CA . ASN A 1 727 ? -48.768 -42.810 65.380 1.00 26.59 727 ASN A CA 1
ATOM 5717 C C . ASN A 1 727 ? -47.273 -42.543 65.712 1.00 26.59 727 ASN A C 1
ATOM 5719 O O . ASN A 1 727 ? -46.421 -43.370 65.452 1.00 26.59 727 ASN A O 1
ATOM 5723 N N . THR A 1 728 ? -46.826 -41.446 66.355 1.00 28.59 728 THR A N 1
ATOM 5724 C CA . THR A 1 728 ? -47.445 -40.517 67.334 1.00 28.59 728 THR A CA 1
ATOM 5725 C C . THR A 1 728 ? -46.487 -39.340 67.686 1.00 28.59 728 THR A C 1
ATOM 5727 O O . THR A 1 728 ? -45.279 -39.543 67.700 1.00 28.59 728 THR A O 1
ATOM 5730 N N . ASN A 1 729 ? -47.064 -38.198 68.120 1.00 28.72 729 ASN A N 1
ATOM 5731 C CA . ASN A 1 729 ? -46.611 -37.212 69.150 1.00 28.72 729 ASN A CA 1
ATOM 5732 C C . ASN A 1 729 ? -45.643 -36.014 68.859 1.00 28.72 729 ASN A C 1
ATOM 5734 O O . ASN A 1 729 ? -44.438 -36.153 68.999 1.00 28.72 729 ASN A O 1
ATOM 5738 N N . ALA A 1 730 ? -46.251 -34.821 68.620 1.00 28.66 730 ALA A N 1
ATOM 5739 C CA . ALA A 1 730 ? -46.183 -33.492 69.326 1.00 28.66 730 ALA A CA 1
ATOM 5740 C C . ALA A 1 730 ? -44.835 -32.779 69.699 1.00 28.66 730 ALA A C 1
ATOM 5742 O O . ALA A 1 730 ? -43.853 -33.470 69.932 1.00 28.66 730 ALA A O 1
ATOM 5743 N N . PRO A 1 731 ? -44.788 -31.452 70.053 1.00 35.78 731 PRO A N 1
ATOM 5744 C CA . PRO A 1 731 ? -45.460 -30.199 69.594 1.00 35.78 731 PRO A CA 1
ATOM 5745 C C . PRO A 1 731 ? -44.464 -28.972 69.383 1.00 35.78 731 PRO A C 1
ATOM 5747 O O . PRO A 1 731 ? -43.255 -29.180 69.446 1.00 35.78 731 PRO A O 1
ATOM 5750 N N . PRO A 1 732 ? -44.907 -27.706 69.098 1.00 40.84 732 PRO A N 1
ATOM 5751 C CA . PRO A 1 732 ? -44.177 -26.709 68.262 1.00 40.84 732 PRO A CA 1
ATOM 5752 C C . PRO A 1 732 ? -43.634 -25.392 68.915 1.00 40.84 732 PRO A C 1
ATOM 5754 O O . PRO A 1 732 ? -43.924 -25.091 70.070 1.00 40.84 732 PRO A O 1
ATOM 5757 N N . ALA A 1 733 ? -43.008 -24.553 68.048 1.00 26.73 733 ALA A N 1
ATOM 5758 C CA . ALA A 1 733 ? -42.761 -23.080 68.080 1.00 26.73 733 ALA A CA 1
ATOM 5759 C C . ALA A 1 733 ? -41.441 -22.574 68.740 1.00 26.73 733 ALA A C 1
ATOM 5761 O O . ALA A 1 733 ? -40.908 -23.300 69.573 1.00 26.73 733 ALA A O 1
ATOM 5762 N N . PRO A 1 734 ? -40.897 -21.352 68.445 1.00 32.22 734 PRO A N 1
ATOM 5763 C CA . PRO A 1 734 ? -41.489 -20.215 67.707 1.00 32.22 734 PRO A CA 1
ATOM 5764 C C . PRO A 1 734 ? -40.542 -19.414 66.745 1.00 32.22 734 PRO A C 1
ATOM 5766 O O . PRO A 1 734 ? -39.324 -19.557 66.746 1.00 32.22 734 PRO A O 1
ATOM 5769 N N . ALA A 1 735 ? -41.114 -18.493 65.952 1.00 32.50 735 ALA A N 1
ATOM 5770 C CA . ALA A 1 735 ? -40.432 -17.287 65.419 1.00 32.50 735 ALA A CA 1
ATOM 5771 C C . ALA A 1 735 ? -40.373 -16.186 66.523 1.00 32.50 735 ALA A C 1
ATOM 5773 O O . ALA A 1 735 ? -40.903 -16.453 67.602 1.00 32.50 735 ALA A O 1
ATOM 5774 N N . PRO A 1 736 ? -39.892 -14.924 66.350 1.00 39.31 736 PRO A N 1
ATOM 5775 C CA . PRO A 1 736 ? -39.224 -14.225 65.232 1.00 39.31 736 PRO A CA 1
ATOM 5776 C C . PRO A 1 736 ? -38.021 -13.332 65.694 1.00 39.31 736 PRO A C 1
ATOM 5778 O O . PRO A 1 736 ? -37.686 -13.314 66.876 1.00 39.31 736 PRO A O 1
ATOM 5781 N N . LYS A 1 737 ? -37.429 -12.498 64.807 1.00 25.30 737 LYS A N 1
ATOM 5782 C CA . LYS A 1 737 ? -37.278 -11.020 64.999 1.00 25.30 737 LYS A CA 1
ATOM 5783 C C . LYS A 1 737 ? -36.503 -10.310 63.868 1.00 25.30 737 LYS A C 1
ATOM 5785 O O . LYS A 1 737 ? -35.401 -10.695 63.503 1.00 25.30 737 LYS A O 1
ATOM 5790 N N . LYS A 1 738 ? -37.085 -9.200 63.391 1.00 35.06 738 LYS A N 1
ATOM 5791 C CA . LYS A 1 738 ? -36.449 -8.130 62.596 1.00 35.06 738 LYS A CA 1
ATOM 5792 C C . LYS A 1 738 ? -35.554 -7.256 63.486 1.00 35.06 738 LYS A C 1
ATOM 5794 O O . LYS A 1 738 ? -35.974 -6.898 64.584 1.00 35.06 738 LYS A O 1
ATOM 5799 N N . MET A 1 739 ? -34.424 -6.784 62.952 1.00 24.91 739 MET A N 1
ATOM 5800 C CA . MET A 1 739 ? -33.736 -5.572 63.420 1.00 24.91 739 MET A CA 1
ATOM 5801 C C . MET A 1 739 ? -33.150 -4.773 62.246 1.00 24.91 739 MET A C 1
ATOM 5803 O O . MET A 1 739 ? -32.451 -5.297 61.389 1.00 24.91 739 MET A O 1
ATOM 5807 N N . THR A 1 740 ? -33.450 -3.479 62.244 1.00 33.53 740 THR A N 1
ATOM 5808 C CA . THR A 1 740 ? -32.896 -2.405 61.405 1.00 33.53 740 THR A CA 1
ATOM 5809 C C . THR A 1 740 ? -31.555 -1.893 61.947 1.00 33.53 740 THR A C 1
ATOM 5811 O O . THR A 1 740 ? -31.479 -1.685 63.160 1.00 33.53 740 THR A O 1
ATOM 5814 N N . ARG A 1 741 ? -30.577 -1.515 61.094 1.00 26.25 741 ARG A N 1
ATOM 5815 C CA . ARG A 1 741 ? -29.662 -0.372 61.367 1.00 26.25 741 ARG A CA 1
ATOM 5816 C C . ARG A 1 741 ? -28.789 0.095 60.175 1.00 26.25 741 ARG A C 1
ATOM 5818 O O . ARG A 1 741 ? -28.009 -0.669 59.637 1.00 26.25 741 ARG A O 1
ATOM 5825 N N . LYS A 1 742 ? -28.950 1.394 59.869 1.00 24.00 742 LYS A N 1
ATOM 5826 C CA . LYS A 1 742 ? -28.017 2.478 59.457 1.00 24.00 742 LYS A CA 1
ATOM 5827 C C . LYS A 1 742 ? -26.714 2.210 58.664 1.00 24.00 742 LYS A C 1
ATOM 5829 O O . LYS A 1 742 ? -25.856 1.445 59.079 1.00 24.00 742 LYS A O 1
ATOM 5834 N N . ARG A 1 743 ? -26.537 3.073 57.643 1.00 35.34 743 ARG A N 1
ATOM 5835 C CA . ARG A 1 743 ? -25.314 3.427 56.886 1.00 35.34 743 ARG A CA 1
ATOM 5836 C C . ARG A 1 743 ? -24.080 3.699 57.764 1.00 35.34 743 ARG A C 1
ATOM 5838 O O . ARG A 1 743 ? -24.188 4.416 58.760 1.00 35.34 743 ARG A O 1
ATOM 5845 N N . LYS A 1 744 ? -22.912 3.267 57.271 1.00 26.80 744 LYS A N 1
ATOM 5846 C CA . LYS A 1 744 ? -21.577 3.798 57.592 1.00 26.80 744 LYS A CA 1
ATOM 5847 C C . LYS A 1 744 ? -20.718 3.774 56.315 1.00 26.80 744 LYS A C 1
ATOM 5849 O O . LYS A 1 744 ? -20.718 2.766 55.621 1.00 26.80 744 LYS A O 1
ATOM 5854 N N . SER A 1 745 ? -20.072 4.895 55.998 1.00 39.88 745 SER A N 1
ATOM 5855 C CA . SER A 1 745 ? -19.094 5.063 54.913 1.00 39.88 745 SER A CA 1
ATOM 5856 C C . SER A 1 745 ? -17.686 4.685 55.379 1.00 39.88 745 SER A C 1
ATOM 5858 O O . SER A 1 745 ? -17.348 5.000 56.523 1.00 39.88 745 SER A O 1
ATOM 5860 N N . CYS A 1 746 ? -16.865 4.119 54.491 1.00 27.72 746 CYS A N 1
ATOM 5861 C CA . CYS A 1 746 ? -15.401 4.265 54.479 1.00 27.72 746 CYS A CA 1
ATOM 5862 C C . CYS A 1 746 ? -14.800 3.663 53.191 1.00 27.72 746 CYS A C 1
ATOM 5864 O O . CYS A 1 746 ? -15.194 2.567 52.806 1.00 27.72 746 CYS A O 1
ATOM 5866 N N . ASP A 1 747 ? -13.899 4.440 52.583 1.00 39.97 747 ASP A N 1
ATOM 5867 C CA . ASP A 1 747 ? -12.925 4.200 51.502 1.00 39.97 747 ASP A CA 1
ATOM 5868 C C . ASP A 1 747 ? -12.788 2.796 50.901 1.00 39.97 747 ASP A C 1
ATOM 5870 O O . ASP A 1 747 ? -12.348 1.865 51.574 1.00 39.97 747 ASP A O 1
ATOM 5874 N N . ASP A 1 748 ? -13.018 2.704 49.586 1.00 50.25 748 ASP A N 1
ATOM 5875 C CA . ASP A 1 748 ? -12.744 1.511 48.765 1.00 50.25 748 ASP A CA 1
ATOM 5876 C C . ASP A 1 748 ? -11.689 1.756 47.657 1.00 50.25 748 ASP A C 1
ATOM 5878 O O . ASP A 1 748 ? -11.275 0.834 46.957 1.00 50.25 748 ASP A O 1
ATOM 5882 N N . ASP A 1 749 ? -11.136 2.972 47.543 1.00 49.94 749 ASP A N 1
ATOM 5883 C CA . ASP A 1 749 ? -10.087 3.279 46.550 1.00 49.94 749 ASP A CA 1
ATOM 5884 C C . ASP A 1 749 ? -8.765 2.555 46.855 1.00 49.94 749 ASP A C 1
ATOM 5886 O O . ASP A 1 749 ? -7.964 2.288 45.960 1.00 49.94 749 ASP A O 1
ATOM 5890 N N . SER A 1 750 ? -8.542 2.166 48.117 1.00 44.91 750 SER A N 1
ATOM 5891 C CA . SER A 1 750 ? -7.373 1.366 48.500 1.00 44.91 750 SER A CA 1
ATOM 5892 C C . SER A 1 750 ? -7.448 -0.070 47.979 1.00 44.91 750 SER A C 1
ATOM 5894 O O . SER A 1 750 ? -6.410 -0.662 47.693 1.00 44.91 750 SER A O 1
ATOM 5896 N N . ALA A 1 751 ? -8.648 -0.634 47.811 1.00 49.12 751 ALA A N 1
ATOM 5897 C CA . ALA A 1 751 ? -8.819 -1.978 47.272 1.00 49.12 751 ALA A CA 1
ATOM 5898 C C . ALA A 1 751 ? -8.562 -1.994 45.761 1.00 49.12 751 ALA A C 1
ATOM 5900 O O . ALA A 1 751 ? -7.877 -2.891 45.273 1.00 49.12 751 ALA A O 1
ATOM 5901 N N . LEU A 1 752 ? -9.022 -0.963 45.043 1.00 48.56 752 LEU A N 1
ATOM 5902 C CA . LEU A 1 752 ? -8.767 -0.794 43.612 1.00 48.56 752 LEU A CA 1
ATOM 5903 C C . LEU A 1 752 ? -7.296 -0.452 43.327 1.00 48.56 752 LEU A C 1
ATOM 5905 O O . LEU A 1 752 ? -6.701 -1.038 42.428 1.00 48.56 752 LEU A O 1
ATOM 5909 N N . LEU A 1 753 ? -6.674 0.425 44.124 1.00 57.75 753 LEU A N 1
ATOM 5910 C CA . LEU A 1 753 ? -5.241 0.725 44.013 1.00 57.75 753 LEU A CA 1
ATOM 5911 C C . LEU A 1 753 ? -4.373 -0.485 44.369 1.00 57.75 753 LEU A C 1
ATOM 5913 O O . LEU A 1 753 ? -3.365 -0.718 43.709 1.00 57.75 753 LEU A O 1
ATOM 5917 N N . ASN A 1 754 ? -4.774 -1.298 45.352 1.00 53.56 754 ASN A N 1
ATOM 5918 C CA . ASN A 1 754 ? -4.097 -2.563 45.638 1.00 53.56 754 ASN A CA 1
ATOM 5919 C C . ASN A 1 754 ? -4.309 -3.585 44.517 1.00 53.56 754 ASN A C 1
ATOM 5921 O O . ASN A 1 754 ? -3.372 -4.296 44.179 1.00 53.56 754 ASN A O 1
ATOM 5925 N N . LEU A 1 755 ? -5.492 -3.641 43.899 1.00 55.59 755 LEU A N 1
ATOM 5926 C CA . LEU A 1 755 ? -5.753 -4.509 42.751 1.00 55.59 755 LEU A CA 1
ATOM 5927 C C . LEU A 1 755 ? -4.907 -4.100 41.539 1.00 55.59 755 LEU A C 1
ATOM 5929 O O . LEU A 1 755 ? -4.281 -4.960 40.935 1.00 55.59 755 LEU A O 1
ATOM 5933 N N . LEU A 1 756 ? -4.842 -2.804 41.222 1.00 54.19 756 LEU A N 1
ATOM 5934 C CA . LEU A 1 756 ? -4.047 -2.255 40.119 1.00 54.19 756 LEU A CA 1
ATOM 5935 C C . LEU A 1 756 ? -2.544 -2.380 40.379 1.00 54.19 756 LEU A C 1
ATOM 5937 O O . LEU A 1 756 ? -1.798 -2.725 39.469 1.00 54.19 756 LEU A O 1
ATOM 5941 N N . SER A 1 757 ? -2.100 -2.167 41.620 1.00 58.12 757 SER A N 1
ATOM 5942 C CA . SER A 1 757 ? -0.709 -2.388 42.033 1.00 58.12 757 SER A CA 1
ATOM 5943 C C . SER A 1 757 ? -0.333 -3.869 41.950 1.00 58.12 757 SER A C 1
ATOM 5945 O O . SER A 1 757 ? 0.722 -4.203 41.418 1.00 58.12 757 SER A O 1
ATOM 5947 N N . ASN A 1 758 ? -1.225 -4.773 42.370 1.00 57.53 758 ASN A N 1
ATOM 5948 C CA . ASN A 1 758 ? -1.029 -6.217 42.238 1.00 57.53 758 ASN A CA 1
ATOM 5949 C C . ASN A 1 758 ? -1.039 -6.660 40.769 1.00 57.53 758 ASN A C 1
ATOM 5951 O O . ASN A 1 758 ? -0.208 -7.476 40.389 1.00 57.53 758 ASN A O 1
ATOM 5955 N N . LEU A 1 759 ? -1.904 -6.086 39.928 1.00 59.47 759 LEU A N 1
ATOM 5956 C CA . LEU A 1 759 ? -1.928 -6.330 38.482 1.00 59.47 759 LEU A CA 1
ATOM 5957 C C . LEU A 1 759 ? -0.655 -5.828 37.804 1.00 59.47 759 LEU A C 1
ATOM 5959 O O . LEU A 1 759 ? -0.092 -6.541 36.981 1.00 59.47 759 LEU A O 1
ATOM 5963 N N . HIS A 1 760 ? -0.160 -4.643 38.166 1.00 55.78 760 HIS A N 1
ATOM 5964 C CA . HIS A 1 760 ? 1.110 -4.126 37.660 1.00 55.78 760 HIS A CA 1
ATOM 5965 C C . HIS A 1 760 ? 2.298 -4.955 38.145 1.00 55.78 760 HIS A C 1
ATOM 5967 O O . HIS A 1 760 ? 3.174 -5.272 37.347 1.00 55.78 760 HIS A O 1
ATOM 5973 N N . ALA A 1 761 ? 2.318 -5.359 39.416 1.00 58.47 761 ALA A N 1
ATOM 5974 C CA . ALA A 1 761 ? 3.352 -6.232 39.961 1.00 58.47 761 ALA A CA 1
ATOM 5975 C C . ALA A 1 761 ? 3.325 -7.618 39.303 1.00 58.47 761 ALA A C 1
ATOM 5977 O O . ALA A 1 761 ? 4.376 -8.173 39.001 1.00 58.47 761 ALA A O 1
ATOM 5978 N N . GLU A 1 762 ? 2.142 -8.163 39.018 1.00 56.38 762 GLU A N 1
ATOM 5979 C CA . GLU A 1 762 ? 1.983 -9.451 38.346 1.00 56.38 762 GLU A CA 1
ATOM 5980 C C . GLU A 1 762 ? 2.312 -9.362 36.849 1.00 56.38 762 GLU A C 1
ATOM 5982 O O . GLU A 1 762 ? 2.928 -10.274 36.301 1.00 56.38 762 GLU A O 1
ATOM 5987 N N . THR A 1 763 ? 1.984 -8.243 36.199 1.00 57.16 763 THR A N 1
ATOM 5988 C CA . THR A 1 763 ? 2.358 -7.960 34.805 1.00 57.16 763 THR A CA 1
ATOM 5989 C C . THR A 1 763 ? 3.866 -7.771 34.681 1.00 57.16 763 THR A C 1
ATOM 5991 O O . THR A 1 763 ? 4.473 -8.385 33.812 1.00 57.16 763 THR A O 1
ATOM 5994 N N . ASN A 1 764 ? 4.495 -7.031 35.597 1.00 52.78 764 ASN A N 1
ATOM 5995 C CA . ASN A 1 764 ? 5.948 -6.876 35.646 1.00 52.78 764 ASN A CA 1
ATOM 5996 C C . ASN A 1 764 ? 6.644 -8.195 35.996 1.00 52.78 764 ASN A C 1
ATOM 5998 O O . ASN A 1 764 ? 7.602 -8.553 35.333 1.00 52.78 764 ASN A O 1
ATOM 6002 N N . ALA A 1 765 ? 6.117 -9.002 36.923 1.00 56.62 765 ALA A N 1
ATOM 6003 C CA . ALA A 1 765 ? 6.657 -10.335 37.201 1.00 56.62 765 ALA A CA 1
ATOM 6004 C C . ALA A 1 765 ? 6.504 -11.299 36.006 1.00 56.62 765 ALA A C 1
ATOM 6006 O O . ALA A 1 765 ? 7.315 -12.211 35.827 1.00 56.62 765 ALA A O 1
ATOM 6007 N N . ARG A 1 766 ? 5.465 -11.125 35.177 1.00 54.28 766 ARG A N 1
ATOM 6008 C CA . ARG A 1 766 ? 5.290 -11.861 33.914 1.00 54.28 766 ARG A CA 1
ATOM 6009 C C . ARG A 1 766 ? 6.213 -11.335 32.818 1.00 54.28 766 ARG A C 1
ATOM 6011 O O . ARG A 1 766 ? 6.733 -12.157 32.072 1.00 54.28 766 ARG A O 1
ATOM 6018 N N . LEU A 1 767 ? 6.463 -10.027 32.761 1.00 49.47 767 LEU A N 1
ATOM 6019 C CA . LEU A 1 767 ? 7.451 -9.398 31.881 1.00 49.47 767 LEU A CA 1
ATOM 6020 C C . LEU A 1 767 ? 8.881 -9.793 32.268 1.00 49.47 767 LEU A C 1
ATOM 6022 O O . LEU A 1 767 ? 9.660 -10.107 31.381 1.00 49.47 767 LEU A O 1
ATOM 6026 N N . ASP A 1 768 ? 9.204 -9.912 33.555 1.00 49.44 768 ASP A N 1
ATOM 6027 C CA . ASP A 1 768 ? 10.493 -10.412 34.050 1.00 49.44 768 ASP A CA 1
ATOM 6028 C C . ASP A 1 768 ? 10.662 -11.903 33.740 1.00 49.44 768 ASP A C 1
ATOM 6030 O O . ASP A 1 768 ? 11.728 -12.336 33.312 1.00 49.44 768 ASP A O 1
ATOM 6034 N N . LYS A 1 769 ? 9.592 -12.703 33.864 1.00 52.84 769 LYS A N 1
ATOM 6035 C CA . LYS A 1 769 ? 9.586 -14.102 33.401 1.00 52.84 769 LYS A CA 1
ATOM 6036 C C . LYS A 1 769 ? 9.725 -14.212 31.884 1.00 52.84 769 LYS A C 1
ATOM 6038 O O . LYS A 1 769 ? 10.394 -15.126 31.422 1.00 52.84 769 LYS A O 1
ATOM 6043 N N . LEU A 1 770 ? 9.118 -13.308 31.115 1.00 43.88 770 LEU A N 1
ATOM 6044 C CA . LEU A 1 770 ? 9.283 -13.210 29.661 1.00 43.88 770 LEU A CA 1
ATOM 6045 C C . LEU A 1 770 ? 10.698 -12.764 29.295 1.00 43.88 770 LEU A C 1
ATOM 6047 O O . LEU A 1 770 ? 11.276 -13.341 28.389 1.00 43.88 770 LEU A O 1
ATOM 6051 N N . THR A 1 771 ? 11.293 -11.839 30.044 1.00 43.75 771 THR A N 1
ATOM 6052 C CA . THR A 1 771 ? 12.670 -11.360 29.864 1.00 43.75 771 THR A CA 1
ATOM 6053 C C . THR A 1 771 ? 13.675 -12.453 30.222 1.00 43.75 771 THR A C 1
ATOM 6055 O O . THR A 1 771 ? 14.641 -12.653 29.499 1.00 43.75 771 THR A O 1
ATOM 6058 N N . ALA A 1 772 ? 13.401 -13.256 31.253 1.00 46.34 772 ALA A N 1
ATOM 6059 C CA . ALA A 1 772 ? 14.170 -14.457 31.579 1.00 46.34 772 ALA A CA 1
ATOM 6060 C C . ALA A 1 772 ? 14.016 -15.570 30.523 1.00 46.34 772 ALA A C 1
ATOM 6062 O O . ALA A 1 772 ? 14.926 -16.372 30.337 1.00 46.34 772 ALA A O 1
ATOM 6063 N N . ARG A 1 773 ? 12.881 -15.617 29.811 1.00 44.56 773 ARG A N 1
ATOM 6064 C CA . ARG A 1 773 ? 12.606 -16.593 28.740 1.00 44.56 773 ARG A CA 1
ATOM 6065 C C . ARG A 1 773 ? 13.121 -16.142 27.371 1.00 44.56 773 ARG A C 1
ATOM 6067 O O . ARG A 1 773 ? 13.464 -16.985 26.557 1.00 44.56 773 ARG A O 1
ATOM 6074 N N . ILE A 1 774 ? 13.209 -14.836 27.138 1.00 45.47 774 ILE A N 1
ATOM 6075 C CA . ILE A 1 774 ? 13.905 -14.207 26.005 1.00 45.47 774 ILE A CA 1
ATOM 6076 C C . ILE A 1 774 ? 15.423 -14.272 26.240 1.00 45.47 774 ILE A C 1
ATOM 6078 O O . ILE A 1 774 ? 16.182 -14.572 25.326 1.00 45.47 774 ILE A O 1
ATOM 6082 N N . GLY A 1 775 ? 15.866 -14.167 27.497 1.00 40.50 775 GLY A N 1
ATOM 6083 C CA . GLY A 1 775 ? 17.225 -14.497 27.936 1.00 40.50 775 GLY A CA 1
ATOM 6084 C C . GLY A 1 775 ? 17.625 -15.965 27.733 1.00 40.50 775 GLY A C 1
ATOM 6085 O O . GLY A 1 775 ? 18.779 -16.309 27.955 1.00 40.50 775 GLY A O 1
ATOM 6086 N N . TYR A 1 776 ? 16.713 -16.825 27.270 1.00 44.31 776 TYR A N 1
ATOM 6087 C CA . TYR A 1 776 ? 17.005 -18.214 26.918 1.00 44.31 776 TYR A CA 1
ATOM 6088 C C . TYR A 1 776 ? 17.666 -18.350 25.533 1.00 44.31 776 TYR A C 1
ATOM 6090 O O . TYR A 1 776 ? 18.395 -19.308 25.297 1.00 44.31 776 TYR A O 1
ATOM 6098 N N . GLU A 1 777 ? 17.506 -17.370 24.632 1.00 43.06 777 GLU A N 1
ATOM 6099 C CA . GLU A 1 777 ? 18.304 -17.310 23.391 1.00 43.06 777 GLU A CA 1
ATOM 6100 C C . GLU A 1 777 ? 19.745 -16.839 23.671 1.00 43.06 777 GLU A C 1
ATOM 6102 O O . GLU A 1 777 ? 20.684 -17.271 23.001 1.00 43.06 777 GLU A O 1
ATOM 6107 N N . ILE A 1 778 ? 19.946 -16.064 24.747 1.00 43.56 778 ILE A N 1
ATOM 6108 C CA . ILE A 1 778 ? 21.269 -15.696 25.290 1.00 43.56 778 ILE A CA 1
ATOM 6109 C C . ILE A 1 778 ? 21.968 -16.920 25.936 1.00 43.56 778 ILE A C 1
ATOM 6111 O O . ILE A 1 778 ? 23.198 -16.964 26.028 1.00 43.56 778 ILE A O 1
ATOM 6115 N N . ASP A 1 779 ? 21.215 -17.965 26.304 1.00 53.38 779 ASP A N 1
ATOM 6116 C CA . ASP A 1 779 ? 21.719 -19.160 26.997 1.00 53.38 779 ASP A CA 1
ATOM 6117 C C . ASP A 1 779 ? 22.337 -20.215 26.055 1.00 53.38 779 ASP A C 1
ATOM 6119 O O . ASP A 1 779 ? 23.029 -21.115 26.514 1.00 53.38 779 ASP A O 1
ATOM 6123 N N . LEU A 1 780 ? 22.217 -20.112 24.724 1.00 55.97 780 LEU A N 1
ATOM 6124 C CA . LEU A 1 780 ? 22.894 -21.066 23.820 1.00 55.97 780 LEU A CA 1
ATOM 6125 C C . LEU A 1 780 ? 24.428 -20.988 23.939 1.00 55.97 780 LEU A C 1
ATOM 6127 O O . LEU A 1 780 ? 25.120 -22.006 23.867 1.00 55.97 780 LEU A O 1
ATOM 6131 N N . GLY A 1 781 ? 24.973 -19.792 24.182 1.00 59.69 781 GLY A N 1
ATOM 6132 C CA . GLY A 1 781 ? 26.408 -19.595 24.406 1.00 59.69 781 GLY A CA 1
ATOM 6133 C C . GLY A 1 781 ? 26.893 -20.120 25.763 1.00 59.69 781 GLY A C 1
ATOM 6134 O O . GLY A 1 781 ? 28.023 -20.603 25.873 1.00 59.69 781 GLY A O 1
ATOM 6135 N N . GLN A 1 782 ? 26.050 -20.060 26.797 1.00 63.00 782 GLN A N 1
ATOM 6136 C CA . GLN A 1 782 ? 26.362 -20.551 28.141 1.00 63.00 782 GLN A CA 1
ATOM 6137 C C . GLN A 1 782 ? 26.120 -22.065 28.256 1.00 63.00 782 GLN A C 1
ATOM 6139 O O . GLN A 1 782 ? 26.976 -22.773 28.789 1.00 63.00 782 GLN A O 1
ATOM 6144 N N . ALA A 1 783 ? 25.070 -22.587 27.623 1.00 65.06 783 ALA A N 1
ATOM 6145 C CA . ALA A 1 783 ? 24.820 -24.012 27.442 1.00 65.06 783 ALA A CA 1
ATOM 6146 C C . ALA A 1 783 ? 25.964 -24.707 26.688 1.00 65.06 783 ALA A C 1
ATOM 6148 O O . ALA A 1 783 ? 26.440 -25.745 27.143 1.00 65.06 783 ALA A O 1
ATOM 6149 N N . ARG A 1 784 ? 26.496 -24.123 25.600 1.00 70.62 784 ARG A N 1
ATOM 6150 C CA . ARG A 1 784 ? 27.678 -24.673 24.899 1.00 70.62 784 ARG A CA 1
ATOM 6151 C C . ARG A 1 784 ? 28.929 -24.693 25.784 1.00 70.62 784 ARG A C 1
ATOM 6153 O O . ARG A 1 784 ? 29.669 -25.675 25.767 1.00 70.62 784 ARG A O 1
ATOM 6160 N N . LYS A 1 785 ? 29.149 -23.663 26.615 1.00 74.25 785 LYS A N 1
ATOM 6161 C CA . LYS A 1 785 ? 30.249 -23.648 27.603 1.00 74.25 785 LYS A CA 1
ATOM 6162 C C . LYS A 1 785 ? 30.082 -24.736 28.667 1.00 74.25 785 LYS A C 1
ATOM 6164 O O . LYS A 1 785 ? 31.055 -25.408 29.002 1.00 74.25 785 LYS A O 1
ATOM 6169 N N . GLU A 1 786 ? 28.867 -24.938 29.171 1.00 74.12 786 GLU A N 1
ATOM 6170 C CA . GLU A 1 786 ? 28.556 -25.977 30.159 1.00 74.12 786 GLU A CA 1
ATOM 6171 C C . GLU A 1 786 ? 28.670 -27.394 29.580 1.00 74.12 786 GLU A C 1
ATOM 6173 O O . GLU A 1 786 ? 29.271 -28.268 30.209 1.00 74.12 786 GLU A O 1
ATOM 6178 N N . ILE A 1 787 ? 28.184 -27.622 28.354 1.00 79.81 787 ILE A N 1
ATOM 6179 C CA . ILE A 1 787 ? 28.369 -28.890 27.634 1.00 79.81 787 ILE A CA 1
ATOM 6180 C C . ILE A 1 787 ? 29.858 -29.177 27.471 1.00 79.81 787 ILE A C 1
ATOM 6182 O O . ILE A 1 787 ? 30.317 -30.246 27.871 1.00 79.81 787 ILE A O 1
ATOM 6186 N N . PHE A 1 788 ? 30.627 -28.215 26.955 1.00 81.75 788 PHE A N 1
ATOM 6187 C CA . PHE A 1 788 ? 32.060 -28.389 26.737 1.00 81.75 788 PHE A CA 1
ATOM 6188 C C . PHE A 1 788 ? 32.813 -28.669 28.048 1.00 81.75 788 PHE A C 1
ATOM 6190 O O . PHE A 1 788 ? 33.672 -29.551 28.099 1.00 81.75 788 PHE A O 1
ATOM 6197 N N . ARG A 1 789 ? 32.432 -28.001 29.147 1.00 81.31 789 ARG A N 1
ATOM 6198 C CA . ARG A 1 789 ? 32.959 -28.265 30.495 1.00 81.31 789 ARG A CA 1
ATOM 6199 C C . ARG A 1 789 ? 32.665 -29.696 30.957 1.00 81.31 789 ARG A C 1
ATOM 6201 O O . ARG A 1 789 ? 33.558 -30.363 31.475 1.00 81.31 789 ARG A O 1
ATOM 6208 N N . HIS A 1 790 ? 31.441 -30.186 30.759 1.00 80.19 790 HIS A N 1
ATOM 6209 C CA . HIS A 1 790 ? 31.060 -31.554 31.123 1.00 80.19 790 HIS A CA 1
ATOM 6210 C C . HIS A 1 790 ? 31.739 -32.615 30.248 1.00 80.19 790 HIS A C 1
ATOM 6212 O O . HIS A 1 790 ? 32.171 -33.640 30.775 1.00 80.19 790 HIS A O 1
ATOM 6218 N N . LEU A 1 791 ? 31.894 -32.363 28.945 1.00 81.12 791 LEU A N 1
ATOM 6219 C CA . LEU A 1 791 ? 32.663 -33.223 28.039 1.00 81.12 791 LEU A CA 1
ATOM 6220 C C . LEU A 1 791 ? 34.151 -33.263 28.428 1.00 81.12 791 LEU A C 1
ATOM 6222 O O . LEU A 1 791 ? 34.794 -34.302 28.302 1.00 81.12 791 LEU A O 1
ATOM 6226 N N . GLY A 1 792 ? 34.681 -32.168 28.984 1.00 77.56 792 GLY A N 1
ATOM 6227 C CA . GLY A 1 792 ? 36.045 -32.088 29.509 1.00 77.56 792 GLY A CA 1
ATOM 6228 C C . GLY A 1 792 ? 36.342 -33.028 30.684 1.00 77.56 792 GLY A C 1
ATOM 6229 O O . GLY A 1 792 ? 37.491 -33.432 30.860 1.00 77.56 792 GLY A O 1
ATOM 6230 N N . ASN A 1 793 ? 35.315 -33.429 31.440 1.00 79.69 793 ASN A N 1
ATOM 6231 C CA . ASN A 1 793 ? 35.433 -34.365 32.563 1.00 79.69 793 ASN A CA 1
ATOM 6232 C C . ASN A 1 793 ? 35.440 -35.842 32.127 1.00 79.69 793 ASN A C 1
ATOM 6234 O O . ASN A 1 793 ? 35.556 -36.724 32.978 1.00 79.69 793 ASN A O 1
ATOM 6238 N N . ILE A 1 794 ? 35.311 -36.124 30.826 1.00 80.62 794 ILE A N 1
ATOM 6239 C CA . ILE A 1 794 ? 35.349 -37.478 30.268 1.00 80.62 794 ILE A CA 1
ATOM 6240 C C . ILE A 1 794 ? 36.762 -37.715 29.703 1.00 80.62 794 ILE A C 1
ATOM 6242 O O . ILE A 1 794 ? 37.085 -37.213 28.623 1.00 80.62 794 ILE A O 1
ATOM 6246 N N . PRO A 1 795 ? 37.633 -38.464 30.408 1.00 74.12 795 PRO A N 1
ATOM 6247 C CA . PRO A 1 795 ? 39.047 -38.597 30.039 1.00 74.12 795 PRO A CA 1
ATOM 6248 C C . PRO A 1 795 ? 39.275 -39.362 28.725 1.00 74.12 795 PRO A C 1
ATOM 6250 O O . PRO A 1 795 ? 40.358 -39.290 28.159 1.00 74.12 795 PRO A O 1
ATOM 6253 N N . GLU A 1 796 ? 38.261 -40.074 28.237 1.00 80.31 796 GLU A N 1
ATOM 6254 C CA . GLU A 1 796 ? 38.308 -40.926 27.042 1.00 80.31 796 GLU A CA 1
ATOM 6255 C C . GLU A 1 796 ? 38.105 -40.149 25.727 1.00 80.31 796 GLU A C 1
ATOM 6257 O O . GLU A 1 796 ? 38.306 -40.715 24.657 1.00 80.31 796 GLU A O 1
ATOM 6262 N N . LEU A 1 797 ? 37.707 -38.870 25.788 1.00 81.31 797 LEU A N 1
ATOM 6263 C CA . LEU A 1 797 ? 37.436 -38.042 24.608 1.00 81.31 797 LEU A CA 1
ATOM 6264 C C . LEU A 1 797 ? 38.653 -37.215 24.198 1.00 81.31 797 LEU A C 1
ATOM 6266 O O . LEU A 1 797 ? 39.196 -36.467 25.022 1.00 81.31 797 LEU A O 1
ATOM 6270 N N . THR A 1 798 ? 39.002 -37.265 22.911 1.00 83.88 798 THR A N 1
ATOM 6271 C CA . THR A 1 798 ? 39.969 -36.336 22.304 1.00 83.88 798 THR A CA 1
ATOM 6272 C C . THR A 1 798 ? 39.401 -34.918 22.220 1.00 83.88 798 THR A C 1
ATOM 6274 O O . THR A 1 798 ? 38.190 -34.712 22.260 1.00 83.88 798 THR A O 1
ATOM 6277 N N . GLU A 1 799 ? 40.271 -33.915 22.097 1.00 78.81 799 GLU A N 1
ATOM 6278 C CA . GLU A 1 799 ? 39.852 -32.511 22.012 1.00 78.81 799 GLU A CA 1
ATOM 6279 C C . GLU A 1 799 ? 38.981 -32.236 20.772 1.00 78.81 799 GLU A C 1
ATOM 6281 O O . GLU A 1 799 ? 37.957 -31.571 20.891 1.00 78.81 799 GLU A O 1
ATOM 6286 N N . SER A 1 800 ? 39.301 -32.858 19.628 1.00 78.38 800 SER A N 1
ATOM 6287 C CA . SER A 1 800 ? 38.482 -32.789 18.404 1.00 78.38 800 SER A CA 1
ATOM 6288 C C . SER A 1 800 ? 37.077 -33.352 18.623 1.00 78.38 800 SER A C 1
ATOM 6290 O O . SER A 1 800 ? 36.093 -32.675 18.348 1.00 78.38 800 SER A O 1
ATOM 6292 N N . GLN A 1 801 ? 36.972 -34.543 19.223 1.00 80.94 801 GLN A N 1
ATOM 6293 C CA . GLN A 1 801 ? 35.674 -35.163 19.512 1.00 80.94 801 GLN A CA 1
ATOM 6294 C C . GLN A 1 801 ? 34.825 -34.308 20.460 1.00 80.94 801 GLN A C 1
ATOM 6296 O O . GLN A 1 801 ? 33.603 -34.308 20.355 1.00 80.94 801 GLN A O 1
ATOM 6301 N N . ARG A 1 802 ? 35.442 -33.556 21.381 1.00 85.19 802 ARG A N 1
ATOM 6302 C CA . ARG A 1 802 ? 34.708 -32.648 22.279 1.00 85.19 802 ARG A CA 1
ATOM 6303 C C . ARG A 1 802 ? 34.093 -31.469 21.529 1.00 85.19 802 ARG A C 1
ATOM 6305 O O . ARG A 1 802 ? 32.998 -31.059 21.905 1.00 85.19 802 ARG A O 1
ATOM 6312 N N . TYR A 1 803 ? 34.763 -30.939 20.504 1.00 82.06 803 TYR A N 1
ATOM 6313 C CA . TYR A 1 803 ? 34.202 -29.882 19.658 1.00 82.06 803 TYR A CA 1
ATOM 6314 C C . TYR A 1 803 ? 33.023 -30.406 18.838 1.00 82.06 803 TYR A C 1
ATOM 6316 O O . TYR A 1 803 ? 31.926 -29.860 18.950 1.00 82.06 803 TYR A O 1
ATOM 6324 N N . ASP A 1 804 ? 33.208 -31.530 18.143 1.00 81.75 804 ASP A N 1
ATOM 6325 C CA . ASP A 1 804 ? 32.165 -32.133 17.304 1.00 81.75 804 ASP A CA 1
ATOM 6326 C C . ASP A 1 804 ? 30.922 -32.506 18.128 1.00 81.75 804 ASP A C 1
ATOM 6328 O O . ASP A 1 804 ? 29.785 -32.230 17.745 1.00 81.75 804 ASP A O 1
ATOM 6332 N N . LEU A 1 805 ? 31.119 -33.075 19.322 1.00 83.25 805 LEU A N 1
ATOM 6333 C CA . LEU A 1 805 ? 30.023 -33.407 20.233 1.00 83.25 805 LEU A CA 1
ATOM 6334 C C . LEU A 1 805 ? 29.327 -32.174 20.812 1.00 83.25 805 LEU A C 1
ATOM 6336 O O . LEU A 1 805 ? 28.119 -32.220 21.037 1.00 83.25 805 LEU A O 1
ATOM 6340 N N . CYS A 1 806 ? 30.056 -31.085 21.063 1.00 84.44 806 CYS A N 1
ATOM 6341 C CA . CYS A 1 806 ? 29.463 -29.835 21.533 1.00 84.44 806 CYS A CA 1
ATOM 6342 C C . CYS A 1 806 ? 28.523 -29.249 20.472 1.00 84.44 806 CYS A C 1
ATOM 6344 O O . CYS A 1 806 ? 27.398 -28.862 20.797 1.00 84.44 806 CYS A O 1
ATOM 6346 N N . ASP A 1 807 ? 28.940 -29.275 19.206 1.00 79.19 807 ASP A N 1
ATOM 6347 C CA . ASP A 1 807 ? 28.126 -28.805 18.087 1.00 79.19 807 ASP A CA 1
ATOM 6348 C C . ASP A 1 807 ? 26.926 -29.725 17.835 1.00 79.19 807 ASP A C 1
ATOM 6350 O O . ASP A 1 807 ? 25.804 -29.244 17.685 1.00 79.19 807 ASP A O 1
ATOM 6354 N N . ILE A 1 808 ? 27.109 -31.048 17.874 1.00 82.81 808 ILE A N 1
ATOM 6355 C CA . ILE A 1 808 ? 26.021 -32.017 17.662 1.00 82.81 808 ILE A CA 1
ATOM 6356 C C . ILE A 1 808 ? 24.975 -31.955 18.783 1.00 82.81 808 ILE A C 1
ATOM 6358 O O . ILE A 1 808 ? 23.773 -31.973 18.509 1.00 82.81 808 ILE A O 1
ATOM 6362 N N . ILE A 1 809 ? 25.399 -31.886 20.049 1.00 82.12 809 ILE A N 1
ATOM 6363 C CA . ILE A 1 809 ? 24.477 -31.807 21.194 1.00 82.12 809 ILE A CA 1
ATOM 6364 C C . ILE A 1 809 ? 23.822 -30.419 21.256 1.00 82.12 809 ILE A C 1
ATOM 6366 O O . ILE A 1 809 ? 22.644 -30.321 21.588 1.00 82.12 809 ILE A O 1
ATOM 6370 N N . GLY A 1 810 ? 24.555 -29.358 20.905 1.00 74.62 810 GLY A N 1
ATOM 6371 C CA . GLY A 1 810 ? 24.069 -27.977 20.915 1.00 74.62 810 GLY A CA 1
ATOM 6372 C C . GLY A 1 810 ? 23.193 -27.581 19.721 1.00 74.62 810 GLY A C 1
ATOM 6373 O O . GLY A 1 810 ? 22.612 -26.497 19.748 1.00 74.62 810 GLY A O 1
ATOM 6374 N N . LYS A 1 811 ? 23.100 -28.417 18.677 1.00 72.94 811 LYS A N 1
ATOM 6375 C CA . LYS A 1 811 ? 22.288 -28.166 17.472 1.00 72.94 811 LYS A CA 1
ATOM 6376 C C . LYS A 1 811 ? 20.836 -28.642 17.598 1.00 72.94 811 LYS A C 1
ATOM 6378 O O . LYS A 1 811 ? 19.960 -28.082 16.948 1.00 72.94 811 LYS A O 1
ATOM 6383 N N . GLU A 1 812 ? 20.561 -29.648 18.432 1.00 74.50 812 GLU A N 1
ATOM 6384 C CA . GLU A 1 812 ? 19.211 -30.185 18.661 1.00 74.50 812 GLU A CA 1
ATOM 6385 C C . GLU A 1 812 ? 18.772 -29.980 20.124 1.00 74.50 812 GLU A C 1
ATOM 6387 O O . GLU A 1 812 ? 19.334 -30.594 21.034 1.00 74.50 812 GLU A O 1
ATOM 6392 N N . ASN A 1 813 ? 17.708 -29.196 20.360 1.00 65.19 813 ASN A N 1
ATOM 6393 C CA . ASN A 1 813 ? 17.187 -28.923 21.715 1.00 65.19 813 ASN A CA 1
ATOM 6394 C C . ASN A 1 813 ? 16.841 -30.197 22.503 1.00 65.19 813 ASN A C 1
ATOM 6396 O O . ASN A 1 813 ? 17.068 -30.263 23.708 1.00 65.19 813 ASN A O 1
ATOM 6400 N N . SER A 1 814 ? 16.350 -31.238 21.828 1.00 73.50 814 SER A N 1
ATOM 6401 C CA . SER A 1 814 ? 16.042 -32.527 22.456 1.00 73.50 814 SER A CA 1
ATOM 6402 C C . SER A 1 814 ? 17.294 -33.224 23.002 1.00 73.50 814 SER A C 1
ATOM 6404 O O . SER A 1 814 ? 17.255 -33.803 24.087 1.00 73.50 814 SER A O 1
ATOM 6406 N N . ARG A 1 815 ? 18.432 -33.153 22.295 1.00 79.38 815 ARG A N 1
ATOM 6407 C CA . ARG A 1 815 ? 19.703 -33.740 22.753 1.00 79.38 815 ARG A CA 1
ATOM 6408 C C . ARG A 1 815 ? 20.299 -32.939 23.905 1.00 79.38 815 ARG A C 1
ATOM 6410 O O . ARG A 1 815 ? 20.853 -33.547 24.823 1.00 79.38 815 ARG A O 1
ATOM 6417 N N . LEU A 1 816 ? 20.157 -31.615 23.864 1.00 77.94 816 LEU A N 1
ATOM 6418 C CA . LEU A 1 816 ? 20.592 -30.708 24.920 1.00 77.94 816 LEU A CA 1
ATOM 6419 C C . LEU A 1 816 ? 19.852 -30.978 26.238 1.00 77.94 816 LEU A C 1
ATOM 6421 O O . LEU A 1 816 ? 20.493 -31.149 27.275 1.00 77.94 816 LEU A O 1
ATOM 6425 N N . GLU A 1 817 ? 18.523 -31.088 26.202 1.00 73.38 817 GLU A N 1
ATOM 6426 C CA . GLU A 1 817 ? 17.706 -31.391 27.387 1.00 73.38 817 GLU A CA 1
ATOM 6427 C C . GLU A 1 817 ? 18.044 -32.766 27.983 1.00 73.38 817 GLU A C 1
ATOM 6429 O O . GLU A 1 817 ? 18.190 -32.908 29.198 1.00 73.38 817 GLU A O 1
ATOM 6434 N N . ILE A 1 818 ? 18.258 -33.780 27.136 1.00 81.06 818 ILE A N 1
ATOM 6435 C CA . ILE A 1 818 ? 18.655 -35.119 27.590 1.00 81.06 818 ILE A CA 1
ATOM 6436 C C . ILE A 1 818 ? 20.048 -35.088 28.232 1.00 81.06 818 ILE A C 1
ATOM 6438 O O . ILE A 1 818 ? 20.240 -35.644 29.311 1.00 81.06 818 ILE A O 1
ATOM 6442 N N . PHE A 1 819 ? 21.031 -34.439 27.601 1.00 82.62 819 PHE A N 1
ATOM 6443 C CA . PHE A 1 819 ? 22.399 -34.396 28.121 1.00 82.62 819 PHE A CA 1
ATOM 6444 C C . PHE A 1 819 ? 22.500 -33.616 29.437 1.00 82.62 819 PHE A C 1
ATOM 6446 O O . PHE A 1 819 ? 23.203 -34.043 30.355 1.00 82.62 819 PHE A O 1
ATOM 6453 N N . THR A 1 820 ? 21.785 -32.496 29.548 1.00 79.88 820 THR A N 1
ATOM 6454 C CA . THR A 1 820 ? 21.768 -31.657 30.756 1.00 79.88 820 THR A CA 1
ATOM 6455 C C . THR A 1 820 ? 20.992 -32.301 31.907 1.00 79.88 820 THR A C 1
ATOM 6457 O O . THR A 1 820 ? 21.399 -32.156 33.058 1.00 79.88 820 THR A O 1
ATOM 6460 N N . GLY A 1 821 ? 19.938 -33.070 31.611 1.00 76.94 821 GLY A N 1
ATOM 6461 C CA . GLY A 1 821 ? 19.137 -33.793 32.605 1.00 76.94 821 GLY A CA 1
ATOM 6462 C C . GLY A 1 821 ? 19.751 -35.097 33.137 1.00 76.94 821 GLY A C 1
ATOM 6463 O O . GLY A 1 821 ? 19.264 -35.636 34.133 1.00 76.94 821 GLY A O 1
ATOM 6464 N N . LEU A 1 822 ? 20.806 -35.630 32.509 1.00 81.88 822 LEU A N 1
ATOM 6465 C CA . LEU A 1 822 ? 21.457 -36.869 32.950 1.00 81.88 822 LEU A CA 1
ATOM 6466 C C . LEU A 1 822 ? 22.401 -36.639 34.150 1.00 81.88 822 LEU A C 1
ATOM 6468 O O . LEU A 1 822 ? 23.147 -35.659 34.166 1.00 81.88 822 LEU A O 1
ATOM 6472 N N . PRO A 1 823 ? 22.468 -37.571 35.124 1.00 82.06 823 PRO A N 1
ATOM 6473 C CA . PRO A 1 823 ? 23.515 -37.560 36.145 1.00 82.06 823 PRO A CA 1
ATOM 6474 C C . PRO A 1 823 ? 24.912 -37.645 35.515 1.00 82.06 823 PRO A C 1
ATOM 6476 O O . PRO A 1 823 ? 25.101 -38.363 34.531 1.00 82.06 823 PRO A O 1
ATOM 6479 N N . ASP A 1 824 ? 25.916 -36.991 36.110 1.00 79.38 824 ASP A N 1
ATOM 6480 C CA . ASP A 1 824 ? 27.284 -36.940 35.556 1.00 79.38 824 ASP A CA 1
ATOM 6481 C C . ASP A 1 824 ? 27.893 -38.330 35.293 1.00 79.38 824 ASP A C 1
ATOM 6483 O O . ASP A 1 824 ? 28.607 -38.513 34.311 1.00 79.38 824 ASP A O 1
ATOM 6487 N N . ALA A 1 825 ? 27.545 -39.338 36.100 1.00 78.00 825 ALA A N 1
ATOM 6488 C CA . ALA A 1 825 ? 27.988 -40.724 35.915 1.00 78.00 825 ALA A CA 1
ATOM 6489 C C . ALA A 1 825 ? 27.404 -41.410 34.660 1.00 78.00 825 ALA A C 1
ATOM 6491 O O . ALA A 1 825 ? 27.968 -42.385 34.168 1.00 78.00 825 ALA A O 1
ATOM 6492 N N . SER A 1 826 ? 26.277 -40.921 34.138 1.00 80.69 826 SER A N 1
ATOM 6493 C CA . SER A 1 826 ? 25.571 -41.493 32.983 1.00 80.69 826 SER A CA 1
ATOM 6494 C C . SER A 1 826 ? 25.881 -40.770 31.668 1.00 80.69 826 SER A C 1
ATOM 6496 O O . SER A 1 826 ? 25.649 -41.328 30.594 1.00 80.69 826 SER A O 1
ATOM 6498 N N . LYS A 1 827 ? 26.451 -39.558 31.732 1.00 83.69 827 LYS A N 1
ATOM 6499 C CA . LYS A 1 827 ? 26.834 -38.757 30.557 1.00 83.69 827 LYS A CA 1
ATOM 6500 C C . LYS A 1 827 ? 27.848 -39.457 29.629 1.00 83.69 827 LYS A C 1
ATOM 6502 O O . LYS A 1 827 ? 27.623 -39.410 28.420 1.00 83.69 827 LYS A O 1
ATOM 6507 N N . PRO A 1 828 ? 28.886 -40.177 30.114 1.00 84.38 828 PRO A N 1
ATOM 6508 C CA . PRO A 1 828 ? 29.828 -40.879 29.234 1.00 84.38 828 PRO A CA 1
ATOM 6509 C C . PRO A 1 828 ? 29.170 -41.944 28.349 1.00 84.38 828 PRO A C 1
ATOM 6511 O O . PRO A 1 828 ? 29.489 -42.054 27.167 1.00 84.38 828 PRO A O 1
ATOM 6514 N N . GLY A 1 829 ? 28.202 -42.693 28.890 1.00 82.50 829 GLY A N 1
ATOM 6515 C CA . GLY A 1 829 ? 27.470 -43.711 28.129 1.00 82.50 829 GLY A CA 1
ATOM 6516 C C . GLY A 1 829 ? 26.586 -43.112 27.033 1.00 82.50 829 GLY A C 1
ATOM 6517 O O . GLY A 1 829 ? 26.502 -43.659 25.935 1.00 82.50 829 GLY A O 1
ATOM 6518 N N . TYR A 1 830 ? 25.967 -41.959 27.302 1.00 85.75 830 TYR A N 1
ATOM 6519 C CA . TYR A 1 830 ? 25.176 -41.237 26.305 1.00 85.75 830 TYR A CA 1
ATOM 6520 C C . TYR A 1 830 ? 26.051 -40.649 25.191 1.00 85.75 830 TYR A C 1
ATOM 6522 O O . TYR A 1 830 ? 25.714 -40.771 24.016 1.00 85.75 830 TYR A O 1
ATOM 6530 N N . VAL A 1 831 ? 27.210 -40.088 25.545 1.00 85.50 831 VAL A N 1
ATOM 6531 C CA . VAL A 1 831 ? 28.180 -39.570 24.573 1.00 85.50 831 VAL A CA 1
ATOM 6532 C C . VAL A 1 831 ? 28.722 -40.681 23.675 1.00 85.50 831 VAL A C 1
ATOM 6534 O O . VAL A 1 831 ? 28.738 -40.516 22.459 1.00 85.50 831 VAL A O 1
ATOM 6537 N N . ARG A 1 832 ? 29.085 -41.843 24.237 1.00 82.50 832 ARG A N 1
ATOM 6538 C CA . ARG A 1 832 ? 29.566 -42.993 23.452 1.00 82.50 832 ARG A CA 1
ATOM 6539 C C . ARG A 1 832 ? 28.523 -43.466 22.432 1.00 82.50 832 ARG A C 1
ATOM 6541 O O . ARG A 1 832 ? 28.865 -43.734 21.287 1.00 82.50 832 ARG A O 1
ATOM 6548 N N . ARG A 1 833 ? 27.239 -43.450 22.806 1.00 83.31 833 ARG A N 1
ATOM 6549 C CA . ARG A 1 833 ? 26.127 -43.751 21.891 1.00 83.31 833 ARG A CA 1
ATOM 6550 C C . ARG A 1 833 ? 26.004 -42.740 20.743 1.00 83.31 833 ARG A C 1
ATOM 6552 O O . ARG A 1 833 ? 25.620 -43.130 19.645 1.00 83.31 833 ARG A O 1
ATOM 6559 N N . ILE A 1 834 ? 26.292 -41.457 20.982 1.00 84.44 834 ILE A N 1
ATOM 6560 C CA . ILE A 1 834 ? 26.298 -40.430 19.925 1.00 84.44 834 ILE A CA 1
ATOM 6561 C C . ILE A 1 834 ? 27.497 -40.638 18.997 1.00 84.44 834 ILE A C 1
ATOM 6563 O O . ILE A 1 834 ? 27.310 -40.641 17.787 1.00 84.44 834 ILE A O 1
ATOM 6567 N N . ILE A 1 835 ? 28.689 -40.889 19.544 1.00 82.62 835 ILE A N 1
ATOM 6568 C CA . ILE A 1 835 ? 29.901 -41.180 18.759 1.00 82.62 835 ILE A CA 1
ATOM 6569 C C . ILE A 1 835 ? 29.674 -42.374 17.823 1.00 82.62 835 ILE A C 1
ATOM 6571 O O . ILE A 1 835 ? 29.954 -42.278 16.631 1.00 82.62 835 ILE A O 1
ATOM 6575 N N . GLU A 1 836 ? 29.103 -43.467 18.337 1.00 80.56 836 GLU A N 1
ATOM 6576 C CA . GLU A 1 836 ? 28.798 -44.669 17.548 1.00 80.56 836 GLU A CA 1
ATOM 6577 C C . GLU A 1 836 ? 27.748 -44.412 16.457 1.00 80.56 836 GLU A C 1
ATOM 6579 O O . GLU A 1 836 ? 27.843 -44.966 15.364 1.00 80.56 836 GLU A O 1
ATOM 6584 N N . LYS A 1 837 ? 26.744 -43.574 16.741 1.00 80.62 837 LYS A N 1
ATOM 6585 C CA . LYS A 1 837 ? 25.652 -43.271 15.806 1.00 80.62 837 LYS A CA 1
ATOM 6586 C C . LYS A 1 837 ? 26.072 -42.301 14.697 1.00 80.62 837 LYS A C 1
ATOM 6588 O O . LYS A 1 837 ? 25.603 -42.444 13.574 1.00 80.62 837 LYS A O 1
ATOM 6593 N N . GLU A 1 838 ? 26.920 -41.330 15.020 1.00 78.56 838 GLU A N 1
ATOM 6594 C CA . GLU A 1 838 ? 27.379 -40.276 14.102 1.00 78.56 838 GLU A CA 1
ATOM 6595 C C . GLU A 1 838 ? 28.717 -40.635 13.418 1.00 78.56 838 GLU A C 1
ATOM 6597 O O . GLU A 1 838 ? 29.201 -39.889 12.573 1.00 78.56 838 GLU A O 1
ATOM 6602 N N . GLY A 1 839 ? 29.318 -41.787 13.750 1.00 74.25 839 GLY A N 1
ATOM 6603 C CA . GLY A 1 839 ? 30.528 -42.300 13.095 1.00 74.25 839 GLY A CA 1
ATOM 6604 C C . GLY A 1 839 ? 31.831 -41.594 13.493 1.00 74.25 839 GLY A C 1
ATOM 6605 O O . GLY A 1 839 ? 32.773 -41.587 12.707 1.00 74.25 839 GLY A O 1
ATOM 6606 N N . LEU A 1 840 ? 31.905 -41.021 14.699 1.00 70.56 840 LEU A N 1
ATOM 6607 C CA . LEU A 1 840 ? 33.028 -40.197 15.189 1.00 70.56 840 LEU A CA 1
ATOM 6608 C C . LEU A 1 840 ? 34.175 -41.014 15.837 1.00 70.56 840 LEU A C 1
ATOM 6610 O O . LEU A 1 840 ? 34.765 -40.572 16.831 1.00 70.56 840 LEU A O 1
ATOM 6614 N N . ASN A 1 841 ? 34.443 -42.224 15.329 1.00 60.47 841 ASN A N 1
ATOM 6615 C CA . ASN A 1 841 ? 35.420 -43.167 15.905 1.00 60.47 841 ASN A CA 1
ATOM 6616 C C . ASN A 1 841 ? 36.881 -42.766 15.695 1.00 60.47 841 ASN A C 1
ATOM 6618 O O . ASN A 1 841 ? 37.239 -42.415 14.549 1.00 60.47 841 ASN A O 1
#

Foldseek 3Di:
DDLLCVLQVCVVVVHAEAEDEDPPFDQQWWADFDNFAAFADLQAPLAADDHGHDCPPCSSVVRHRPHYYGTGGNNVVLVVLLFADDDFADPVVVVVHPDPDRSNRHPDDDDDDDDDDDDDDDDDDDKDKDKDKQQADAASLAEEEEEEEDDALAACLQFAVLSVVLLVVLVVVVVVVVVVVDGFNYMYMYMYAYPVRNGLHRLQSQCNQCLVSCLQHYQAYEYEGRAWQAAAKAKAWQQQCLVVLLVQQQVFCHLVDPPDGNNVVNQVVPVGSLCHHYQQDRNGSCQCVCQQNLHTYMYIHGDDDHSNHNTNVSDPVCCCPGTPVPCSSSVRSSSSRSSSSRCCRHPLAHSTQCLSVLVVLVVVLVVVCVVPDPPADLVLSVVLSVLLNVLRVQLVVVVVVLVVPPDPDPVSSVSSVLSNSLRRNLSVLQFDCCAAVVNRSGGGQFHYYAPDPPDDDGTRRQLVNLCPDPDCSNVSNNVSSNSRSSSSNSSSVSSHDPDPDPPDDDDDDDDDDDDDDDDDDDDDDDDDDDPDDDDDPVLVVLLLVLLLVCLVVVQADQVGGHPPSLVVSVVSSCVVPVPDPDHSPPHSVVVVVVLLVVLVLVCVQPVDPQWDADPVLQQAIDHDPVSQVVSCVVPVVCPPRRPDHDNCNVSCCSRNNGPDDPDPPDDDPVVVVVPPPDDDDDDDDDDDDDDDDRPVVVSDDDPPDDDDDDDDDDDDDDDDDDDDDDDDDDDYDDDDDDDDDDDDDDDDVVVVVVVVVVVVVVVVVVVVVVVVVVCVVVCLVVLLVVQLVLVVPVPPDDPVLSVVLSCVCSVDPVSSCVLVPDDSVCNVVVSVVVCVVVVVD

InterPro domains:
  IPR007365 Transferrin receptor-like, dimerisation domain [PF04253] (376-495)
  IPR007484 Peptidase M28 [PF04389] (129-317)
  IPR024752 Myb/SANT-like domain [PF12776] (534-630)
  IPR036757 Transferrin receptor-like, dimerisation domain superfamily [G3DSA:1.20.930.40] (352-498)
  IPR036757 Transferrin receptor-like, dimerisation domain superfamily [SSF47672] (351-496)
  IPR039373 Transferrin receptor protein 1/Glutamate carboxypeptidase 2-like [PTHR10404] (2-496)
  IPR046450 PA domain superfamily [SSF52025] (3-131)

pLDDT: mean 78.48, std 22.59, range [22.94, 98.81]

Organism: Salvia splendens (NCBI:txid180675)